Protein AF-A0A2R5GKW2-F1 (afdb_monomer_lite)

Organism: NCBI:txid2315210

Secondary structure (DSSP, 8-state):
----------------------------S--SS-SSHHHHHHHHHHHHHHHHHHHHHHHHHHHHHHHTTSS---------------------------------------------------------------------S-TTHHHHHHHHHHHHTPPPTTPEEEEE----TTSSHHHHHHHHS-HHHHHH-TT-SS---S-SBSS-EEEEE-TT--HHHHHHHTT----TTS--GGG-EE-SSEEEEE--EE--HHHHHHHHHHHHHH--S-----B-TTSSB-GGG-SS---TTSHHHHHTTSTT--HHHHHTS-HHHHHTTGGGSSHHHHHH-GGG-S-HHHHHHHHHHHHHHSS--EEGGGHHHHHHHHHHHS---B-EE-----S----TT--HHHHHHHHHHTHHHHHHHHHHHHHHHHHHHHHHH-TT-TT-----EEE-TT--PPPPPTT--S-SSHHHHHHHHHHHS-TTT-HHHHHHHHH--SGGGS--S---SS-EEEHHHHHHHH---S-PPP--TTSS-HHHHHHT-SS-S--EEEEE-TTTTHHHHHHHHTTSTTEEEB--SSSTTTT----GGG--GGGGG-HHHHHHHHHHHHHHHB-TTTTT-SSS-PPPHHHHHHHHHHTSSEEEE--TTTTT-SSHHHHHHHHH---TT-EEEEEE--HHHHHHHHHHHHHHH-TTT--S-HHHHHHHHHHHHHTTS-SSTTTTTSSS---S-SSTTS-HHHHT-HHHHHHHHHTTS-GGGEEEEEHHHHHH-HHHHHHHHHHHTT--GGGS-HHHHHTS--SPPP-----TTSPPSS-HHHHHHHHHHHHHHHHHHHHHH----TTT-

Structure (mmCIF, N/CA/C/O backbone):
data_AF-A0A2R5GKW2-F1
#
_entry.id   AF-A0A2R5GKW2-F1
#
loop_
_atom_site.group_PDB
_atom_site.id
_atom_site.type_symbol
_atom_site.label_atom_id
_atom_site.label_alt_id
_atom_site.label_comp_id
_atom_site.label_asym_id
_atom_site.label_entity_id
_atom_site.label_seq_id
_atom_site.pdbx_PDB_ins_code
_atom_site.Cartn_x
_atom_site.Cartn_y
_atom_site.Cartn_z
_atom_site.occupancy
_atom_site.B_iso_or_equiv
_atom_site.auth_seq_id
_atom_site.auth_comp_id
_atom_site.auth_asym_id
_atom_site.auth_atom_id
_atom_site.pdbx_PDB_model_num
ATOM 1 N N . MET A 1 1 ? -4.929 51.082 -14.943 1.00 28.62 1 MET A N 1
ATOM 2 C CA . MET A 1 1 ? -5.823 51.371 -16.087 1.00 28.62 1 MET A CA 1
ATOM 3 C C . MET A 1 1 ? -5.919 50.079 -16.891 1.00 28.62 1 MET A C 1
ATOM 5 O O . MET A 1 1 ? -4.912 49.681 -17.442 1.00 28.62 1 MET A O 1
ATOM 9 N N . ALA A 1 2 ? -6.891 49.186 -16.714 1.00 26.09 2 ALA A N 1
ATOM 10 C CA . ALA A 1 2 ? -8.353 49.253 -16.815 1.00 26.09 2 ALA A CA 1
ATOM 11 C C . ALA A 1 2 ? -8.825 48.514 -18.087 1.00 26.09 2 ALA A C 1
ATOM 13 O O . ALA A 1 2 ? -8.855 49.126 -19.141 1.00 26.09 2 ALA A O 1
ATOM 14 N N . ARG A 1 3 ? -9.289 47.259 -17.885 1.00 28.86 3 ARG A N 1
ATOM 15 C CA . ARG A 1 3 ? -10.358 46.532 -18.631 1.00 28.86 3 ARG A CA 1
ATOM 16 C C . ARG A 1 3 ? -10.037 46.176 -20.109 1.00 28.86 3 ARG A C 1
ATOM 18 O O . ARG A 1 3 ? -9.267 46.870 -20.736 1.00 28.86 3 ARG A O 1
ATOM 25 N N . ARG A 1 4 ? -10.563 45.130 -20.765 1.00 27.73 4 ARG A N 1
ATOM 26 C CA . ARG A 1 4 ? -11.635 44.132 -20.541 1.00 27.73 4 ARG A CA 1
ATOM 27 C C . ARG A 1 4 ? -11.498 43.021 -21.626 1.00 27.73 4 ARG A C 1
ATOM 29 O O . ARG A 1 4 ? -10.931 43.308 -22.666 1.00 27.73 4 ARG A O 1
ATOM 36 N N . ARG A 1 5 ? -12.035 41.823 -21.312 1.00 30.66 5 ARG A N 1
ATOM 37 C CA . ARG A 1 5 ? -12.726 40.746 -22.107 1.00 30.66 5 ARG A CA 1
ATOM 38 C C . ARG A 1 5 ? -12.634 40.765 -23.653 1.00 30.66 5 ARG A C 1
ATOM 40 O O . ARG A 1 5 ? -12.714 41.833 -24.223 1.00 30.66 5 ARG A O 1
ATOM 47 N N . GLU A 1 6 ? -12.505 39.622 -24.344 1.00 26.42 6 GLU A N 1
ATOM 48 C CA . GLU A 1 6 ? -13.589 38.702 -24.815 1.00 26.42 6 GLU A CA 1
ATOM 49 C C . GLU A 1 6 ? -12.938 37.407 -25.388 1.00 26.42 6 GLU A C 1
ATOM 51 O O . GLU A 1 6 ? -11.883 37.498 -26.003 1.00 26.42 6 GLU A O 1
ATOM 56 N N . ARG A 1 7 ? -13.217 36.178 -24.916 1.00 26.55 7 ARG A N 1
ATOM 57 C CA . ARG A 1 7 ? -14.167 35.118 -25.372 1.00 26.55 7 ARG A CA 1
ATOM 58 C C . ARG A 1 7 ? -14.910 35.226 -26.719 1.00 26.55 7 ARG A C 1
ATOM 60 O O . ARG A 1 7 ? -15.428 36.289 -27.019 1.00 26.55 7 ARG A O 1
ATOM 67 N N . ALA A 1 8 ? -15.123 34.019 -27.280 1.00 25.70 8 ALA A N 1
ATOM 68 C CA . ALA A 1 8 ? -16.004 33.568 -28.379 1.00 25.70 8 ALA A CA 1
ATOM 69 C C . ALA A 1 8 ? -15.366 33.620 -29.780 1.00 25.70 8 ALA A C 1
ATOM 71 O O . ALA A 1 8 ? -14.584 34.524 -30.044 1.00 25.70 8 ALA A O 1
ATOM 72 N N . ASP A 1 9 ? -15.619 32.720 -30.729 1.00 24.97 9 ASP A N 1
ATOM 73 C CA . ASP A 1 9 ? -16.271 31.398 -30.804 1.00 24.97 9 ASP A CA 1
ATOM 74 C C . ASP A 1 9 ? -15.910 30.821 -32.198 1.00 24.97 9 ASP A C 1
ATOM 76 O O . ASP A 1 9 ? -15.361 31.535 -33.043 1.00 24.97 9 ASP A O 1
ATOM 80 N N . ASP A 1 10 ? -16.185 29.533 -32.402 1.00 30.12 10 ASP A N 1
ATOM 81 C CA . ASP A 1 10 ? -16.245 28.860 -33.707 1.00 30.12 10 ASP A CA 1
ATOM 82 C C . ASP A 1 10 ? -17.231 29.555 -34.675 1.00 30.12 10 ASP A C 1
ATOM 84 O O . ASP A 1 10 ? -18.279 30.015 -34.233 1.00 30.12 10 ASP A O 1
ATOM 88 N N . ASP A 1 11 ? -16.921 29.602 -35.979 1.00 25.56 11 ASP A N 1
ATOM 89 C CA . ASP A 1 11 ? -17.813 29.118 -37.053 1.00 25.56 11 ASP A CA 1
ATOM 90 C C . ASP A 1 11 ? -17.237 29.337 -38.472 1.00 25.56 11 ASP A C 1
ATOM 92 O O . ASP A 1 11 ? -16.707 30.394 -38.809 1.00 25.56 11 ASP A O 1
ATOM 96 N N . VAL A 1 12 ? -17.339 28.257 -39.259 1.00 28.45 12 VAL A N 1
ATOM 97 C CA . VAL A 1 12 ? -17.732 28.127 -40.679 1.00 28.45 12 VAL A CA 1
ATOM 98 C C . VAL A 1 12 ? -17.548 29.341 -41.605 1.00 28.45 12 VAL A C 1
ATOM 100 O O . VAL A 1 12 ? -18.144 30.380 -41.368 1.00 28.45 12 VAL A O 1
ATOM 103 N N . LEU A 1 13 ? -16.872 29.144 -42.749 1.00 24.84 13 LEU A N 1
ATOM 104 C CA . LEU A 1 13 ? -17.404 29.482 -44.082 1.00 24.84 13 LEU A CA 1
ATOM 105 C C . LEU A 1 13 ? -16.600 28.808 -45.210 1.00 24.84 13 LEU A C 1
ATOM 107 O O . LEU A 1 13 ? -15.377 28.682 -45.152 1.00 24.84 13 LEU A O 1
ATOM 111 N N . ASP A 1 14 ? -17.379 28.357 -46.184 1.00 25.42 14 ASP A N 1
ATOM 112 C CA . ASP A 1 14 ? -17.070 27.632 -47.411 1.00 25.42 14 ASP A CA 1
ATOM 113 C C . ASP A 1 14 ? -16.694 28.589 -48.567 1.00 25.42 14 ASP A C 1
ATOM 115 O O . ASP A 1 14 ? -16.963 29.788 -48.498 1.00 25.42 14 ASP A O 1
ATOM 119 N N . GLU A 1 15 ? -16.187 27.981 -49.645 1.00 26.77 15 GLU A N 1
ATOM 120 C CA . GLU A 1 15 ? -16.209 28.406 -51.062 1.00 26.77 15 GLU A CA 1
ATOM 121 C C . GLU A 1 15 ? -15.161 29.357 -51.704 1.00 26.77 15 GLU A C 1
ATOM 123 O O . GLU A 1 15 ? -14.864 30.460 -51.249 1.00 26.77 15 GLU A O 1
ATOM 128 N N . HIS A 1 16 ? -14.759 28.874 -52.898 1.00 24.86 16 HIS A N 1
ATOM 129 C CA . HIS A 1 16 ? -14.156 29.492 -54.094 1.00 24.86 16 HIS A CA 1
ATOM 130 C C . HIS A 1 16 ? -12.662 29.842 -54.122 1.00 24.86 16 HIS A C 1
ATOM 132 O O . HIS A 1 16 ? -12.100 30.335 -53.153 1.00 24.86 16 HIS A O 1
ATOM 138 N N . ASP A 1 17 ? -11.966 29.784 -55.259 1.00 26.78 17 ASP A N 1
ATOM 139 C CA . ASP A 1 17 ? -11.921 28.949 -56.479 1.00 26.78 17 ASP A CA 1
ATOM 140 C C . ASP A 1 17 ? -10.672 29.459 -57.244 1.00 26.78 17 ASP A C 1
ATOM 142 O O . ASP A 1 17 ? -10.257 30.601 -57.038 1.00 26.78 17 ASP A O 1
ATOM 146 N N . ASP A 1 18 ? -10.132 28.627 -58.132 1.00 25.89 18 ASP A N 1
ATOM 147 C CA . ASP A 1 18 ? -9.291 28.951 -59.299 1.00 25.89 18 ASP A CA 1
ATOM 148 C C . ASP A 1 18 ? -7.825 29.453 -59.205 1.00 25.89 18 ASP A C 1
ATOM 150 O O . ASP A 1 18 ? -7.500 30.506 -58.660 1.00 25.89 18 ASP A O 1
ATOM 154 N N . GLY A 1 19 ? -6.979 28.722 -59.959 1.00 24.47 19 GLY A N 1
ATOM 155 C CA . GLY A 1 19 ? -5.822 29.209 -60.740 1.00 24.47 19 GLY A CA 1
ATOM 156 C C . GLY A 1 19 ? -4.494 29.373 -59.984 1.00 24.47 19 GLY A C 1
ATOM 157 O O . GLY A 1 19 ? -4.455 29.922 -58.897 1.00 24.47 19 GLY A O 1
ATOM 158 N N . GLU A 1 20 ? -3.314 28.970 -60.452 1.00 25.77 20 GLU A N 1
ATOM 159 C CA . GLU A 1 20 ? -2.824 28.533 -61.760 1.00 25.77 20 GLU A CA 1
ATOM 160 C C . GLU A 1 20 ? -1.505 27.750 -61.573 1.00 25.77 20 GLU A C 1
ATOM 162 O O . GLU A 1 20 ? -0.828 27.821 -60.543 1.00 25.77 20 GLU A O 1
ATOM 167 N N . GLU A 1 21 ? -1.183 26.984 -62.611 1.00 27.86 21 GLU A N 1
ATOM 168 C CA . GLU A 1 21 ? 0.015 26.184 -62.863 1.00 27.86 21 GLU A CA 1
ATOM 169 C C . GLU A 1 21 ? 1.301 27.011 -63.120 1.00 27.86 21 GLU A C 1
ATOM 171 O O . GLU A 1 21 ? 1.264 28.218 -63.312 1.00 27.86 21 GLU A O 1
ATOM 176 N N . GLU A 1 22 ? 2.432 26.290 -63.209 1.00 27.23 22 GLU A N 1
ATOM 177 C CA . GLU A 1 22 ? 3.782 26.706 -63.653 1.00 27.23 22 GLU A CA 1
ATOM 178 C C . GLU A 1 22 ? 4.644 27.484 -62.632 1.00 27.23 22 GLU A C 1
ATOM 180 O O . GLU A 1 22 ? 4.500 28.667 -62.364 1.00 27.23 22 GLU A O 1
ATOM 185 N N . THR A 1 23 ? 5.685 26.890 -62.046 1.00 26.36 23 THR A N 1
ATOM 186 C CA . THR A 1 23 ? 6.935 26.627 -62.773 1.00 26.36 23 THR A CA 1
ATOM 187 C C . THR A 1 23 ? 7.838 25.682 -61.968 1.00 26.36 23 THR A C 1
ATOM 189 O O . THR A 1 23 ? 8.255 25.958 -60.843 1.00 26.36 23 THR A O 1
ATOM 192 N N . ARG A 1 24 ? 8.183 24.543 -62.576 1.00 27.05 24 ARG A N 1
ATOM 193 C CA . ARG A 1 24 ? 9.321 23.701 -62.189 1.00 27.05 24 ARG A CA 1
ATOM 194 C C . ARG A 1 24 ? 10.552 24.183 -62.951 1.00 27.05 24 ARG A C 1
ATOM 196 O O . ARG A 1 24 ? 10.542 24.175 -64.175 1.00 27.05 24 ARG A O 1
ATOM 203 N N . GLY A 1 25 ? 11.639 24.458 -62.237 1.00 25.80 25 GLY A N 1
ATOM 204 C CA . GLY A 1 25 ? 12.983 24.441 -62.813 1.00 25.80 25 GLY A CA 1
ATOM 205 C C . GLY A 1 25 ? 13.938 25.431 -62.162 1.00 25.80 25 GLY A C 1
ATOM 206 O O . GLY A 1 25 ? 13.640 26.614 -62.120 1.00 25.80 25 GLY A O 1
ATOM 207 N N . LEU A 1 26 ? 15.106 24.913 -61.755 1.00 25.20 26 LEU A N 1
ATOM 208 C CA . LEU A 1 26 ? 16.318 25.594 -61.263 1.00 25.20 26 LEU A CA 1
ATOM 209 C C . LEU A 1 26 ? 16.464 25.674 -59.738 1.00 25.20 26 LEU A C 1
ATOM 211 O O . LEU A 1 26 ? 16.219 26.722 -59.172 1.00 25.20 26 LEU A O 1
ATOM 215 N N . VAL A 1 27 ? 16.973 24.604 -59.107 1.00 26.23 27 VAL A N 1
ATOM 216 C CA . VAL A 1 27 ? 18.177 24.662 -58.241 1.00 26.23 27 VAL A CA 1
ATOM 217 C C . VAL A 1 27 ? 18.779 23.247 -58.149 1.00 26.23 27 VAL A C 1
ATOM 219 O O . VAL A 1 27 ? 18.395 22.440 -57.308 1.00 26.23 27 VAL A O 1
ATOM 222 N N . SER A 1 28 ? 19.767 22.943 -58.992 1.00 30.92 28 SER A N 1
ATOM 223 C CA . SER A 1 28 ? 20.783 21.925 -58.690 1.00 30.92 28 SER A CA 1
ATOM 224 C C . SER A 1 28 ? 22.155 22.462 -59.092 1.00 30.92 28 SER A C 1
ATOM 226 O O . SER A 1 28 ? 22.642 22.163 -60.175 1.00 30.92 28 SER A O 1
ATOM 228 N N . ALA A 1 29 ? 22.742 23.315 -58.252 1.00 32.34 29 ALA A N 1
ATOM 229 C CA . ALA A 1 29 ? 24.183 23.594 -58.217 1.00 32.34 29 ALA A CA 1
ATOM 230 C C . ALA A 1 29 ? 24.481 24.671 -57.162 1.00 32.34 29 ALA A C 1
ATOM 232 O O . ALA A 1 29 ? 24.643 25.827 -57.519 1.00 32.34 29 ALA A O 1
ATOM 233 N N . GLN A 1 30 ? 24.535 24.307 -55.874 1.00 30.23 30 GLN A N 1
ATOM 234 C CA . GLN A 1 30 ? 25.329 25.017 -54.848 1.00 30.23 30 GLN A CA 1
ATOM 235 C C . GLN A 1 30 ? 25.209 24.317 -53.487 1.00 30.23 30 GLN A C 1
ATOM 237 O O . GLN A 1 30 ? 24.621 24.819 -52.537 1.00 30.23 30 GLN A O 1
ATOM 242 N N . LEU A 1 31 ? 25.791 23.124 -53.384 1.00 30.88 31 LEU A N 1
ATOM 243 C CA . LEU A 1 31 ? 26.136 22.515 -52.098 1.00 30.88 31 LEU A CA 1
ATOM 244 C C . LEU A 1 31 ? 27.565 21.990 -52.209 1.00 30.88 31 LEU A C 1
ATOM 246 O O . LEU A 1 31 ? 27.811 20.848 -52.575 1.00 30.88 31 LEU A O 1
ATOM 250 N N . GLY A 1 32 ? 28.511 22.890 -51.959 1.00 34.16 32 GLY A N 1
ATOM 251 C CA . GLY A 1 32 ? 29.943 22.627 -52.037 1.00 34.16 32 GLY A CA 1
ATOM 252 C C . GLY A 1 32 ? 30.729 23.829 -51.532 1.00 34.16 32 GLY A C 1
ATOM 253 O O . GLY A 1 32 ? 31.502 24.411 -52.278 1.00 34.16 32 GLY A O 1
ATOM 254 N N . GLY A 1 33 ? 30.462 24.263 -50.296 1.00 33.91 33 GLY A N 1
ATOM 255 C CA . GLY A 1 33 ? 31.188 25.380 -49.687 1.00 33.91 33 GLY A CA 1
ATOM 256 C C . GLY A 1 33 ? 30.451 26.058 -48.536 1.00 33.91 33 GLY A C 1
ATOM 257 O O . GLY A 1 33 ? 30.061 27.208 -48.669 1.00 33.91 33 GLY A O 1
ATOM 258 N N . SER A 1 34 ? 30.231 25.375 -47.407 1.00 37.38 34 SER A N 1
ATOM 259 C CA . SER A 1 34 ? 29.791 26.058 -46.168 1.00 37.38 34 SER A CA 1
ATOM 260 C C . SER A 1 34 ? 30.116 25.323 -44.857 1.00 37.38 34 SER A C 1
ATOM 262 O O . SER A 1 34 ? 29.591 25.673 -43.802 1.00 37.38 34 SER A O 1
ATOM 264 N N . VAL A 1 35 ? 31.018 24.333 -44.873 1.00 35.94 35 VAL A N 1
ATOM 265 C CA . VAL A 1 35 ? 31.361 23.563 -43.658 1.00 35.94 35 VAL A CA 1
ATOM 266 C C . VAL A 1 35 ? 32.551 24.157 -42.884 1.00 35.94 35 VAL A C 1
ATOM 268 O O . VAL A 1 35 ? 32.627 23.975 -41.676 1.00 35.94 35 VAL A O 1
ATOM 271 N N . GLN A 1 36 ? 33.428 24.956 -43.506 1.00 37.69 36 GLN A N 1
ATOM 272 C CA . GLN A 1 36 ? 34.596 25.538 -42.813 1.00 37.69 36 GLN A CA 1
ATOM 273 C C . GLN A 1 36 ? 34.375 26.941 -42.220 1.00 37.69 36 GLN A C 1
ATOM 275 O O . GLN A 1 36 ? 35.135 27.353 -41.349 1.00 37.69 36 GLN A O 1
ATOM 280 N N . GLN A 1 37 ? 33.323 27.663 -42.616 1.00 37.78 37 GLN A N 1
ATOM 281 C CA . GLN A 1 37 ? 33.073 29.029 -42.126 1.00 37.78 37 GLN A CA 1
ATOM 282 C C . GLN A 1 37 ? 32.332 29.068 -40.770 1.00 37.78 37 GLN A C 1
ATOM 284 O O . GLN A 1 37 ? 32.435 30.045 -40.041 1.00 37.78 37 GLN A O 1
ATOM 289 N N . ASN A 1 38 ? 31.673 27.970 -40.375 1.00 44.88 38 ASN A N 1
ATOM 290 C CA . ASN A 1 38 ? 30.877 27.870 -39.139 1.00 44.88 38 ASN A CA 1
ATOM 291 C C . ASN A 1 38 ? 31.668 27.452 -37.880 1.00 44.88 38 ASN A C 1
ATOM 293 O O . ASN A 1 38 ? 31.099 27.392 -36.787 1.00 44.88 38 ASN A O 1
ATOM 297 N N . GLN A 1 39 ? 32.960 27.127 -38.004 1.00 41.34 39 GLN A N 1
ATOM 298 C CA . GLN A 1 39 ? 33.777 26.671 -36.872 1.00 41.34 39 GLN A CA 1
ATOM 299 C C . GLN A 1 39 ? 34.497 27.836 -36.170 1.00 41.34 39 GLN A C 1
ATOM 301 O O . GLN A 1 39 ? 34.545 27.867 -34.943 1.00 41.34 39 GLN A O 1
ATOM 306 N N . ALA A 1 40 ? 34.934 28.852 -36.923 1.00 42.38 40 ALA A N 1
ATOM 307 C CA . ALA A 1 40 ? 35.571 30.050 -36.370 1.00 42.38 40 ALA A CA 1
ATOM 308 C C . ALA A 1 40 ? 34.593 30.933 -35.564 1.00 42.38 40 ALA A C 1
ATOM 310 O O . ALA A 1 40 ? 34.941 31.410 -34.486 1.00 42.38 40 ALA A O 1
ATOM 311 N N . GLU A 1 41 ? 33.340 31.078 -36.016 1.00 46.97 41 GLU A N 1
ATOM 312 C CA . GLU A 1 41 ? 32.308 31.832 -35.279 1.00 46.97 41 GLU A CA 1
ATOM 313 C C . GLU A 1 41 ? 31.900 31.157 -33.956 1.00 46.97 41 GLU A C 1
ATOM 315 O O . GLU A 1 41 ? 31.557 31.836 -32.984 1.00 46.97 41 GLU A O 1
ATOM 320 N N . ARG A 1 42 ? 31.975 29.820 -33.870 1.00 42.72 42 ARG A N 1
ATOM 321 C CA . ARG A 1 42 ? 31.670 29.081 -32.631 1.00 42.72 42 ARG A CA 1
ATOM 322 C C . ARG A 1 42 ? 32.744 29.247 -31.559 1.00 42.72 42 ARG A C 1
ATOM 324 O O . ARG A 1 42 ? 32.401 29.334 -30.381 1.00 42.72 42 ARG A O 1
ATOM 331 N N . GLU A 1 43 ? 34.015 29.322 -31.944 1.00 51.03 43 GLU A N 1
ATOM 332 C CA . GLU A 1 43 ? 35.118 29.502 -30.993 1.00 51.03 43 GLU A CA 1
ATOM 333 C C . GLU A 1 43 ? 35.166 30.922 -30.411 1.00 51.03 43 GLU A C 1
ATOM 335 O O . GLU A 1 43 ? 35.463 31.097 -29.225 1.00 51.03 43 GLU A O 1
ATOM 340 N N . ASP A 1 44 ? 34.801 31.939 -31.194 1.00 56.28 44 ASP A N 1
ATOM 341 C CA . ASP A 1 44 ? 34.730 33.319 -30.702 1.00 56.28 44 ASP A CA 1
ATOM 342 C C . ASP A 1 44 ? 33.546 33.550 -29.757 1.00 56.28 44 ASP A C 1
ATOM 344 O O . ASP A 1 44 ? 33.710 34.189 -28.713 1.00 56.28 44 ASP A O 1
ATOM 348 N N . LEU A 1 45 ? 32.391 32.930 -30.022 1.00 48.31 45 LEU A N 1
ATOM 349 C CA . LEU A 1 45 ? 31.255 32.947 -29.095 1.00 48.31 45 LEU A CA 1
ATOM 350 C C . LEU A 1 45 ? 31.566 32.231 -27.770 1.00 48.31 45 LEU A C 1
ATOM 352 O O . LEU A 1 45 ? 31.129 32.687 -26.712 1.00 48.31 45 LEU A O 1
ATOM 356 N N . GLN A 1 46 ? 32.359 31.153 -27.791 1.00 48.91 46 GLN A N 1
ATOM 357 C CA . GLN A 1 46 ? 32.804 30.475 -26.567 1.00 48.91 46 GLN A CA 1
ATOM 358 C C . GLN A 1 46 ? 33.811 31.311 -25.760 1.00 48.91 46 GLN A C 1
ATOM 360 O O . GLN A 1 46 ? 33.706 31.372 -24.531 1.00 48.91 46 GLN A O 1
ATOM 365 N N . ARG A 1 47 ? 34.742 32.015 -26.421 1.00 53.25 47 ARG A N 1
ATOM 366 C CA . ARG A 1 47 ? 35.697 32.924 -25.756 1.00 53.25 47 ARG A CA 1
ATOM 367 C C . ARG A 1 47 ? 35.011 34.140 -25.123 1.00 53.25 47 ARG A C 1
ATOM 369 O O . ARG A 1 47 ? 35.370 34.538 -24.011 1.00 53.25 47 ARG A O 1
ATOM 376 N N . GLU A 1 48 ? 34.004 34.701 -25.788 1.00 51.69 48 GLU A N 1
ATOM 377 C CA . GLU A 1 48 ? 33.160 35.793 -25.279 1.00 51.69 48 GLU A CA 1
ATOM 378 C C . GLU A 1 48 ? 32.391 35.362 -24.013 1.00 51.69 48 GLU A C 1
ATOM 380 O O . GLU A 1 48 ? 32.346 36.095 -23.018 1.00 51.69 48 GLU A O 1
ATOM 385 N N . TRP A 1 49 ? 31.844 34.139 -24.009 1.00 50.19 49 TRP A N 1
ATOM 386 C CA . TRP A 1 49 ? 31.111 33.578 -22.870 1.00 50.19 49 TRP A CA 1
ATOM 387 C C . TRP A 1 49 ? 32.018 33.345 -21.652 1.00 50.19 49 TRP A C 1
ATOM 389 O O . TRP A 1 49 ? 31.662 33.710 -20.529 1.00 50.19 49 TRP A O 1
ATOM 399 N N . PHE A 1 50 ? 33.237 32.841 -21.873 1.00 47.47 50 PHE A N 1
ATOM 400 C CA . PHE A 1 50 ? 34.219 32.610 -20.808 1.00 47.47 50 PHE A CA 1
ATOM 401 C C . PHE A 1 50 ? 34.678 33.911 -20.126 1.00 47.47 50 PHE A C 1
ATOM 403 O O . PHE A 1 50 ? 34.797 33.967 -18.900 1.00 47.47 50 PHE A O 1
ATOM 410 N N . ARG A 1 51 ? 34.862 35.004 -20.886 1.00 54.03 51 ARG A N 1
ATOM 411 C CA . ARG A 1 51 ? 35.196 36.325 -20.312 1.00 54.03 51 ARG A CA 1
ATOM 412 C C . ARG A 1 51 ? 34.060 36.913 -19.474 1.00 54.03 51 ARG A C 1
ATOM 414 O O . ARG A 1 51 ? 34.328 37.621 -18.503 1.00 54.03 51 ARG A O 1
ATOM 421 N N . ARG A 1 52 ? 32.800 36.644 -19.833 1.00 49.75 52 ARG A N 1
ATOM 422 C CA . ARG A 1 52 ? 31.630 37.091 -19.055 1.00 49.75 52 ARG A CA 1
ATOM 423 C C . ARG A 1 52 ? 31.477 36.293 -17.763 1.00 49.75 52 ARG A C 1
ATOM 425 O O . ARG A 1 52 ? 31.211 36.898 -16.730 1.00 49.75 52 ARG A O 1
ATOM 432 N N . ALA A 1 53 ? 31.740 34.986 -17.796 1.00 47.50 53 ALA A N 1
ATOM 433 C CA . ALA A 1 53 ? 31.740 34.142 -16.603 1.00 47.50 53 ALA A CA 1
ATOM 434 C C . ALA A 1 53 ? 32.800 34.584 -15.573 1.00 47.50 53 ALA A C 1
ATOM 436 O O . ALA A 1 53 ? 32.471 34.722 -14.397 1.00 47.50 53 ALA A O 1
ATOM 437 N N . LEU A 1 54 ? 34.024 34.921 -16.012 1.00 48.22 54 LEU A N 1
ATOM 438 C CA . LEU A 1 54 ? 35.092 35.405 -15.119 1.00 48.22 54 LEU A CA 1
ATOM 439 C C . LEU A 1 54 ? 34.777 36.749 -14.435 1.00 48.22 54 LEU A C 1
ATOM 441 O O . LEU A 1 54 ? 35.213 36.994 -13.311 1.00 48.22 54 LEU A O 1
ATOM 445 N N . LYS A 1 55 ? 34.014 37.634 -15.092 1.00 46.97 55 LYS A N 1
ATOM 446 C CA . LYS A 1 55 ? 33.599 38.918 -14.499 1.00 46.97 55 LYS A CA 1
ATOM 447 C C . LYS A 1 55 ? 32.556 38.741 -13.393 1.00 46.97 55 LYS A C 1
ATOM 449 O O . LYS A 1 55 ? 32.542 39.530 -12.455 1.00 46.97 55 LYS A O 1
ATOM 454 N N . VAL A 1 56 ? 31.711 37.712 -13.471 1.00 50.25 56 VAL A N 1
ATOM 455 C CA . VAL A 1 56 ? 30.671 37.434 -12.465 1.00 50.25 56 VAL A CA 1
ATOM 456 C C . VAL A 1 56 ? 31.271 36.820 -11.196 1.00 50.25 56 VAL A C 1
ATOM 458 O O . VAL A 1 56 ? 30.887 37.200 -10.090 1.00 50.25 56 VAL A O 1
ATOM 461 N N . THR A 1 57 ? 32.271 35.943 -11.323 1.00 49.16 57 THR A N 1
ATOM 462 C CA . THR A 1 57 ? 32.981 35.359 -10.170 1.00 49.16 57 THR A CA 1
ATOM 463 C C . THR A 1 57 ? 33.815 36.384 -9.398 1.00 49.16 57 THR A C 1
ATOM 465 O O . THR A 1 57 ? 33.863 36.318 -8.171 1.00 49.16 57 THR A O 1
ATOM 468 N N . ALA A 1 58 ? 34.395 37.384 -10.071 1.00 47.47 58 ALA A N 1
ATOM 469 C CA . ALA A 1 58 ? 35.124 38.468 -9.403 1.00 47.47 58 ALA A CA 1
ATOM 470 C C . ALA A 1 58 ? 34.213 39.374 -8.545 1.00 47.47 58 ALA A C 1
ATOM 472 O O . ALA A 1 58 ? 34.621 39.833 -7.480 1.00 47.47 58 ALA A O 1
ATOM 473 N N . VAL A 1 59 ? 32.961 39.590 -8.967 1.00 51.16 59 VAL A N 1
ATOM 474 C CA . VAL A 1 59 ? 31.974 40.385 -8.211 1.00 51.16 59 VAL A CA 1
ATOM 475 C C . VAL A 1 59 ? 31.484 39.632 -6.969 1.00 51.16 59 VAL A C 1
ATOM 477 O O . VAL A 1 59 ? 31.348 40.230 -5.905 1.00 51.16 59 VAL A O 1
ATOM 480 N N . LEU A 1 60 ? 31.288 38.313 -7.063 1.00 41.59 60 LEU A N 1
ATOM 481 C CA . LEU A 1 60 ? 30.865 37.482 -5.928 1.00 41.59 60 LEU A CA 1
ATOM 482 C C . LEU A 1 60 ? 31.954 37.344 -4.849 1.00 41.59 60 LEU A C 1
ATOM 484 O O . LEU A 1 60 ? 31.637 37.346 -3.660 1.00 41.59 60 LEU A O 1
ATOM 488 N N . ALA A 1 61 ? 33.232 37.307 -5.241 1.00 42.03 61 ALA A N 1
ATOM 489 C CA . ALA A 1 61 ? 34.351 37.292 -4.296 1.00 42.03 61 ALA A CA 1
ATOM 490 C C . ALA A 1 61 ? 34.485 38.614 -3.510 1.00 42.03 61 ALA A C 1
ATOM 492 O O . ALA A 1 61 ? 34.811 38.595 -2.324 1.00 42.03 61 ALA A O 1
ATOM 493 N N . GLY A 1 62 ? 34.169 39.758 -4.131 1.00 42.25 62 GLY A N 1
ATOM 494 C CA . GLY A 1 62 ? 34.180 41.067 -3.463 1.00 42.25 62 GLY A CA 1
ATOM 495 C C . GLY A 1 62 ? 33.064 41.247 -2.425 1.00 42.25 62 GLY A C 1
ATOM 496 O O . GLY A 1 62 ? 33.274 41.889 -1.399 1.00 42.25 62 GLY A O 1
ATOM 497 N N . VAL A 1 63 ? 31.895 40.636 -2.648 1.00 45.97 63 VAL A N 1
ATOM 498 C CA . VAL A 1 63 ? 30.757 40.697 -1.710 1.00 45.97 63 VAL A CA 1
ATOM 499 C C . VAL A 1 63 ? 31.015 39.854 -0.456 1.00 45.97 63 VAL A C 1
ATOM 501 O O . VAL A 1 63 ? 30.658 40.270 0.644 1.00 45.97 63 VAL A O 1
ATOM 504 N N . LEU A 1 64 ? 31.706 38.718 -0.586 1.00 39.19 64 LEU A N 1
ATOM 505 C CA . LEU A 1 64 ? 32.057 37.861 0.554 1.00 39.19 64 LEU A CA 1
ATOM 506 C C . LEU A 1 64 ? 33.131 38.477 1.467 1.00 39.19 64 LEU A C 1
ATOM 508 O O . LEU A 1 64 ? 33.108 38.247 2.674 1.00 39.19 64 LEU A O 1
ATOM 512 N N . PHE A 1 65 ? 34.020 39.318 0.931 1.00 37.56 65 PHE A N 1
ATOM 513 C CA . PHE A 1 65 ? 35.052 39.997 1.724 1.00 37.56 65 PHE A CA 1
ATOM 514 C C . PHE A 1 65 ? 34.493 41.152 2.579 1.00 37.56 65 PHE A C 1
ATOM 516 O O . PHE A 1 65 ? 35.021 41.445 3.649 1.00 37.56 65 PHE A O 1
ATOM 523 N N . LEU A 1 66 ? 33.388 41.776 2.153 1.00 36.94 66 LEU A N 1
ATOM 524 C CA . LEU A 1 66 ? 32.743 42.878 2.881 1.00 36.94 66 LEU A CA 1
ATOM 525 C C . LEU A 1 66 ? 31.835 42.409 4.030 1.00 36.94 66 LEU A C 1
ATOM 527 O O . LEU A 1 66 ? 31.630 43.157 4.981 1.00 36.94 66 LEU A O 1
ATOM 531 N N . VAL A 1 67 ? 31.335 41.170 3.988 1.00 43.81 67 VAL A N 1
ATOM 532 C CA . VAL A 1 67 ? 30.504 40.598 5.067 1.00 43.81 67 VAL A CA 1
ATOM 533 C C . VAL A 1 67 ? 31.362 40.062 6.226 1.00 43.81 67 VAL A C 1
ATOM 535 O O . VAL A 1 67 ? 30.924 40.074 7.373 1.00 43.81 67 VAL A O 1
ATOM 538 N N . GLY A 1 68 ? 32.617 39.678 5.965 1.00 34.25 68 GLY A N 1
ATOM 539 C CA . GLY A 1 68 ? 33.540 39.153 6.982 1.00 34.25 68 GLY A CA 1
ATOM 540 C C . GLY A 1 68 ? 34.106 40.184 7.970 1.00 34.25 68 GLY A C 1
ATOM 541 O O . GLY A 1 68 ? 34.633 39.799 9.008 1.00 34.25 68 GLY A O 1
ATOM 542 N N . LEU A 1 69 ? 33.985 41.486 7.692 1.00 33.25 69 LEU A N 1
ATOM 543 C CA . LEU A 1 69 ? 34.559 42.555 8.527 1.00 33.25 69 LEU A CA 1
ATOM 544 C C . LEU A 1 69 ? 33.598 43.115 9.595 1.00 33.25 69 LEU A C 1
ATOM 546 O O . LEU A 1 69 ? 33.989 43.994 10.356 1.00 33.25 69 LEU A O 1
ATOM 550 N N . ALA A 1 70 ? 32.360 42.615 9.687 1.00 33.38 70 ALA A N 1
ATOM 551 C CA . ALA A 1 70 ? 31.320 43.214 10.530 1.00 33.38 70 ALA A CA 1
ATOM 552 C C . ALA A 1 70 ? 31.087 42.540 11.902 1.00 33.38 70 ALA A C 1
ATOM 554 O O . ALA A 1 70 ? 30.198 42.983 12.625 1.00 33.38 70 ALA A O 1
ATOM 555 N N . HIS A 1 71 ? 31.827 41.492 12.291 1.00 35.16 71 HIS A N 1
ATOM 556 C CA . HIS A 1 71 ? 31.580 40.742 13.543 1.00 35.16 71 HIS A CA 1
ATOM 557 C C . HIS A 1 71 ? 32.844 40.507 14.393 1.00 35.16 71 HIS A C 1
ATOM 559 O O . HIS A 1 71 ? 33.148 39.380 14.770 1.00 35.16 71 HIS A O 1
ATOM 565 N N . LEU A 1 72 ? 33.575 41.574 14.737 1.00 31.11 72 LEU A N 1
ATOM 566 C CA . LEU A 1 72 ? 34.581 41.554 15.811 1.00 31.11 72 LEU A CA 1
ATOM 567 C C . LEU A 1 72 ? 34.568 42.883 16.595 1.00 31.11 72 LEU A C 1
ATOM 569 O O . LEU A 1 72 ? 34.762 43.948 16.016 1.00 31.11 72 LEU A O 1
ATOM 573 N N . GLY A 1 73 ? 34.376 42.786 17.916 1.00 26.66 73 GLY A N 1
ATOM 574 C CA . GLY A 1 73 ? 34.296 43.885 18.898 1.00 26.66 73 GLY A CA 1
ATOM 575 C C . GLY A 1 73 ? 32.865 43.999 19.429 1.00 26.66 73 GLY A C 1
ATOM 576 O O . GLY A 1 73 ? 31.949 44.210 18.649 1.00 26.66 73 GLY A O 1
ATOM 577 N N . SER A 1 74 ? 32.527 43.789 20.701 1.00 29.69 74 SER A N 1
ATOM 578 C CA . SER A 1 74 ? 33.148 44.074 22.013 1.00 29.69 74 SER A CA 1
ATOM 579 C C . SER A 1 74 ? 32.235 43.351 23.040 1.00 29.69 74 SER A C 1
ATOM 581 O O . SER A 1 74 ? 31.052 43.209 22.754 1.00 29.69 74 SER A O 1
ATOM 583 N N . GLY A 1 75 ? 32.614 42.797 24.194 1.00 25.94 75 GLY A N 1
ATOM 584 C CA . GLY A 1 75 ? 33.631 43.153 25.183 1.00 25.94 75 GLY A CA 1
ATOM 585 C C . GLY A 1 75 ? 32.934 43.501 26.518 1.00 25.94 75 GLY A C 1
ATOM 586 O O . GLY A 1 75 ? 32.141 44.432 26.525 1.00 25.94 75 GLY A O 1
ATOM 587 N N . GLU A 1 76 ? 33.287 42.779 27.600 1.00 26.41 76 GLU A N 1
ATOM 588 C CA . GLU A 1 76 ? 33.047 43.047 29.051 1.00 26.41 76 GLU A CA 1
ATOM 589 C C . GLU A 1 76 ? 31.671 42.698 29.684 1.00 26.41 76 GLU A C 1
ATOM 591 O O . GLU A 1 76 ? 30.643 42.817 29.039 1.00 26.41 76 GLU A O 1
ATOM 596 N N . SER A 1 77 ? 31.508 42.371 30.981 1.00 24.98 77 SER A N 1
ATOM 597 C CA . SER A 1 77 ? 32.268 41.624 32.013 1.00 24.98 77 SER A CA 1
ATOM 598 C C . SER A 1 77 ? 31.396 41.503 33.299 1.00 24.98 77 SER A C 1
ATOM 600 O O . SER A 1 77 ? 30.733 42.468 33.660 1.00 24.98 77 SER A O 1
ATOM 602 N N . ALA A 1 78 ? 31.482 40.360 34.012 1.00 25.80 78 ALA A N 1
ATOM 603 C CA . ALA A 1 78 ? 31.331 40.178 35.483 1.00 25.80 78 ALA A CA 1
ATOM 604 C C . ALA A 1 78 ? 29.928 40.342 36.179 1.00 25.80 78 ALA A C 1
ATOM 606 O O . ALA A 1 78 ? 28.998 40.868 35.584 1.00 25.80 78 ALA A O 1
ATOM 607 N N . PRO A 1 79 ? 29.752 39.971 37.478 1.00 31.91 79 PRO A N 1
ATOM 608 C CA . PRO A 1 79 ? 29.899 38.618 38.051 1.00 31.91 79 PRO A CA 1
ATOM 609 C C . PRO A 1 79 ? 28.829 38.215 39.126 1.00 31.91 79 PRO A C 1
ATOM 611 O O . PRO A 1 79 ? 28.155 39.052 39.715 1.00 31.91 79 PRO A O 1
ATOM 614 N N . THR A 1 80 ? 28.772 36.902 39.407 1.00 27.64 80 THR A N 1
ATOM 615 C CA . THR A 1 80 ? 28.573 36.190 40.706 1.00 27.64 80 THR A CA 1
ATOM 616 C C . THR A 1 80 ? 27.413 36.478 41.685 1.00 27.64 80 THR A C 1
ATOM 618 O O . THR A 1 80 ? 27.175 37.601 42.116 1.00 27.64 80 THR A O 1
ATOM 621 N N . LYS A 1 81 ? 26.825 35.368 42.184 1.00 25.03 81 LYS A N 1
ATOM 622 C CA . LYS A 1 81 ? 26.407 35.004 43.575 1.00 25.03 81 LYS A CA 1
ATOM 623 C C . LYS A 1 81 ? 25.362 33.878 43.449 1.00 25.03 81 LYS A C 1
ATOM 625 O O . LYS A 1 81 ? 24.498 33.983 42.598 1.00 25.03 81 LYS A O 1
ATOM 630 N N . GLY A 1 82 ? 25.319 32.775 44.187 1.00 23.28 82 GLY A N 1
ATOM 631 C CA . GLY A 1 82 ? 25.941 32.312 45.423 1.00 23.28 82 GLY A CA 1
ATOM 632 C C . GLY A 1 82 ? 24.959 31.287 46.030 1.00 23.28 82 GLY A C 1
ATOM 633 O O . GLY A 1 82 ? 23.770 31.572 46.037 1.00 23.28 82 GLY A O 1
ATOM 634 N N . LEU A 1 83 ? 25.478 30.111 46.420 1.00 23.22 83 LEU A N 1
ATOM 635 C CA . LEU A 1 83 ? 25.067 29.122 47.455 1.00 23.22 83 LEU A CA 1
ATOM 636 C C . LEU A 1 83 ? 23.729 29.294 48.240 1.00 23.22 83 LEU A C 1
ATOM 638 O O . LEU A 1 83 ? 23.299 30.428 48.415 1.00 23.22 83 LEU A O 1
ATOM 642 N N . PRO A 1 84 ? 23.168 28.248 48.916 1.00 29.91 84 PRO A N 1
ATOM 643 C CA . PRO A 1 84 ? 23.806 26.979 49.309 1.00 29.91 84 PRO A CA 1
ATOM 644 C C . PRO A 1 84 ? 22.955 25.692 49.195 1.00 29.91 84 PRO A C 1
ATOM 646 O O . PRO A 1 84 ? 21.744 25.685 48.997 1.00 29.91 84 PRO A O 1
ATOM 649 N N . ALA A 1 85 ? 23.673 24.591 49.415 1.00 22.94 85 ALA A N 1
ATOM 650 C CA . ALA A 1 85 ? 23.204 23.243 49.678 1.00 22.94 85 ALA A CA 1
ATOM 651 C C . ALA A 1 85 ? 22.492 23.082 51.035 1.00 22.94 85 ALA A C 1
ATOM 653 O O . ALA A 1 85 ? 22.828 23.751 52.012 1.00 22.94 85 ALA A O 1
ATOM 654 N N . ALA A 1 86 ? 21.619 22.077 51.108 1.00 23.19 86 ALA A N 1
ATOM 655 C CA . ALA A 1 86 ? 21.283 21.373 52.339 1.00 23.19 86 ALA A CA 1
ATOM 656 C C . ALA A 1 86 ? 21.336 19.863 52.061 1.00 23.19 86 ALA A C 1
ATOM 658 O O . ALA A 1 86 ? 20.529 19.324 51.307 1.00 23.19 86 ALA A O 1
ATOM 659 N N . GLN A 1 87 ? 22.333 19.199 52.646 1.00 22.52 87 GLN A N 1
ATOM 660 C CA . GLN A 1 87 ? 22.371 17.750 52.808 1.00 22.52 87 GLN A CA 1
ATOM 661 C C . GLN A 1 87 ? 21.531 17.372 54.030 1.00 22.52 87 GLN A C 1
ATOM 663 O O . GLN A 1 87 ? 21.699 17.959 55.098 1.00 22.52 87 GLN A O 1
ATOM 668 N N . ALA A 1 88 ? 20.706 16.339 53.892 1.00 23.38 88 ALA A N 1
ATOM 669 C CA . ALA A 1 88 ? 20.255 15.525 55.010 1.00 23.38 88 ALA A CA 1
ATOM 670 C C . ALA A 1 88 ? 20.294 14.058 54.576 1.00 23.38 88 ALA A C 1
ATOM 672 O O . ALA A 1 88 ? 19.596 13.631 53.659 1.00 23.38 88 ALA A O 1
ATOM 673 N N . SER A 1 89 ? 21.189 13.322 55.219 1.00 23.38 89 SER A N 1
ATOM 674 C CA . SER A 1 89 ? 21.322 11.876 55.197 1.00 23.38 89 SER A CA 1
ATOM 675 C C . SER A 1 89 ? 20.190 11.219 55.990 1.00 23.38 89 SER A C 1
ATOM 677 O O . SER A 1 89 ? 19.782 11.711 57.040 1.00 23.38 89 SER A O 1
ATOM 679 N N . GLY A 1 90 ? 19.724 10.066 55.514 1.00 22.80 90 GLY A N 1
ATOM 680 C CA . GLY A 1 90 ? 18.784 9.211 56.232 1.00 22.80 90 GLY A CA 1
ATOM 681 C C . GLY A 1 90 ? 18.745 7.821 55.612 1.00 22.80 90 GLY A C 1
ATOM 682 O O . GLY A 1 90 ? 18.077 7.601 54.610 1.00 22.80 90 GLY A O 1
ATOM 683 N N . SER A 1 91 ? 19.499 6.893 56.195 1.00 23.03 91 SER A N 1
ATOM 684 C CA . SER A 1 91 ? 19.429 5.456 55.927 1.00 23.03 91 SER A CA 1
ATOM 685 C C . SER A 1 91 ? 18.216 4.836 56.623 1.00 23.03 91 SER A C 1
ATOM 687 O O . SER A 1 91 ? 18.021 5.115 57.805 1.00 23.03 91 SER A O 1
ATOM 689 N N . LEU A 1 92 ? 17.494 3.923 55.966 1.00 22.06 92 LEU A N 1
ATOM 690 C CA . LEU A 1 92 ? 16.697 2.889 56.640 1.00 22.06 92 LEU A CA 1
ATOM 691 C C . LEU A 1 92 ? 16.434 1.686 55.719 1.00 22.06 92 LEU A C 1
ATOM 693 O O . LEU A 1 92 ? 16.223 1.828 54.518 1.00 22.06 92 LEU A O 1
ATOM 697 N N . GLN A 1 93 ? 16.525 0.501 56.323 1.00 21.22 93 GLN A N 1
ATOM 698 C CA . GLN A 1 93 ? 16.458 -0.835 55.733 1.00 21.22 93 GLN A CA 1
ATOM 699 C C . GLN A 1 93 ? 15.020 -1.367 55.561 1.00 21.22 93 GLN A C 1
ATOM 701 O O . GLN A 1 93 ? 14.151 -1.107 56.384 1.00 21.22 93 GLN A O 1
ATOM 706 N N . SER A 1 94 ? 14.895 -2.253 54.563 1.00 23.11 94 SER A N 1
ATOM 707 C CA . SER A 1 94 ? 14.073 -3.478 54.454 1.00 23.11 94 SER A CA 1
ATOM 708 C C . SER A 1 94 ? 12.534 -3.448 54.414 1.00 23.11 94 SER A C 1
ATOM 710 O O . SER A 1 94 ? 11.880 -2.995 55.349 1.00 23.11 94 SER A O 1
ATOM 712 N N . SER A 1 95 ? 12.023 -4.193 53.415 1.00 22.59 95 SER A N 1
ATOM 713 C CA . SER A 1 95 ? 11.019 -5.287 53.465 1.00 22.59 95 SER A CA 1
ATOM 714 C C . SER A 1 95 ? 9.771 -5.079 52.586 1.00 22.59 95 SER A C 1
ATOM 716 O O . SER A 1 95 ? 9.073 -4.090 52.768 1.00 22.59 95 SER A O 1
ATOM 718 N N . HIS A 1 96 ? 9.464 -6.036 51.693 1.00 25.64 96 HIS A N 1
ATOM 719 C CA . HIS A 1 96 ? 8.263 -6.901 51.740 1.00 25.64 96 HIS A CA 1
ATOM 720 C C . HIS A 1 96 ? 8.156 -7.829 50.506 1.00 25.64 96 HIS A C 1
ATOM 722 O O . HIS A 1 96 ? 8.214 -7.377 49.366 1.00 25.64 96 HIS A O 1
ATOM 728 N N . ASP A 1 97 ? 7.986 -9.125 50.796 1.00 23.48 97 ASP A N 1
ATOM 729 C CA . ASP A 1 97 ? 7.543 -10.218 49.918 1.00 23.48 97 ASP A CA 1
ATOM 730 C C . ASP A 1 97 ? 6.055 -10.085 49.545 1.00 23.48 97 ASP A C 1
ATOM 732 O O . ASP A 1 97 ? 5.255 -9.580 50.337 1.00 23.48 97 ASP A O 1
ATOM 736 N N . LEU A 1 98 ? 5.654 -10.655 48.403 1.00 23.95 98 LEU A N 1
ATOM 737 C CA . LEU A 1 98 ? 4.250 -10.921 48.068 1.00 23.95 98 LEU A CA 1
ATOM 738 C C . LEU A 1 98 ? 4.089 -12.349 47.522 1.00 23.95 98 LEU A C 1
ATOM 740 O O . LEU A 1 98 ? 4.458 -12.668 46.397 1.00 23.95 98 LEU A O 1
ATOM 744 N N . THR A 1 99 ? 3.531 -13.214 48.369 1.00 23.23 99 THR A N 1
ATOM 745 C CA . THR A 1 99 ? 3.100 -14.589 48.078 1.00 23.23 99 THR A CA 1
ATOM 746 C C . THR A 1 99 ? 1.656 -14.577 47.570 1.00 23.23 99 THR A C 1
ATOM 748 O O . THR A 1 99 ? 0.796 -13.958 48.197 1.00 23.23 99 THR A O 1
ATOM 751 N N . LEU A 1 100 ? 1.360 -15.292 46.479 1.00 25.47 100 LEU A N 1
ATOM 752 C CA . LEU A 1 100 ? 0.004 -15.438 45.935 1.00 25.47 100 LEU A CA 1
ATOM 753 C C . LEU A 1 100 ? -0.562 -16.828 46.270 1.00 25.47 100 LEU A C 1
ATOM 755 O O . LEU A 1 100 ? 0.048 -17.856 45.990 1.00 25.47 100 LEU A O 1
ATOM 759 N N . ILE A 1 101 ? -1.729 -16.834 46.919 1.00 23.94 101 ILE A N 1
ATOM 760 C CA . ILE A 1 101 ? -2.459 -18.008 47.413 1.00 23.94 101 ILE A CA 1
ATOM 761 C C . ILE A 1 101 ? -3.504 -18.422 46.372 1.00 23.94 101 ILE A C 1
ATOM 763 O O . ILE A 1 101 ? -4.414 -17.644 46.094 1.00 23.94 101 ILE A O 1
ATOM 767 N N . ILE A 1 102 ? -3.469 -19.674 45.903 1.00 26.05 102 ILE A N 1
ATOM 768 C CA . ILE A 1 102 ? -4.666 -20.381 45.421 1.00 26.05 102 ILE A CA 1
ATOM 769 C C . ILE A 1 102 ? -4.689 -21.763 46.081 1.00 26.05 102 ILE A C 1
ATOM 771 O O . ILE A 1 102 ? -3.854 -22.622 45.809 1.00 26.05 102 ILE A O 1
ATOM 775 N N . ARG A 1 103 ? -5.643 -21.950 47.000 1.00 24.77 103 ARG A N 1
ATOM 776 C CA . ARG A 1 103 ? -5.977 -23.244 47.603 1.00 24.77 103 ARG A CA 1
ATOM 777 C C . ARG A 1 103 ? -6.759 -24.077 46.591 1.00 24.77 103 ARG A C 1
ATOM 779 O O . ARG A 1 103 ? -7.786 -23.622 46.093 1.00 24.77 103 ARG A O 1
ATOM 786 N N . GLY A 1 104 ? -6.275 -25.286 46.331 1.00 23.45 104 GLY A N 1
ATOM 787 C CA . GLY A 1 104 ? -7.052 -26.349 45.709 1.00 23.45 104 GLY A CA 1
ATOM 788 C C . GLY A 1 104 ? -7.880 -27.083 46.758 1.00 23.45 104 GLY A C 1
ATOM 789 O O . GLY A 1 104 ? -7.381 -27.361 47.845 1.00 23.45 104 GLY A O 1
ATOM 790 N N . ASP A 1 105 ? -9.114 -27.422 46.401 1.00 23.56 105 ASP A N 1
ATOM 791 C CA . ASP A 1 105 ? -9.860 -28.498 47.042 1.00 23.56 105 ASP A CA 1
ATOM 792 C C . ASP A 1 105 ? -10.075 -29.594 46.001 1.00 23.56 105 ASP A C 1
ATOM 794 O O . ASP A 1 105 ? -10.697 -29.394 44.957 1.00 23.56 105 ASP A O 1
ATOM 798 N N . THR A 1 106 ? -9.505 -30.757 46.297 1.00 25.50 106 THR A N 1
ATOM 799 C CA . THR A 1 106 ? -9.766 -32.022 45.619 1.00 25.50 106 THR A CA 1
ATOM 800 C C . THR A 1 106 ? -10.662 -32.845 46.533 1.00 25.50 106 THR A C 1
ATOM 802 O O . THR A 1 106 ? -10.383 -33.006 47.717 1.00 25.50 106 THR A O 1
ATOM 805 N N . SER A 1 107 ? -11.740 -33.400 45.989 1.00 26.25 107 SER A N 1
ATOM 806 C CA . SER A 1 107 ? -12.383 -34.571 46.579 1.00 26.25 107 SER A CA 1
ATOM 807 C C . SER A 1 107 ? -12.790 -35.506 45.450 1.00 26.25 107 SER A C 1
ATOM 809 O O . SER A 1 107 ? -13.454 -35.109 44.495 1.00 26.25 107 SER A O 1
ATOM 811 N N . GLY A 1 108 ? -12.262 -36.726 45.521 1.00 23.77 108 GLY A N 1
ATOM 812 C CA . GLY A 1 108 ? -12.532 -37.799 44.580 1.00 23.77 108 GLY A CA 1
ATOM 813 C C . GLY A 1 108 ? -13.823 -38.543 44.906 1.00 23.77 108 GLY A C 1
ATOM 814 O O . GLY A 1 108 ? -14.302 -38.545 46.038 1.00 23.77 108 GLY A O 1
ATOM 815 N N . GLY A 1 109 ? -14.335 -39.229 43.891 1.00 23.27 109 GLY A N 1
ATOM 816 C CA . GLY A 1 109 ? -15.409 -40.205 43.995 1.00 23.27 109 GLY A CA 1
ATOM 817 C C . GLY A 1 109 ? -15.369 -41.110 42.771 1.00 23.27 109 GLY A C 1
ATOM 818 O O . GLY A 1 109 ? -15.627 -40.665 41.660 1.00 23.27 109 GLY A O 1
ATOM 819 N N . SER A 1 110 ? -14.969 -42.357 42.992 1.00 23.92 110 SER A N 1
ATOM 820 C CA . SER A 1 110 ? -14.919 -43.470 42.040 1.00 23.92 110 SER A CA 1
ATOM 821 C C . SER A 1 110 ? -16.298 -44.056 41.712 1.00 23.92 110 SER A C 1
ATOM 823 O O . SER A 1 110 ? -17.210 -43.901 42.523 1.00 23.92 110 SER A O 1
ATOM 825 N N . SER A 1 111 ? -16.345 -44.869 40.642 1.00 25.25 111 SER A N 1
ATOM 826 C CA . SER A 1 111 ? -17.348 -45.881 40.201 1.00 25.25 111 SER A CA 1
ATOM 827 C C . SER A 1 111 ? -17.983 -45.518 38.849 1.00 25.25 111 SER A C 1
ATOM 829 O O . SER A 1 111 ? -18.226 -44.345 38.606 1.00 25.25 111 SER A O 1
ATOM 831 N N . ASP A 1 112 ? -18.312 -46.405 37.911 1.00 23.39 112 ASP A N 1
ATOM 832 C CA . ASP A 1 112 ? -18.006 -47.809 37.597 1.00 23.39 112 ASP A CA 1
ATOM 833 C C . ASP A 1 112 ? -18.696 -48.094 36.233 1.00 23.39 112 ASP A C 1
ATOM 835 O O . ASP A 1 112 ? -19.723 -47.486 35.936 1.00 23.39 112 ASP A O 1
ATOM 839 N N . SER A 1 113 ? -18.182 -49.063 35.469 1.00 25.55 113 SER A N 1
ATOM 840 C CA . SER A 1 113 ? -18.880 -49.917 34.475 1.00 25.55 113 SER A CA 1
ATOM 841 C C . SER A 1 113 ? -19.523 -49.394 33.158 1.00 25.55 113 SER A C 1
ATOM 843 O O . SER A 1 113 ? -20.315 -48.459 33.142 1.00 25.55 113 SER A O 1
ATOM 845 N N . GLY A 1 114 ? -19.289 -50.179 32.083 1.00 24.55 114 GLY A N 1
ATOM 846 C CA . GLY A 1 114 ? -20.181 -50.409 30.919 1.00 24.55 114 GLY A CA 1
ATOM 847 C C . GLY A 1 114 ? -19.710 -49.758 29.607 1.00 24.55 114 GLY A C 1
ATOM 848 O O . GLY A 1 114 ? -19.838 -48.550 29.477 1.00 24.55 114 GLY A O 1
ATOM 849 N N . ALA A 1 115 ? -18.988 -50.414 28.687 1.00 25.28 115 ALA A N 1
ATOM 850 C CA . ALA A 1 115 ? -19.313 -51.565 27.816 1.00 25.28 115 ALA A CA 1
ATOM 851 C C . ALA A 1 115 ? -20.260 -51.244 26.633 1.00 25.28 115 ALA A C 1
ATOM 853 O O . ALA A 1 115 ? -21.183 -50.451 26.781 1.00 25.28 115 ALA A O 1
ATOM 854 N N . ASP A 1 116 ? -19.987 -51.935 25.515 1.00 26.12 116 ASP A N 1
ATOM 855 C CA . ASP A 1 116 ? -20.672 -52.021 24.204 1.00 26.12 116 ASP A CA 1
ATOM 856 C C . ASP A 1 116 ? -20.079 -51.086 23.119 1.00 26.12 116 ASP A C 1
ATOM 858 O O . ASP A 1 116 ? -20.268 -49.875 23.148 1.00 26.12 116 ASP A O 1
ATOM 862 N N . ASP A 1 117 ? -19.150 -51.518 22.253 1.00 24.45 117 ASP A N 1
ATOM 863 C CA . ASP A 1 117 ? -19.155 -52.592 21.228 1.00 24.45 117 ASP A CA 1
ATOM 864 C C . ASP A 1 117 ? -19.963 -52.223 19.965 1.00 24.45 117 ASP A C 1
ATOM 866 O O . ASP A 1 117 ? -21.154 -51.948 20.056 1.00 24.45 117 ASP A O 1
ATOM 870 N N . TYR A 1 118 ? -19.282 -52.157 18.808 1.00 25.95 118 TYR A N 1
ATOM 871 C CA . TYR A 1 118 ? -19.638 -52.827 17.542 1.00 25.95 118 TYR A CA 1
ATOM 872 C C . TYR A 1 118 ? -18.606 -52.510 16.427 1.00 25.95 118 TYR A C 1
ATOM 874 O O . TYR A 1 118 ? -18.504 -51.389 15.930 1.00 25.95 118 TYR A O 1
ATOM 882 N N . SER A 1 119 ? -17.844 -53.559 16.079 1.00 26.14 119 SER A N 1
ATOM 883 C CA . SER A 1 119 ? -17.198 -53.962 14.801 1.00 26.14 119 SER A CA 1
ATOM 884 C C . SER A 1 119 ? -17.441 -53.107 13.535 1.00 26.14 119 SER A C 1
ATOM 886 O O . SER A 1 119 ? -18.579 -52.743 13.258 1.00 26.14 119 SER A O 1
ATOM 888 N N . ALA A 1 120 ? -16.448 -52.745 12.707 1.00 27.39 120 ALA A N 1
ATOM 889 C CA . ALA A 1 120 ? -15.467 -53.531 11.918 1.00 27.39 120 ALA A CA 1
ATOM 890 C C . ALA A 1 120 ? -16.017 -54.207 10.635 1.00 27.39 120 ALA A C 1
ATOM 892 O O . ALA A 1 120 ? -16.937 -55.009 10.717 1.00 27.39 120 ALA A O 1
ATOM 893 N N . HIS A 1 121 ? -15.389 -53.895 9.486 1.00 27.84 121 HIS A N 1
ATOM 894 C CA . HIS A 1 121 ? -15.098 -54.730 8.292 1.00 27.84 121 HIS A CA 1
ATOM 895 C C . HIS A 1 121 ? -14.345 -53.825 7.289 1.00 27.84 121 HIS A C 1
ATOM 897 O O . HIS A 1 121 ? -14.879 -52.791 6.906 1.00 27.84 121 HIS A O 1
ATOM 903 N N . ASP A 1 122 ? -13.041 -53.955 7.030 1.00 27.59 122 ASP A N 1
ATOM 904 C CA . ASP A 1 122 ? -12.205 -55.047 6.482 1.00 27.59 122 ASP A CA 1
ATOM 905 C C . ASP A 1 122 ? -12.359 -55.273 4.964 1.00 27.59 122 ASP A C 1
ATOM 907 O O . ASP A 1 122 ? -13.473 -55.374 4.449 1.00 27.59 122 ASP A O 1
ATOM 911 N N . GLY A 1 123 ? -11.215 -55.343 4.270 1.00 25.09 123 GLY A N 1
ATOM 912 C CA . GLY A 1 123 ? -11.100 -55.606 2.832 1.00 25.09 123 GLY A CA 1
ATOM 913 C C . GLY A 1 123 ? -9.876 -54.977 2.141 1.00 25.09 123 GLY A C 1
ATOM 914 O O . GLY A 1 123 ? -10.021 -54.011 1.401 1.00 25.09 123 GLY A O 1
ATOM 915 N N . SER A 1 124 ? -8.682 -55.543 2.346 1.00 26.86 124 SER A N 1
ATOM 916 C CA . SER A 1 124 ? -7.567 -55.577 1.356 1.00 26.86 124 SER A CA 1
ATOM 917 C C . SER A 1 124 ? -7.580 -56.969 0.653 1.00 26.86 124 SER A C 1
ATOM 919 O O . SER A 1 124 ? -8.459 -57.751 1.032 1.00 26.86 124 SER A O 1
ATOM 921 N N . PRO A 1 125 ? -6.669 -57.390 -0.270 1.00 46.69 125 PRO A N 1
ATOM 922 C CA . PRO A 1 125 ? -5.417 -56.768 -0.748 1.00 46.69 125 PRO A CA 1
ATOM 923 C C . PRO A 1 125 ? -5.040 -57.021 -2.252 1.00 46.69 125 PRO A C 1
ATOM 925 O O . PRO A 1 125 ? -5.810 -57.594 -3.020 1.00 46.69 125 PRO A O 1
ATOM 928 N N . ASP A 1 126 ? -3.804 -56.618 -2.593 1.00 27.17 126 ASP A N 1
ATOM 929 C CA . ASP A 1 126 ? -2.849 -57.179 -3.581 1.00 27.17 126 ASP A CA 1
ATOM 930 C C . ASP A 1 126 ? -2.771 -56.661 -5.035 1.00 27.17 126 ASP A C 1
ATOM 932 O O . ASP A 1 126 ? -3.736 -56.682 -5.800 1.00 27.17 126 ASP A O 1
ATOM 936 N N . GLY A 1 127 ? -1.532 -56.321 -5.436 1.00 26.03 127 GLY A N 1
ATOM 937 C CA . GLY A 1 127 ? -1.072 -56.243 -6.828 1.00 26.03 127 GLY A CA 1
ATOM 938 C C . GLY A 1 127 ? 0.170 -55.366 -7.053 1.00 26.03 127 GLY A C 1
ATOM 939 O O . GLY A 1 127 ? 0.022 -54.191 -7.377 1.00 26.03 127 GLY A O 1
ATOM 940 N N . ASP A 1 128 ? 1.359 -55.956 -6.897 1.00 25.88 128 ASP A N 1
ATOM 941 C CA . ASP A 1 128 ? 2.701 -55.386 -7.112 1.00 25.88 128 ASP A CA 1
ATOM 942 C C . ASP A 1 128 ? 3.050 -55.007 -8.576 1.00 25.88 128 ASP A C 1
ATOM 944 O O . ASP A 1 128 ? 2.485 -55.554 -9.525 1.00 25.88 128 ASP A O 1
ATOM 948 N N . ASP A 1 129 ? 4.039 -54.103 -8.706 1.00 28.00 129 ASP A N 1
ATOM 949 C CA . ASP A 1 129 ? 5.271 -54.186 -9.535 1.00 28.00 129 ASP A CA 1
ATOM 950 C C . ASP A 1 129 ? 5.647 -52.943 -10.387 1.00 28.00 129 ASP A C 1
ATOM 952 O O . ASP A 1 129 ? 5.017 -52.602 -11.387 1.00 28.00 129 ASP A O 1
ATOM 956 N N . ASP A 1 130 ? 6.750 -52.318 -9.944 1.00 25.78 130 ASP A N 1
ATOM 957 C CA . ASP A 1 130 ? 7.922 -51.767 -10.656 1.00 25.78 130 ASP A CA 1
ATOM 958 C C . ASP A 1 130 ? 7.794 -50.987 -11.988 1.00 25.78 130 ASP A C 1
ATOM 960 O O . ASP A 1 130 ? 7.475 -51.536 -13.040 1.00 25.78 130 ASP A O 1
ATOM 964 N N . ALA A 1 131 ? 8.272 -49.728 -11.989 1.00 26.34 131 ALA A N 1
ATOM 965 C CA . ALA A 1 131 ? 9.598 -49.356 -12.534 1.00 26.34 131 ALA A CA 1
ATOM 966 C C . ALA A 1 131 ? 9.744 -47.840 -12.836 1.00 26.34 131 ALA A C 1
ATOM 968 O O . ALA A 1 131 ? 9.139 -47.296 -13.754 1.00 26.34 131 ALA A O 1
ATOM 969 N N . SER A 1 132 ? 10.632 -47.203 -12.065 1.00 26.16 132 SER A N 1
ATOM 970 C CA . SER A 1 132 ? 11.622 -46.164 -12.417 1.00 26.16 132 SER A CA 1
ATOM 971 C C . SER A 1 132 ? 11.316 -44.991 -13.382 1.00 26.16 132 SER A C 1
ATOM 973 O O . SER A 1 132 ? 11.186 -45.170 -14.589 1.00 26.16 132 SER A O 1
ATOM 975 N N . GLN A 1 133 ? 11.562 -43.800 -12.812 1.00 24.81 133 GLN A N 1
ATOM 976 C CA . GLN A 1 133 ? 12.340 -42.653 -13.324 1.00 24.81 133 GLN A CA 1
ATOM 977 C C . GLN A 1 133 ? 11.631 -41.398 -13.883 1.00 24.81 133 GLN A C 1
ATOM 979 O O . GLN A 1 133 ? 10.997 -41.398 -14.931 1.00 24.81 133 GLN A O 1
ATOM 984 N N . ASP A 1 134 ? 11.941 -40.315 -13.155 1.00 24.64 134 ASP A N 1
ATOM 985 C CA . ASP A 1 134 ? 12.180 -38.927 -13.565 1.00 24.64 134 ASP A CA 1
ATOM 986 C C . ASP A 1 134 ? 11.057 -37.873 -13.455 1.00 24.64 134 ASP A C 1
ATOM 988 O O . ASP A 1 134 ? 10.257 -37.643 -14.352 1.00 24.64 134 ASP A O 1
ATOM 992 N N . ALA A 1 135 ? 11.182 -37.133 -12.342 1.00 25.66 135 ALA A N 1
ATOM 993 C CA . ALA A 1 135 ? 11.358 -35.677 -12.276 1.00 25.66 135 ALA A CA 1
ATOM 994 C C . ALA A 1 135 ? 10.128 -34.745 -12.334 1.00 25.66 135 ALA A C 1
ATOM 996 O O . ALA A 1 135 ? 9.508 -34.536 -13.367 1.00 25.66 135 ALA A O 1
ATOM 997 N N . TYR A 1 136 ? 9.944 -34.054 -11.197 1.00 29.45 136 TYR A N 1
ATOM 998 C CA . TYR A 1 136 ? 9.402 -32.698 -11.034 1.00 29.45 136 TYR A CA 1
ATOM 999 C C . TYR A 1 136 ? 8.038 -32.390 -11.678 1.00 29.45 136 TYR A C 1
ATOM 1001 O O . TYR A 1 136 ? 7.975 -31.805 -12.756 1.00 29.45 136 TYR A O 1
ATOM 1009 N N . ALA A 1 137 ? 6.952 -32.638 -10.935 1.00 25.03 137 ALA A N 1
ATOM 1010 C CA . ALA A 1 137 ? 5.695 -31.897 -11.068 1.00 25.03 137 ALA A CA 1
ATOM 1011 C C . ALA A 1 137 ? 4.821 -32.007 -9.799 1.00 25.03 137 ALA A C 1
ATOM 1013 O O . ALA A 1 137 ? 4.773 -33.055 -9.161 1.00 25.03 137 ALA A O 1
ATOM 1014 N N . ASP A 1 138 ? 4.125 -30.905 -9.512 1.00 25.03 138 ASP A N 1
ATOM 1015 C CA . ASP A 1 138 ? 2.934 -30.733 -8.668 1.00 25.03 138 ASP A CA 1
ATOM 1016 C C . ASP A 1 138 ? 3.050 -30.790 -7.136 1.00 25.03 138 ASP A C 1
ATOM 1018 O O . ASP A 1 138 ? 2.676 -31.750 -6.467 1.00 25.03 138 ASP A O 1
ATOM 1022 N N . ALA A 1 139 ? 3.406 -29.631 -6.573 1.00 28.97 139 ALA A N 1
ATOM 1023 C CA . ALA A 1 139 ? 2.971 -29.196 -5.248 1.00 28.97 139 ALA A CA 1
ATOM 1024 C C . ALA A 1 139 ? 2.062 -27.958 -5.386 1.00 28.97 139 ALA A C 1
ATOM 1026 O O . ALA A 1 139 ? 2.444 -26.867 -4.982 1.00 28.97 139 ALA A O 1
ATOM 1027 N N . ASP A 1 140 ? 0.878 -28.111 -5.993 1.00 31.22 140 ASP A N 1
ATOM 1028 C CA . ASP A 1 140 ? -0.130 -27.029 -6.058 1.00 31.22 140 ASP A CA 1
ATOM 1029 C C . ASP A 1 140 ? -1.561 -27.500 -5.718 1.00 31.22 140 ASP A C 1
ATOM 1031 O O . ASP A 1 140 ? -2.554 -26.840 -5.999 1.00 31.22 140 ASP A O 1
ATOM 1035 N N . ALA A 1 141 ? -1.690 -28.652 -5.050 1.00 26.03 141 ALA A N 1
ATOM 1036 C CA . ALA A 1 141 ? -2.986 -29.216 -4.649 1.00 26.03 141 ALA A CA 1
ATOM 1037 C C . ALA A 1 141 ? -3.383 -28.918 -3.182 1.00 26.03 141 ALA A C 1
ATOM 1039 O O . ALA A 1 141 ? -4.271 -29.573 -2.641 1.00 26.03 141 ALA A O 1
ATOM 1040 N N . GLY A 1 142 ? -2.731 -27.953 -2.517 1.00 28.08 142 GLY A N 1
ATOM 1041 C CA . GLY A 1 142 ? -2.958 -27.630 -1.095 1.00 28.08 142 GLY A CA 1
ATOM 1042 C C . GLY A 1 142 ? -3.660 -26.295 -0.799 1.00 28.08 142 GLY A C 1
ATOM 1043 O O . GLY A 1 142 ? -4.011 -26.042 0.350 1.00 28.08 142 GLY A O 1
ATOM 1044 N N . ALA A 1 143 ? -3.871 -25.429 -1.795 1.00 34.09 143 ALA A N 1
ATOM 1045 C CA . ALA A 1 143 ? -4.220 -24.024 -1.552 1.00 34.09 143 ALA A CA 1
ATOM 1046 C C . ALA A 1 143 ? -5.668 -23.771 -1.070 1.00 34.09 143 ALA A C 1
ATOM 1048 O O . ALA A 1 143 ? -5.914 -22.763 -0.405 1.00 34.09 143 ALA A O 1
ATOM 1049 N N . ASP A 1 144 ? -6.615 -24.675 -1.344 1.00 31.03 144 ASP A N 1
ATOM 1050 C CA . ASP A 1 144 ? -8.036 -24.447 -1.022 1.00 31.03 144 ASP A CA 1
ATOM 1051 C C . ASP A 1 144 ? -8.437 -24.871 0.404 1.00 31.03 144 ASP A C 1
ATOM 1053 O O . ASP A 1 144 ? -9.368 -24.301 0.971 1.00 31.03 144 ASP A O 1
ATOM 1057 N N . ALA A 1 145 ? -7.718 -25.804 1.041 1.00 35.88 145 ALA A N 1
ATOM 1058 C CA . ALA A 1 145 ? -8.024 -26.232 2.413 1.00 35.88 145 ALA A CA 1
ATOM 1059 C C . ALA A 1 145 ? -7.568 -25.208 3.476 1.00 35.88 145 ALA A C 1
ATOM 1061 O O . ALA A 1 145 ? -8.231 -25.034 4.498 1.00 35.88 145 ALA A O 1
ATOM 1062 N N . ASP A 1 146 ? -6.482 -24.472 3.215 1.00 45.59 146 ASP A N 1
ATOM 1063 C CA . ASP A 1 146 ? -5.959 -23.420 4.105 1.00 45.59 146 ASP A CA 1
ATOM 1064 C C . ASP A 1 146 ? -6.778 -22.112 4.042 1.00 45.59 146 ASP A C 1
ATOM 1066 O O . ASP A 1 146 ? -6.658 -21.230 4.904 1.00 45.59 146 ASP A O 1
ATOM 1070 N N . ALA A 1 147 ? -7.630 -21.950 3.024 1.00 47.62 147 ALA A N 1
ATOM 1071 C CA . ALA A 1 147 ? -8.431 -20.745 2.848 1.00 47.62 147 ALA A CA 1
ATOM 1072 C C . ALA A 1 147 ? -9.474 -20.569 3.970 1.00 47.62 147 ALA A C 1
ATOM 1074 O O . ALA A 1 147 ? -9.595 -19.464 4.514 1.00 47.62 147 ALA A O 1
ATOM 1075 N N . ASP A 1 148 ? -10.156 -21.648 4.356 1.00 55.50 148 ASP A N 1
ATOM 1076 C CA . ASP A 1 148 ? -11.218 -21.627 5.372 1.00 55.50 148 ASP A CA 1
ATOM 1077 C C . ASP A 1 148 ? -10.656 -21.569 6.804 1.00 55.50 148 ASP A C 1
ATOM 1079 O O . ASP A 1 148 ? -11.164 -20.840 7.659 1.00 55.50 148 ASP A O 1
ATOM 1083 N N . VAL A 1 149 ? -9.515 -22.227 7.044 1.00 62.81 149 VAL A N 1
ATOM 1084 C CA . VAL A 1 149 ? -8.889 -22.326 8.375 1.00 62.81 149 VAL A CA 1
ATOM 1085 C C . VAL A 1 149 ? -8.531 -20.955 8.960 1.00 62.81 149 VAL A C 1
ATOM 1087 O O . VAL A 1 149 ? -8.761 -20.718 10.146 1.00 62.81 149 VAL A O 1
ATOM 1090 N N . ASP A 1 150 ? -8.013 -20.010 8.166 1.00 71.50 150 ASP A N 1
ATOM 1091 C CA . ASP A 1 150 ? -7.732 -18.666 8.700 1.00 71.50 150 ASP A CA 1
ATOM 1092 C C . ASP A 1 150 ? -9.005 -17.895 9.061 1.00 71.50 150 ASP A C 1
ATOM 1094 O O . ASP A 1 150 ? -8.982 -17.102 9.999 1.00 71.50 150 ASP A O 1
ATOM 1098 N N . VAL A 1 151 ? -10.100 -18.072 8.311 1.00 66.56 151 VAL A N 1
ATOM 1099 C CA . VAL A 1 151 ? -11.366 -17.377 8.594 1.00 66.56 151 VAL A CA 1
ATOM 1100 C C . VAL A 1 151 ? -11.927 -17.868 9.923 1.00 66.56 151 VAL A C 1
ATOM 1102 O O . VAL A 1 151 ? -12.352 -17.052 10.745 1.00 66.56 151 VAL A O 1
ATOM 1105 N N . ASP A 1 152 ? -11.850 -19.174 10.162 1.00 74.62 152 ASP A N 1
ATOM 1106 C CA . ASP A 1 152 ? -12.238 -19.791 11.424 1.00 74.62 152 ASP A CA 1
ATOM 1107 C C . ASP A 1 152 ? -11.341 -19.344 12.577 1.00 74.62 152 ASP A C 1
ATOM 1109 O O . ASP A 1 152 ? -11.850 -18.931 13.619 1.00 74.62 152 ASP A O 1
ATOM 1113 N N . ILE A 1 153 ? -10.017 -19.329 12.397 1.00 76.12 153 ILE A N 1
ATOM 1114 C CA . ILE A 1 153 ? -9.086 -18.810 13.412 1.00 76.12 153 ILE A CA 1
ATOM 1115 C C . ILE A 1 153 ? -9.404 -17.344 13.741 1.00 76.12 153 ILE A C 1
ATOM 1117 O O . ILE A 1 153 ? -9.391 -16.955 14.907 1.00 76.12 153 ILE A O 1
ATOM 1121 N N . ILE A 1 154 ? -9.735 -16.523 12.748 1.00 73.12 154 ILE A N 1
ATOM 1122 C CA . ILE A 1 154 ? -10.067 -15.110 12.949 1.00 73.12 154 ILE A CA 1
ATOM 1123 C C . ILE A 1 154 ? -11.409 -14.935 13.674 1.00 73.12 154 ILE A C 1
ATOM 1125 O O . ILE A 1 154 ? -11.541 -14.065 14.535 1.00 73.12 154 ILE A O 1
ATOM 1129 N N . LYS A 1 155 ? -12.439 -15.706 13.313 1.00 74.44 155 LYS A N 1
ATOM 1130 C CA . LYS A 1 155 ? -13.795 -15.508 13.849 1.00 74.44 155 LYS A CA 1
ATOM 1131 C C . LYS A 1 155 ? -14.003 -16.190 15.198 1.00 74.44 155 LYS A C 1
ATOM 1133 O O . LYS A 1 155 ? -14.658 -15.612 16.065 1.00 74.44 155 LYS A O 1
ATOM 1138 N N . ASN A 1 156 ? -13.415 -17.366 15.403 1.00 84.19 156 ASN A N 1
ATOM 1139 C CA . ASN A 1 156 ? -13.637 -18.181 16.600 1.00 84.19 156 ASN A CA 1
ATOM 1140 C C . ASN A 1 156 ? -12.831 -17.701 17.815 1.00 84.19 156 ASN A C 1
ATOM 1142 O O . ASN A 1 156 ? -13.152 -18.060 18.946 1.00 84.19 156 ASN A O 1
ATOM 1146 N N . ASN A 1 157 ? -11.828 -16.842 17.608 1.00 86.75 157 ASN A N 1
ATOM 1147 C CA . ASN A 1 157 ? -10.940 -16.369 18.670 1.00 86.75 157 ASN A CA 1
ATOM 1148 C C . ASN A 1 157 ? -11.253 -14.960 19.192 1.00 86.75 157 ASN A C 1
ATOM 1150 O O . ASN A 1 157 ? -10.453 -14.404 19.951 1.00 86.75 157 ASN A O 1
ATOM 1154 N N . ARG A 1 158 ? -12.424 -14.398 18.872 1.00 92.25 158 ARG A N 1
ATOM 1155 C CA . ARG A 1 158 ? -12.839 -13.076 19.367 1.00 92.25 158 ARG A CA 1
ATOM 1156 C C . ARG A 1 158 ? -12.939 -13.022 20.883 1.00 92.25 158 ARG A C 1
ATOM 1158 O O . ARG A 1 158 ? -13.391 -13.965 21.533 1.00 92.25 158 ARG A O 1
ATOM 1165 N N . CYS A 1 159 ? -12.569 -11.875 21.437 1.00 95.25 159 CYS A N 1
ATOM 1166 C CA . CYS A 1 159 ? -12.682 -11.616 22.860 1.00 95.25 159 CYS A CA 1
ATOM 1167 C C . CYS A 1 159 ? -14.010 -10.902 23.183 1.00 95.25 159 CYS A C 1
ATOM 1169 O O . CYS A 1 159 ? -14.439 -10.026 22.425 1.00 95.25 159 CYS A O 1
ATOM 1171 N N . PRO A 1 160 ? -14.689 -11.241 24.298 1.00 95.31 160 PRO A N 1
ATOM 1172 C CA . PRO A 1 160 ? -15.901 -10.544 24.724 1.00 95.31 160 PRO A CA 1
ATOM 1173 C C . PRO A 1 160 ? -15.618 -9.073 25.040 1.00 95.31 160 PRO A C 1
ATOM 1175 O O . PRO A 1 160 ? -14.685 -8.767 25.779 1.00 95.31 160 PRO A O 1
ATOM 1178 N N . ALA A 1 161 ? -16.429 -8.150 24.520 1.00 93.56 161 ALA A N 1
ATOM 1179 C CA . ALA A 1 161 ? -16.274 -6.727 24.827 1.00 93.56 161 ALA A CA 1
ATOM 1180 C C . ALA A 1 161 ? -16.300 -6.485 26.350 1.00 93.56 161 ALA A C 1
ATOM 1182 O O . ALA A 1 161 ? -17.128 -7.048 27.067 1.00 93.56 161 ALA A O 1
ATOM 1183 N N . GLY A 1 162 ? -15.381 -5.657 26.841 1.00 91.62 162 GLY A N 1
ATOM 1184 C CA . GLY A 1 162 ? -15.150 -5.402 28.262 1.00 91.62 162 GLY A CA 1
ATOM 1185 C C . GLY A 1 162 ? -14.172 -6.372 28.935 1.00 91.62 162 GLY A C 1
ATOM 1186 O O . GLY A 1 162 ? -13.812 -6.147 30.090 1.00 91.62 162 GLY A O 1
ATOM 1187 N N . SER A 1 163 ? -13.716 -7.433 28.257 1.00 96.69 163 SER A N 1
ATOM 1188 C CA . SER A 1 163 ? -12.715 -8.350 28.815 1.00 96.69 163 SER A CA 1
ATOM 1189 C C . SER A 1 163 ? -11.305 -7.755 28.783 1.00 96.69 163 SER A C 1
ATOM 1191 O O . SER A 1 163 ? -10.938 -7.096 27.809 1.00 96.69 163 SER A O 1
ATOM 1193 N N . LYS A 1 164 ? -10.467 -8.102 29.765 1.00 97.31 164 LYS A N 1
ATOM 1194 C CA . LYS A 1 164 ? -9.010 -7.917 29.681 1.00 97.31 164 LYS A CA 1
ATOM 1195 C C . LYS A 1 164 ? -8.418 -8.966 28.733 1.00 97.31 164 LYS A C 1
ATOM 1197 O O . LYS A 1 164 ? -8.573 -10.165 28.981 1.00 97.31 164 LYS A O 1
ATOM 1202 N N . ILE A 1 165 ? -7.783 -8.528 27.649 1.00 97.62 165 ILE A N 1
ATOM 1203 C CA . ILE A 1 165 ? -7.030 -9.398 26.740 1.00 97.62 165 ILE A CA 1
ATOM 1204 C C . ILE A 1 165 ? -5.641 -9.608 27.339 1.00 97.62 165 ILE A C 1
ATOM 1206 O O . ILE A 1 165 ? -4.934 -8.647 27.621 1.00 97.62 165 ILE A O 1
ATOM 1210 N N . ILE A 1 166 ? -5.269 -10.862 27.559 1.00 96.81 166 ILE A N 1
ATOM 1211 C CA . ILE A 1 166 ? -3.995 -11.248 28.150 1.00 96.81 166 ILE A CA 1
ATOM 1212 C C . ILE A 1 166 ? -3.187 -11.981 27.085 1.00 96.81 166 ILE A C 1
ATOM 1214 O O . ILE A 1 166 ? -3.574 -13.066 26.644 1.00 96.81 166 ILE A O 1
ATOM 1218 N N . PHE A 1 167 ? -2.078 -11.381 26.674 1.00 96.56 167 PHE A N 1
ATOM 1219 C CA . PHE A 1 167 ? -1.178 -11.956 25.688 1.00 96.56 167 PHE A CA 1
ATOM 1220 C C . PHE A 1 167 ? -0.160 -12.871 26.352 1.00 96.56 167 PHE A C 1
ATOM 1222 O O . PHE A 1 167 ? 0.616 -12.424 27.190 1.00 96.56 167 PHE A O 1
ATOM 1229 N N . ILE A 1 168 ? -0.129 -14.136 25.950 1.00 94.81 168 ILE A N 1
ATOM 1230 C CA . ILE A 1 168 ? 1.003 -15.020 26.213 1.00 94.81 168 ILE A CA 1
ATOM 1231 C C . ILE A 1 168 ? 2.057 -14.687 25.158 1.00 94.81 168 ILE A C 1
ATOM 1233 O O . ILE A 1 168 ? 1.824 -14.916 23.967 1.00 94.81 168 ILE A O 1
ATOM 1237 N N . TYR A 1 169 ? 3.164 -14.075 25.573 1.00 92.19 169 TYR A N 1
ATOM 1238 C CA . TYR A 1 169 ? 4.102 -13.423 24.658 1.00 92.19 169 TYR A CA 1
ATOM 1239 C C . TYR A 1 169 ? 5.536 -13.920 24.884 1.00 92.19 169 TYR A C 1
ATOM 1241 O O . TYR A 1 169 ? 6.250 -13.362 25.716 1.00 92.19 169 TYR A O 1
ATOM 1249 N N . PRO A 1 170 ? 5.982 -14.949 24.134 1.00 90.06 170 PRO A N 1
ATOM 1250 C CA . PRO A 1 170 ? 7.389 -15.330 24.084 1.00 90.06 170 PRO A CA 1
ATOM 1251 C C . PRO A 1 170 ? 8.216 -14.186 23.476 1.00 90.06 170 PRO A C 1
ATOM 1253 O O . PRO A 1 170 ? 8.351 -14.062 22.261 1.00 90.06 170 PRO A O 1
ATOM 1256 N N . GLU A 1 171 ? 8.719 -13.300 24.327 1.00 85.00 171 GLU A N 1
ATOM 1257 C CA . GLU A 1 171 ? 9.408 -12.081 23.904 1.00 85.00 171 GLU A CA 1
ATOM 1258 C C . GLU A 1 171 ? 10.788 -12.374 23.309 1.00 85.00 171 GLU A C 1
ATOM 1260 O O . GLU A 1 171 ? 11.615 -13.038 23.935 1.00 85.00 171 GLU A O 1
ATOM 1265 N N . VAL A 1 172 ? 11.058 -11.802 22.133 1.00 85.44 172 VAL A N 1
ATOM 1266 C CA . VAL A 1 172 ? 12.389 -11.789 21.516 1.00 85.44 172 VAL A CA 1
ATOM 1267 C C . VAL A 1 172 ? 12.989 -10.396 21.640 1.00 85.44 172 VAL A C 1
ATOM 1269 O O . VAL A 1 172 ? 12.399 -9.420 21.180 1.00 85.44 172 VAL A O 1
ATOM 1272 N N . VAL A 1 173 ? 14.185 -10.294 22.210 1.00 77.38 173 VAL A N 1
ATOM 1273 C CA . VAL A 1 173 ? 14.862 -9.002 22.367 1.00 77.38 173 VAL A CA 1
ATOM 1274 C C . VAL A 1 173 ? 15.258 -8.417 21.003 1.00 77.38 173 VAL A C 1
ATOM 1276 O O . VAL A 1 173 ? 15.636 -9.142 20.076 1.00 77.38 173 VAL A O 1
ATOM 1279 N N . ASN A 1 174 ? 15.201 -7.092 20.880 1.00 77.00 174 ASN A N 1
ATOM 1280 C CA . ASN A 1 174 ? 15.377 -6.310 19.658 1.00 77.00 174 ASN A CA 1
ATOM 1281 C C . ASN A 1 174 ? 14.370 -6.623 18.537 1.00 77.00 174 ASN A C 1
ATOM 1283 O O . ASN A 1 174 ? 14.655 -6.346 17.372 1.00 77.00 174 ASN A O 1
ATOM 1287 N N . SER A 1 175 ? 13.192 -7.162 18.846 1.00 80.38 175 SER A N 1
ATOM 1288 C CA . SER A 1 175 ? 12.103 -7.384 17.878 1.00 80.38 175 SER A CA 1
ATOM 1289 C C . SER A 1 175 ? 11.070 -6.247 17.840 1.00 80.38 175 SER A C 1
ATOM 1291 O O . SER A 1 175 ? 10.171 -6.266 17.004 1.00 80.38 175 SER A O 1
ATOM 1293 N N . GLY A 1 176 ? 11.211 -5.239 18.707 1.00 79.75 176 GLY A N 1
ATOM 1294 C CA . GLY A 1 176 ? 10.185 -4.213 18.941 1.00 79.75 176 GLY A CA 1
ATOM 1295 C C . GLY A 1 176 ? 9.389 -4.462 20.227 1.00 79.75 176 GLY A C 1
ATOM 1296 O O . GLY A 1 176 ? 8.320 -3.888 20.430 1.00 79.75 176 GLY A O 1
ATOM 1297 N N . GLU A 1 177 ? 9.922 -5.302 21.110 1.00 78.44 177 GLU A N 1
ATOM 1298 C CA . GLU A 1 177 ? 9.372 -5.726 22.390 1.00 78.44 177 GLU A CA 1
ATOM 1299 C C . GLU A 1 177 ? 8.942 -4.562 23.283 1.00 78.44 177 GLU A C 1
ATOM 1301 O O . GLU A 1 177 ? 7.851 -4.601 23.836 1.00 78.44 177 GLU A O 1
ATOM 1306 N N . ASN A 1 178 ? 9.712 -3.474 23.331 1.00 76.50 178 ASN A N 1
ATOM 1307 C CA . ASN A 1 178 ? 9.362 -2.303 24.137 1.00 76.50 178 ASN A CA 1
ATOM 1308 C C . ASN A 1 178 ? 8.131 -1.573 23.582 1.00 76.50 178 ASN A C 1
ATOM 1310 O O . ASN A 1 178 ? 7.323 -1.044 24.341 1.00 76.50 178 ASN A O 1
ATOM 1314 N N . THR A 1 179 ? 7.958 -1.554 22.253 1.00 79.56 179 THR A N 1
ATOM 1315 C CA . THR A 1 179 ? 6.737 -1.018 21.628 1.00 79.56 179 THR A CA 1
ATOM 1316 C C . THR A 1 179 ? 5.550 -1.911 21.970 1.00 79.56 179 THR A C 1
ATOM 1318 O O . THR A 1 179 ? 4.472 -1.408 22.287 1.00 79.56 179 THR A O 1
ATOM 1321 N N . PHE A 1 180 ? 5.737 -3.232 21.932 1.00 87.50 180 PHE A N 1
ATOM 1322 C CA . PHE A 1 180 ? 4.699 -4.193 22.293 1.00 87.50 180 PHE A CA 1
ATOM 1323 C C . PHE A 1 180 ? 4.280 -4.042 23.758 1.00 87.50 180 PHE A C 1
ATOM 1325 O O . PHE A 1 180 ? 3.095 -3.882 24.050 1.00 87.50 180 PHE A O 1
ATOM 1332 N N . GLU A 1 181 ? 5.251 -4.021 24.668 1.00 84.38 181 GLU A N 1
ATOM 1333 C CA . GLU A 1 181 ? 5.040 -3.901 26.104 1.00 84.38 181 GLU A CA 1
ATOM 1334 C C . GLU A 1 181 ? 4.392 -2.561 26.468 1.00 84.38 181 GLU A C 1
ATOM 1336 O O . GLU A 1 181 ? 3.349 -2.551 27.114 1.00 84.38 181 GLU A O 1
ATOM 1341 N N . ALA A 1 182 ? 4.893 -1.432 25.963 1.00 79.88 182 ALA A N 1
ATOM 1342 C CA . ALA A 1 182 ? 4.284 -0.125 26.226 1.00 79.88 182 ALA A CA 1
ATOM 1343 C C . ALA A 1 182 ? 2.855 0.017 25.650 1.00 79.88 182 ALA A C 1
ATOM 1345 O O . ALA A 1 182 ? 2.058 0.857 26.099 1.00 79.88 182 ALA A O 1
ATOM 1346 N N . SER A 1 183 ? 2.519 -0.788 24.637 1.00 85.50 183 SER A N 1
ATOM 1347 C CA . SER A 1 183 ? 1.207 -0.782 23.986 1.00 85.50 183 SER A CA 1
ATOM 1348 C C . SER A 1 183 ? 0.196 -1.709 24.657 1.00 85.50 183 SER A C 1
ATOM 1350 O O . SER A 1 183 ? -0.974 -1.336 24.750 1.00 85.50 183 SER A O 1
ATOM 1352 N N . PHE A 1 184 ? 0.628 -2.884 25.120 1.00 91.56 184 PHE A N 1
ATOM 1353 C CA . PHE A 1 184 ? -0.257 -3.963 25.573 1.00 91.56 184 PHE A CA 1
ATOM 1354 C C . PHE A 1 184 ? 0.013 -4.459 26.998 1.00 91.56 184 PHE A C 1
ATOM 1356 O O . PHE A 1 184 ? -0.695 -5.345 27.477 1.00 91.56 184 PHE A O 1
ATOM 1363 N N . GLY A 1 185 ? 1.010 -3.908 27.684 1.00 88.44 185 GLY A N 1
ATOM 1364 C CA . GLY A 1 185 ? 1.227 -4.139 29.106 1.00 88.44 185 GLY A CA 1
ATOM 1365 C C . GLY A 1 185 ? 0.071 -3.607 29.950 1.00 88.44 185 GLY A C 1
ATOM 1366 O O . GLY A 1 185 ? -0.722 -2.768 29.505 1.00 88.44 185 GLY A O 1
ATOM 1367 N N . ASP A 1 186 ? -0.026 -4.112 31.179 1.00 89.00 186 ASP A N 1
ATOM 1368 C CA . ASP A 1 186 ? -0.967 -3.562 32.145 1.00 89.00 186 ASP A CA 1
ATOM 1369 C C . ASP A 1 186 ? -0.565 -2.119 32.467 1.00 89.00 186 ASP A C 1
ATOM 1371 O O . ASP A 1 186 ? 0.597 -1.834 32.754 1.00 89.00 186 ASP A O 1
ATOM 1375 N N . LEU A 1 187 ? -1.513 -1.189 32.364 1.00 82.88 187 LEU A N 1
ATOM 1376 C CA . LEU A 1 187 ? -1.205 0.228 32.497 1.00 82.88 187 LEU A CA 1
ATOM 1377 C C . LEU A 1 187 ? -0.737 0.589 33.913 1.00 82.88 187 LEU A C 1
ATOM 1379 O O . LEU A 1 187 ? 0.120 1.462 34.045 1.00 82.88 187 LEU A O 1
ATOM 1383 N N . ASP A 1 188 ? -1.265 -0.075 34.944 1.00 82.88 188 ASP A N 1
ATOM 1384 C CA . ASP A 1 188 ? -0.855 0.173 36.327 1.00 82.88 188 ASP A CA 1
ATOM 1385 C C . ASP A 1 188 ? 0.580 -0.321 36.552 1.00 82.88 188 ASP A C 1
ATOM 1387 O O . ASP A 1 188 ? 1.376 0.368 37.193 1.00 82.88 188 ASP A O 1
ATOM 1391 N N . ASP A 1 189 ? 0.944 -1.461 35.962 1.00 82.88 189 ASP A N 1
ATOM 1392 C CA . ASP A 1 189 ? 2.312 -1.983 36.020 1.00 82.88 189 ASP A CA 1
ATOM 1393 C C . ASP A 1 189 ? 3.278 -1.065 35.252 1.00 82.88 189 ASP A C 1
ATOM 1395 O O . ASP A 1 189 ? 4.305 -0.654 35.788 1.00 82.88 189 ASP A O 1
ATOM 1399 N N . LEU A 1 190 ? 2.913 -0.659 34.030 1.00 76.25 190 LEU A N 1
ATOM 1400 C CA . LEU A 1 190 ? 3.733 0.203 33.171 1.00 76.25 190 LEU A CA 1
ATOM 1401 C C . LEU A 1 190 ? 4.021 1.575 33.793 1.00 76.25 190 LEU A C 1
ATOM 1403 O O . LEU A 1 190 ? 5.132 2.080 33.669 1.00 76.25 190 LEU A O 1
ATOM 1407 N N . VAL A 1 191 ? 3.031 2.198 34.442 1.00 72.50 191 VAL A N 1
ATOM 1408 C CA . VAL A 1 191 ? 3.190 3.521 35.078 1.00 72.50 191 VAL A CA 1
ATOM 1409 C C . VAL A 1 191 ? 4.158 3.472 36.264 1.00 72.50 191 VAL A C 1
ATOM 1411 O O . VAL A 1 191 ? 4.798 4.478 36.571 1.00 72.50 191 VAL A O 1
ATOM 1414 N N . ASN A 1 192 ? 4.269 2.319 36.925 1.00 74.38 192 ASN A N 1
ATOM 1415 C CA . ASN A 1 192 ? 5.151 2.123 38.073 1.00 74.38 192 ASN A CA 1
ATOM 1416 C C . ASN A 1 192 ? 6.503 1.497 37.697 1.00 74.38 192 ASN A C 1
ATOM 1418 O O . ASN A 1 192 ? 7.396 1.426 38.546 1.00 74.38 192 ASN A O 1
ATOM 1422 N N . ASP A 1 193 ? 6.672 1.047 36.454 1.00 66.94 193 ASP A N 1
ATOM 1423 C CA . ASP A 1 193 ? 7.909 0.434 35.994 1.00 66.94 193 ASP A CA 1
ATOM 1424 C C . ASP A 1 193 ? 8.974 1.510 35.706 1.00 66.94 193 ASP A C 1
ATOM 1426 O O . ASP A 1 193 ? 8.793 2.358 34.827 1.00 66.94 193 ASP A O 1
ATOM 1430 N N . PRO A 1 194 ? 10.129 1.477 36.400 1.00 62.50 194 PRO A N 1
ATOM 1431 C CA . PRO A 1 194 ? 11.179 2.479 36.240 1.00 62.50 194 PRO A CA 1
ATOM 1432 C C . PRO A 1 194 ? 11.822 2.494 34.844 1.00 62.50 194 PRO A C 1
ATOM 1434 O O . PRO A 1 194 ? 12.550 3.437 34.531 1.00 62.50 194 PRO A O 1
ATOM 1437 N N . ARG A 1 195 ? 11.593 1.474 34.001 1.00 61.84 195 ARG A N 1
ATOM 1438 C CA . ARG A 1 195 ? 12.034 1.453 32.596 1.00 61.84 195 ARG A CA 1
ATOM 1439 C C . ARG A 1 195 ? 11.297 2.479 31.741 1.00 61.84 195 ARG A C 1
ATOM 1441 O O . ARG A 1 195 ? 11.847 2.898 30.723 1.00 61.84 195 ARG A O 1
ATOM 1448 N N . TYR A 1 196 ? 10.094 2.889 32.142 1.00 60.47 196 TYR A N 1
ATOM 1449 C CA . TYR A 1 196 ? 9.251 3.789 31.372 1.00 60.47 196 TYR A CA 1
ATOM 1450 C C . TYR A 1 196 ? 9.066 5.139 32.080 1.00 60.47 196 TYR A C 1
ATOM 1452 O O . TYR A 1 196 ? 8.503 5.234 33.165 1.00 60.47 196 TYR A O 1
ATOM 1460 N N . VAL A 1 197 ? 9.510 6.221 31.437 1.00 50.31 197 VAL A N 1
ATOM 1461 C CA . VAL A 1 197 ? 9.316 7.593 31.933 1.00 50.31 197 VAL A CA 1
ATOM 1462 C C . VAL A 1 197 ? 8.090 8.200 31.243 1.00 50.31 197 VAL A C 1
ATOM 1464 O O . VAL A 1 197 ? 8.071 8.312 30.020 1.00 50.31 197 VAL A O 1
ATOM 1467 N N . GLU A 1 198 ? 7.075 8.588 32.026 1.00 54.25 198 GLU A N 1
ATOM 1468 C CA . GLU A 1 198 ? 5.827 9.221 31.553 1.00 54.25 198 GLU A CA 1
ATOM 1469 C C . GLU A 1 198 ? 5.022 8.391 30.522 1.00 54.25 198 GLU A C 1
ATOM 1471 O O . GLU A 1 198 ? 4.685 8.876 29.442 1.00 54.25 198 GLU A O 1
ATOM 1476 N N . VAL A 1 199 ? 4.670 7.137 30.846 1.00 60.59 199 VAL A N 1
ATOM 1477 C CA . VAL A 1 199 ? 3.813 6.292 29.983 1.00 60.59 199 VAL A CA 1
ATOM 1478 C C . VAL A 1 199 ? 2.475 6.973 29.690 1.00 60.59 199 VAL A C 1
ATOM 1480 O O . VAL A 1 199 ? 1.762 7.396 30.602 1.00 60.59 199 VAL A O 1
ATOM 1483 N N . SER A 1 200 ? 2.078 7.016 28.413 1.00 68.56 200 SER A N 1
ATOM 1484 C CA . SER A 1 200 ? 0.749 7.502 28.042 1.00 68.56 200 SER A CA 1
ATOM 1485 C C . SER A 1 200 ? -0.342 6.660 28.704 1.00 68.56 200 SER A C 1
ATOM 1487 O O . SER A 1 200 ? -0.454 5.460 28.446 1.00 68.56 200 SER A O 1
ATOM 1489 N N . THR A 1 201 ? -1.210 7.301 29.483 1.00 73.88 201 THR A N 1
ATOM 1490 C CA . THR A 1 201 ? -2.407 6.685 30.080 1.00 73.88 201 THR A CA 1
ATOM 1491 C C . THR A 1 201 ? -3.615 6.685 29.141 1.00 73.88 201 THR A C 1
ATOM 1493 O O . THR A 1 201 ? -4.731 6.368 29.548 1.00 73.88 201 THR A O 1
ATOM 1496 N N . ALA A 1 202 ? -3.416 7.039 27.864 1.00 76.38 202 ALA A N 1
ATOM 1497 C CA . ALA A 1 202 ? -4.479 7.026 26.871 1.00 76.38 202 ALA A CA 1
ATOM 1498 C C . ALA A 1 202 ? -5.061 5.617 26.688 1.00 76.38 202 ALA A C 1
ATOM 1500 O O . ALA A 1 202 ? -4.346 4.613 26.665 1.00 76.38 202 ALA A O 1
ATOM 1501 N N . GLN A 1 203 ? -6.375 5.543 26.503 1.00 82.56 203 GLN A N 1
ATOM 1502 C CA . GLN A 1 203 ? -7.063 4.280 26.276 1.00 82.56 203 GLN A CA 1
ATOM 1503 C C . GLN A 1 203 ? -6.519 3.577 25.019 1.00 82.56 203 GLN A C 1
ATOM 1505 O O . GLN A 1 203 ? -6.545 4.135 23.924 1.00 82.56 203 GLN A O 1
ATOM 1510 N N . ARG A 1 204 ? -6.017 2.345 25.187 1.00 87.69 204 ARG A N 1
ATOM 1511 C CA . ARG A 1 204 ? -5.418 1.541 24.105 1.00 87.69 204 ARG A CA 1
ATOM 1512 C C . ARG A 1 204 ? -6.456 0.963 23.152 1.00 87.69 204 ARG A C 1
ATOM 1514 O O . ARG A 1 204 ? -6.196 0.854 21.960 1.00 87.69 204 ARG A O 1
ATOM 1521 N N . SER A 1 205 ? -7.629 0.606 23.666 1.00 92.25 205 SER A N 1
ATOM 1522 C CA . SER A 1 205 ? -8.727 -0.016 22.924 1.00 92.25 205 SER A CA 1
ATOM 1523 C C . SER A 1 205 ? -10.073 0.481 23.445 1.00 92.25 205 SER A C 1
ATOM 1525 O O . SER A 1 205 ? -10.243 0.656 24.651 1.00 92.25 205 SER A O 1
ATOM 1527 N N . ALA A 1 206 ? -11.053 0.647 22.552 1.00 88.06 206 ALA A N 1
ATOM 1528 C CA . ALA A 1 206 ? -12.414 1.039 22.932 1.00 88.06 206 ALA A CA 1
ATOM 1529 C C . ALA A 1 206 ? -13.151 -0.047 23.734 1.00 88.06 206 ALA A C 1
ATOM 1531 O O . ALA A 1 206 ? -14.097 0.246 24.464 1.00 88.06 206 ALA A O 1
ATOM 1532 N N . LYS A 1 207 ? -12.750 -1.310 23.549 1.00 90.75 207 LYS A N 1
ATOM 1533 C CA . LYS A 1 207 ? -13.487 -2.496 23.997 1.00 90.75 207 LYS A CA 1
ATOM 1534 C C . LYS A 1 207 ? -12.764 -3.280 25.085 1.00 90.75 207 LYS A C 1
ATOM 1536 O O . LYS A 1 207 ? -13.423 -4.031 25.795 1.00 90.75 207 LYS A O 1
ATOM 1541 N N . HIS A 1 208 ? -11.450 -3.132 25.223 1.00 95.50 208 HIS A N 1
ATOM 1542 C CA . HIS A 1 208 ? -10.636 -3.993 26.074 1.00 95.50 208 HIS A CA 1
ATOM 1543 C C . HIS A 1 208 ? -9.522 -3.228 26.783 1.00 95.50 208 HIS A C 1
ATOM 1545 O O . HIS A 1 208 ? -9.053 -2.182 26.335 1.00 95.50 208 HIS A O 1
ATOM 1551 N N . THR A 1 209 ? -9.068 -3.812 27.885 1.00 95.12 209 THR A N 1
ATOM 1552 C CA . THR A 1 209 ? -7.755 -3.539 28.472 1.00 95.12 209 THR A CA 1
ATOM 1553 C C . THR A 1 209 ? -6.803 -4.675 28.120 1.00 95.12 209 THR A C 1
ATOM 1555 O O . THR A 1 209 ? -7.248 -5.753 27.716 1.00 95.12 209 THR A O 1
ATOM 1558 N N . PHE A 1 210 ? -5.503 -4.440 28.262 1.00 95.69 210 PHE A N 1
ATOM 1559 C CA . PHE A 1 210 ? -4.475 -5.412 27.908 1.00 95.69 210 PHE A CA 1
ATOM 1560 C C . PHE A 1 210 ? -3.606 -5.763 29.115 1.00 95.69 210 PHE A C 1
ATOM 1562 O O . PHE A 1 210 ? -3.537 -5.004 30.081 1.00 95.69 210 PHE A O 1
ATOM 1569 N N . ALA A 1 211 ? -3.005 -6.945 29.066 1.00 94.38 211 ALA A N 1
ATOM 1570 C CA . ALA A 1 211 ? -1.912 -7.366 29.927 1.00 94.38 211 ALA A CA 1
ATOM 1571 C C . ALA A 1 211 ? -1.039 -8.376 29.170 1.00 94.38 211 ALA A C 1
ATOM 1573 O O . ALA A 1 211 ? -1.486 -8.995 28.199 1.00 94.38 211 ALA A O 1
ATOM 1574 N N . ILE A 1 212 ? 0.187 -8.579 29.643 1.00 91.56 212 ILE A N 1
ATOM 1575 C CA . ILE A 1 212 ? 1.144 -9.522 29.060 1.00 91.56 212 ILE A CA 1
ATOM 1576 C C . ILE A 1 212 ? 1.520 -10.564 30.114 1.00 91.56 212 ILE A C 1
ATOM 1578 O O . ILE A 1 212 ? 1.715 -10.236 31.282 1.00 91.56 212 ILE A O 1
ATOM 1582 N N . LEU A 1 213 ? 1.621 -11.822 29.694 1.00 86.38 213 LEU A N 1
ATOM 1583 C CA . LEU A 1 213 ? 2.146 -12.933 30.475 1.00 86.38 213 LEU A CA 1
ATOM 1584 C C . LEU A 1 213 ? 3.469 -13.421 29.884 1.00 86.38 213 LEU A C 1
ATOM 1586 O O . LEU A 1 213 ? 3.567 -13.671 28.682 1.00 86.38 213 LEU A O 1
ATOM 1590 N N . ALA A 1 214 ? 4.419 -13.639 30.797 1.00 63.06 214 ALA A N 1
ATOM 1591 C CA . ALA A 1 214 ? 5.681 -14.348 30.611 1.00 63.06 214 ALA A CA 1
ATOM 1592 C C . ALA A 1 214 ? 6.646 -13.750 29.569 1.00 63.06 214 ALA A C 1
ATOM 1594 O O . ALA A 1 214 ? 6.809 -14.262 28.467 1.00 63.06 214 ALA A O 1
ATOM 1595 N N . GLN A 1 215 ? 7.361 -12.703 29.981 1.00 63.41 215 GLN A N 1
ATOM 1596 C CA . GLN A 1 215 ? 8.427 -12.078 29.196 1.00 63.41 215 GLN A CA 1
ATOM 1597 C C . GLN A 1 215 ? 9.702 -12.939 29.172 1.00 63.41 215 GLN A C 1
ATOM 1599 O O . GLN A 1 215 ? 10.059 -13.575 30.167 1.00 63.41 215 GLN A O 1
ATOM 1604 N N . GLN A 1 216 ? 10.385 -12.929 28.025 1.00 69.19 216 GLN A N 1
ATOM 1605 C CA . GLN A 1 216 ? 11.711 -13.518 27.772 1.00 69.19 216 GLN A CA 1
ATOM 1606 C C . GLN A 1 216 ? 11.833 -15.025 28.051 1.00 69.19 216 GLN A C 1
ATOM 1608 O O . GLN A 1 216 ? 12.889 -15.535 28.434 1.00 69.19 216 GLN A O 1
ATOM 1613 N N . ARG A 1 217 ? 10.746 -15.768 27.831 1.00 80.25 217 ARG A N 1
ATOM 1614 C CA . ARG A 1 217 ? 10.701 -17.232 27.944 1.00 80.25 217 ARG A CA 1
ATOM 1615 C C . ARG A 1 217 ? 10.279 -17.849 26.619 1.00 80.25 217 ARG A C 1
ATOM 1617 O O . ARG A 1 217 ? 9.549 -17.239 25.845 1.00 80.25 217 ARG A O 1
ATOM 1624 N N . THR A 1 218 ? 10.740 -19.067 26.356 1.00 86.94 218 THR A N 1
ATOM 1625 C CA . THR A 1 218 ? 10.360 -19.806 25.146 1.00 86.94 218 THR A CA 1
ATOM 1626 C C . THR A 1 218 ? 8.910 -20.283 25.231 1.00 86.94 218 THR A C 1
ATOM 1628 O O . THR A 1 218 ? 8.377 -20.461 26.327 1.00 86.94 218 THR A O 1
ATOM 1631 N N . TYR A 1 219 ? 8.285 -20.563 24.086 1.00 90.81 219 TYR A N 1
ATOM 1632 C CA . TYR A 1 219 ? 6.916 -21.084 24.001 1.00 90.81 219 TYR A CA 1
ATOM 1633 C C . TYR A 1 219 ? 6.675 -22.252 24.972 1.00 90.81 219 TYR A C 1
ATOM 1635 O O . TYR A 1 219 ? 5.765 -22.219 25.798 1.00 90.81 219 TYR A O 1
ATOM 1643 N N . THR A 1 220 ? 7.551 -23.256 24.925 1.00 89.06 220 THR A N 1
ATOM 1644 C CA . THR A 1 220 ? 7.439 -24.484 25.722 1.00 89.06 220 THR A CA 1
ATOM 1645 C C . THR A 1 220 ? 7.665 -24.237 27.214 1.00 89.06 220 THR A C 1
ATOM 1647 O O . THR A 1 220 ? 6.991 -24.845 28.044 1.00 89.06 220 THR A O 1
ATOM 1650 N N . SER A 1 221 ? 8.555 -23.304 27.576 1.00 87.25 221 SER A N 1
ATOM 1651 C CA . SER A 1 221 ? 8.761 -22.904 28.974 1.00 87.25 221 SER A CA 1
ATOM 1652 C C . SER A 1 221 ? 7.508 -22.246 29.555 1.00 87.25 221 SER A C 1
ATOM 1654 O O . SER A 1 221 ? 7.068 -22.625 30.640 1.00 87.25 221 SER A O 1
ATOM 1656 N N . ILE A 1 222 ? 6.889 -21.330 28.804 1.00 89.00 222 ILE A N 1
ATOM 1657 C CA . ILE A 1 222 ? 5.660 -20.649 29.228 1.00 89.00 222 ILE A CA 1
ATOM 1658 C C . ILE A 1 222 ? 4.502 -21.644 29.342 1.00 89.00 222 ILE A C 1
ATOM 1660 O O . ILE A 1 222 ? 3.781 -21.647 30.338 1.00 89.00 222 ILE A O 1
ATOM 1664 N N . ALA A 1 223 ? 4.347 -22.527 28.352 1.00 90.69 223 ALA A N 1
ATOM 1665 C CA . ALA A 1 223 ? 3.312 -23.556 28.363 1.00 90.69 223 ALA A CA 1
ATOM 1666 C C . ALA A 1 223 ? 3.438 -24.483 29.589 1.00 90.69 223 ALA A C 1
ATOM 1668 O O . ALA A 1 223 ? 2.453 -24.758 30.276 1.00 90.69 223 ALA A O 1
ATOM 1669 N N . SER A 1 224 ? 4.666 -24.903 29.916 1.00 88.44 224 SER A N 1
ATOM 1670 C CA . SER A 1 224 ? 4.944 -25.725 31.097 1.00 88.44 224 SER A CA 1
ATOM 1671 C C . SER A 1 224 ? 4.617 -25.004 32.406 1.00 88.44 224 SER A C 1
ATOM 1673 O O . SER A 1 224 ? 4.054 -25.618 33.308 1.00 88.44 224 SER A O 1
ATOM 1675 N N . GLU A 1 225 ? 4.966 -23.724 32.533 1.00 87.06 225 GLU A N 1
ATOM 1676 C CA . GLU A 1 225 ? 4.694 -22.925 33.734 1.00 87.06 225 GLU A CA 1
ATOM 1677 C C . GLU A 1 225 ? 3.195 -22.705 33.957 1.00 87.06 225 GLU A C 1
ATOM 1679 O O . GLU A 1 225 ? 2.709 -22.785 35.084 1.00 87.06 225 GLU A O 1
ATOM 1684 N N . LEU A 1 226 ? 2.452 -22.474 32.875 1.00 88.31 226 LEU A N 1
ATOM 1685 C CA . LEU A 1 226 ? 0.999 -22.330 32.910 1.00 88.31 226 LEU A CA 1
ATOM 1686 C C . LEU A 1 226 ? 0.267 -23.675 33.074 1.00 88.31 226 LEU A C 1
ATOM 1688 O O . LEU A 1 226 ? -0.954 -23.688 33.229 1.00 88.31 226 LEU A O 1
ATOM 1692 N N . GLY A 1 227 ? 0.988 -24.802 33.051 1.00 89.12 227 GLY A N 1
ATOM 1693 C CA . GLY A 1 227 ? 0.414 -26.141 33.179 1.00 89.12 227 GLY A CA 1
ATOM 1694 C C . GLY A 1 227 ? -0.430 -26.571 31.975 1.00 89.12 227 GLY A C 1
ATOM 1695 O O . GLY A 1 227 ? -1.293 -27.437 32.113 1.00 89.12 227 GLY A O 1
ATOM 1696 N N . CYS A 1 228 ? -0.207 -25.976 30.802 1.00 87.88 228 CYS A N 1
ATOM 1697 C CA . CYS A 1 228 ? -0.914 -26.297 29.566 1.00 87.88 228 CYS A CA 1
ATOM 1698 C C . CYS A 1 228 ? -0.007 -27.114 28.635 1.00 87.88 228 CYS A C 1
ATOM 1700 O O . CYS A 1 228 ? 0.855 -26.582 27.940 1.00 87.88 228 CYS A O 1
ATOM 1702 N N . ALA A 1 229 ? -0.194 -28.437 28.630 1.00 80.56 229 ALA A N 1
ATOM 1703 C CA . ALA A 1 229 ? 0.571 -29.333 27.767 1.00 80.56 229 ALA A CA 1
ATOM 1704 C C . ALA A 1 229 ? 0.221 -29.113 26.277 1.00 80.56 229 ALA A C 1
ATOM 1706 O O . ALA A 1 229 ? -0.967 -28.967 25.959 1.00 80.56 229 ALA A O 1
ATOM 1707 N N . PRO A 1 230 ? 1.216 -29.120 25.365 1.00 84.62 230 PRO A N 1
ATOM 1708 C CA . PRO A 1 230 ? 0.965 -29.163 23.928 1.00 84.62 230 PRO A CA 1
ATOM 1709 C C . PRO A 1 230 ? 0.123 -30.384 23.537 1.00 84.62 230 PRO A C 1
ATOM 1711 O O . PRO A 1 230 ? 0.312 -31.473 24.083 1.00 84.62 230 PRO A O 1
ATOM 1714 N N . GLY A 1 231 ? -0.803 -30.201 22.595 1.00 83.00 231 GLY A N 1
ATOM 1715 C CA . GLY A 1 231 ? -1.558 -31.294 21.986 1.00 83.00 231 GLY A CA 1
ATOM 1716 C C . GLY A 1 231 ? -0.694 -32.178 21.080 1.00 83.00 231 GLY A C 1
ATOM 1717 O O . GLY A 1 231 ? 0.510 -31.969 20.932 1.00 83.00 231 GLY A O 1
ATOM 1718 N N . ALA A 1 232 ? -1.323 -33.159 20.426 1.00 80.88 232 ALA A N 1
ATOM 1719 C CA . ALA A 1 232 ? -0.652 -34.031 19.451 1.00 80.88 232 ALA A CA 1
ATOM 1720 C C . ALA A 1 232 ? -0.097 -33.264 18.232 1.00 80.88 232 ALA A C 1
ATOM 1722 O O . ALA A 1 232 ? 0.817 -33.735 17.566 1.00 80.88 232 ALA A O 1
ATOM 1723 N N . ASP A 1 233 ? -0.636 -32.075 17.967 1.00 79.75 233 ASP A N 1
ATOM 1724 C CA . ASP A 1 233 ? -0.196 -31.122 16.947 1.00 79.75 233 ASP A CA 1
ATOM 1725 C C . ASP A 1 233 ? 0.940 -30.196 17.425 1.00 79.75 233 ASP A C 1
ATOM 1727 O O . ASP A 1 233 ? 1.345 -29.284 16.707 1.00 79.75 233 ASP A O 1
ATOM 1731 N N . GLY A 1 234 ? 1.450 -30.396 18.645 1.00 83.75 234 GLY A N 1
ATOM 1732 C CA . GLY A 1 234 ? 2.521 -29.589 19.222 1.00 83.75 234 GLY A CA 1
ATOM 1733 C C . GLY A 1 234 ? 2.083 -28.187 19.655 1.00 83.75 234 GLY A C 1
ATOM 1734 O O . GLY A 1 234 ? 2.940 -27.362 19.988 1.00 83.75 234 GLY A O 1
ATOM 1735 N N . ILE A 1 235 ? 0.779 -27.896 19.688 1.00 89.44 235 ILE A N 1
ATOM 1736 C CA . ILE A 1 235 ? 0.242 -26.575 20.031 1.00 89.44 235 ILE A CA 1
ATOM 1737 C C . ILE A 1 235 ? -0.379 -26.624 21.425 1.00 89.44 235 ILE A C 1
ATOM 1739 O O . ILE A 1 235 ? -1.220 -27.463 21.740 1.00 89.44 235 ILE A O 1
ATOM 1743 N N . ALA A 1 236 ? 0.012 -25.693 22.289 1.00 91.88 236 ALA A N 1
ATOM 1744 C CA . ALA A 1 236 ? -0.533 -25.550 23.633 1.00 91.88 236 ALA A CA 1
ATOM 1745 C C . ALA A 1 236 ? -1.814 -24.692 23.621 1.00 91.88 236 ALA A C 1
ATOM 1747 O O . ALA A 1 236 ? -1.896 -23.638 24.256 1.00 91.88 236 ALA A O 1
ATOM 1748 N N . SER A 1 237 ? -2.834 -25.128 22.870 1.00 88.94 237 SER A N 1
ATOM 1749 C CA . SER A 1 237 ? -4.124 -24.422 22.762 1.00 88.94 237 SER A CA 1
ATOM 1750 C C . SER A 1 237 ? -4.866 -24.332 24.098 1.00 88.94 237 SER A C 1
ATOM 1752 O O . SER A 1 237 ? -5.651 -23.414 24.306 1.00 88.94 237 SER A O 1
ATOM 1754 N N . SER A 1 238 ? -4.588 -25.246 25.032 1.00 91.62 238 SER A N 1
ATOM 1755 C CA . SER A 1 238 ? -5.149 -25.237 26.389 1.00 91.62 238 SER A CA 1
ATOM 1756 C C . SER A 1 238 ? -4.683 -24.048 27.242 1.00 91.62 238 SER A C 1
ATOM 1758 O O . SER A 1 238 ? -5.304 -23.770 28.266 1.00 91.62 238 SER A O 1
ATOM 1760 N N . CYS A 1 239 ? -3.637 -23.317 26.826 1.00 92.38 239 CYS A N 1
ATOM 1761 C CA . CYS A 1 239 ? -3.247 -22.062 27.474 1.00 92.38 239 CYS A CA 1
ATOM 1762 C C . CYS A 1 239 ? -4.202 -20.904 27.135 1.00 92.38 239 CYS A C 1
ATOM 1764 O O . CYS A 1 239 ? -4.262 -19.909 27.859 1.00 92.38 239 CYS A O 1
ATOM 1766 N N . GLU A 1 240 ? -4.938 -20.999 26.026 1.00 93.56 240 GLU A N 1
ATOM 1767 C CA . GLU A 1 240 ? -5.881 -19.967 25.613 1.00 93.56 240 GLU A CA 1
ATOM 1768 C C . GLU A 1 240 ? -7.235 -20.148 26.300 1.00 93.56 240 GLU A C 1
ATOM 1770 O O . GLU A 1 240 ? -7.681 -21.253 26.605 1.00 93.56 240 GLU A O 1
ATOM 1775 N N . SER A 1 241 ? -7.928 -19.040 26.561 1.00 94.31 241 SER A N 1
ATOM 1776 C CA . SER A 1 241 ? -9.277 -19.105 27.126 1.00 94.31 241 SER A CA 1
ATOM 1777 C C . SER A 1 241 ? -10.117 -17.892 26.757 1.00 94.31 241 SER A C 1
ATOM 1779 O O . SER A 1 241 ? -9.601 -16.794 26.554 1.00 94.31 241 SER A O 1
ATOM 1781 N N . THR A 1 242 ? -11.432 -18.080 26.687 1.00 95.19 242 THR A N 1
ATOM 1782 C CA . THR A 1 242 ? -12.400 -17.012 26.413 1.00 95.19 242 THR A CA 1
ATOM 1783 C C . THR A 1 242 ? -13.419 -16.986 27.541 1.00 95.19 242 THR A C 1
ATOM 1785 O O . THR A 1 242 ? -14.324 -17.815 27.593 1.00 95.19 242 THR A O 1
ATOM 1788 N N . LYS A 1 243 ? -13.259 -16.056 28.481 1.00 94.88 243 LYS A N 1
ATOM 1789 C CA . LYS A 1 243 ? -14.161 -15.860 29.623 1.00 94.88 243 LYS A CA 1
ATOM 1790 C C . LYS A 1 243 ? -14.785 -14.460 29.548 1.00 94.88 243 LYS A C 1
ATOM 1792 O O . LYS A 1 243 ? -14.199 -13.564 28.945 1.00 94.88 243 LYS A O 1
ATOM 1797 N N . PRO A 1 244 ? -15.931 -14.205 30.208 1.00 94.38 244 PRO A N 1
ATOM 1798 C CA . PRO A 1 244 ? -16.597 -12.900 30.133 1.00 94.38 244 PRO A CA 1
ATOM 1799 C C . PRO A 1 244 ? -15.726 -11.701 30.546 1.00 94.38 244 PRO A C 1
ATOM 1801 O O . PRO A 1 244 ? -15.910 -10.608 30.026 1.00 94.38 244 PRO A O 1
ATOM 1804 N N . LYS A 1 245 ? -14.784 -11.894 31.482 1.00 95.31 245 LYS A N 1
ATOM 1805 C CA . LYS A 1 245 ? -13.901 -10.829 31.997 1.00 95.31 245 LYS A CA 1
ATOM 1806 C C . LYS A 1 245 ? -12.458 -10.917 31.504 1.00 95.31 245 LYS A C 1
ATOM 1808 O O . LYS A 1 245 ? -11.733 -9.933 31.610 1.00 95.31 245 LYS A O 1
ATOM 1813 N N . THR A 1 246 ? -12.029 -12.066 30.991 1.00 96.75 246 THR A N 1
ATOM 1814 C CA . THR A 1 246 ? -10.642 -12.301 30.577 1.00 96.75 246 THR A CA 1
ATOM 1815 C C . THR A 1 246 ? -10.591 -13.123 29.299 1.00 96.75 246 THR A C 1
ATOM 1817 O O . THR A 1 246 ? -11.346 -14.078 29.130 1.00 96.75 246 THR A O 1
ATOM 1820 N N . CYS A 1 247 ? -9.682 -12.765 28.404 1.00 96.88 247 CYS A N 1
ATOM 1821 C CA . CYS A 1 247 ? -9.463 -13.450 27.140 1.00 96.88 247 CYS A CA 1
ATOM 1822 C C . CYS A 1 247 ? -7.961 -13.688 26.981 1.00 96.88 247 CYS A C 1
ATOM 1824 O O . CYS A 1 247 ? -7.214 -12.726 26.860 1.00 96.88 247 CYS A O 1
ATOM 1826 N N . VAL A 1 248 ? -7.508 -14.938 27.045 1.00 96.06 248 VAL A N 1
ATOM 1827 C CA . VAL A 1 248 ? -6.079 -15.287 26.992 1.00 96.06 248 VAL A CA 1
ATOM 1828 C C . VAL A 1 248 ? -5.742 -15.800 25.598 1.00 96.06 248 VAL A C 1
ATOM 1830 O O . VAL A 1 248 ? -6.430 -16.702 25.113 1.00 96.06 248 VAL A O 1
ATOM 1833 N N . ARG A 1 249 ? -4.721 -15.229 24.953 1.00 95.06 249 ARG A N 1
ATOM 1834 C CA . ARG A 1 249 ? -4.293 -15.584 23.590 1.00 95.06 249 ARG A CA 1
ATOM 1835 C C . ARG A 1 249 ? -2.781 -15.662 23.493 1.00 95.06 249 ARG A C 1
ATOM 1837 O O . ARG A 1 249 ? -2.091 -14.809 24.047 1.00 95.06 249 ARG A O 1
ATOM 1844 N N . TRP A 1 250 ? -2.277 -16.630 22.739 1.00 94.94 250 TRP A N 1
ATOM 1845 C CA . TRP A 1 250 ? -0.904 -16.591 22.262 1.00 94.94 250 TRP A CA 1
ATOM 1846 C C . TRP A 1 250 ? -0.704 -15.401 21.324 1.00 94.94 250 TRP A C 1
ATOM 1848 O O . TRP A 1 250 ? -1.586 -15.037 20.544 1.00 94.94 250 TRP A O 1
ATOM 1858 N N . SER A 1 251 ? 0.473 -14.795 21.414 1.00 95.00 251 SER A N 1
ATOM 1859 C CA . SER A 1 251 ? 0.915 -13.735 20.517 1.00 95.00 251 SER A CA 1
ATOM 1860 C C . SER A 1 251 ? 2.416 -13.821 20.310 1.00 95.00 251 SER A C 1
ATOM 1862 O O . SER A 1 251 ? 3.143 -14.345 21.153 1.00 95.00 251 SER A O 1
ATOM 1864 N N . PHE A 1 252 ? 2.882 -13.277 19.196 1.00 95.19 252 PHE A N 1
ATOM 1865 C CA . PHE A 1 252 ? 4.300 -13.216 18.884 1.00 95.19 252 PHE A CA 1
ATOM 1866 C C . PHE A 1 252 ? 4.580 -11.979 18.035 1.00 95.19 252 PHE A C 1
ATOM 1868 O O . PHE A 1 252 ? 3.729 -11.571 17.241 1.00 95.19 252 PHE A O 1
ATOM 1875 N N . LEU A 1 253 ? 5.751 -11.373 18.210 1.00 92.81 253 LEU A N 1
ATOM 1876 C CA . LEU A 1 253 ? 6.190 -10.219 17.434 1.00 92.81 253 LEU A CA 1
ATOM 1877 C C . LEU A 1 253 ? 7.425 -10.612 16.633 1.00 92.81 253 LEU A C 1
ATOM 1879 O O . LEU A 1 253 ? 8.430 -11.033 17.201 1.00 92.81 253 LEU A O 1
ATOM 1883 N N . LEU A 1 254 ? 7.337 -10.465 15.315 1.00 93.44 254 LEU A N 1
ATOM 1884 C CA . LEU A 1 254 ? 8.461 -10.651 14.414 1.00 93.44 254 LEU A CA 1
ATOM 1885 C C . LEU A 1 254 ? 8.985 -9.310 13.916 1.00 93.44 254 LEU A C 1
ATOM 1887 O O . LEU A 1 254 ? 8.254 -8.325 13.779 1.00 93.44 254 LEU A O 1
ATOM 1891 N N . ARG A 1 255 ? 10.264 -9.336 13.572 1.00 88.38 255 ARG A N 1
ATOM 1892 C CA . ARG A 1 255 ? 11.010 -8.260 12.937 1.00 88.38 255 ARG A CA 1
ATOM 1893 C C . ARG A 1 255 ? 11.945 -8.875 11.908 1.00 88.38 255 ARG A C 1
ATOM 1895 O O . ARG A 1 255 ? 12.314 -10.040 12.064 1.00 88.38 255 ARG A O 1
ATOM 1902 N N . ASP A 1 256 ? 12.317 -8.116 10.885 1.00 87.31 256 ASP A N 1
ATOM 1903 C CA . ASP A 1 256 ? 13.287 -8.551 9.886 1.00 87.31 256 ASP A CA 1
ATOM 1904 C C . ASP A 1 256 ? 14.543 -9.120 10.586 1.00 87.31 256 ASP A C 1
ATOM 1906 O O . ASP A 1 256 ? 15.157 -8.413 11.398 1.00 87.31 256 ASP A O 1
ATOM 1910 N N . PRO A 1 257 ? 14.921 -10.390 10.334 1.00 90.44 257 PRO A N 1
ATOM 1911 C CA . PRO A 1 257 ? 15.979 -11.061 11.092 1.00 90.44 257 PRO A CA 1
ATOM 1912 C C . PRO A 1 257 ? 17.337 -10.361 11.005 1.00 90.44 257 PRO A C 1
ATOM 1914 O O . PRO A 1 257 ? 18.059 -10.295 12.001 1.00 90.44 257 PRO A O 1
ATOM 1917 N N . VAL A 1 258 ? 17.667 -9.786 9.844 1.00 88.19 258 VAL A N 1
ATOM 1918 C CA . VAL A 1 258 ? 18.913 -9.033 9.636 1.00 88.19 258 VAL A CA 1
ATOM 1919 C C . VAL A 1 258 ? 18.894 -7.760 10.474 1.00 88.19 258 VAL A C 1
ATOM 1921 O O . VAL A 1 258 ? 19.823 -7.499 11.237 1.00 88.19 258 VAL A O 1
ATOM 1924 N N . THR A 1 259 ? 17.809 -6.992 10.394 1.00 83.12 259 THR A N 1
ATOM 1925 C CA . THR A 1 259 ? 17.629 -5.753 11.155 1.00 83.12 259 THR A CA 1
ATOM 1926 C C . THR A 1 259 ? 17.656 -6.020 12.662 1.00 83.12 259 THR A C 1
ATOM 1928 O O . THR A 1 259 ? 18.325 -5.296 13.404 1.00 83.12 259 THR A O 1
ATOM 1931 N N . ARG A 1 260 ? 16.996 -7.094 13.126 1.00 86.19 260 ARG A N 1
ATOM 1932 C CA . ARG A 1 260 ? 17.055 -7.537 14.528 1.00 86.19 260 ARG A CA 1
ATOM 1933 C C . ARG A 1 260 ? 18.493 -7.809 14.945 1.00 86.19 260 ARG A C 1
ATOM 1935 O O . ARG A 1 260 ? 18.914 -7.308 15.984 1.00 86.19 260 ARG A O 1
ATOM 1942 N N . LEU A 1 261 ? 19.240 -8.578 14.149 1.00 83.81 261 LEU A N 1
ATOM 1943 C CA . LEU A 1 261 ? 20.598 -8.987 14.491 1.00 83.81 261 LEU A CA 1
ATOM 1944 C C . LEU A 1 261 ? 21.576 -7.806 14.507 1.00 83.81 261 LEU A C 1
ATOM 1946 O O . LEU A 1 261 ? 22.385 -7.707 15.423 1.00 83.81 261 LEU A O 1
ATOM 1950 N N . VAL A 1 262 ? 21.451 -6.868 13.565 1.00 81.25 262 VAL A N 1
ATOM 1951 C CA . VAL A 1 262 ? 22.222 -5.613 13.563 1.00 81.25 262 VAL A CA 1
ATOM 1952 C C . VAL A 1 262 ? 21.903 -4.771 14.803 1.00 81.25 262 VAL A C 1
ATOM 1954 O O . VAL A 1 262 ? 22.815 -4.283 15.467 1.00 81.25 262 VAL A O 1
ATOM 1957 N N . SER A 1 263 ? 20.623 -4.640 15.170 1.00 76.00 263 SER A N 1
ATOM 1958 C CA . SER A 1 263 ? 20.209 -3.937 16.397 1.00 76.00 263 SER A CA 1
ATOM 1959 C C . SER A 1 263 ? 20.815 -4.581 17.649 1.00 76.00 263 SER A C 1
ATOM 1961 O O . SER A 1 263 ? 21.295 -3.888 18.546 1.00 76.00 263 SER A O 1
ATOM 1963 N N . ALA A 1 264 ? 20.814 -5.910 17.686 1.00 77.25 264 ALA A N 1
ATOM 1964 C CA . ALA A 1 264 ? 21.403 -6.730 18.732 1.00 77.25 264 ALA A CA 1
ATOM 1965 C C . ALA A 1 264 ? 22.922 -6.538 18.853 1.00 77.25 264 ALA A C 1
ATOM 1967 O O . ALA A 1 264 ? 23.429 -6.278 19.944 1.00 77.25 264 ALA A O 1
ATOM 1968 N N . PHE A 1 265 ? 23.624 -6.596 17.722 1.00 78.06 265 PHE A N 1
ATOM 1969 C CA . PHE A 1 265 ? 25.060 -6.363 17.623 1.00 78.06 265 PHE A CA 1
ATOM 1970 C C . PHE A 1 265 ? 25.438 -4.974 18.149 1.00 78.06 265 PHE A C 1
ATOM 1972 O O . PHE A 1 265 ? 26.304 -4.848 19.014 1.00 78.06 265 PHE A O 1
ATOM 1979 N N . ASN A 1 266 ? 24.739 -3.939 17.674 1.00 73.19 266 ASN A N 1
ATOM 1980 C CA . ASN A 1 266 ? 24.998 -2.545 18.037 1.00 73.19 266 ASN A CA 1
ATOM 1981 C C . ASN A 1 266 ? 24.791 -2.282 19.532 1.00 73.19 266 ASN A C 1
ATOM 1983 O O . ASN A 1 266 ? 25.508 -1.478 20.124 1.00 73.19 266 ASN A O 1
ATOM 1987 N N . LEU A 1 267 ? 23.835 -2.968 20.164 1.00 68.44 267 LEU A N 1
ATOM 1988 C CA . LEU A 1 267 ? 23.623 -2.835 21.603 1.00 68.44 267 LEU A CA 1
ATOM 1989 C C . LEU A 1 267 ? 24.812 -3.382 22.409 1.00 68.44 267 LEU A C 1
ATOM 1991 O O . LEU A 1 267 ? 25.183 -2.808 23.433 1.00 68.44 267 LEU A O 1
ATOM 1995 N N . VAL A 1 268 ? 25.412 -4.482 21.949 1.00 66.69 268 VAL A N 1
ATOM 1996 C CA . VAL A 1 268 ? 26.550 -5.118 22.623 1.00 66.69 268 VAL A CA 1
ATOM 1997 C C . VAL A 1 268 ? 27.843 -4.340 22.377 1.00 66.69 268 VAL A C 1
ATOM 1999 O O . VAL A 1 268 ? 28.573 -4.078 23.331 1.00 66.69 268 VAL A O 1
ATOM 2002 N N . SER A 1 269 ? 28.106 -3.903 21.141 1.00 61.84 269 SER A N 1
ATOM 2003 C CA . SER A 1 269 ? 29.325 -3.150 20.807 1.00 61.84 269 SER A CA 1
ATOM 2004 C C . SER A 1 269 ? 29.366 -1.750 21.437 1.00 61.84 269 SER A C 1
ATOM 2006 O O . SER A 1 269 ? 30.443 -1.256 21.773 1.00 61.84 269 SER A O 1
ATOM 2008 N N . ALA A 1 270 ? 28.211 -1.116 21.665 1.00 54.22 270 ALA A N 1
ATOM 2009 C CA . ALA A 1 270 ? 28.134 0.219 22.261 1.00 54.22 270 ALA A CA 1
ATOM 2010 C C . ALA A 1 270 ? 28.330 0.250 23.788 1.00 54.22 270 ALA A C 1
ATOM 2012 O O . ALA A 1 270 ? 28.607 1.315 24.342 1.00 54.22 270 ALA A O 1
ATOM 2013 N N . SER A 1 271 ? 28.166 -0.872 24.499 1.00 50.78 271 SER A N 1
ATOM 2014 C CA . SER A 1 271 ? 28.069 -0.838 25.964 1.00 50.78 271 SER A CA 1
ATOM 2015 C C . SER A 1 271 ? 29.416 -0.810 26.702 1.00 50.78 271 SER A C 1
ATOM 2017 O O . SER A 1 271 ? 29.394 -0.506 27.896 1.00 50.78 271 SER A O 1
ATOM 2019 N N . GLN A 1 272 ? 30.553 -1.120 26.041 1.00 49.03 272 GLN A N 1
ATOM 2020 C CA . GLN A 1 272 ? 31.944 -1.226 26.568 1.00 49.03 272 GLN A CA 1
ATOM 2021 C C . GLN A 1 272 ? 32.101 -1.855 27.976 1.00 49.03 272 GLN A C 1
ATOM 2023 O O . GLN A 1 272 ? 33.155 -1.784 28.609 1.00 49.03 272 GLN A O 1
ATOM 2028 N N . THR A 1 273 ? 31.063 -2.502 28.493 1.00 37.72 273 THR A N 1
ATOM 2029 C CA . THR A 1 273 ? 31.019 -3.107 29.817 1.00 37.72 273 THR A CA 1
ATOM 2030 C C . THR A 1 273 ? 30.942 -4.603 29.601 1.00 37.72 273 THR A C 1
ATOM 2032 O O . THR A 1 273 ? 30.165 -5.071 28.774 1.00 37.72 273 THR A O 1
ATOM 2035 N N . SER A 1 274 ? 31.820 -5.328 30.305 1.00 37.06 274 SER A N 1
ATOM 2036 C CA . SER A 1 274 ? 31.973 -6.788 30.249 1.00 37.06 274 SER A CA 1
ATOM 2037 C C . SER A 1 274 ? 30.634 -7.487 29.991 1.00 37.06 274 SER A C 1
ATOM 2039 O O . SER A 1 274 ? 29.670 -7.123 30.676 1.00 37.06 274 SER A O 1
ATOM 2041 N N . PRO A 1 275 ? 30.551 -8.449 29.046 1.00 36.44 275 PRO A N 1
ATOM 2042 C CA . PRO A 1 275 ? 29.298 -9.085 28.661 1.00 36.44 275 PRO A CA 1
ATOM 2043 C C . PRO A 1 275 ? 28.604 -9.586 29.923 1.00 36.44 275 PRO A C 1
ATOM 2045 O O . PRO A 1 275 ? 29.033 -10.556 30.553 1.00 36.44 275 PRO A O 1
ATOM 2048 N N . LYS A 1 276 ? 27.553 -8.881 30.355 1.00 37.25 276 LYS A N 1
ATOM 2049 C CA . LYS A 1 276 ? 26.695 -9.387 31.416 1.00 37.25 276 LYS A CA 1
ATOM 2050 C C . LYS A 1 276 ? 26.001 -10.579 30.789 1.00 37.25 276 LYS A C 1
ATOM 2052 O O . LYS A 1 276 ? 25.075 -10.402 30.008 1.00 37.25 276 LYS A O 1
ATOM 2057 N N . SER A 1 277 ? 26.497 -11.776 31.092 1.00 38.00 277 SER A N 1
ATOM 2058 C CA . SER A 1 277 ? 25.841 -13.030 30.747 1.00 38.00 277 SER A CA 1
ATOM 2059 C C . SER A 1 277 ? 24.366 -12.895 31.121 1.00 38.00 277 SER A C 1
ATOM 2061 O O . SER A 1 277 ? 24.047 -12.802 32.312 1.00 38.00 277 SER A O 1
ATOM 2063 N N . GLY A 1 278 ? 23.488 -12.816 30.124 1.00 35.53 278 GLY A N 1
ATOM 2064 C CA . GLY A 1 278 ? 22.047 -12.777 30.321 1.00 35.53 278 GLY A CA 1
ATOM 2065 C C . GLY A 1 278 ? 21.585 -14.138 30.822 1.00 35.53 278 GLY A C 1
ATOM 2066 O O . GLY A 1 278 ? 21.122 -14.964 30.044 1.00 35.53 278 GLY A O 1
ATOM 2067 N N . ARG A 1 279 ? 21.770 -14.418 32.113 1.00 31.38 279 ARG A N 1
ATOM 2068 C CA . ARG A 1 279 ? 21.157 -15.585 32.752 1.00 31.38 279 ARG A CA 1
ATOM 2069 C C . ARG A 1 279 ? 19.673 -15.299 32.955 1.00 31.38 279 ARG A C 1
ATOM 2071 O O . ARG A 1 279 ? 19.305 -14.181 33.313 1.00 31.38 279 ARG A O 1
ATOM 2078 N N . LEU A 1 280 ? 18.840 -16.310 32.729 1.00 34.66 280 LEU A N 1
ATOM 2079 C CA . LEU A 1 280 ? 17.440 -16.312 33.146 1.00 34.66 280 LEU A CA 1
ATOM 2080 C C . LEU A 1 280 ? 17.338 -16.090 34.665 1.00 34.66 280 LEU A C 1
ATOM 2082 O O . LEU A 1 280 ? 18.299 -16.325 35.403 1.00 34.66 280 LEU A O 1
ATOM 2086 N N . LEU A 1 281 ? 16.154 -15.697 35.146 1.00 30.95 281 LEU A N 1
ATOM 2087 C CA . LEU A 1 281 ? 15.845 -15.574 36.581 1.00 30.95 281 LEU A CA 1
ATOM 2088 C C . LEU A 1 281 ? 16.007 -16.899 37.365 1.00 30.95 281 LEU A C 1
ATOM 2090 O O . LEU A 1 281 ? 15.965 -16.882 38.592 1.00 30.95 281 LEU A O 1
ATOM 2094 N N . ASP A 1 282 ? 16.246 -18.025 36.683 1.00 32.09 282 ASP A N 1
ATOM 2095 C CA . ASP A 1 282 ? 16.565 -19.336 37.266 1.00 32.09 282 ASP A CA 1
ATOM 2096 C C . ASP A 1 282 ? 18.043 -19.766 37.109 1.00 32.09 282 ASP A C 1
ATOM 2098 O O . ASP A 1 282 ? 18.434 -20.845 37.553 1.00 32.09 282 ASP A O 1
ATOM 2102 N N . GLY A 1 283 ? 18.893 -18.929 36.502 1.00 29.61 283 GLY A N 1
ATOM 2103 C CA . GLY A 1 283 ? 20.317 -19.205 36.309 1.00 29.61 283 GLY A CA 1
ATOM 2104 C C . GLY A 1 283 ? 20.682 -20.024 35.065 1.00 29.61 283 GLY A C 1
ATOM 2105 O O . GLY A 1 283 ? 21.877 -20.245 34.849 1.00 29.61 283 GLY A O 1
ATOM 2106 N N . SER A 1 284 ? 19.722 -20.430 34.230 1.00 37.81 284 SER A N 1
ATOM 2107 C CA . SER A 1 284 ? 19.990 -21.100 32.951 1.00 37.81 284 SER A CA 1
ATOM 2108 C C . SER A 1 284 ? 20.218 -20.101 31.797 1.00 37.81 284 SER A C 1
ATOM 2110 O O . SER A 1 284 ? 19.790 -18.944 31.846 1.00 37.81 284 SER A O 1
ATOM 2112 N N . ALA A 1 285 ? 20.973 -20.507 30.770 1.00 41.81 285 ALA A N 1
ATOM 2113 C CA . ALA A 1 285 ? 21.187 -19.709 29.561 1.00 41.81 285 ALA A CA 1
ATOM 2114 C C . ALA A 1 285 ? 19.918 -19.775 28.694 1.00 41.81 285 ALA A C 1
ATOM 2116 O O . ALA A 1 285 ? 19.698 -20.744 27.971 1.00 41.81 285 ALA A O 1
ATOM 2117 N N . GLY A 1 286 ? 19.042 -18.782 28.824 1.00 46.84 286 GLY A N 1
ATOM 2118 C CA . GLY A 1 286 ? 17.776 -18.738 28.100 1.00 46.84 286 GLY A CA 1
ATOM 2119 C C . GLY A 1 286 ? 17.942 -18.211 26.688 1.00 46.84 286 GLY A C 1
ATOM 2120 O O . GLY A 1 286 ? 18.467 -17.118 26.493 1.00 46.84 286 GLY A O 1
ATOM 2121 N N . VAL A 1 287 ? 17.411 -18.951 25.716 1.00 53.53 287 VAL A N 1
ATOM 2122 C CA . VAL A 1 287 ? 17.337 -18.575 24.292 1.00 53.53 287 VAL A CA 1
ATOM 2123 C C . VAL A 1 287 ? 16.741 -17.166 24.083 1.00 53.53 287 VAL A C 1
ATOM 2125 O O . VAL A 1 287 ? 17.128 -16.476 23.146 1.00 53.53 287 VAL A O 1
ATOM 2128 N N . GLY A 1 288 ? 15.861 -16.704 24.983 1.00 43.25 288 GLY A N 1
ATOM 2129 C CA . GLY A 1 288 ? 15.191 -15.398 24.905 1.00 43.25 288 GLY A CA 1
ATOM 2130 C C . GLY A 1 288 ? 16.047 -14.174 25.248 1.00 43.25 288 GLY A C 1
ATOM 2131 O O . GLY A 1 288 ? 15.677 -13.075 24.857 1.00 43.25 288 GLY A O 1
ATOM 2132 N N . ASN A 1 289 ? 17.204 -14.343 25.902 1.00 51.84 289 ASN A N 1
ATOM 2133 C CA . ASN A 1 289 ? 18.055 -13.231 26.368 1.00 51.84 289 ASN A CA 1
ATOM 2134 C C . ASN A 1 289 ? 19.305 -12.991 25.507 1.00 51.84 289 ASN A C 1
ATOM 2136 O O . ASN A 1 289 ? 20.173 -12.197 25.881 1.00 51.84 289 ASN A O 1
ATOM 2140 N N . ALA A 1 290 ? 19.427 -13.667 24.361 1.00 56.09 290 ALA A N 1
ATOM 2141 C CA . ALA A 1 290 ? 20.566 -13.511 23.464 1.00 56.09 290 ALA A CA 1
ATOM 2142 C C . ALA A 1 290 ? 20.486 -12.168 22.713 1.00 56.09 290 ALA A C 1
ATOM 2144 O O . ALA A 1 290 ? 19.896 -12.058 21.633 1.00 56.09 290 ALA A O 1
ATOM 2145 N N . LEU A 1 291 ? 21.080 -11.132 23.316 1.00 63.25 291 LEU A N 1
ATOM 2146 C CA . LEU A 1 291 ? 21.344 -9.850 22.667 1.00 63.25 291 LEU A CA 1
ATOM 2147 C C . LEU A 1 291 ? 22.229 -10.093 21.445 1.00 63.25 291 LEU A C 1
ATOM 2149 O O . LEU A 1 291 ? 21.719 -10.109 20.338 1.00 63.25 291 LEU A O 1
ATOM 2153 N N . PHE A 1 292 ? 23.503 -10.404 21.640 1.00 74.94 292 PHE A N 1
ATOM 2154 C CA . PHE A 1 292 ? 24.396 -10.979 20.637 1.00 74.94 292 PHE A CA 1
ATOM 2155 C C . PHE A 1 292 ? 25.588 -11.542 21.415 1.00 74.94 292 PHE A C 1
ATOM 2157 O O . PHE A 1 292 ? 26.349 -10.781 22.008 1.00 74.94 292 PHE A O 1
ATOM 2164 N N . ASP A 1 293 ? 25.696 -12.860 21.506 1.00 77.00 293 ASP A N 1
ATOM 2165 C CA . ASP A 1 293 ? 26.686 -13.565 22.316 1.00 77.00 293 ASP A CA 1
ATOM 2166 C C . ASP A 1 293 ? 27.465 -14.585 21.480 1.00 77.00 293 ASP A C 1
ATOM 2168 O O . ASP A 1 293 ? 26.918 -15.217 20.573 1.00 77.00 293 ASP A O 1
ATOM 2172 N N . CYS A 1 294 ? 28.747 -14.731 21.810 1.00 82.75 294 CYS A N 1
ATOM 2173 C CA . CYS A 1 294 ? 29.702 -15.597 21.131 1.00 82.75 294 CYS A CA 1
ATOM 2174 C C . CYS A 1 294 ? 30.502 -16.393 22.162 1.00 82.75 294 CYS A C 1
ATOM 2176 O O . CYS A 1 294 ? 30.843 -15.880 23.228 1.00 82.75 294 CYS A O 1
ATOM 2178 N N . ALA A 1 295 ? 30.849 -17.640 21.835 1.00 83.00 295 ALA A N 1
ATOM 2179 C CA . ALA A 1 295 ? 31.561 -18.534 22.740 1.00 83.00 295 ALA A CA 1
ATOM 2180 C C . ALA A 1 295 ? 32.844 -17.872 23.294 1.00 83.00 295 ALA A C 1
ATOM 2182 O O . ALA A 1 295 ? 33.649 -17.352 22.506 1.00 83.00 295 ALA A O 1
ATOM 2183 N N . PRO A 1 296 ? 33.069 -17.888 24.625 1.00 80.69 296 PRO A N 1
ATOM 2184 C CA . PRO A 1 296 ? 34.227 -17.242 25.234 1.00 80.69 296 PRO A CA 1
ATOM 2185 C C . PRO A 1 296 ? 35.550 -17.723 24.631 1.00 80.69 296 PRO A C 1
ATOM 2187 O O . PRO A 1 296 ? 35.785 -18.922 24.508 1.00 80.69 296 PRO A O 1
ATOM 2190 N N . GLY A 1 297 ? 36.431 -16.781 24.289 1.00 79.56 297 GLY A N 1
ATOM 2191 C CA . GLY A 1 297 ? 37.749 -17.073 23.715 1.00 79.56 297 GLY A CA 1
ATOM 2192 C C . GLY A 1 297 ? 37.776 -17.282 22.196 1.00 79.56 297 GLY A C 1
ATOM 2193 O O . GLY A 1 297 ? 38.869 -17.403 21.651 1.00 79.56 297 GLY A O 1
ATOM 2194 N N . SER A 1 298 ? 36.623 -17.279 21.513 1.00 86.25 298 SER A N 1
ATOM 2195 C CA . SER A 1 298 ? 36.565 -17.229 20.041 1.00 86.25 298 SER A CA 1
ATOM 2196 C C . SER A 1 298 ? 37.083 -15.894 19.495 1.00 86.25 298 SER A C 1
ATOM 2198 O O . SER A 1 298 ? 37.036 -14.866 20.182 1.00 86.25 298 SER A O 1
ATOM 2200 N N . ALA A 1 299 ? 37.531 -15.881 18.238 1.00 87.56 299 ALA A N 1
ATOM 2201 C CA . ALA A 1 299 ? 37.915 -14.651 17.554 1.00 87.56 299 ALA A CA 1
ATOM 2202 C C . ALA A 1 299 ? 36.729 -13.682 17.463 1.00 87.56 299 ALA A C 1
ATOM 2204 O O . ALA A 1 299 ? 36.911 -12.483 17.660 1.00 87.56 299 ALA A O 1
ATOM 2205 N N . ALA A 1 300 ? 35.510 -14.197 17.268 1.00 85.81 300 ALA A N 1
ATOM 2206 C CA . ALA A 1 300 ? 34.295 -13.389 17.295 1.00 85.81 300 ALA A CA 1
ATOM 2207 C C . ALA A 1 300 ? 34.058 -12.729 18.663 1.00 85.81 300 ALA A C 1
ATOM 2209 O O . ALA A 1 300 ? 33.814 -11.526 18.728 1.00 85.81 300 ALA A O 1
ATOM 2210 N N . ALA A 1 301 ? 34.201 -13.470 19.769 1.00 83.31 301 ALA A N 1
ATOM 2211 C CA . ALA A 1 301 ? 34.064 -12.903 21.112 1.00 83.31 301 ALA A CA 1
ATOM 2212 C C . ALA A 1 301 ? 35.139 -11.845 21.420 1.00 83.31 301 ALA A C 1
ATOM 2214 O O . ALA A 1 301 ? 34.851 -10.853 22.087 1.00 83.31 301 ALA A O 1
ATOM 2215 N N . LEU A 1 302 ? 36.370 -12.035 20.933 1.00 83.19 302 LEU A N 1
ATOM 2216 C CA . LEU A 1 302 ? 37.450 -11.053 21.068 1.00 83.19 302 LEU A CA 1
ATOM 2217 C C . LEU A 1 302 ? 37.202 -9.807 20.212 1.00 83.19 302 LEU A C 1
ATOM 2219 O O . LEU A 1 302 ? 37.456 -8.695 20.667 1.00 83.19 302 LEU A O 1
ATOM 2223 N N . LEU A 1 303 ? 36.685 -9.982 18.996 1.00 82.75 303 LEU A N 1
ATOM 2224 C CA . LEU A 1 303 ? 36.333 -8.890 18.093 1.00 82.75 303 LEU A CA 1
ATOM 2225 C C . LEU A 1 303 ? 35.248 -7.993 18.707 1.00 82.75 303 LEU A C 1
ATOM 2227 O O . LEU A 1 303 ? 35.358 -6.769 18.661 1.00 82.75 303 LEU A O 1
ATOM 2231 N N . MET A 1 304 ? 34.251 -8.590 19.366 1.00 74.50 304 MET A N 1
ATOM 2232 C CA . MET A 1 304 ? 33.191 -7.855 20.069 1.00 74.50 304 MET A CA 1
ATOM 2233 C C . MET A 1 304 ? 33.688 -6.995 21.240 1.00 74.50 304 MET A C 1
ATOM 2235 O O . MET A 1 304 ? 32.975 -6.094 21.672 1.00 74.50 304 MET A O 1
ATOM 2239 N N . GLN A 1 305 ? 34.891 -7.252 21.763 1.00 72.81 305 GLN A N 1
ATOM 2240 C CA . GLN A 1 305 ? 35.494 -6.457 22.841 1.00 72.81 305 GLN A CA 1
ATOM 2241 C C . GLN A 1 305 ? 36.277 -5.243 22.326 1.00 72.81 305 GLN A C 1
ATOM 2243 O O . GLN A 1 305 ? 36.706 -4.412 23.127 1.00 72.81 305 GLN A O 1
ATOM 2248 N N . GLN A 1 306 ? 36.506 -5.144 21.014 1.00 73.44 306 GLN A N 1
ATOM 2249 C CA . GLN A 1 306 ? 37.276 -4.054 20.425 1.00 73.44 306 GLN A CA 1
ATOM 2250 C C . GLN A 1 306 ? 36.395 -2.815 20.222 1.00 73.44 306 GLN A C 1
ATOM 2252 O O . GLN A 1 306 ? 35.237 -2.891 19.813 1.00 73.44 306 GLN A O 1
ATOM 2257 N N . GLU A 1 307 ? 36.950 -1.645 20.534 1.00 68.50 307 GLU A N 1
ATOM 2258 C CA . GLU A 1 307 ? 36.251 -0.378 20.350 1.00 68.50 307 GLU A CA 1
ATOM 2259 C C . GLU A 1 307 ? 36.090 -0.060 18.857 1.00 68.50 307 GLU A C 1
ATOM 2261 O O . GLU A 1 307 ? 37.052 -0.107 18.093 1.00 68.50 307 GLU A O 1
ATOM 2266 N N . GLY A 1 308 ? 34.871 0.301 18.451 1.00 67.75 308 GLY A N 1
ATOM 2267 C CA . GLY A 1 308 ? 34.568 0.672 17.067 1.00 67.75 308 GLY A CA 1
ATOM 2268 C C . GLY A 1 308 ? 34.293 -0.505 16.128 1.00 67.75 308 GLY A C 1
ATOM 2269 O O . GLY A 1 308 ? 34.089 -0.261 14.941 1.00 67.75 308 GLY A O 1
ATOM 2270 N N . THR A 1 309 ? 34.245 -1.740 16.638 1.00 75.56 309 THR A N 1
ATOM 2271 C CA . THR A 1 309 ? 33.857 -2.922 15.860 1.00 75.56 309 THR A CA 1
ATOM 2272 C C . THR A 1 309 ? 32.469 -2.758 15.249 1.00 75.56 309 THR A C 1
ATOM 2274 O O . THR A 1 309 ? 31.503 -2.380 15.919 1.00 75.56 309 THR A O 1
ATOM 2277 N N . THR A 1 310 ? 32.366 -3.116 13.974 1.00 81.69 310 THR A N 1
ATOM 2278 C CA . THR A 1 310 ? 31.128 -3.108 13.200 1.00 81.69 310 THR A CA 1
ATOM 2279 C C . THR A 1 310 ? 30.654 -4.525 12.874 1.00 81.69 310 THR A C 1
ATOM 2281 O O . THR A 1 310 ? 31.416 -5.491 12.911 1.00 81.69 310 THR A O 1
ATOM 2284 N N . VAL A 1 311 ? 29.377 -4.655 12.504 1.00 84.38 311 VAL A N 1
ATOM 2285 C CA . VAL A 1 311 ? 28.822 -5.934 12.032 1.00 84.38 311 VAL A CA 1
ATOM 2286 C C . VAL A 1 311 ? 29.501 -6.417 10.739 1.00 84.38 311 VAL A C 1
ATOM 2288 O O . VAL A 1 311 ? 29.552 -7.616 10.484 1.00 84.38 311 VAL A O 1
ATOM 2291 N N . GLU A 1 312 ? 30.076 -5.500 9.952 1.00 88.94 312 GLU A N 1
ATOM 2292 C CA . GLU A 1 312 ? 30.892 -5.819 8.773 1.00 88.94 312 GLU A CA 1
ATOM 2293 C C . GLU A 1 312 ? 32.173 -6.556 9.173 1.00 88.94 312 GLU A C 1
ATOM 2295 O O . GLU A 1 312 ? 32.534 -7.557 8.557 1.00 88.94 312 GLU A O 1
ATOM 2300 N N . ASP A 1 313 ? 32.843 -6.099 10.234 1.00 89.94 313 ASP A N 1
ATOM 2301 C CA . ASP A 1 313 ? 34.057 -6.744 10.742 1.00 89.94 313 ASP A CA 1
ATOM 2302 C C . ASP A 1 313 ? 33.756 -8.172 11.204 1.00 89.94 313 ASP A C 1
ATOM 2304 O O . ASP A 1 313 ? 34.519 -9.095 10.925 1.00 89.94 313 ASP A O 1
ATOM 2308 N N . TRP A 1 314 ? 32.606 -8.366 11.856 1.00 91.81 314 TRP A N 1
ATOM 2309 C CA . TRP A 1 314 ? 32.137 -9.690 12.251 1.00 91.81 314 TRP A CA 1
ATOM 2310 C C . TRP A 1 314 ? 31.796 -10.572 11.045 1.00 91.81 314 TRP A C 1
ATOM 2312 O O . TRP A 1 314 ? 32.163 -11.747 11.020 1.00 91.81 314 TRP A O 1
ATOM 2322 N N . ALA A 1 315 ? 31.140 -10.019 10.022 1.00 93.56 315 ALA A N 1
ATOM 2323 C CA . ALA A 1 315 ? 30.794 -10.765 8.817 1.00 93.56 315 ALA A CA 1
ATOM 2324 C C . ALA A 1 315 ? 32.035 -11.269 8.059 1.00 93.56 315 ALA A C 1
ATOM 2326 O O . ALA A 1 315 ? 31.996 -12.363 7.498 1.00 93.56 315 ALA A O 1
ATOM 2327 N N . ASN A 1 316 ? 33.144 -10.524 8.112 1.00 95.50 316 ASN A N 1
ATOM 2328 C CA . ASN A 1 316 ? 34.416 -10.884 7.479 1.00 95.50 316 ASN A CA 1
ATOM 2329 C C . ASN A 1 316 ? 35.211 -11.984 8.214 1.00 95.50 316 ASN A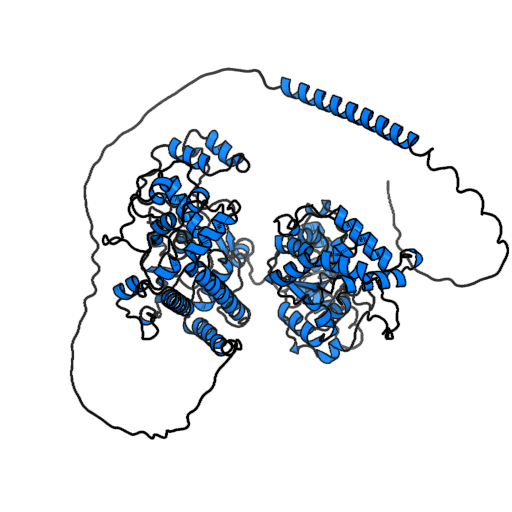 C 1
ATOM 2331 O O . ASN A 1 316 ? 36.243 -12.419 7.702 1.00 95.50 316 ASN A O 1
ATOM 2335 N N . LEU A 1 317 ? 34.778 -12.434 9.398 1.00 94.38 317 LEU A N 1
ATOM 2336 C CA . LEU A 1 317 ? 35.393 -13.578 10.080 1.00 94.38 317 LEU A CA 1
ATOM 2337 C C . LEU A 1 317 ? 35.162 -14.878 9.303 1.00 94.38 317 LEU A C 1
ATOM 2339 O O . LEU A 1 317 ? 34.167 -15.013 8.599 1.00 94.38 317 LEU A O 1
ATOM 2343 N N . ASP A 1 318 ? 36.028 -15.873 9.485 1.00 94.38 318 ASP A N 1
ATOM 2344 C CA . ASP A 1 318 ? 35.791 -17.210 8.939 1.00 94.38 318 ASP A CA 1
ATOM 2345 C C . ASP A 1 318 ? 34.508 -17.829 9.520 1.00 94.38 318 ASP A C 1
ATOM 2347 O O . ASP A 1 318 ? 34.127 -17.577 10.665 1.00 94.38 318 ASP A O 1
ATOM 2351 N N . GLU A 1 319 ? 33.844 -18.690 8.747 1.00 93.25 319 GLU A N 1
ATOM 2352 C CA . GLU A 1 319 ? 32.552 -19.276 9.128 1.00 93.25 319 GLU A CA 1
ATOM 2353 C C . GLU A 1 319 ? 32.589 -19.997 10.482 1.00 93.25 319 GLU A C 1
ATOM 2355 O O . GLU A 1 319 ? 31.682 -19.828 11.294 1.00 93.25 319 GLU A O 1
ATOM 2360 N N . GLY A 1 320 ? 33.665 -20.736 10.770 1.00 89.56 320 GLY A N 1
ATOM 2361 C CA . GLY A 1 320 ? 33.847 -21.405 12.060 1.00 89.56 320 GLY A CA 1
ATOM 2362 C C . GLY A 1 320 ? 33.864 -20.437 13.248 1.00 89.56 320 GLY A C 1
ATOM 2363 O O . GLY A 1 320 ? 33.285 -20.737 14.290 1.00 89.56 320 GLY A O 1
ATOM 2364 N N . GLU A 1 321 ? 34.458 -19.253 13.078 1.00 92.81 321 GLU A N 1
ATOM 2365 C CA . GLU A 1 321 ? 34.497 -18.212 14.111 1.00 92.81 321 GLU A CA 1
ATOM 2366 C C . GLU A 1 321 ? 33.151 -17.496 14.244 1.00 92.81 321 GLU A C 1
ATOM 2368 O O . GLU A 1 321 ? 32.720 -17.197 15.356 1.00 92.81 321 GLU A O 1
ATOM 2373 N N . ARG A 1 322 ? 32.424 -17.284 13.140 1.00 93.88 322 ARG A N 1
ATOM 2374 C CA . ARG A 1 322 ? 31.047 -16.760 13.194 1.00 93.88 322 ARG A CA 1
ATOM 2375 C C . ARG A 1 322 ? 30.095 -17.732 13.889 1.00 93.88 322 ARG A C 1
ATOM 2377 O O . ARG A 1 322 ? 29.269 -17.308 14.698 1.00 93.88 322 ARG A O 1
ATOM 2384 N N . ASN A 1 323 ? 30.254 -19.034 13.653 1.00 92.12 323 ASN A N 1
ATOM 2385 C CA . ASN A 1 323 ? 29.458 -20.092 14.281 1.00 92.12 323 ASN A CA 1
ATOM 2386 C C . ASN A 1 323 ? 29.665 -20.195 15.800 1.00 92.12 323 ASN A C 1
ATOM 2388 O O . ASN A 1 323 ? 28.800 -20.729 16.504 1.00 92.12 323 ASN A O 1
ATOM 2392 N N . ALA A 1 324 ? 30.736 -19.601 16.340 1.00 88.25 324 ALA A N 1
ATOM 2393 C CA . ALA A 1 324 ? 30.884 -19.411 17.780 1.00 88.25 324 ALA A CA 1
ATOM 2394 C C . ALA A 1 324 ? 29.749 -18.559 18.384 1.00 88.25 324 ALA A C 1
ATOM 2396 O O . ALA A 1 324 ? 29.498 -18.654 19.582 1.00 88.25 324 ALA A O 1
ATOM 2397 N N . CYS A 1 325 ? 29.037 -17.767 17.574 1.00 87.12 325 CYS A N 1
ATOM 2398 C CA . CYS A 1 325 ? 27.896 -16.942 17.980 1.00 87.12 325 CYS A CA 1
ATOM 2399 C C . CYS A 1 325 ? 26.528 -17.595 17.717 1.00 87.12 325 CYS A C 1
ATOM 2401 O O . CYS A 1 325 ? 25.502 -16.915 17.722 1.00 87.12 325 CYS A O 1
ATOM 2403 N N . SER A 1 326 ? 26.484 -18.915 17.502 1.00 87.00 326 SER A N 1
ATOM 2404 C CA . SER A 1 326 ? 25.264 -19.666 17.149 1.00 87.00 326 SER A CA 1
ATOM 2405 C C . SER A 1 326 ? 24.103 -19.549 18.145 1.00 87.00 326 SER A C 1
ATOM 2407 O O . SER A 1 326 ? 22.944 -19.739 17.773 1.00 87.00 326 SER A O 1
ATOM 2409 N N . SER A 1 327 ? 24.363 -19.177 19.401 1.00 80.12 327 SER A N 1
ATOM 2410 C CA . SER A 1 327 ? 23.320 -18.840 20.383 1.00 80.12 327 SER A CA 1
ATOM 2411 C C . SER A 1 327 ? 22.471 -17.626 19.979 1.00 80.12 327 SER A C 1
ATOM 2413 O O . SER A 1 327 ? 21.330 -17.520 20.421 1.00 80.12 327 SER A O 1
ATOM 2415 N N . SER A 1 328 ? 23.000 -16.750 19.123 1.00 83.62 328 SER A N 1
ATOM 2416 C CA . SER A 1 328 ? 22.373 -15.495 18.686 1.00 83.62 328 SER A CA 1
ATOM 2417 C C . SER A 1 328 ? 21.575 -15.616 17.390 1.00 83.62 328 SER A C 1
ATOM 2419 O O . SER A 1 328 ? 20.948 -14.640 16.966 1.00 83.62 328 SER A O 1
ATOM 2421 N N . PHE A 1 329 ? 21.622 -16.784 16.746 1.00 88.94 329 PHE A N 1
ATOM 2422 C CA . PHE A 1 329 ? 20.988 -17.024 15.457 1.00 88.94 329 PHE A CA 1
ATOM 2423 C C . PHE A 1 329 ? 19.669 -17.770 15.592 1.00 88.94 329 PHE A C 1
ATOM 2425 O O . PHE A 1 329 ? 19.479 -18.579 16.506 1.00 88.94 329 PHE A O 1
ATOM 2432 N N . ASN A 1 330 ? 18.791 -17.536 14.617 1.00 91.19 330 ASN A N 1
ATOM 2433 C CA . ASN A 1 330 ? 17.497 -18.201 14.488 1.00 91.19 330 ASN A CA 1
ATOM 2434 C C . ASN A 1 330 ? 16.640 -18.112 15.768 1.00 91.19 330 ASN A C 1
ATOM 2436 O O . ASN A 1 330 ? 15.963 -19.065 16.165 1.00 91.19 330 ASN A O 1
ATOM 2440 N N . VAL A 1 331 ? 16.739 -16.983 16.476 1.00 89.19 331 VAL A N 1
ATOM 2441 C CA . VAL A 1 331 ? 16.139 -16.793 17.799 1.00 89.19 331 VAL A CA 1
ATOM 2442 C C . VAL A 1 331 ? 14.616 -16.835 17.751 1.00 89.19 331 VAL A C 1
ATOM 2444 O O . VAL A 1 331 ? 14.020 -17.353 18.689 1.00 89.19 331 VAL A O 1
ATOM 2447 N N . PHE A 1 332 ? 13.968 -16.367 16.678 1.00 93.06 332 PHE A N 1
ATOM 2448 C CA . PHE A 1 332 ? 12.507 -16.442 16.573 1.00 93.06 332 PHE A CA 1
ATOM 2449 C C . PHE A 1 332 ? 12.051 -17.902 16.495 1.00 93.06 332 PHE A C 1
ATOM 2451 O O . PHE A 1 332 ? 11.185 -18.332 17.260 1.00 93.06 332 PHE A O 1
ATOM 2458 N N . THR A 1 333 ? 12.692 -18.680 15.625 1.00 94.06 333 THR A N 1
ATOM 2459 C CA . THR A 1 333 ? 12.422 -20.108 15.432 1.00 94.06 333 THR A CA 1
ATOM 2460 C C . THR A 1 333 ? 12.678 -20.894 16.719 1.00 94.06 333 THR A C 1
ATOM 2462 O O . THR A 1 333 ? 11.817 -21.653 17.168 1.00 94.06 333 THR A O 1
ATOM 2465 N N . ARG A 1 334 ? 13.809 -20.646 17.390 1.00 90.44 334 ARG A N 1
ATOM 2466 C CA . ARG A 1 334 ? 14.164 -21.311 18.654 1.00 90.44 334 ARG A CA 1
ATOM 2467 C C . ARG A 1 334 ? 13.293 -20.883 19.835 1.00 90.44 334 ARG A C 1
ATOM 2469 O O . ARG A 1 334 ? 13.140 -21.649 20.779 1.00 90.44 334 ARG A O 1
ATOM 2476 N N . MET A 1 335 ? 12.715 -19.685 19.806 1.00 89.38 335 MET A N 1
ATOM 2477 C CA . MET A 1 335 ? 11.762 -19.233 20.824 1.00 89.38 335 MET A CA 1
ATOM 2478 C C . MET A 1 335 ? 10.393 -19.884 20.653 1.00 89.38 335 MET A C 1
ATOM 2480 O O . MET A 1 335 ? 9.738 -20.193 21.651 1.00 89.38 335 MET A O 1
ATOM 2484 N N . LEU A 1 336 ? 9.982 -20.135 19.409 1.00 93.00 336 LEU A N 1
ATOM 2485 C CA . LEU A 1 336 ? 8.724 -20.805 19.102 1.00 93.00 336 LEU A CA 1
ATOM 2486 C C . LEU A 1 336 ? 8.800 -22.324 19.225 1.00 93.00 336 LEU A C 1
ATOM 2488 O O . LEU A 1 336 ? 7.793 -22.904 19.603 1.00 93.00 336 LEU A O 1
ATOM 2492 N N . ALA A 1 337 ? 9.932 -22.966 18.928 1.00 93.19 337 ALA A N 1
ATOM 2493 C CA . ALA A 1 337 ? 10.084 -24.427 18.926 1.00 93.19 337 ALA A CA 1
ATOM 2494 C C . ALA A 1 337 ? 11.407 -24.900 19.575 1.00 93.19 337 ALA A C 1
ATOM 2496 O O . ALA A 1 337 ? 12.183 -25.629 18.954 1.00 93.19 337 ALA A O 1
ATOM 2497 N N . PRO A 1 338 ? 11.715 -24.497 20.822 1.00 88.56 338 PRO A N 1
ATOM 2498 C CA . PRO A 1 338 ? 13.000 -24.809 21.462 1.00 88.56 338 PRO A CA 1
ATOM 2499 C C . PRO A 1 338 ? 13.280 -26.313 21.614 1.00 88.56 338 PRO A C 1
ATOM 2501 O O . PRO A 1 338 ? 14.437 -26.714 21.671 1.00 88.56 338 PRO A O 1
ATOM 2504 N N . GLU A 1 339 ? 12.241 -27.140 21.712 1.00 87.19 339 GLU A N 1
ATOM 2505 C CA . GLU A 1 339 ? 12.330 -28.555 22.080 1.00 87.19 339 GLU A CA 1
ATOM 2506 C C . GLU A 1 339 ? 12.757 -29.488 20.946 1.00 87.19 339 GLU A C 1
ATOM 2508 O O . GLU A 1 339 ? 13.151 -30.617 21.222 1.00 87.19 339 GLU A O 1
ATOM 2513 N N . VAL A 1 340 ? 12.678 -29.041 19.690 1.00 86.31 340 VAL A N 1
ATOM 2514 C CA . VAL A 1 340 ? 13.006 -29.890 18.533 1.00 86.31 340 VAL A CA 1
ATOM 2515 C C . VAL A 1 340 ? 14.522 -30.110 18.404 1.00 86.31 340 VAL A C 1
ATOM 2517 O O . VAL A 1 340 ? 14.953 -31.133 17.881 1.00 86.31 340 VAL A O 1
ATOM 2520 N N . GLY A 1 341 ? 15.341 -29.214 18.966 1.00 76.12 341 GLY A N 1
ATOM 2521 C CA . GLY A 1 341 ? 16.790 -29.405 19.062 1.00 76.12 341 GLY A CA 1
ATOM 2522 C C . GLY A 1 341 ? 17.503 -29.384 17.705 1.00 76.12 341 GLY A C 1
ATOM 2523 O O . GLY A 1 341 ? 17.452 -28.374 17.009 1.00 76.12 341 GLY A O 1
ATOM 2524 N N . ASP A 1 342 ? 18.186 -30.486 17.373 1.00 78.56 342 ASP A N 1
ATOM 2525 C CA . ASP A 1 342 ? 19.174 -30.608 16.283 1.00 78.56 342 ASP A CA 1
ATOM 2526 C C . ASP A 1 342 ? 18.575 -30.890 14.886 1.00 78.56 342 ASP A C 1
ATOM 2528 O O . ASP A 1 342 ? 19.311 -31.237 13.962 1.00 78.56 342 ASP A O 1
ATOM 2532 N N . ASP A 1 343 ? 17.257 -30.751 14.713 1.00 92.12 343 ASP A N 1
ATOM 2533 C CA . ASP A 1 343 ? 16.570 -30.867 13.417 1.00 92.12 343 ASP A CA 1
ATOM 2534 C C . ASP A 1 343 ? 16.006 -29.496 12.984 1.00 92.12 343 ASP A C 1
ATOM 2536 O O . ASP A 1 343 ? 14.905 -29.116 13.406 1.00 92.12 343 ASP A O 1
ATOM 2540 N N . PRO A 1 344 ? 16.750 -28.723 12.164 1.00 90.94 344 PRO A N 1
ATOM 2541 C CA . PRO A 1 344 ? 16.343 -27.387 11.726 1.00 90.94 344 PRO A CA 1
ATOM 2542 C C . PRO A 1 344 ? 15.022 -27.366 10.947 1.00 90.94 344 PRO A C 1
ATOM 2544 O O . PRO A 1 344 ? 14.218 -26.447 11.120 1.00 90.94 344 PRO A O 1
ATOM 2547 N N . ASP A 1 345 ? 14.770 -28.376 10.112 1.00 93.56 345 ASP A N 1
ATOM 2548 C CA . ASP A 1 345 ? 13.582 -28.424 9.257 1.00 93.56 345 ASP A CA 1
ATOM 2549 C C . ASP A 1 345 ? 12.334 -28.736 10.083 1.00 93.56 345 ASP A C 1
ATOM 2551 O O . ASP A 1 345 ? 11.302 -28.066 9.940 1.00 93.56 345 ASP A O 1
ATOM 2555 N N . ALA A 1 346 ? 12.428 -29.695 11.009 1.00 94.44 346 ALA A N 1
ATOM 2556 C CA . ALA A 1 346 ? 11.353 -29.972 11.953 1.00 94.44 346 ALA A CA 1
ATOM 2557 C C . ALA A 1 346 ? 11.115 -28.782 12.899 1.00 94.44 346 ALA A C 1
ATOM 2559 O O . ALA A 1 346 ? 9.962 -28.445 13.190 1.00 94.44 346 ALA A O 1
ATOM 2560 N N . GLN A 1 347 ? 12.178 -28.095 13.335 1.00 94.31 347 GLN A N 1
ATOM 2561 C CA . GLN A 1 347 ? 12.073 -26.936 14.220 1.00 94.31 347 GLN A CA 1
ATOM 2562 C C . GLN A 1 347 ? 11.366 -25.764 13.531 1.00 94.31 347 GLN A C 1
ATOM 2564 O O . GLN A 1 347 ? 10.416 -25.196 14.081 1.00 94.31 347 GLN A O 1
ATOM 2569 N N . LEU A 1 348 ? 11.778 -25.433 12.305 1.00 96.00 348 LEU A N 1
ATOM 2570 C CA . LEU A 1 348 ? 11.137 -24.410 11.484 1.00 96.00 348 LEU A CA 1
ATOM 2571 C C . LEU A 1 348 ? 9.678 -24.770 11.181 1.00 96.00 348 LEU A C 1
ATOM 2573 O O . LEU A 1 348 ? 8.802 -23.904 11.240 1.00 96.00 348 LEU A O 1
ATOM 2577 N N . THR A 1 349 ? 9.400 -26.040 10.883 1.00 95.88 349 THR A N 1
ATOM 2578 C CA . THR A 1 349 ? 8.041 -26.527 10.614 1.00 95.88 349 THR A CA 1
ATOM 2579 C C . THR A 1 349 ? 7.131 -26.323 11.821 1.00 95.88 349 THR A C 1
ATOM 2581 O O . THR A 1 349 ? 6.063 -25.720 11.685 1.00 95.88 349 THR A O 1
ATOM 2584 N N . LEU A 1 350 ? 7.564 -26.734 13.016 1.00 95.25 350 LEU A N 1
ATOM 2585 C CA . LEU A 1 350 ? 6.782 -26.549 14.238 1.00 95.25 350 LEU A CA 1
ATOM 2586 C C . LEU A 1 350 ? 6.607 -25.063 14.591 1.00 95.25 350 LEU A C 1
ATOM 2588 O O . LEU A 1 350 ? 5.517 -24.646 14.989 1.00 95.25 350 LEU A O 1
ATOM 2592 N N . ALA A 1 351 ? 7.640 -24.237 14.395 1.00 96.38 351 ALA A N 1
ATOM 2593 C CA . ALA A 1 351 ? 7.546 -22.792 14.601 1.00 96.38 351 ALA A CA 1
ATOM 2594 C C . ALA A 1 351 ? 6.494 -22.147 13.678 1.00 96.38 351 ALA A C 1
ATOM 2596 O O . ALA A 1 351 ? 5.652 -21.376 14.149 1.00 96.38 351 ALA A O 1
ATOM 2597 N N . LYS A 1 352 ? 6.481 -22.510 12.386 1.00 96.81 352 LYS A N 1
ATOM 2598 C CA . LYS A 1 352 ? 5.460 -22.063 11.421 1.00 96.81 352 LYS A CA 1
ATOM 2599 C C . LYS A 1 352 ? 4.058 -22.516 11.831 1.00 96.81 352 LYS A C 1
ATOM 2601 O O . LYS A 1 352 ? 3.136 -21.704 11.808 1.00 96.81 352 LYS A O 1
ATOM 2606 N N . GLN A 1 353 ? 3.896 -23.773 12.252 1.00 94.81 353 GLN A N 1
ATOM 2607 C CA . GLN A 1 353 ? 2.609 -24.314 12.710 1.00 94.81 353 GLN A CA 1
ATOM 2608 C C . GLN A 1 353 ? 2.072 -23.564 13.935 1.00 94.81 353 GLN A C 1
ATOM 2610 O O . GLN A 1 353 ? 0.913 -23.145 13.944 1.00 94.81 353 GLN A O 1
ATOM 2615 N N . ARG A 1 354 ? 2.919 -23.331 14.946 1.00 94.62 354 ARG A N 1
ATOM 2616 C CA . ARG A 1 354 ? 2.552 -22.562 16.144 1.00 94.62 354 ARG A CA 1
ATOM 2617 C C . ARG A 1 354 ? 2.147 -21.140 15.793 1.00 94.62 354 ARG A C 1
ATOM 2619 O O . ARG A 1 354 ? 1.086 -20.698 16.227 1.00 94.62 354 ARG A O 1
ATOM 2626 N N . LEU A 1 355 ? 2.937 -20.450 14.968 1.00 94.94 355 LEU A N 1
ATOM 2627 C CA . LEU A 1 355 ? 2.630 -19.089 14.528 1.00 94.94 355 LEU A CA 1
ATOM 2628 C C . LEU A 1 355 ? 1.309 -19.028 13.747 1.00 94.94 355 LEU A C 1
ATOM 2630 O O . LEU A 1 355 ? 0.479 -18.154 13.997 1.00 94.94 355 LEU A O 1
ATOM 2634 N N . ALA A 1 356 ? 1.078 -19.988 12.847 1.00 93.12 356 ALA A N 1
ATOM 2635 C CA . ALA A 1 356 ? -0.147 -20.076 12.061 1.00 93.12 356 ALA A CA 1
ATOM 2636 C C . ALA A 1 356 ? -1.396 -20.279 12.922 1.00 93.12 356 ALA A C 1
ATOM 2638 O O . ALA A 1 356 ? -2.485 -19.860 12.542 1.00 93.12 356 ALA A O 1
ATOM 2639 N N . LYS A 1 357 ? -1.268 -20.894 14.095 1.00 91.38 357 LYS A N 1
ATOM 2640 C CA . LYS A 1 357 ? -2.409 -21.195 14.966 1.00 91.38 357 LYS A CA 1
ATOM 2641 C C . LYS A 1 357 ? -2.726 -20.083 15.953 1.00 91.38 357 LYS A C 1
ATOM 2643 O O . LYS A 1 357 ? -3.825 -20.066 16.499 1.00 91.38 357 LYS A O 1
ATOM 2648 N N . MET A 1 358 ? -1.823 -19.119 16.123 1.00 92.62 358 MET A N 1
ATOM 2649 C CA . MET A 1 358 ? -2.121 -17.908 16.878 1.00 92.62 358 MET A CA 1
ATOM 2650 C C . MET A 1 358 ? -3.232 -17.124 16.179 1.00 92.62 358 MET A C 1
ATOM 2652 O O . MET A 1 358 ? -3.167 -16.858 14.973 1.00 92.62 358 MET A O 1
ATOM 2656 N N . ALA A 1 359 ? -4.230 -16.699 16.955 1.00 90.25 359 ALA A N 1
ATOM 2657 C CA . ALA A 1 359 ? -5.276 -15.797 16.475 1.00 90.25 359 ALA A CA 1
ATOM 2658 C C . ALA A 1 359 ? -4.684 -14.490 15.926 1.00 90.25 359 ALA A C 1
ATOM 2660 O O . ALA A 1 359 ? -5.219 -13.896 14.989 1.00 90.25 359 ALA A O 1
ATOM 2661 N N . TRP A 1 360 ? -3.557 -14.060 16.497 1.00 94.19 360 TRP A N 1
ATOM 2662 C CA . TRP A 1 360 ? -2.825 -12.895 16.046 1.00 94.19 360 TRP A CA 1
ATOM 2663 C C . TRP A 1 360 ? -1.324 -12.989 16.353 1.00 94.19 360 TRP A C 1
ATOM 2665 O O . TRP A 1 360 ? -0.919 -13.447 17.417 1.00 94.19 360 TRP A O 1
ATOM 2675 N N . PHE A 1 361 ? -0.516 -12.480 15.426 1.00 95.69 361 PHE A N 1
ATOM 2676 C CA . PHE A 1 361 ? 0.895 -12.148 15.606 1.00 95.69 361 PHE A CA 1
ATOM 2677 C C . PHE A 1 361 ? 1.174 -10.814 14.899 1.00 95.69 361 PHE A C 1
ATOM 2679 O O . PHE A 1 361 ? 0.427 -10.406 14.003 1.00 95.69 361 PHE A O 1
ATOM 2686 N N . GLY A 1 362 ? 2.240 -10.126 15.299 1.00 93.69 362 GLY A N 1
ATOM 2687 C CA . GLY A 1 362 ? 2.654 -8.856 14.713 1.00 93.69 362 GLY A CA 1
ATOM 2688 C C . GLY A 1 362 ? 3.914 -8.982 13.866 1.00 93.69 362 GLY A C 1
ATOM 2689 O O . GLY A 1 362 ? 4.802 -9.771 14.178 1.00 93.69 362 GLY A O 1
ATOM 2690 N N . ILE A 1 363 ? 4.015 -8.150 12.829 1.00 88.31 363 ILE A N 1
ATOM 2691 C CA . ILE A 1 363 ? 5.278 -7.839 12.151 1.00 88.31 363 ILE A CA 1
ATOM 2692 C C . ILE A 1 363 ? 5.553 -6.354 12.343 1.00 88.31 363 ILE A C 1
ATOM 2694 O O . ILE A 1 363 ? 4.738 -5.513 11.943 1.00 88.31 363 ILE A O 1
ATOM 2698 N N . TYR A 1 364 ? 6.698 -6.035 12.941 1.00 84.12 364 TYR A N 1
ATOM 2699 C CA . TYR A 1 364 ? 7.065 -4.675 13.320 1.00 84.12 364 TYR A CA 1
ATOM 2700 C C . TYR A 1 364 ? 7.105 -3.727 12.108 1.00 84.12 364 TYR A C 1
ATOM 2702 O O . TYR A 1 364 ? 6.496 -2.660 12.126 1.00 84.12 364 TYR A O 1
ATOM 2710 N N . GLU A 1 365 ? 7.673 -4.155 10.977 1.00 78.56 365 GLU A N 1
ATOM 2711 C CA . GLU A 1 365 ? 7.724 -3.368 9.731 1.00 78.56 365 GLU A CA 1
ATOM 2712 C C . GLU A 1 365 ? 6.350 -3.210 9.051 1.00 78.56 365 GLU A C 1
ATOM 2714 O O . GLU A 1 365 ? 6.179 -2.397 8.138 1.00 78.56 365 GLU A O 1
ATOM 2719 N N . LYS A 1 366 ? 5.348 -3.990 9.476 1.00 78.12 366 LYS A N 1
ATOM 2720 C CA . LYS A 1 366 ? 3.957 -3.957 8.990 1.00 78.12 366 LYS A CA 1
ATOM 2721 C C . LYS A 1 366 ? 2.987 -3.636 10.124 1.00 78.12 366 LYS A C 1
ATOM 2723 O O . LYS A 1 366 ? 1.864 -4.147 10.156 1.00 78.12 366 LYS A O 1
ATOM 2728 N N . TRP A 1 367 ? 3.398 -2.771 11.049 1.00 83.75 367 TRP A N 1
ATOM 2729 C CA . TRP A 1 367 ? 2.674 -2.522 12.295 1.00 83.75 367 TRP A CA 1
ATOM 2730 C C . TRP A 1 367 ? 1.212 -2.102 12.110 1.00 83.75 367 TRP A C 1
ATOM 2732 O O . TRP A 1 367 ? 0.329 -2.639 12.769 1.00 83.75 367 TRP A O 1
ATOM 2742 N N . THR A 1 368 ? 0.915 -1.209 11.158 1.00 79.38 368 THR A N 1
ATOM 2743 C CA . THR A 1 368 ? -0.475 -0.771 10.908 1.00 79.38 368 THR A CA 1
ATOM 2744 C C . THR A 1 368 ? -1.381 -1.943 10.523 1.00 79.38 368 THR A C 1
ATOM 2746 O O . THR A 1 368 ? -2.450 -2.109 11.103 1.00 79.38 368 THR A O 1
ATOM 2749 N N . VAL A 1 369 ? -0.948 -2.787 9.580 1.00 80.38 369 VAL A N 1
ATOM 2750 C CA . VAL A 1 369 ? -1.719 -3.972 9.165 1.00 80.38 369 VAL A CA 1
ATOM 2751 C C . VAL A 1 369 ? -1.789 -4.992 10.301 1.00 80.38 369 VAL A C 1
ATOM 2753 O O . VAL A 1 369 ? -2.845 -5.581 10.517 1.00 80.38 369 VAL A O 1
ATOM 2756 N N . SER A 1 370 ? -0.709 -5.144 11.072 1.00 91.19 370 SER A N 1
ATOM 2757 C CA . SER A 1 370 ? -0.685 -5.994 12.266 1.00 91.19 370 SER A CA 1
ATOM 2758 C C . SER A 1 370 ? -1.761 -5.568 13.272 1.00 91.19 370 SER A C 1
ATOM 2760 O O . SER A 1 370 ? -2.555 -6.397 13.700 1.00 91.19 370 SER A O 1
ATOM 2762 N N . LEU A 1 371 ? -1.873 -4.277 13.596 1.00 92.31 371 LEU A N 1
ATOM 2763 C CA . LEU A 1 371 ? -2.866 -3.765 14.549 1.00 92.31 371 LEU A CA 1
ATOM 2764 C C . LEU A 1 371 ? -4.307 -3.784 14.017 1.00 92.31 371 LEU A C 1
ATOM 2766 O O . LEU A 1 371 ? -5.246 -4.003 14.790 1.00 92.31 371 LEU A O 1
ATOM 2770 N N . GLN A 1 372 ? -4.504 -3.584 12.711 1.00 88.69 372 GLN A N 1
ATOM 2771 C CA . GLN A 1 372 ? -5.809 -3.801 12.079 1.00 88.69 372 GLN A CA 1
ATOM 2772 C C . GLN A 1 372 ? -6.238 -5.263 12.221 1.00 88.69 372 GLN A C 1
ATOM 2774 O O . GLN A 1 372 ? -7.358 -5.531 12.658 1.00 88.69 372 GLN A O 1
ATOM 2779 N N . LEU A 1 373 ? -5.334 -6.206 11.931 1.00 91.56 373 LEU A N 1
ATOM 2780 C CA . LEU A 1 373 ? -5.619 -7.629 12.071 1.00 91.56 373 LEU A CA 1
ATOM 2781 C C . LEU A 1 373 ? -5.881 -8.012 13.531 1.00 91.56 373 LEU A C 1
ATOM 2783 O O . LEU A 1 373 ? -6.792 -8.791 13.781 1.00 91.56 373 LEU A O 1
ATOM 2787 N N . LEU A 1 374 ? -5.163 -7.423 14.493 1.00 94.38 374 LEU A N 1
ATOM 2788 C CA . LEU A 1 374 ? -5.442 -7.598 15.923 1.00 94.38 374 LEU A CA 1
ATOM 2789 C C . LEU A 1 374 ? -6.874 -7.170 16.265 1.00 94.38 374 LEU A C 1
ATOM 2791 O O . LEU A 1 374 ? -7.621 -7.901 16.917 1.00 94.38 374 LEU A O 1
ATOM 2795 N N . SER A 1 375 ? -7.258 -5.978 15.800 1.00 92.62 375 SER A N 1
ATOM 2796 C CA . SER A 1 375 ? -8.596 -5.421 16.021 1.00 92.62 375 SER A CA 1
ATOM 2797 C C . SER A 1 375 ? -9.681 -6.288 15.398 1.00 92.62 375 SER A C 1
ATOM 2799 O O . SER A 1 37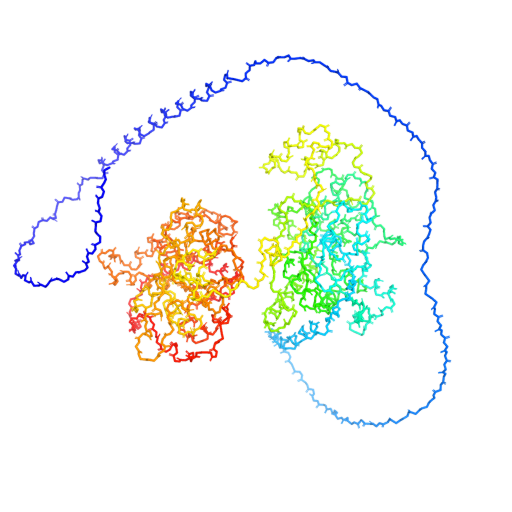5 ? -10.736 -6.454 16.004 1.00 92.62 375 SER A O 1
ATOM 2801 N N . PHE A 1 376 ? -9.407 -6.877 14.238 1.00 91.88 376 PHE A N 1
ATOM 2802 C CA . PHE A 1 376 ? -10.334 -7.752 13.538 1.00 91.88 376 PHE A CA 1
ATOM 2803 C C . PHE A 1 376 ? -10.450 -9.143 14.178 1.00 91.88 376 PHE A C 1
ATOM 2805 O O . PHE A 1 376 ? -11.555 -9.582 14.497 1.00 91.88 376 PHE A O 1
ATOM 2812 N N . ALA A 1 377 ? -9.322 -9.820 14.411 1.00 93.12 377 ALA A N 1
ATOM 2813 C CA . ALA A 1 377 ? -9.277 -11.189 14.925 1.00 93.12 377 ALA A CA 1
ATOM 2814 C C . ALA A 1 377 ? -9.756 -11.281 16.379 1.00 93.12 377 ALA A C 1
ATOM 2816 O O . ALA A 1 377 ? -10.516 -12.178 16.736 1.00 93.12 377 ALA A O 1
ATOM 2817 N N . LEU A 1 378 ? -9.364 -10.327 17.228 1.00 94.69 378 LEU A N 1
ATOM 2818 C CA . LEU A 1 378 ? -9.745 -10.341 18.643 1.00 94.69 378 LEU A CA 1
ATOM 2819 C C . LEU A 1 378 ? -10.951 -9.456 18.958 1.00 94.69 378 LEU A C 1
ATOM 2821 O O . LEU A 1 378 ? -11.390 -9.421 20.104 1.00 94.69 378 LEU A O 1
ATOM 2825 N N . HIS A 1 379 ? -11.504 -8.765 17.956 1.00 93.50 379 HIS A N 1
ATOM 2826 C CA . HIS A 1 379 ? -12.519 -7.723 18.124 1.00 93.50 379 HIS A CA 1
ATOM 2827 C C . HIS A 1 379 ? -12.042 -6.553 19.006 1.00 93.50 379 HIS A C 1
ATOM 2829 O O . HIS A 1 379 ? -12.845 -5.876 19.649 1.00 93.50 379 HIS A O 1
ATOM 2835 N N . ALA A 1 380 ? -10.726 -6.306 19.018 1.00 91.94 380 ALA A N 1
ATOM 2836 C CA . ALA A 1 380 ? -10.096 -5.453 20.008 1.00 91.94 380 ALA A CA 1
ATOM 2837 C C . ALA A 1 380 ? -10.387 -3.954 19.830 1.00 91.94 380 ALA A C 1
ATOM 2839 O O . ALA A 1 380 ? -10.351 -3.240 20.817 1.00 91.94 380 ALA A O 1
ATOM 2840 N N . ASP A 1 381 ? -10.674 -3.454 18.623 1.00 90.50 381 ASP A N 1
ATOM 2841 C CA . ASP A 1 381 ? -10.827 -2.008 18.344 1.00 90.50 381 ASP A CA 1
ATOM 2842 C C . ASP A 1 381 ? -9.696 -1.162 18.970 1.00 90.50 381 ASP A C 1
ATOM 2844 O O . ASP A 1 381 ? -9.912 -0.347 19.872 1.00 90.50 381 ASP A O 1
ATOM 2848 N N . VAL A 1 382 ? -8.457 -1.433 18.545 1.00 92.00 382 VAL A N 1
ATOM 2849 C CA . VAL A 1 382 ? -7.260 -0.716 19.011 1.00 92.00 382 VAL A CA 1
ATOM 2850 C C . VAL A 1 382 ? -7.364 0.742 18.578 1.00 92.00 382 VAL A C 1
ATOM 2852 O O . VAL A 1 382 ? -7.719 1.009 17.438 1.00 92.00 382 VAL A O 1
ATOM 2855 N N . GLN A 1 383 ? -7.059 1.674 19.477 1.00 87.50 383 GLN A N 1
ATOM 2856 C CA . GLN A 1 383 ? -7.213 3.127 19.334 1.00 87.50 383 GLN A CA 1
ATOM 2857 C C . GLN A 1 383 ? -5.895 3.890 19.449 1.00 87.50 383 GLN A C 1
ATOM 2859 O O . GLN A 1 383 ? -5.693 4.916 18.792 1.00 87.50 383 GLN A O 1
ATOM 2864 N N . HIS A 1 384 ? -5.003 3.379 20.291 1.00 83.25 384 HIS A N 1
ATOM 2865 C CA . HIS A 1 384 ? -3.743 4.005 20.641 1.00 83.25 384 HIS A CA 1
ATOM 2866 C C . HIS A 1 384 ? -2.692 2.930 20.892 1.00 83.25 384 HIS A C 1
ATOM 2868 O O . HIS A 1 384 ? -2.992 1.910 21.512 1.00 83.25 384 HIS A O 1
ATOM 2874 N N . TYR A 1 385 ? -1.465 3.181 20.455 1.00 84.31 385 TYR A N 1
ATOM 2875 C CA . TYR A 1 385 ? -0.303 2.373 20.813 1.00 84.31 385 TYR A CA 1
ATOM 2876 C C . TYR A 1 385 ? 0.873 3.294 21.140 1.00 84.31 385 TYR A C 1
ATOM 2878 O O . TYR A 1 385 ? 0.882 4.461 20.748 1.00 84.31 385 TYR A O 1
ATOM 2886 N N . VAL A 1 386 ? 1.869 2.790 21.860 1.00 75.25 386 VAL A N 1
ATOM 2887 C CA . VAL A 1 386 ? 3.047 3.574 22.247 1.00 75.25 386 VAL A CA 1
ATOM 2888 C C . VAL A 1 386 ? 4.245 3.065 21.465 1.00 75.25 386 VAL A C 1
ATOM 2890 O O . VAL A 1 386 ? 4.678 1.934 21.660 1.00 75.25 386 VAL A O 1
ATOM 2893 N N . ALA A 1 387 ? 4.768 3.896 20.562 1.00 68.06 387 ALA A N 1
ATOM 2894 C CA . ALA A 1 387 ? 5.998 3.592 19.846 1.00 68.06 387 ALA A CA 1
ATOM 2895 C C . ALA A 1 387 ? 7.204 3.795 20.776 1.00 68.06 387 ALA A C 1
ATOM 2897 O O . ALA A 1 387 ? 7.476 4.907 21.231 1.00 68.06 387 ALA A O 1
ATOM 2898 N N . ALA A 1 388 ? 7.945 2.722 21.024 1.00 59.03 388 ALA A N 1
ATOM 2899 C CA . ALA A 1 388 ? 9.264 2.745 21.637 1.00 59.03 388 ALA A CA 1
ATOM 2900 C C . ALA A 1 388 ? 10.263 2.261 20.580 1.00 59.03 388 ALA A C 1
ATOM 2902 O O . ALA A 1 388 ? 10.320 1.076 20.250 1.00 59.03 388 ALA A O 1
ATOM 2903 N N . SER A 1 389 ? 10.995 3.201 19.988 1.00 51.22 389 SER A N 1
ATOM 2904 C CA . SER A 1 389 ? 11.978 2.926 18.940 1.00 51.22 389 SER A CA 1
ATOM 2905 C C . SER A 1 389 ? 13.370 2.802 19.546 1.00 51.22 389 SER A C 1
ATOM 2907 O O . SER A 1 389 ? 13.746 3.566 20.432 1.00 51.22 389 SER A O 1
ATOM 2909 N N . ASN A 1 390 ? 14.152 1.874 19.000 1.00 46.38 390 ASN A N 1
ATOM 2910 C CA . ASN A 1 390 ? 15.578 1.768 19.250 1.00 46.38 390 ASN A CA 1
ATOM 2911 C C . ASN A 1 390 ? 16.311 2.393 18.043 1.00 46.38 390 ASN A C 1
ATOM 2913 O O . ASN A 1 390 ? 16.241 1.832 16.952 1.00 46.38 390 ASN A O 1
ATOM 2917 N N . PRO A 1 391 ? 16.983 3.552 18.171 1.00 43.00 391 PRO A N 1
ATOM 2918 C CA . PRO A 1 391 ? 17.563 4.284 17.035 1.00 43.00 391 PRO A CA 1
ATOM 2919 C C . PRO A 1 391 ? 18.791 3.616 16.374 1.00 43.00 391 PRO A C 1
ATOM 2921 O O . PRO A 1 391 ? 19.475 4.244 15.569 1.00 43.00 391 PRO A O 1
ATOM 2924 N N . ASN A 1 392 ? 19.065 2.341 16.656 1.00 48.44 392 ASN A N 1
ATOM 2925 C CA . ASN A 1 392 ? 20.258 1.616 16.205 1.00 48.44 392 ASN A CA 1
ATOM 2926 C C . ASN A 1 392 ? 20.148 1.012 14.785 1.00 48.44 392 ASN A C 1
ATOM 2928 O O . ASN A 1 392 ? 20.960 0.169 14.404 1.00 48.44 392 ASN A O 1
ATOM 2932 N N . GLU A 1 393 ? 19.158 1.422 13.991 1.00 51.44 393 GLU A N 1
ATOM 2933 C CA . GLU A 1 393 ? 18.782 0.780 12.723 1.00 51.44 393 GLU A CA 1
ATOM 2934 C C . GLU A 1 393 ? 19.376 1.451 11.488 1.00 51.44 393 GLU A C 1
ATOM 2936 O O . GLU A 1 393 ? 18.685 2.082 10.689 1.00 51.44 393 GLU A O 1
ATOM 2941 N N . ARG A 1 394 ? 20.678 1.287 11.293 1.00 50.66 394 ARG A N 1
ATOM 2942 C CA . ARG A 1 394 ? 21.320 1.643 10.023 1.00 50.66 394 ARG A CA 1
ATOM 2943 C C . ARG A 1 394 ? 21.631 0.385 9.229 1.00 50.66 394 ARG A C 1
ATOM 2945 O O . ARG A 1 394 ? 22.768 -0.070 9.194 1.00 50.66 394 ARG A O 1
ATOM 2952 N N . ILE A 1 395 ? 20.596 -0.192 8.619 1.00 61.44 395 ILE A N 1
ATOM 2953 C CA . ILE A 1 395 ? 20.746 -1.282 7.637 1.00 61.44 395 ILE A CA 1
ATOM 2954 C C . ILE A 1 395 ? 21.028 -0.757 6.223 1.00 61.44 395 ILE A C 1
ATOM 2956 O O . ILE A 1 395 ? 21.496 -1.501 5.368 1.00 61.44 395 ILE A O 1
ATOM 2960 N N . ASP A 1 396 ? 20.754 0.524 5.971 1.00 56.62 396 ASP A N 1
ATOM 2961 C CA . ASP A 1 396 ? 20.929 1.197 4.679 1.00 56.62 396 ASP A CA 1
ATOM 2962 C C . ASP A 1 396 ? 22.402 1.318 4.259 1.00 56.62 396 ASP A C 1
ATOM 2964 O O . ASP A 1 396 ? 22.697 1.563 3.090 1.00 56.62 396 ASP A O 1
ATOM 2968 N N . THR A 1 397 ? 23.325 1.123 5.203 1.00 68.31 397 THR A N 1
ATOM 2969 C CA . THR A 1 397 ? 24.774 1.144 4.975 1.00 68.31 397 THR A CA 1
ATOM 2970 C C . THR A 1 397 ? 25.425 -0.241 4.946 1.00 68.31 397 THR A C 1
ATOM 2972 O O . THR A 1 397 ? 26.644 -0.305 4.819 1.00 68.31 397 THR A O 1
ATOM 2975 N N . LEU A 1 398 ? 24.653 -1.325 5.082 1.00 80.75 398 LEU A N 1
ATOM 2976 C CA . LEU A 1 398 ? 25.175 -2.694 5.133 1.00 80.75 398 LEU A CA 1
ATOM 2977 C C . LEU A 1 398 ? 25.654 -3.158 3.746 1.00 80.75 398 LEU A C 1
ATOM 2979 O O . LEU A 1 398 ? 24.951 -2.993 2.745 1.00 80.75 398 LEU A O 1
ATOM 2983 N N . SER A 1 399 ? 26.841 -3.756 3.678 1.00 87.62 399 SER A N 1
ATOM 2984 C CA . SER A 1 399 ? 27.391 -4.324 2.451 1.00 87.62 399 SER A CA 1
ATOM 2985 C C . SER A 1 399 ? 26.597 -5.553 2.001 1.00 87.62 399 SER A C 1
ATOM 2987 O O . SER A 1 399 ? 25.991 -6.266 2.804 1.00 87.62 399 SER A O 1
ATOM 2989 N N . ALA A 1 400 ? 26.621 -5.836 0.694 1.00 87.12 400 ALA A N 1
ATOM 2990 C CA . ALA A 1 400 ? 25.979 -7.032 0.147 1.00 87.12 400 ALA A CA 1
ATOM 2991 C C . ALA A 1 400 ? 26.541 -8.320 0.774 1.00 87.12 400 ALA A C 1
ATOM 2993 O O . ALA A 1 400 ? 25.778 -9.234 1.068 1.00 87.12 400 ALA A O 1
ATOM 2994 N N . HIS A 1 401 ? 27.853 -8.355 1.039 1.00 92.69 401 HIS A N 1
ATOM 2995 C CA . HIS A 1 401 ? 28.506 -9.493 1.680 1.00 92.69 401 HIS A CA 1
ATOM 2996 C C . HIS A 1 401 ? 28.020 -9.696 3.119 1.00 92.69 401 HIS A C 1
ATOM 2998 O O . HIS A 1 401 ? 27.580 -10.788 3.468 1.00 92.69 401 HIS A O 1
ATOM 3004 N N . ALA A 1 402 ? 28.042 -8.647 3.948 1.00 90.69 402 ALA A N 1
ATOM 3005 C CA . ALA A 1 402 ? 27.582 -8.761 5.328 1.00 90.69 402 ALA A CA 1
ATOM 3006 C C . ALA A 1 402 ? 26.100 -9.134 5.403 1.00 90.69 402 ALA A C 1
ATOM 3008 O O . ALA A 1 402 ? 25.712 -9.943 6.243 1.00 90.69 402 ALA A O 1
ATOM 3009 N N . ARG A 1 403 ? 25.279 -8.608 4.487 1.00 90.94 403 ARG A N 1
ATOM 3010 C CA . ARG A 1 403 ? 23.875 -8.999 4.369 1.00 90.94 403 ARG A CA 1
ATOM 3011 C C . ARG A 1 403 ? 23.712 -10.491 4.083 1.00 90.94 403 ARG A C 1
ATOM 3013 O O . ARG A 1 403 ? 22.992 -11.154 4.821 1.00 90.94 403 ARG A O 1
ATOM 3020 N N . GLU A 1 404 ? 24.403 -11.011 3.071 1.00 93.25 404 GLU A N 1
ATOM 3021 C CA . GLU A 1 404 ? 24.368 -12.434 2.709 1.00 93.25 404 GLU A CA 1
ATOM 3022 C C . GLU A 1 404 ? 24.805 -13.323 3.883 1.00 93.25 404 GLU A C 1
ATOM 3024 O O . GLU A 1 404 ? 24.138 -14.305 4.206 1.00 93.25 404 GLU A O 1
ATOM 3029 N N . VAL A 1 405 ? 25.876 -12.943 4.588 1.00 95.88 405 VAL A N 1
ATOM 3030 C CA . VAL A 1 405 ? 26.361 -13.670 5.771 1.00 95.88 405 VAL A CA 1
ATOM 3031 C C . VAL A 1 405 ? 25.314 -13.684 6.890 1.00 95.88 405 VAL A C 1
ATOM 3033 O O . VAL A 1 405 ? 25.057 -14.742 7.470 1.00 95.88 405 VAL A O 1
ATOM 3036 N N . LEU A 1 406 ? 24.698 -12.542 7.203 1.00 92.94 406 LEU A N 1
ATOM 3037 C CA . LEU A 1 406 ? 23.681 -12.442 8.257 1.00 92.94 406 LEU A CA 1
ATOM 3038 C C . LEU A 1 406 ? 22.420 -13.246 7.910 1.00 92.94 406 LEU A C 1
ATOM 3040 O O . LEU A 1 406 ? 21.878 -13.924 8.786 1.00 92.94 406 LEU A O 1
ATOM 3044 N N . GLU A 1 407 ? 21.976 -13.201 6.650 1.00 93.94 407 GLU A N 1
ATOM 3045 C CA . GLU A 1 407 ? 20.847 -13.994 6.149 1.00 93.94 407 GLU A CA 1
ATOM 3046 C C . GLU A 1 407 ? 21.154 -15.497 6.227 1.00 93.94 407 GLU A C 1
ATOM 3048 O O . GLU A 1 407 ? 20.332 -16.254 6.739 1.00 93.94 407 GLU A O 1
ATOM 3053 N N . ALA A 1 408 ? 22.357 -15.925 5.828 1.00 95.31 408 ALA A N 1
ATOM 3054 C CA . ALA A 1 408 ? 22.768 -17.328 5.873 1.00 95.31 408 ALA A CA 1
ATOM 3055 C C . ALA A 1 408 ? 22.784 -17.900 7.301 1.00 95.31 408 ALA A C 1
ATOM 3057 O O . ALA A 1 408 ? 22.238 -18.976 7.544 1.00 95.31 408 ALA A O 1
ATOM 3058 N N . HIS A 1 409 ? 23.336 -17.168 8.276 1.00 94.44 409 HIS A N 1
ATOM 3059 C CA . HIS A 1 409 ? 23.356 -17.636 9.670 1.00 94.44 409 HIS A CA 1
ATOM 3060 C C . HIS A 1 409 ? 21.953 -17.624 10.304 1.00 94.44 409 HIS A C 1
ATOM 3062 O O . HIS A 1 409 ? 21.718 -18.347 11.269 1.00 94.44 409 HIS A O 1
ATOM 3068 N N . ASN A 1 410 ? 20.999 -16.869 9.743 1.00 93.38 410 ASN A N 1
ATOM 3069 C CA . ASN A 1 410 ? 19.609 -16.785 10.209 1.00 93.38 410 ASN A CA 1
ATOM 3070 C C . ASN A 1 410 ? 18.609 -17.391 9.217 1.00 93.38 410 ASN A C 1
ATOM 3072 O O . ASN A 1 410 ? 17.459 -16.954 9.156 1.00 93.38 410 ASN A O 1
ATOM 3076 N N . ALA A 1 411 ? 19.025 -18.392 8.439 1.00 95.38 411 ALA A N 1
ATOM 3077 C CA . ALA A 1 411 ? 18.205 -18.944 7.368 1.00 95.38 411 ALA A CA 1
ATOM 3078 C C . ALA A 1 411 ? 16.819 -19.420 7.846 1.00 95.38 411 ALA A C 1
ATOM 3080 O O . ALA A 1 411 ? 15.830 -19.205 7.143 1.00 95.38 411 ALA A O 1
ATOM 3081 N N . MET A 1 412 ? 16.701 -20.014 9.042 1.00 95.44 412 MET A N 1
ATOM 3082 C CA . MET A 1 412 ? 15.392 -20.421 9.572 1.00 95.44 412 MET A CA 1
ATOM 3083 C C . MET A 1 412 ? 14.514 -19.210 9.883 1.00 95.44 412 MET A C 1
ATOM 3085 O O . MET A 1 412 ? 13.355 -19.187 9.478 1.00 95.44 412 MET A O 1
ATOM 3089 N N . ASP A 1 413 ? 15.061 -18.177 10.526 1.00 95.81 413 ASP A N 1
ATOM 3090 C CA . ASP A 1 413 ? 14.304 -16.961 10.840 1.00 95.81 413 ASP A CA 1
ATOM 3091 C C . ASP A 1 413 ? 13.934 -16.162 9.587 1.00 95.81 413 ASP A C 1
ATOM 3093 O O . ASP A 1 413 ? 12.840 -15.606 9.533 1.00 95.81 413 ASP A O 1
ATOM 3097 N N . VAL A 1 414 ? 14.784 -16.141 8.554 1.00 94.94 414 VAL A N 1
ATOM 3098 C CA . VAL A 1 414 ? 14.456 -15.553 7.242 1.00 94.94 414 VAL A CA 1
ATOM 3099 C C . VAL A 1 414 ? 13.262 -16.282 6.624 1.00 94.94 414 VAL A C 1
ATOM 3101 O O . VAL A 1 414 ? 12.300 -15.647 6.189 1.00 94.94 414 VAL A O 1
ATOM 3104 N N . ASN A 1 415 ? 13.270 -17.617 6.653 1.00 96.25 415 ASN A N 1
ATOM 3105 C CA . ASN A 1 415 ? 12.160 -18.429 6.156 1.00 96.25 415 ASN A CA 1
ATOM 3106 C C . ASN A 1 415 ? 10.885 -18.288 7.004 1.00 96.25 415 ASN A C 1
ATOM 3108 O O . ASN A 1 415 ? 9.778 -18.256 6.460 1.00 96.25 415 ASN A O 1
ATOM 3112 N N . LEU A 1 416 ? 11.015 -18.207 8.330 1.00 97.50 416 LEU A N 1
ATOM 3113 C CA . LEU A 1 416 ? 9.899 -17.982 9.245 1.00 97.50 416 LEU A CA 1
ATOM 3114 C C . LEU A 1 416 ? 9.296 -16.587 9.042 1.00 97.50 416 LEU A C 1
ATOM 3116 O O . LEU A 1 416 ? 8.076 -16.465 8.988 1.00 97.50 416 LEU A O 1
ATOM 3120 N N . TYR A 1 417 ? 10.124 -15.552 8.879 1.00 94.94 417 TYR A N 1
ATOM 3121 C CA . TYR A 1 417 ? 9.682 -14.183 8.614 1.00 94.94 417 TYR A CA 1
ATOM 3122 C C . TYR A 1 417 ? 8.969 -14.075 7.264 1.00 94.94 417 TYR A C 1
ATOM 3124 O O . TYR A 1 417 ? 7.896 -13.481 7.190 1.00 94.94 417 TYR A O 1
ATOM 3132 N N . ALA A 1 418 ? 9.509 -14.693 6.207 1.00 83.12 418 ALA A N 1
ATOM 3133 C CA . ALA A 1 418 ? 8.856 -14.738 4.898 1.00 83.12 418 ALA A CA 1
ATOM 3134 C C . ALA A 1 418 ? 7.478 -15.419 4.974 1.00 83.12 418 ALA A C 1
ATOM 3136 O O . ALA A 1 418 ? 6.491 -14.875 4.476 1.00 83.12 418 ALA A O 1
ATOM 3137 N N . PHE A 1 419 ? 7.392 -16.559 5.669 1.00 92.50 419 PHE A N 1
ATOM 3138 C CA . PHE A 1 419 ? 6.124 -17.240 5.944 1.00 92.50 419 PHE A CA 1
ATOM 3139 C C . PHE A 1 419 ? 5.153 -16.360 6.745 1.00 92.50 419 PHE A C 1
ATOM 3141 O O . PHE A 1 419 ? 3.982 -16.244 6.390 1.00 92.50 419 PHE A O 1
ATOM 3148 N N . ALA A 1 420 ? 5.633 -15.713 7.808 1.00 92.56 420 ALA A N 1
ATOM 3149 C CA . ALA A 1 420 ? 4.832 -14.826 8.642 1.00 92.56 420 ALA A CA 1
ATOM 3150 C C . ALA A 1 420 ? 4.296 -13.632 7.842 1.00 92.56 420 ALA A C 1
ATOM 3152 O O . ALA A 1 420 ? 3.140 -13.246 8.005 1.00 92.56 420 ALA A O 1
ATOM 3153 N N . LEU A 1 421 ? 5.116 -13.047 6.965 1.00 83.12 421 LEU A N 1
ATOM 3154 C CA . LEU A 1 421 ? 4.727 -11.922 6.123 1.00 83.12 421 LEU A CA 1
ATOM 3155 C C . LEU A 1 421 ? 3.649 -12.328 5.121 1.00 83.12 421 LEU A C 1
ATOM 3157 O O . LEU A 1 421 ? 2.637 -11.633 5.015 1.00 83.12 421 LEU A O 1
ATOM 3161 N N . ASP A 1 422 ? 3.830 -13.454 4.433 1.00 81.56 422 ASP A N 1
ATOM 3162 C CA . ASP A 1 422 ? 2.809 -14.016 3.548 1.00 81.56 422 ASP A CA 1
ATOM 3163 C C . ASP A 1 422 ? 1.495 -14.272 4.306 1.00 81.56 422 ASP A C 1
ATOM 3165 O O . ASP A 1 422 ? 0.435 -13.778 3.911 1.00 81.56 422 ASP A O 1
ATOM 3169 N N . LEU A 1 423 ? 1.564 -14.953 5.453 1.00 88.94 423 LEU A N 1
ATOM 3170 C CA . LEU A 1 423 ? 0.396 -15.256 6.275 1.00 88.94 423 LEU A CA 1
ATOM 3171 C C . LEU A 1 423 ? -0.312 -13.981 6.767 1.00 88.94 423 LEU A C 1
ATOM 3173 O O . LEU A 1 423 ? -1.541 -13.889 6.698 1.00 88.94 423 LEU A O 1
ATOM 3177 N N . LEU A 1 424 ? 0.439 -12.969 7.217 1.00 86.62 424 LEU A N 1
ATOM 3178 C CA . LEU A 1 424 ? -0.103 -11.672 7.634 1.00 86.62 424 LEU A CA 1
ATOM 3179 C C . LEU A 1 424 ? -0.837 -10.988 6.476 1.00 86.62 424 LEU A C 1
ATOM 3181 O O . LEU A 1 424 ? -1.933 -10.455 6.663 1.00 86.62 424 LEU A O 1
ATOM 3185 N N . LEU A 1 425 ? -0.254 -10.997 5.275 1.00 81.56 425 LEU A N 1
ATOM 3186 C CA . LEU A 1 425 ? -0.844 -10.375 4.092 1.00 81.56 425 LEU A CA 1
ATOM 3187 C C . LEU A 1 425 ? -2.089 -11.129 3.611 1.00 81.56 425 LEU A C 1
ATOM 3189 O O . LEU A 1 425 ? -3.087 -10.474 3.289 1.00 81.56 425 LEU A O 1
ATOM 3193 N N . ARG A 1 426 ? -2.079 -12.470 3.629 1.00 82.94 426 ARG A N 1
ATOM 3194 C CA . ARG A 1 426 ? -3.250 -13.312 3.330 1.00 82.94 426 ARG A CA 1
ATOM 3195 C C . ARG A 1 426 ? -4.389 -13.056 4.312 1.00 82.94 426 ARG A C 1
ATOM 3197 O O . ARG A 1 426 ? -5.500 -12.734 3.883 1.00 82.94 426 ARG A O 1
ATOM 3204 N N . ARG A 1 427 ? -4.118 -13.086 5.621 1.00 86.94 427 ARG A N 1
ATOM 3205 C CA . ARG A 1 427 ? -5.104 -12.753 6.668 1.00 86.94 427 ARG A CA 1
ATOM 3206 C C . ARG A 1 427 ? -5.599 -11.317 6.559 1.00 86.94 427 ARG A C 1
ATOM 3208 O O . ARG A 1 427 ? -6.796 -11.069 6.668 1.00 86.94 427 ARG A O 1
ATOM 3215 N N . GLY A 1 428 ? -4.704 -10.377 6.266 1.00 80.94 428 GLY A N 1
ATOM 3216 C CA . GLY A 1 428 ? -5.052 -8.985 6.004 1.00 80.94 428 GLY A CA 1
ATOM 3217 C C . GLY A 1 428 ? -5.951 -8.822 4.775 1.00 80.94 428 GLY A C 1
ATOM 3218 O O . GLY A 1 428 ? -6.844 -7.980 4.781 1.00 80.94 428 GLY A O 1
ATOM 3219 N N . SER A 1 429 ? -5.757 -9.632 3.731 1.00 77.44 429 SER A N 1
ATOM 3220 C CA . SER A 1 429 ? -6.631 -9.657 2.552 1.00 77.44 429 SER A CA 1
ATOM 3221 C C . SER A 1 429 ? -8.029 -10.166 2.905 1.00 77.44 429 SER A C 1
ATOM 3223 O O . SER A 1 429 ? -9.014 -9.493 2.607 1.00 77.44 429 SER A O 1
ATOM 3225 N N . LYS A 1 430 ? -8.115 -11.285 3.638 1.00 76.75 430 LYS A N 1
ATOM 3226 C CA . LYS A 1 430 ? -9.384 -11.843 4.142 1.00 76.75 430 LYS A CA 1
ATOM 3227 C C . LYS A 1 430 ? -10.128 -10.840 5.031 1.00 76.75 430 LYS A C 1
ATOM 3229 O O . LYS A 1 430 ? -11.315 -10.607 4.834 1.00 76.75 430 LYS A O 1
ATOM 3234 N N . MET A 1 431 ? -9.413 -10.181 5.945 1.00 84.56 431 MET A N 1
ATOM 3235 C CA . MET A 1 431 ? -9.932 -9.082 6.762 1.00 84.56 431 MET A CA 1
ATOM 3236 C C . MET A 1 431 ? -10.520 -7.954 5.906 1.00 84.56 431 MET A C 1
ATOM 3238 O O . MET A 1 431 ? -11.640 -7.528 6.157 1.00 84.56 431 MET A O 1
ATOM 3242 N N . ARG A 1 432 ? -9.794 -7.483 4.883 1.00 77.25 432 ARG A N 1
ATOM 3243 C CA . ARG A 1 432 ? -10.274 -6.411 3.990 1.00 77.25 432 ARG A CA 1
ATOM 3244 C C . ARG A 1 432 ? -11.482 -6.823 3.145 1.00 77.25 432 ARG A C 1
ATOM 3246 O O . ARG A 1 432 ? -12.264 -5.956 2.780 1.00 77.25 432 ARG A O 1
ATOM 3253 N N . GLY A 1 433 ? -11.642 -8.113 2.847 1.00 64.50 433 GLY A N 1
ATOM 3254 C CA . GLY A 1 433 ? -12.833 -8.650 2.183 1.00 64.50 433 GLY A CA 1
ATOM 3255 C C . GLY A 1 433 ? -14.054 -8.781 3.104 1.00 64.50 433 GLY A C 1
ATOM 3256 O O . GLY A 1 433 ? -15.182 -8.838 2.624 1.00 64.50 433 GLY A O 1
ATOM 3257 N N . ALA A 1 434 ? -13.864 -8.786 4.427 1.00 69.00 434 ALA A N 1
ATOM 3258 C CA . ALA A 1 434 ? -14.928 -8.936 5.419 1.00 69.00 434 ALA A CA 1
ATOM 3259 C C . ALA A 1 434 ? -15.582 -7.591 5.797 1.00 69.00 434 ALA A C 1
ATOM 3261 O O . ALA A 1 434 ? -15.774 -7.291 6.973 1.00 69.00 434 ALA A O 1
ATOM 3262 N N . ILE A 1 435 ? -15.948 -6.780 4.800 1.00 62.03 435 ILE A N 1
ATOM 3263 C CA . ILE A 1 435 ? -16.414 -5.391 4.984 1.00 62.03 435 ILE A CA 1
ATOM 3264 C C . ILE A 1 435 ? -17.666 -5.243 5.864 1.00 62.03 435 ILE A C 1
ATOM 3266 O O . ILE A 1 435 ? -17.874 -4.197 6.473 1.00 62.03 435 ILE A O 1
ATOM 3270 N N . HIS A 1 436 ? -18.506 -6.278 5.934 1.00 69.31 436 HIS A N 1
ATOM 3271 C CA . HIS A 1 436 ? -19.733 -6.286 6.739 1.00 69.31 436 HIS A CA 1
ATOM 3272 C C . HIS A 1 436 ? -19.513 -6.768 8.172 1.00 69.31 436 HIS A C 1
ATOM 3274 O O . HIS A 1 436 ? -20.441 -6.757 8.981 1.00 69.31 436 HIS A O 1
ATOM 3280 N N . ASP A 1 437 ? -18.310 -7.234 8.490 1.00 76.81 437 ASP A N 1
ATOM 3281 C CA . ASP A 1 437 ? -18.004 -7.712 9.819 1.00 76.81 437 ASP A CA 1
ATOM 3282 C C . ASP A 1 437 ? -17.794 -6.522 10.770 1.00 76.81 437 ASP A C 1
ATOM 3284 O O . ASP A 1 437 ? -16.930 -5.683 10.512 1.00 76.81 437 ASP A O 1
ATOM 3288 N N . PRO A 1 438 ? -18.521 -6.435 11.898 1.00 78.19 438 PRO A N 1
ATOM 3289 C CA . PRO A 1 438 ? -18.405 -5.307 12.825 1.00 78.19 438 PRO A CA 1
ATOM 3290 C C . PRO A 1 438 ? -17.030 -5.191 13.501 1.00 78.19 438 PRO A C 1
ATOM 3292 O O . PRO A 1 438 ? -16.741 -4.170 14.127 1.00 78.19 438 PRO A O 1
ATOM 3295 N N . ALA A 1 439 ? -16.188 -6.226 13.417 1.00 81.38 439 ALA A N 1
ATOM 3296 C CA . ALA A 1 439 ? -14.812 -6.168 13.890 1.00 81.38 439 ALA A CA 1
ATOM 3297 C C . ALA A 1 439 ? -13.848 -5.547 12.867 1.00 81.38 439 ALA A C 1
ATOM 3299 O O . ALA A 1 439 ? -12.727 -5.193 13.235 1.00 81.38 439 ALA A O 1
ATOM 3300 N N . TYR A 1 440 ? -14.245 -5.428 11.595 1.00 81.06 440 TYR A N 1
ATOM 3301 C CA . TYR A 1 440 ? -13.396 -4.841 10.568 1.00 81.06 440 TYR A CA 1
ATOM 3302 C C . TYR A 1 440 ? -13.421 -3.319 10.667 1.00 81.06 440 TYR A C 1
ATOM 3304 O O . TYR A 1 440 ? -14.442 -2.674 10.437 1.00 81.06 440 TYR A O 1
ATOM 3312 N N . ILE A 1 441 ? -12.270 -2.738 11.006 1.00 73.50 441 ILE A N 1
ATOM 3313 C CA . ILE A 1 441 ? -12.110 -1.291 11.084 1.00 73.50 441 ILE A CA 1
ATOM 3314 C C . ILE A 1 441 ? -10.825 -0.911 10.344 1.00 73.50 441 ILE A C 1
ATOM 3316 O O . ILE A 1 441 ? -9.730 -1.164 10.852 1.00 73.50 441 ILE A O 1
ATOM 3320 N N . PRO A 1 442 ? -10.912 -0.336 9.133 1.00 72.50 442 PRO A N 1
ATOM 3321 C CA . PRO A 1 442 ? -9.735 0.164 8.445 1.00 72.50 442 PRO A CA 1
ATOM 3322 C C . PRO A 1 442 ? -9.280 1.464 9.107 1.00 72.50 442 PRO A C 1
ATOM 3324 O O . PRO A 1 442 ? -10.002 2.457 9.111 1.00 72.50 442 PRO A O 1
ATOM 3327 N N . PHE A 1 443 ? -8.065 1.470 9.646 1.00 72.81 443 PHE A N 1
ATOM 3328 C CA . PHE A 1 443 ? -7.496 2.657 10.281 1.00 72.81 443 PHE A CA 1
ATOM 3329 C C . PHE A 1 443 ? -5.994 2.775 10.054 1.00 72.81 443 PHE A C 1
ATOM 3331 O O . PHE A 1 443 ? -5.294 1.791 9.829 1.00 72.81 443 PHE A O 1
ATOM 3338 N N . LYS A 1 444 ? -5.477 3.991 10.159 1.00 71.00 444 LYS A N 1
ATOM 3339 C CA . LYS A 1 444 ? -4.043 4.269 10.236 1.00 71.00 444 LYS A CA 1
ATOM 3340 C C . LYS A 1 444 ? -3.744 4.962 11.546 1.00 71.00 444 LYS A C 1
ATOM 3342 O O . LYS A 1 444 ? -4.659 5.487 12.176 1.00 71.00 444 LYS A O 1
ATOM 3347 N N . PHE A 1 445 ? -2.477 4.973 11.928 1.00 70.00 445 PHE A N 1
ATOM 3348 C CA . PHE A 1 445 ? -2.022 5.745 13.068 1.00 70.00 445 PHE A CA 1
ATOM 3349 C C . PHE A 1 445 ? -1.220 6.955 12.616 1.00 70.00 445 PHE A C 1
ATOM 3351 O O . PHE A 1 445 ? -0.349 6.844 11.758 1.00 70.00 445 PHE A O 1
ATOM 3358 N N . SER A 1 446 ? -1.487 8.071 13.275 1.00 62.44 446 SER A N 1
ATOM 3359 C CA . SER A 1 446 ? -0.647 9.253 13.287 1.00 62.44 446 SER A CA 1
ATOM 3360 C C . SER A 1 446 ? 0.101 9.275 14.617 1.00 62.44 446 SER A C 1
ATOM 3362 O O . SER A 1 446 ? -0.490 9.109 15.691 1.00 62.44 446 SER A O 1
ATOM 3364 N N . CYS A 1 447 ? 1.416 9.424 14.535 1.00 61.75 447 CYS A N 1
ATOM 3365 C CA . CYS A 1 447 ? 2.308 9.490 15.684 1.00 61.75 447 CYS A CA 1
ATOM 3366 C C . CYS A 1 447 ? 2.761 10.933 15.886 1.00 61.75 447 CYS A C 1
ATOM 3368 O O . CYS A 1 447 ? 2.937 11.667 14.911 1.00 61.75 447 CYS A O 1
ATOM 3370 N N . ASP A 1 448 ? 2.973 11.334 17.138 1.00 54.78 448 ASP A N 1
ATOM 3371 C CA . ASP A 1 448 ? 3.634 12.605 17.419 1.00 54.78 448 ASP A CA 1
ATOM 3372 C C . ASP A 1 448 ? 5.056 12.575 16.830 1.00 54.78 448 ASP A C 1
ATOM 3374 O O . ASP A 1 448 ? 5.855 11.683 17.122 1.00 54.78 448 ASP A O 1
ATOM 3378 N N . ALA A 1 449 ? 5.347 13.526 15.941 1.00 41.41 449 ALA A N 1
ATOM 3379 C CA . ALA A 1 449 ? 6.581 13.560 15.164 1.00 41.41 449 ALA A CA 1
ATOM 3380 C C . ALA A 1 449 ? 7.818 13.902 16.009 1.00 41.41 449 ALA A C 1
ATOM 3382 O O . ALA A 1 449 ? 8.937 13.765 15.514 1.00 41.41 449 ALA A O 1
ATOM 3383 N N . GLU A 1 450 ? 7.644 14.359 17.254 1.00 42.56 450 GLU A N 1
ATOM 3384 C CA . GLU A 1 450 ? 8.763 14.845 18.059 1.00 42.56 450 GLU A CA 1
ATOM 3385 C C . GLU A 1 450 ? 9.384 13.821 19.017 1.00 42.56 450 GLU A C 1
ATOM 3387 O O . GLU A 1 450 ? 10.429 14.145 19.579 1.00 42.56 450 GLU A O 1
ATOM 3392 N N . LYS A 1 451 ? 8.813 12.629 19.279 1.00 44.31 451 LYS A N 1
ATOM 3393 C CA . LYS A 1 451 ? 9.207 11.884 20.500 1.00 44.31 451 LYS A CA 1
ATOM 3394 C C . LYS A 1 451 ? 9.188 10.357 20.379 1.00 44.31 451 LYS A C 1
ATOM 3396 O O . LYS A 1 451 ? 8.152 9.740 20.167 1.00 44.31 451 LYS A O 1
ATOM 3401 N N . VAL A 1 452 ? 10.354 9.755 20.614 1.00 39.72 452 VAL A N 1
ATOM 3402 C CA . VAL A 1 452 ? 10.578 8.316 20.806 1.00 39.72 452 VAL A CA 1
ATOM 3403 C C . VAL A 1 452 ? 11.168 8.122 22.204 1.00 39.72 452 VAL A C 1
ATOM 3405 O O . VAL A 1 452 ? 12.157 8.771 22.533 1.00 39.72 452 VAL A O 1
ATOM 3408 N N . CYS A 1 453 ? 10.575 7.247 23.023 1.00 39.12 453 CYS A N 1
ATOM 3409 C CA . CYS A 1 453 ? 11.125 6.907 24.339 1.00 39.12 453 CYS A CA 1
ATOM 3410 C C . CYS A 1 453 ? 12.306 5.937 24.243 1.00 39.12 453 CYS A C 1
ATOM 3412 O O . CYS A 1 453 ? 12.256 4.954 23.504 1.00 39.12 453 CYS A O 1
ATOM 3414 N N . TRP A 1 454 ? 13.326 6.205 25.058 1.00 39.09 454 TRP A N 1
ATOM 3415 C CA . TRP A 1 454 ? 14.498 5.365 25.280 1.00 39.09 454 TRP A CA 1
ATOM 3416 C C . TRP A 1 454 ? 14.225 4.376 26.409 1.00 39.09 454 TRP A C 1
ATOM 3418 O O . TRP A 1 454 ? 13.688 4.756 27.450 1.00 39.09 454 TRP A O 1
ATOM 3428 N N . THR A 1 455 ? 14.656 3.129 26.247 1.00 35.81 455 THR A N 1
ATOM 3429 C CA . THR A 1 455 ? 14.682 2.155 27.341 1.00 35.81 455 THR A CA 1
ATOM 3430 C C . THR A 1 455 ? 16.026 2.167 28.052 1.00 35.81 455 THR A C 1
ATOM 3432 O O . THR A 1 455 ? 17.077 2.072 27.418 1.00 35.81 455 THR A O 1
ATOM 3435 N N . HIS A 1 456 ? 15.991 2.243 29.383 1.00 35.62 456 HIS A N 1
ATOM 3436 C CA . HIS A 1 456 ? 17.140 1.962 30.240 1.00 35.62 456 HIS A CA 1
ATOM 3437 C C . HIS A 1 456 ? 17.648 0.530 30.007 1.00 35.62 456 HIS A C 1
ATOM 3439 O O . HIS A 1 456 ? 16.875 -0.423 30.087 1.00 35.62 456 HIS A O 1
ATOM 3445 N N . THR A 1 457 ? 18.956 0.353 29.809 1.00 35.75 457 THR A N 1
ATOM 3446 C CA . THR A 1 457 ? 19.588 -0.970 29.916 1.00 35.75 457 THR A CA 1
ATOM 3447 C C . THR A 1 457 ? 19.505 -1.445 31.375 1.00 35.75 457 THR A C 1
ATOM 3449 O O . THR A 1 457 ? 19.935 -0.703 32.270 1.00 35.75 457 THR A O 1
ATOM 3452 N N . PRO A 1 458 ? 19.018 -2.664 31.671 1.00 30.78 458 PRO A N 1
ATOM 3453 C CA . PRO A 1 458 ? 18.993 -3.185 33.035 1.00 30.78 458 PRO A CA 1
ATOM 3454 C C . PRO A 1 458 ? 20.391 -3.181 33.679 1.00 30.78 458 PRO A C 1
ATOM 3456 O O . PRO A 1 458 ? 21.339 -3.827 33.223 1.00 30.78 458 PRO A O 1
ATOM 3459 N N . GLY A 1 459 ? 20.540 -2.423 34.768 1.00 37.19 459 GLY A N 1
ATOM 3460 C CA . GLY A 1 459 ? 21.782 -2.338 35.538 1.00 37.19 459 GLY A CA 1
ATOM 3461 C C . GLY A 1 459 ? 22.818 -1.327 35.032 1.00 37.19 459 GLY A C 1
ATOM 3462 O O . GLY A 1 459 ? 23.969 -1.409 35.467 1.00 37.19 459 GLY A O 1
ATOM 3463 N N . GLN A 1 460 ? 22.440 -0.392 34.156 1.00 36.34 460 GLN A N 1
ATOM 3464 C CA . GLN A 1 460 ? 23.045 0.940 34.148 1.00 36.34 460 GLN A CA 1
ATOM 3465 C C . GLN A 1 460 ? 22.238 1.802 35.121 1.00 36.34 460 GLN A C 1
ATOM 3467 O O . GLN A 1 460 ? 21.105 2.191 34.838 1.00 36.34 460 GLN A O 1
ATOM 3472 N N . THR A 1 461 ? 22.816 2.092 36.290 1.00 32.41 461 THR A N 1
ATOM 3473 C CA . THR A 1 461 ? 22.405 3.281 37.043 1.00 32.41 461 THR A CA 1
ATOM 3474 C C . THR A 1 461 ? 22.460 4.455 36.072 1.00 32.41 461 THR A C 1
ATOM 3476 O O . THR A 1 461 ? 23.399 4.509 35.276 1.00 32.41 461 THR A O 1
ATOM 3479 N N . THR A 1 462 ? 21.438 5.313 36.100 1.00 38.97 462 THR A N 1
ATOM 3480 C CA . THR A 1 462 ? 21.382 6.647 35.473 1.00 38.97 462 THR A CA 1
ATOM 3481 C C . THR A 1 462 ? 22.747 7.171 35.022 1.00 38.97 462 THR A C 1
ATOM 3483 O O . THR A 1 462 ? 23.681 7.071 35.822 1.00 38.97 462 THR A O 1
ATOM 3486 N N . PRO A 1 463 ? 22.896 7.760 33.811 1.00 37.25 463 PRO A N 1
ATOM 3487 C CA . PRO A 1 463 ? 24.154 8.393 33.423 1.00 37.25 463 PRO A CA 1
ATOM 3488 C C . PRO A 1 463 ? 24.614 9.266 34.587 1.00 37.25 463 PRO A C 1
ATOM 3490 O O . PRO A 1 463 ? 23.937 10.212 34.989 1.00 37.25 463 PRO A O 1
ATOM 3493 N N . THR A 1 464 ? 25.713 8.845 35.213 1.00 34.81 464 THR A N 1
ATOM 3494 C CA . THR A 1 464 ? 26.137 9.370 36.519 1.00 34.81 464 THR A CA 1
ATOM 3495 C C . THR A 1 464 ? 26.593 10.820 36.406 1.00 34.81 464 THR A C 1
ATOM 3497 O O . THR A 1 464 ? 26.771 11.508 37.410 1.00 34.81 464 THR A O 1
ATOM 3500 N N . SER A 1 465 ? 26.744 11.302 35.171 1.00 44.97 465 SER A N 1
ATOM 3501 C CA . SER A 1 465 ? 26.998 12.686 34.843 1.00 44.97 465 SER A CA 1
ATOM 3502 C C . SER A 1 465 ? 26.381 13.069 33.497 1.00 44.97 465 SER A C 1
ATOM 3504 O O . SER A 1 465 ? 26.216 12.258 32.584 1.00 44.97 465 SER A O 1
ATOM 3506 N N . PHE A 1 466 ? 26.105 14.364 33.371 1.00 43.06 466 PHE A N 1
ATOM 3507 C CA . PHE A 1 466 ? 25.737 15.036 32.129 1.00 43.06 466 PHE A CA 1
ATOM 3508 C C . PHE A 1 466 ? 26.691 14.715 30.960 1.00 43.06 466 PHE A C 1
ATOM 3510 O O . PHE A 1 466 ? 26.267 14.603 29.811 1.00 43.06 466 PHE A O 1
ATOM 3517 N N . GLU A 1 467 ? 27.968 14.475 31.262 1.00 45.44 467 GLU A N 1
ATOM 3518 C CA . GLU A 1 467 ? 28.997 14.251 30.250 1.00 45.44 467 GLU A CA 1
ATOM 3519 C C . GLU A 1 467 ? 28.936 12.857 29.614 1.00 45.44 467 GLU A C 1
ATOM 3521 O O . GLU A 1 467 ? 29.237 12.707 28.431 1.00 45.44 467 GLU A O 1
ATOM 3526 N N . GLN A 1 468 ? 28.442 11.853 30.346 1.00 44.97 468 GLN A N 1
ATOM 3527 C CA . GLN A 1 468 ? 28.168 10.523 29.789 1.00 44.97 468 GLN A CA 1
ATOM 3528 C C . GLN A 1 468 ? 26.964 10.543 28.835 1.00 44.97 468 GLN A C 1
ATOM 3530 O O . GLN A 1 468 ? 27.002 9.909 27.781 1.00 44.97 468 GLN A O 1
ATOM 3535 N N . LEU A 1 469 ? 25.923 11.320 29.161 1.00 45.47 469 LEU A N 1
ATOM 3536 C CA . LEU A 1 469 ? 24.759 11.526 28.291 1.00 45.47 469 LEU A CA 1
ATOM 3537 C C . LEU A 1 469 ? 25.169 12.218 26.977 1.00 45.47 469 LEU A C 1
ATOM 3539 O O . LEU A 1 469 ? 24.781 11.797 25.888 1.00 45.47 469 LEU A O 1
ATOM 3543 N N . LYS A 1 470 ? 26.007 13.257 27.083 1.00 44.22 470 LYS A N 1
ATOM 3544 C CA . LYS A 1 470 ? 26.541 14.025 25.952 1.00 44.22 470 LYS A CA 1
ATOM 3545 C C . LYS A 1 470 ? 27.432 13.184 25.033 1.00 44.22 470 LYS A C 1
ATOM 3547 O O . LYS A 1 470 ? 27.293 13.277 23.816 1.00 44.22 470 LYS A O 1
ATOM 3552 N N . GLN A 1 471 ? 28.314 12.349 25.589 1.00 46.81 471 GLN A N 1
ATOM 3553 C CA . GLN A 1 471 ? 29.164 11.454 24.794 1.00 46.81 471 GLN A CA 1
ATOM 3554 C C . GLN A 1 471 ? 28.359 10.389 24.042 1.00 46.81 471 GLN A C 1
ATOM 3556 O O . GLN A 1 471 ? 28.638 10.163 22.867 1.00 46.81 471 GLN A O 1
ATOM 3561 N N . GLY A 1 472 ? 27.333 9.805 24.673 1.00 43.72 472 GLY A N 1
ATOM 3562 C CA . GLY A 1 472 ? 26.409 8.894 23.996 1.00 43.72 472 GLY A CA 1
ATOM 3563 C C . GLY A 1 472 ? 25.687 9.581 22.835 1.00 43.72 472 GLY A C 1
ATOM 3564 O O . GLY A 1 472 ? 25.714 9.099 21.712 1.00 43.72 472 GLY A O 1
ATOM 3565 N N . LEU A 1 473 ? 25.121 10.771 23.049 1.00 43.69 473 LEU A N 1
ATOM 3566 C CA . LEU A 1 473 ? 24.447 11.522 21.980 1.00 43.69 473 LEU A CA 1
ATOM 3567 C C . LEU A 1 473 ? 25.365 11.820 20.783 1.00 43.69 473 LEU A C 1
ATOM 3569 O O . LEU A 1 473 ? 24.932 11.742 19.636 1.00 43.69 473 LEU A O 1
ATOM 3573 N N . LEU A 1 474 ? 26.634 12.149 21.030 1.00 43.62 474 LEU A N 1
ATOM 3574 C CA . LEU A 1 474 ? 27.597 12.474 19.976 1.00 43.62 474 LEU A CA 1
ATOM 3575 C C . LEU A 1 474 ? 28.089 11.250 19.185 1.00 43.62 474 LEU A C 1
ATOM 3577 O O . LEU A 1 474 ? 28.535 11.431 18.051 1.00 43.62 474 LEU A O 1
ATOM 3581 N N . SER A 1 475 ? 28.011 10.035 19.737 1.00 42.00 475 SER A N 1
ATOM 3582 C CA . SER A 1 475 ? 28.415 8.807 19.037 1.00 42.00 475 SER A CA 1
ATOM 3583 C C . SER A 1 475 ? 27.325 8.238 18.119 1.00 42.00 475 SER A C 1
ATOM 3585 O O . SER A 1 475 ? 27.658 7.586 17.131 1.00 42.00 475 SER A O 1
ATOM 3587 N N . TYR A 1 476 ? 26.043 8.527 18.382 1.00 39.03 476 TYR A N 1
ATOM 3588 C CA . TYR A 1 476 ? 24.913 7.988 17.607 1.00 39.03 476 TYR A CA 1
ATOM 3589 C C . TYR A 1 476 ? 24.549 8.788 16.343 1.00 39.03 476 TYR A C 1
ATOM 3591 O O . TYR A 1 476 ? 23.977 8.227 15.407 1.00 39.03 476 TYR A O 1
ATOM 3599 N N . PHE A 1 477 ? 24.873 10.085 16.260 1.00 39.97 477 PHE A N 1
ATOM 3600 C CA . PHE A 1 477 ? 24.522 10.897 15.090 1.00 39.97 477 PHE A CA 1
ATOM 3601 C C . PHE A 1 477 ? 25.673 11.022 14.071 1.00 39.97 477 PHE A C 1
ATOM 3603 O O . PHE A 1 477 ? 26.775 11.449 14.421 1.00 39.97 477 PHE A O 1
ATOM 3610 N N . PRO A 1 478 ? 25.438 10.769 12.768 1.00 37.34 478 PRO A N 1
ATOM 3611 C CA . PRO A 1 478 ? 26.431 11.028 11.731 1.00 37.34 478 PRO A CA 1
ATOM 3612 C C . PRO A 1 478 ? 26.725 12.522 11.633 1.00 37.34 478 PRO A C 1
ATOM 3614 O O . PRO A 1 478 ? 25.803 13.345 11.607 1.00 37.34 478 PRO A O 1
ATOM 3617 N N . LYS A 1 479 ? 28.004 12.870 11.438 1.00 41.16 479 LYS A N 1
ATOM 3618 C CA . LYS A 1 479 ? 28.473 14.257 11.254 1.00 41.16 479 LYS A CA 1
ATOM 3619 C C . LYS A 1 479 ? 27.730 15.038 10.155 1.00 41.16 479 LYS A C 1
ATOM 3621 O O . LYS A 1 479 ? 27.799 16.262 10.146 1.00 41.16 479 LYS A O 1
ATOM 3626 N N . SER A 1 480 ? 27.033 14.366 9.235 1.00 38.34 480 SER A N 1
ATOM 3627 C CA . SER A 1 480 ? 26.386 14.988 8.076 1.00 38.34 480 SER A CA 1
ATOM 3628 C C . SER A 1 480 ? 24.866 15.179 8.167 1.00 38.34 480 SER A C 1
ATOM 3630 O O . SER A 1 480 ? 24.330 15.854 7.291 1.00 38.34 480 SER A O 1
ATOM 3632 N N . THR A 1 481 ? 24.148 14.646 9.169 1.00 38.09 481 THR A N 1
ATOM 3633 C CA . THR A 1 481 ? 22.665 14.759 9.210 1.00 38.09 481 THR A CA 1
ATOM 3634 C C . THR A 1 481 ? 22.042 15.167 10.545 1.00 38.09 481 THR A C 1
ATOM 3636 O O . THR A 1 481 ? 20.824 15.282 10.619 1.00 38.09 481 THR A O 1
ATOM 3639 N N . ALA A 1 482 ? 22.828 15.522 11.563 1.00 40.28 482 ALA A N 1
ATOM 3640 C CA . ALA A 1 482 ? 22.283 16.022 12.830 1.00 40.28 482 ALA A CA 1
ATOM 3641 C C . ALA A 1 482 ? 22.922 17.337 13.288 1.00 40.28 482 ALA A C 1
ATOM 3643 O O . ALA A 1 482 ? 23.254 17.493 14.458 1.00 40.28 482 ALA A O 1
ATOM 3644 N N . ALA A 1 483 ? 23.095 18.311 12.391 1.00 40.44 483 ALA A N 1
ATOM 3645 C CA . ALA A 1 483 ? 23.692 19.594 12.771 1.00 40.44 483 ALA A CA 1
ATOM 3646 C C . ALA A 1 483 ? 22.922 20.288 13.915 1.00 40.44 483 ALA A C 1
ATOM 3648 O O . ALA A 1 483 ? 23.544 20.908 14.766 1.00 40.44 483 ALA A O 1
ATOM 3649 N N . ALA A 1 484 ? 21.594 20.131 13.991 1.00 43.81 484 ALA A N 1
ATOM 3650 C CA . ALA A 1 484 ? 20.780 20.733 15.049 1.00 43.81 484 ALA A CA 1
ATOM 3651 C C . ALA A 1 484 ? 20.883 19.987 16.395 1.00 43.81 484 ALA A C 1
ATOM 3653 O O . ALA A 1 484 ? 21.152 20.619 17.412 1.00 43.81 484 ALA A O 1
ATOM 3654 N N . ALA A 1 485 ? 20.738 18.656 16.409 1.00 41.16 485 ALA A N 1
ATOM 3655 C CA . ALA A 1 485 ? 20.802 17.859 17.641 1.00 41.16 485 ALA A CA 1
ATOM 3656 C C . ALA A 1 485 ? 22.234 17.742 18.190 1.00 41.16 485 ALA A C 1
ATOM 3658 O O . ALA A 1 485 ? 22.444 17.875 19.393 1.00 41.16 485 ALA A O 1
ATOM 3659 N N . ALA A 1 486 ? 23.236 17.595 17.315 1.00 45.75 486 ALA A N 1
ATOM 3660 C CA . ALA A 1 486 ? 24.642 17.603 17.712 1.00 45.75 486 ALA A CA 1
ATOM 3661 C C . ALA A 1 486 ? 25.102 18.999 18.161 1.00 45.75 486 ALA A C 1
ATOM 3663 O O . ALA A 1 486 ? 25.878 19.095 19.105 1.00 45.75 486 ALA A O 1
ATOM 3664 N N . SER A 1 487 ? 24.603 20.087 17.553 1.00 46.19 487 SER A N 1
ATOM 3665 C CA . SER A 1 487 ? 24.879 21.449 18.041 1.00 46.19 487 SER A CA 1
ATOM 3666 C C . SER A 1 487 ? 24.177 21.743 19.368 1.00 46.19 487 SER A C 1
ATOM 3668 O O . SER A 1 487 ? 24.755 22.447 20.192 1.00 46.19 487 SER A O 1
ATOM 3670 N N . ALA A 1 488 ? 22.969 21.218 19.594 1.00 45.47 488 ALA A N 1
ATOM 3671 C CA . ALA A 1 488 ? 22.273 21.334 20.874 1.00 45.47 488 ALA A CA 1
ATOM 3672 C C . ALA A 1 488 ? 23.009 20.553 21.975 1.00 45.47 488 ALA A C 1
ATOM 3674 O O . ALA A 1 488 ? 23.298 21.113 23.027 1.00 45.47 488 ALA A O 1
ATOM 3675 N N . ALA A 1 489 ? 23.427 19.312 21.702 1.00 45.97 489 ALA A N 1
ATOM 3676 C CA . ALA A 1 489 ? 24.231 18.510 22.625 1.00 45.97 489 ALA A CA 1
ATOM 3677 C C . ALA A 1 489 ? 25.628 19.112 22.878 1.00 45.97 489 ALA A C 1
ATOM 3679 O O . ALA A 1 489 ? 26.114 19.097 24.008 1.00 45.97 489 ALA A O 1
ATOM 3680 N N . ALA A 1 490 ? 26.278 19.685 21.857 1.00 51.25 490 ALA A N 1
ATOM 3681 C CA . ALA A 1 490 ? 27.585 20.331 21.993 1.00 51.25 490 ALA A CA 1
ATOM 3682 C C . ALA A 1 490 ? 27.536 21.595 22.872 1.00 51.25 490 ALA A C 1
ATOM 3684 O O . ALA A 1 490 ? 28.459 21.806 23.664 1.00 51.25 490 ALA A O 1
ATOM 3685 N N . ASN A 1 491 ? 26.457 22.381 22.770 1.00 49.53 491 ASN A N 1
ATOM 3686 C CA . ASN A 1 491 ? 26.272 23.649 23.486 1.00 49.53 491 ASN A CA 1
ATOM 3687 C C . ASN A 1 491 ? 25.547 23.515 24.837 1.00 49.53 491 ASN A C 1
ATOM 3689 O O . ASN A 1 491 ? 25.514 24.480 25.597 1.00 49.53 491 ASN A O 1
ATOM 3693 N N . ALA A 1 492 ? 24.976 22.350 25.148 1.00 51.94 492 ALA A N 1
ATOM 3694 C CA . ALA A 1 492 ? 24.343 22.087 26.433 1.00 51.94 492 ALA A CA 1
ATOM 3695 C C . ALA A 1 492 ? 25.398 22.016 27.554 1.00 51.94 492 ALA A C 1
ATOM 3697 O O . ALA A 1 492 ? 26.463 21.405 27.389 1.00 51.94 492 ALA A O 1
ATOM 3698 N N . SER A 1 493 ? 25.090 22.647 28.690 1.00 48.06 493 SER A N 1
ATOM 3699 C CA . SER A 1 493 ? 25.974 22.746 29.861 1.00 48.06 493 SER A CA 1
ATOM 3700 C C . SER A 1 493 ? 25.427 22.020 31.094 1.00 48.06 493 SER A C 1
ATOM 3702 O O . SER A 1 493 ? 26.179 21.707 32.016 1.00 48.06 493 SER A O 1
ATOM 3704 N N . THR A 1 494 ? 24.125 21.722 31.093 1.00 47.09 494 THR A N 1
ATOM 3705 C CA . THR A 1 494 ? 23.404 20.992 32.138 1.00 47.09 494 THR A CA 1
ATOM 3706 C C . THR A 1 494 ? 22.361 20.048 31.525 1.00 47.09 494 THR A C 1
ATOM 3708 O O . THR A 1 494 ? 21.945 20.233 30.382 1.00 47.09 494 THR A O 1
ATOM 3711 N N . ALA A 1 495 ? 21.891 19.047 32.283 1.00 40.50 495 ALA A N 1
ATOM 3712 C CA . ALA A 1 495 ? 20.882 18.087 31.806 1.00 40.50 495 ALA A CA 1
ATOM 3713 C C . ALA A 1 495 ? 19.546 18.742 31.399 1.00 40.50 495 ALA A C 1
ATOM 3715 O O . ALA A 1 495 ? 18.818 18.169 30.599 1.00 40.50 495 ALA A O 1
ATOM 3716 N N . ALA A 1 496 ? 19.253 19.943 31.910 1.00 43.91 496 ALA A N 1
ATOM 3717 C CA . ALA A 1 496 ? 18.074 20.727 31.544 1.00 43.91 496 ALA A CA 1
ATOM 3718 C C . ALA A 1 496 ? 18.205 21.440 30.180 1.00 43.91 496 ALA A C 1
ATOM 3720 O O . ALA A 1 496 ? 17.198 21.862 29.621 1.00 43.91 496 ALA A O 1
ATOM 3721 N N . ASP A 1 497 ? 19.426 21.573 29.645 1.00 42.78 497 ASP A N 1
ATOM 3722 C CA . ASP A 1 497 ? 19.700 22.228 28.355 1.00 42.78 497 ASP A CA 1
ATOM 3723 C C . ASP A 1 497 ? 19.603 21.255 27.165 1.00 42.78 497 ASP A C 1
ATOM 3725 O O . ASP A 1 497 ? 19.653 21.666 26.004 1.00 42.78 497 ASP A O 1
ATOM 3729 N N . VAL A 1 498 ? 19.502 19.952 27.442 1.00 44.34 498 VAL A N 1
ATOM 3730 C CA . VAL A 1 498 ? 19.268 18.919 26.433 1.00 44.34 498 VAL A CA 1
ATOM 3731 C C . VAL A 1 498 ? 17.755 18.823 26.248 1.00 44.34 498 VAL A C 1
ATOM 3733 O O . VAL A 1 498 ? 17.070 18.562 27.235 1.00 44.34 498 VAL A O 1
ATOM 3736 N N . PRO A 1 499 ? 17.205 19.035 25.034 1.00 38.81 499 PRO A N 1
ATOM 3737 C CA . PRO A 1 499 ? 15.772 18.910 24.822 1.00 38.81 499 PRO A CA 1
ATOM 3738 C C . PRO A 1 499 ? 15.351 17.494 25.207 1.00 38.81 499 PRO A C 1
ATOM 3740 O O . PRO A 1 499 ? 15.767 16.550 24.543 1.00 38.81 499 PRO A O 1
ATOM 3743 N N . ASP A 1 500 ? 14.610 17.375 26.308 1.00 42.00 500 ASP A N 1
ATOM 3744 C CA . ASP A 1 500 ? 13.606 16.360 26.626 1.00 42.00 500 ASP A CA 1
ATOM 3745 C C . ASP A 1 500 ? 13.619 15.113 25.718 1.00 42.00 500 ASP A C 1
ATOM 3747 O O . ASP A 1 500 ? 12.681 14.838 24.967 1.00 42.00 500 ASP A O 1
ATOM 3751 N N . LEU A 1 501 ? 14.706 14.341 25.781 1.00 38.22 501 LEU A N 1
ATOM 3752 C CA . LEU A 1 501 ? 14.923 13.191 24.897 1.00 38.22 501 LEU A CA 1
ATOM 3753 C C . LEU A 1 501 ? 14.049 11.988 25.274 1.00 38.22 501 LEU A C 1
ATOM 3755 O O . LEU A 1 501 ? 13.939 11.058 24.489 1.00 38.22 501 LEU A O 1
ATOM 3759 N N . CYS A 1 502 ? 13.370 12.044 26.421 1.00 39.75 502 CYS A N 1
ATOM 3760 C CA . CYS A 1 502 ? 12.301 11.135 26.821 1.00 39.75 502 CYS A CA 1
ATOM 3761 C C . CYS A 1 502 ? 11.108 11.959 27.303 1.00 39.75 502 CYS A C 1
ATOM 3763 O O . CYS A 1 502 ? 10.974 12.248 28.486 1.00 39.75 502 CYS A O 1
ATOM 3765 N N . LEU A 1 503 ? 10.225 12.328 26.386 1.00 38.66 503 LEU A N 1
ATOM 3766 C CA . LEU A 1 503 ? 8.881 12.751 26.750 1.00 38.66 503 LEU A CA 1
ATOM 3767 C C . LEU A 1 503 ? 7.898 11.984 25.862 1.00 38.66 503 LEU A C 1
ATOM 3769 O O . LEU A 1 503 ? 7.306 12.578 24.973 1.00 38.66 503 LEU A O 1
ATOM 3773 N N . ALA A 1 504 ? 7.652 10.685 26.060 1.00 40.12 504 ALA A N 1
ATOM 3774 C CA . ALA A 1 504 ? 6.479 10.048 25.434 1.00 40.12 504 ALA A CA 1
ATOM 3775 C C . ALA A 1 504 ? 5.172 10.555 26.065 1.00 40.12 504 ALA A C 1
ATOM 3777 O O . ALA A 1 504 ? 4.305 9.791 26.471 1.00 40.12 504 ALA A O 1
ATOM 3778 N N . LYS A 1 505 ? 4.972 11.874 26.093 1.00 42.22 505 LYS A N 1
ATOM 3779 C CA . LYS A 1 505 ? 3.701 12.474 26.470 1.00 42.22 505 LYS A CA 1
ATOM 3780 C C . LYS A 1 505 ? 2.592 12.043 25.509 1.00 42.22 505 LYS A C 1
ATOM 3782 O O . LYS A 1 505 ? 1.424 12.123 25.881 1.00 42.22 505 LYS A O 1
ATOM 3787 N N . GLN A 1 506 ? 2.936 11.592 24.295 1.00 53.66 506 GLN A N 1
ATOM 3788 C CA . GLN A 1 506 ? 2.016 11.405 23.181 1.00 53.66 506 GLN A CA 1
ATOM 3789 C C . GLN A 1 506 ? 2.452 10.221 22.288 1.00 53.66 506 GLN A C 1
ATOM 3791 O O . GLN A 1 506 ? 3.438 10.314 21.571 1.00 53.66 506 GLN A O 1
ATOM 3796 N N . GLY A 1 507 ? 1.762 9.074 22.392 1.00 66.50 507 GLY A N 1
ATOM 3797 C CA . GLY A 1 507 ? 1.999 7.888 21.548 1.00 66.50 507 GLY A CA 1
ATOM 3798 C C . GLY A 1 507 ? 1.444 8.037 20.122 1.00 66.50 507 GLY A C 1
ATOM 3799 O O . GLY A 1 507 ? 1.339 9.133 19.586 1.00 66.50 507 GLY A O 1
ATOM 3800 N N . CYS A 1 508 ? 1.060 6.933 19.491 1.00 72.56 508 CYS A N 1
ATOM 3801 C CA . CYS A 1 508 ? 0.443 6.924 18.169 1.00 72.56 508 CYS A CA 1
ATOM 3802 C C . CYS A 1 508 ? -1.063 6.702 18.303 1.00 72.56 508 CYS A C 1
ATOM 3804 O O . CYS A 1 508 ? -1.505 5.752 18.949 1.00 72.56 508 CYS A O 1
ATOM 3806 N N . TRP A 1 509 ? -1.874 7.558 17.686 1.00 77.12 509 TRP A N 1
ATOM 3807 C CA . TRP A 1 509 ? -3.332 7.435 17.714 1.00 77.12 509 TRP A CA 1
ATOM 3808 C C . TRP A 1 509 ? -3.884 7.168 16.346 1.00 77.12 509 TRP A C 1
ATOM 3810 O O . TRP A 1 509 ? -3.359 7.634 15.338 1.00 77.12 509 TRP A O 1
ATOM 3820 N N . ARG A 1 510 ? -5.002 6.460 16.332 1.00 79.06 510 ARG A N 1
ATOM 3821 C CA . ARG A 1 510 ? -5.758 6.294 15.112 1.00 79.06 510 ARG A CA 1
ATOM 3822 C C . ARG A 1 510 ? -6.182 7.633 14.529 1.00 79.06 510 ARG A C 1
ATOM 3824 O O . ARG A 1 510 ? -6.769 8.462 15.222 1.00 79.06 510 ARG A O 1
ATOM 3831 N N . GLU A 1 511 ? -5.893 7.824 13.249 1.00 68.19 511 GLU A N 1
ATOM 3832 C CA . GLU A 1 511 ? -6.191 9.054 12.510 1.00 68.19 511 GLU A CA 1
ATOM 3833 C C . GLU A 1 511 ? -7.694 9.361 12.542 1.00 68.19 511 GLU A C 1
ATOM 3835 O O . GLU A 1 511 ? -8.091 10.485 12.846 1.00 68.19 511 GLU A O 1
ATOM 3840 N N . ASP A 1 512 ? -8.536 8.332 12.391 1.00 64.00 512 ASP A N 1
ATOM 3841 C CA . ASP A 1 512 ? -9.998 8.447 12.467 1.00 64.00 512 ASP A CA 1
ATOM 3842 C C . ASP A 1 512 ? -10.520 8.790 13.879 1.00 64.00 512 ASP A C 1
ATOM 3844 O O . ASP A 1 512 ? -11.704 9.077 14.062 1.00 64.00 512 ASP A O 1
ATOM 3848 N N . LEU A 1 513 ? -9.658 8.753 14.902 1.00 65.56 513 LEU A N 1
ATOM 3849 C CA . LEU A 1 513 ? -9.945 9.218 16.265 1.00 65.56 513 LEU A CA 1
ATOM 3850 C C . LEU A 1 513 ? -9.360 10.602 16.547 1.00 65.56 513 LEU A C 1
ATOM 3852 O O . LEU A 1 513 ? -9.930 11.343 17.345 1.00 65.56 513 LEU A O 1
ATOM 3856 N N . GLN A 1 514 ? -8.242 10.971 15.916 1.00 52.16 514 GLN A N 1
ATOM 3857 C CA . GLN A 1 514 ? -7.641 12.298 16.082 1.00 52.16 514 GLN A CA 1
ATOM 3858 C C . GLN A 1 514 ? -8.503 13.393 15.447 1.00 52.16 514 GLN A C 1
ATOM 3860 O O . GLN A 1 514 ? -8.674 14.455 16.048 1.00 52.16 514 GLN A O 1
ATOM 3865 N N . GLU A 1 515 ? -9.141 13.107 14.310 1.00 39.94 515 GLU A N 1
ATOM 3866 C CA . GLU A 1 515 ? -10.131 14.007 13.704 1.00 39.94 515 GLU A CA 1
ATOM 3867 C C . GLU A 1 515 ? -11.359 14.234 14.613 1.00 39.94 515 GLU A C 1
ATOM 3869 O O . GLU A 1 515 ? -11.987 15.288 14.535 1.00 39.94 515 GLU A O 1
ATOM 3874 N N . ARG A 1 516 ? -11.633 13.343 15.586 1.00 35.75 516 ARG A N 1
ATOM 3875 C CA . ARG A 1 516 ? -12.733 13.504 16.564 1.00 35.75 516 ARG A CA 1
ATOM 3876 C C . ARG A 1 516 ? -12.448 14.488 17.702 1.00 35.75 516 ARG A C 1
ATOM 3878 O O . ARG A 1 516 ? -13.363 14.805 18.458 1.00 35.75 516 ARG A O 1
ATOM 3885 N N . LYS A 1 517 ? -11.209 14.979 17.864 1.00 33.88 517 LYS A N 1
ATOM 3886 C CA . LYS A 1 517 ? -10.898 16.053 18.835 1.00 33.88 517 LYS A CA 1
ATOM 3887 C C . LYS A 1 517 ? -10.867 17.450 18.214 1.00 33.88 517 LYS A C 1
ATOM 3889 O O . LYS A 1 517 ? -10.999 18.419 18.957 1.00 33.88 517 LYS A O 1
ATOM 3894 N N . SER A 1 518 ? -10.730 17.572 16.892 1.00 32.00 518 SER A N 1
ATOM 3895 C CA . SER A 1 518 ? -10.817 18.860 16.182 1.00 32.00 518 SER A CA 1
ATOM 3896 C C . SER A 1 518 ? -12.148 19.073 15.462 1.00 32.00 518 SER A C 1
ATOM 3898 O O . SER A 1 518 ? -12.510 20.220 15.209 1.00 32.00 518 SER A O 1
ATOM 3900 N N . HIS A 1 519 ? -12.918 18.014 15.213 1.00 27.97 519 HIS A N 1
ATOM 3901 C CA . HIS A 1 519 ? -14.279 18.115 14.719 1.00 27.97 519 HIS A CA 1
ATOM 3902 C C . HIS A 1 519 ? -15.190 17.181 15.511 1.00 27.97 519 HIS A C 1
ATOM 3904 O O . HIS A 1 519 ? -15.073 15.959 15.480 1.00 27.97 519 HIS A O 1
ATOM 3910 N N . ILE A 1 520 ? -16.114 17.798 16.242 1.00 32.31 520 ILE A N 1
ATOM 3911 C CA . ILE A 1 520 ? -17.407 17.193 16.532 1.00 32.31 520 ILE A CA 1
ATOM 3912 C C . ILE A 1 520 ? -17.959 16.751 15.173 1.00 32.31 520 ILE A C 1
ATOM 3914 O O . ILE A 1 520 ? -18.358 17.607 14.389 1.00 32.31 520 ILE A O 1
ATOM 3918 N N . ASP A 1 521 ? -17.929 15.451 14.894 1.00 33.41 521 ASP A N 1
ATOM 3919 C CA . ASP A 1 521 ? -18.998 14.843 14.121 1.00 33.41 521 ASP A CA 1
ATOM 3920 C C . ASP A 1 521 ? -19.929 14.163 15.154 1.00 33.41 521 ASP A C 1
ATOM 3922 O O . ASP A 1 521 ? -19.756 13.007 15.532 1.00 33.41 521 ASP A O 1
ATOM 3926 N N . GLU A 1 522 ? -20.862 14.892 15.772 1.00 28.75 522 GLU A N 1
ATOM 3927 C CA . GLU A 1 522 ? -22.245 14.841 15.274 1.00 28.75 522 GLU A CA 1
ATOM 3928 C C . GLU A 1 522 ? -22.269 14.523 13.781 1.00 28.75 522 GLU A C 1
ATOM 3930 O O . GLU A 1 522 ? -21.605 15.248 13.054 1.00 28.75 522 GLU A O 1
ATOM 3935 N N . PRO A 1 523 ? -22.979 13.484 13.298 1.00 32.66 523 PRO A N 1
ATOM 3936 C CA . PRO A 1 523 ? -23.054 13.211 11.863 1.00 32.66 523 PRO A CA 1
ATOM 3937 C C . PRO A 1 523 ? -23.232 14.539 11.138 1.00 32.66 523 PRO A C 1
ATOM 3939 O O . PRO A 1 523 ? -24.257 15.191 11.360 1.00 32.66 523 PRO A O 1
ATOM 3942 N N . LYS A 1 524 ? -22.194 14.983 10.401 1.00 38.19 524 LYS A N 1
ATOM 3943 C CA . LYS A 1 524 ? -22.210 16.283 9.729 1.00 38.19 524 LYS A CA 1
ATOM 3944 C C . LYS A 1 524 ? -23.537 16.281 8.991 1.00 38.19 524 LYS A C 1
ATOM 3946 O O . LYS A 1 524 ? -23.748 15.339 8.216 1.00 38.19 524 LYS A O 1
ATOM 3951 N N . PRO A 1 525 ? -24.477 17.187 9.328 1.00 41.94 525 PRO A N 1
ATOM 3952 C CA . PRO A 1 525 ? -25.834 17.053 8.843 1.00 41.94 525 PRO A CA 1
ATOM 3953 C C . PRO A 1 525 ? -25.736 16.888 7.329 1.00 41.94 525 PRO A C 1
ATOM 3955 O O . PRO A 1 525 ? -24.960 17.636 6.713 1.00 41.94 525 PRO A O 1
ATOM 3958 N N . PRO A 1 526 ? -26.396 15.861 6.755 1.00 52.44 526 PRO A N 1
ATOM 3959 C CA . PRO A 1 526 ? -26.303 15.591 5.328 1.00 52.44 526 PRO A CA 1
ATOM 3960 C C . PRO A 1 526 ? -26.492 16.913 4.607 1.00 52.44 526 PRO A C 1
ATOM 3962 O O . PRO A 1 526 ? -27.349 17.697 5.020 1.00 52.44 526 PRO A O 1
ATOM 3965 N N . VAL A 1 527 ? -25.649 17.202 3.609 1.00 58.91 527 VAL A N 1
ATOM 3966 C CA . VAL A 1 527 ? -25.684 18.508 2.944 1.00 58.91 527 VAL A CA 1
ATOM 3967 C C . VAL A 1 527 ? -27.098 18.720 2.400 1.00 58.91 527 VAL A C 1
ATOM 3969 O O . VAL A 1 527 ? -27.460 18.138 1.381 1.00 58.91 527 VAL A O 1
ATOM 3972 N N . ASP A 1 528 ? -27.918 19.506 3.106 1.00 57.22 528 ASP A N 1
ATOM 3973 C CA . ASP A 1 528 ? -29.314 19.704 2.727 1.00 57.22 528 ASP A CA 1
ATOM 3974 C C . ASP A 1 528 ? -29.341 20.602 1.489 1.00 57.22 528 ASP A C 1
ATOM 3976 O O . ASP A 1 528 ? -28.716 21.670 1.451 1.00 57.22 528 ASP A O 1
ATOM 3980 N N . VAL A 1 529 ? -30.088 20.159 0.477 1.00 57.06 529 VAL A N 1
ATOM 3981 C CA . VAL A 1 529 ? -30.378 20.911 -0.749 1.00 57.06 529 VAL A CA 1
ATOM 3982 C C . VAL A 1 529 ? -31.116 22.219 -0.415 1.00 57.06 529 VAL A C 1
ATOM 3984 O O . VAL A 1 529 ? -31.078 23.169 -1.190 1.00 57.06 529 VAL A O 1
ATOM 3987 N N . LYS A 1 530 ? -31.762 22.312 0.758 1.00 54.88 530 LYS A N 1
ATOM 3988 C CA . LYS A 1 530 ? -32.481 23.514 1.211 1.00 54.88 530 LYS A CA 1
ATOM 3989 C C . LYS A 1 530 ? -31.572 24.644 1.707 1.00 54.88 530 LYS A C 1
ATOM 3991 O O . LYS A 1 530 ? -31.979 25.804 1.646 1.00 54.88 530 LYS A O 1
ATOM 3996 N N . ASP A 1 531 ? -30.351 24.340 2.148 1.00 50.28 531 ASP A N 1
ATOM 3997 C CA . ASP A 1 531 ? -29.417 25.326 2.703 1.00 50.28 531 ASP A CA 1
ATOM 3998 C C . ASP A 1 531 ? -28.499 25.914 1.613 1.00 50.28 531 ASP A C 1
ATOM 4000 O O . ASP A 1 531 ? -27.313 25.596 1.522 1.00 50.28 531 ASP A O 1
ATOM 4004 N N . GLY A 1 532 ? -29.022 26.813 0.780 1.00 58.56 532 GLY A N 1
ATOM 4005 C CA . GLY A 1 532 ? -28.215 27.631 -0.138 1.00 58.56 532 GLY A CA 1
ATOM 4006 C C . GLY A 1 532 ? -27.571 26.896 -1.330 1.00 58.56 532 GLY A C 1
ATOM 4007 O O . GLY A 1 532 ? -27.854 25.744 -1.629 1.00 58.56 532 GLY A O 1
ATOM 4008 N N . ASN A 1 533 ? -26.709 27.614 -2.060 1.00 79.06 533 ASN A N 1
ATOM 4009 C CA . ASN A 1 533 ? -26.175 27.224 -3.372 1.00 79.06 533 ASN A CA 1
ATOM 4010 C C . ASN A 1 533 ? -25.241 25.991 -3.301 1.00 79.06 533 ASN A C 1
ATOM 4012 O O . ASN A 1 533 ? -24.041 26.127 -3.040 1.00 79.06 533 ASN A O 1
ATOM 4016 N N . VAL A 1 534 ? -25.766 24.788 -3.573 1.00 83.12 534 VAL A N 1
ATOM 4017 C CA . VAL A 1 534 ? -25.029 23.502 -3.556 1.00 83.12 534 VAL A CA 1
ATOM 4018 C C . VAL A 1 534 ? -23.766 23.539 -4.424 1.00 83.12 534 VAL A C 1
ATOM 4020 O O . VAL A 1 534 ? -22.725 23.003 -4.043 1.00 83.12 534 VAL A O 1
ATOM 4023 N N . LEU A 1 535 ? -23.807 24.234 -5.564 1.00 84.75 535 LEU A N 1
ATOM 4024 C CA . LEU A 1 535 ? -22.647 24.390 -6.447 1.00 84.75 535 LEU A CA 1
ATOM 4025 C C . LEU A 1 535 ? -21.511 25.171 -5.778 1.00 84.75 535 LEU A C 1
ATOM 4027 O O . LEU A 1 535 ? -20.337 24.908 -6.039 1.00 84.75 535 LEU A O 1
ATOM 4031 N N . GLU A 1 536 ? -21.840 26.158 -4.946 1.00 85.62 536 GLU A N 1
ATOM 4032 C CA . GLU A 1 536 ? -20.857 26.929 -4.187 1.00 85.62 536 GLU A CA 1
ATOM 4033 C C . GLU A 1 536 ? -20.259 26.100 -3.049 1.00 85.62 536 GLU A C 1
ATOM 4035 O O . GLU A 1 536 ? -19.036 26.092 -2.890 1.00 85.62 536 GLU A O 1
ATOM 4040 N N . LYS A 1 537 ? -21.088 25.322 -2.343 1.00 87.31 537 LYS A N 1
ATOM 4041 C CA . LYS A 1 537 ? -20.623 24.353 -1.338 1.00 87.31 537 LYS A CA 1
ATOM 4042 C C . LYS A 1 537 ? -19.661 23.330 -1.943 1.00 87.31 537 LYS A C 1
ATOM 4044 O O . LYS A 1 537 ? -18.558 23.168 -1.437 1.00 87.31 537 LYS A O 1
ATOM 4049 N N . ALA A 1 538 ? -20.011 22.729 -3.080 1.00 88.81 538 ALA A N 1
ATOM 4050 C CA . ALA A 1 538 ? -19.162 21.752 -3.762 1.00 88.81 538 ALA A CA 1
ATOM 4051 C C . ALA A 1 538 ? -17.813 22.346 -4.215 1.00 88.81 538 ALA A C 1
ATOM 4053 O O . ALA A 1 538 ? -16.769 21.704 -4.111 1.00 88.81 538 ALA A O 1
ATOM 4054 N N . ARG A 1 539 ? -17.798 23.604 -4.680 1.00 88.88 539 ARG A N 1
ATOM 4055 C CA . ARG A 1 539 ? -16.553 24.314 -5.040 1.00 88.88 539 ARG A CA 1
ATOM 4056 C C . ARG A 1 539 ? -15.649 24.550 -3.837 1.00 88.88 539 ARG A C 1
ATOM 4058 O O . ARG A 1 539 ? -14.432 24.447 -3.968 1.00 88.88 539 ARG A O 1
ATOM 4065 N N . ASN A 1 540 ? -16.249 24.880 -2.700 1.00 86.06 540 ASN A N 1
ATOM 4066 C CA . ASN A 1 540 ? -15.546 25.224 -1.471 1.00 86.06 540 ASN A CA 1
ATOM 4067 C C . ASN A 1 540 ? -15.386 24.038 -0.516 1.00 86.06 540 ASN A C 1
ATOM 4069 O O . ASN A 1 540 ? -14.928 24.244 0.602 1.00 86.06 540 ASN A O 1
ATOM 4073 N N . PHE A 1 541 ? -15.736 22.827 -0.957 1.00 85.81 541 PHE A N 1
ATOM 4074 C CA . PHE A 1 541 ? -15.703 21.635 -0.125 1.00 85.81 541 PHE A CA 1
ATOM 4075 C C . PHE A 1 541 ? -14.309 21.406 0.474 1.00 85.81 541 PHE A C 1
ATOM 4077 O O . PHE A 1 541 ? -13.278 21.673 -0.161 1.00 85.81 541 PHE A O 1
ATOM 4084 N N . ASP A 1 542 ? -14.290 20.922 1.716 1.00 77.88 542 ASP A N 1
ATOM 4085 C CA . ASP A 1 542 ? -13.073 20.819 2.526 1.00 77.88 542 ASP A CA 1
ATOM 4086 C C . ASP A 1 542 ? -12.065 19.814 1.941 1.00 77.88 542 ASP A C 1
ATOM 4088 O O . ASP A 1 542 ? -10.863 19.927 2.183 1.00 77.88 542 ASP A O 1
ATOM 4092 N N . THR A 1 543 ? -12.530 18.892 1.094 1.00 80.19 543 THR A N 1
ATOM 4093 C CA . THR A 1 543 ? -11.722 17.905 0.366 1.00 80.19 543 THR A CA 1
ATOM 4094 C C . THR A 1 543 ? -11.954 17.988 -1.147 1.00 80.19 543 THR A C 1
ATOM 4096 O O . THR A 1 543 ? -12.847 18.688 -1.636 1.00 80.19 543 THR A O 1
ATOM 4099 N N . CYS A 1 544 ? -11.097 17.329 -1.932 1.00 87.88 544 CYS A N 1
ATOM 4100 C CA . CYS A 1 544 ? -11.327 17.227 -3.371 1.00 87.88 544 CYS A CA 1
ATOM 4101 C C . CYS A 1 544 ? -12.550 16.351 -3.660 1.00 87.88 544 CYS A C 1
ATOM 4103 O O . CYS A 1 544 ? -12.692 15.283 -3.074 1.00 87.88 544 CYS A O 1
ATOM 4105 N N . LEU A 1 545 ? -13.390 16.771 -4.609 1.00 91.62 545 LEU A N 1
ATOM 4106 C CA . LEU A 1 545 ? -14.566 15.996 -5.021 1.00 91.62 545 LEU A CA 1
ATOM 4107 C C . LEU A 1 545 ? -14.171 14.698 -5.733 1.00 91.62 545 LEU A C 1
ATOM 4109 O O . LEU A 1 545 ? -14.816 13.673 -5.547 1.00 91.62 545 LEU A O 1
ATOM 4113 N N . ALA A 1 546 ? -13.120 14.741 -6.560 1.00 93.31 546 ALA A N 1
ATOM 4114 C CA . ALA A 1 546 ? -12.618 13.561 -7.254 1.00 93.31 546 ALA A CA 1
ATOM 4115 C C . ALA A 1 546 ? -12.032 12.561 -6.250 1.00 93.31 546 ALA A C 1
ATOM 4117 O O . ALA A 1 546 ? -11.005 12.843 -5.635 1.00 93.31 546 ALA A O 1
ATOM 4118 N N . SER A 1 547 ? -12.666 11.398 -6.132 1.00 91.81 547 SER A N 1
ATOM 4119 C CA . SER A 1 547 ? -12.204 10.260 -5.334 1.00 91.81 547 SER A CA 1
ATOM 4120 C C . SER A 1 547 ? -11.603 9.148 -6.193 1.00 91.81 547 SER A C 1
ATOM 4122 O O . SER A 1 547 ? -10.895 8.295 -5.669 1.00 91.81 547 SER A O 1
ATOM 4124 N N . VAL A 1 548 ? -11.833 9.162 -7.510 1.00 96.25 548 VAL A N 1
ATOM 4125 C CA . VAL A 1 548 ? -11.263 8.187 -8.450 1.00 96.25 548 VAL A CA 1
ATOM 4126 C C . VAL A 1 548 ? -10.477 8.902 -9.547 1.00 96.25 548 VAL A C 1
ATOM 4128 O O . VAL A 1 548 ? -11.000 9.757 -10.257 1.00 96.25 548 VAL A O 1
ATOM 4131 N N . LEU A 1 549 ? -9.209 8.541 -9.709 1.00 96.94 549 LEU A N 1
ATOM 4132 C CA . LEU A 1 549 ? -8.319 9.089 -10.729 1.00 96.94 549 LEU A CA 1
ATOM 4133 C C . LEU A 1 549 ? -7.850 7.962 -11.652 1.00 96.94 549 LEU A C 1
ATOM 4135 O O . LEU A 1 549 ? -7.047 7.117 -11.255 1.00 96.94 549 LEU A O 1
ATOM 4139 N N . VAL A 1 550 ? -8.327 7.959 -12.899 1.00 96.94 550 VAL A N 1
ATOM 4140 C CA . VAL A 1 550 ? -7.795 7.077 -13.945 1.00 96.94 550 VAL A CA 1
ATOM 4141 C C . VAL A 1 550 ? -6.565 7.759 -14.541 1.00 96.94 550 VAL A C 1
ATOM 4143 O O . VAL A 1 550 ? -6.652 8.673 -15.358 1.00 96.94 550 VAL A O 1
ATOM 4146 N N . LEU A 1 551 ? -5.390 7.347 -14.074 1.00 95.12 551 LEU A N 1
ATOM 4147 C CA . LEU A 1 551 ? -4.127 8.059 -14.271 1.00 95.12 551 LEU A CA 1
ATOM 4148 C C . LEU A 1 551 ? -3.600 8.017 -15.708 1.00 95.12 551 LEU A C 1
ATOM 4150 O O . LEU A 1 551 ? -2.752 8.826 -16.087 1.00 95.12 551 LEU A O 1
ATOM 4154 N N . GLY A 1 552 ? -4.072 7.068 -16.506 1.00 88.69 552 GLY A N 1
ATOM 4155 C CA . GLY A 1 552 ? -3.501 6.769 -17.804 1.00 88.69 552 GLY A CA 1
ATOM 4156 C C . GLY A 1 552 ? -3.528 5.270 -18.077 1.00 88.69 552 GLY A C 1
ATOM 4157 O O . GLY A 1 552 ? -4.237 4.530 -17.404 1.00 88.69 552 GLY A O 1
ATOM 4158 N N . THR A 1 553 ? -2.759 4.787 -19.045 1.00 91.19 553 THR A N 1
ATOM 4159 C CA . THR A 1 553 ? -1.875 5.548 -19.940 1.00 91.19 553 THR A CA 1
ATOM 4160 C C . THR A 1 553 ? -2.595 6.004 -21.207 1.00 91.19 553 THR A C 1
ATOM 4162 O O . THR A 1 553 ? -3.596 5.422 -21.639 1.00 91.19 553 THR A O 1
ATOM 4165 N N . ARG A 1 554 ? -2.069 7.041 -21.870 1.00 90.19 554 ARG A N 1
ATOM 4166 C CA . ARG A 1 554 ? -2.552 7.419 -23.202 1.00 90.19 554 ARG A CA 1
ATOM 4167 C C . ARG A 1 554 ? -2.389 6.222 -24.135 1.00 90.19 554 ARG A C 1
ATOM 4169 O O . ARG A 1 554 ? -1.284 5.714 -24.288 1.00 90.19 554 ARG A O 1
ATOM 4176 N N . LYS A 1 555 ? -3.477 5.844 -24.813 1.00 89.94 555 LYS A N 1
ATOM 4177 C CA . LYS A 1 555 ? -3.585 4.634 -25.658 1.00 89.94 555 LYS A CA 1
ATOM 4178 C C . LYS A 1 555 ? -3.637 3.298 -24.896 1.00 89.94 555 LYS A C 1
ATOM 4180 O O . LYS A 1 555 ? -3.507 2.258 -25.538 1.00 89.94 555 LYS A O 1
ATOM 4185 N N . GLY A 1 556 ? -3.886 3.330 -23.586 1.00 90.50 556 GLY A N 1
ATOM 4186 C CA . GLY A 1 556 ? -4.159 2.150 -22.753 1.00 90.50 556 GLY A CA 1
ATOM 4187 C C . GLY A 1 556 ? -5.642 1.766 -22.643 1.00 90.50 556 GLY A C 1
ATOM 4188 O O . GLY A 1 556 ? -5.966 0.799 -21.982 1.00 90.50 556 GLY A O 1
ATOM 4189 N N . GLY A 1 557 ? -6.565 2.503 -23.275 1.00 90.44 557 GLY A N 1
ATOM 4190 C CA . GLY A 1 557 ? -8.009 2.205 -23.194 1.00 90.44 557 GLY A CA 1
ATOM 4191 C C . GLY A 1 557 ? -8.769 2.957 -22.097 1.00 90.44 557 GLY A C 1
ATOM 4192 O O . GLY A 1 557 ? -9.906 2.606 -21.789 1.00 90.44 557 GLY A O 1
ATOM 4193 N N . THR A 1 558 ? -8.176 4.018 -21.543 1.00 92.00 558 THR A N 1
ATOM 4194 C CA . THR A 1 558 ? -8.757 4.830 -20.459 1.00 92.00 558 THR A CA 1
ATOM 4195 C C . THR A 1 558 ? -10.134 5.396 -20.789 1.00 92.00 558 THR A C 1
ATOM 4197 O O . THR A 1 558 ? -11.020 5.344 -19.947 1.00 92.00 558 THR A O 1
ATOM 4200 N N . THR A 1 559 ? -10.350 5.862 -22.023 1.00 89.75 559 THR A N 1
ATOM 4201 C CA . THR A 1 559 ? -11.654 6.364 -22.486 1.00 89.75 559 THR A CA 1
ATOM 4202 C C . THR A 1 559 ? -12.760 5.316 -22.346 1.00 89.75 559 THR A C 1
ATOM 4204 O O . THR A 1 559 ? -13.837 5.631 -21.843 1.00 89.75 559 THR A O 1
ATOM 4207 N N . SER A 1 560 ? -12.500 4.072 -22.769 1.00 90.25 560 SER A N 1
ATOM 4208 C CA . SER A 1 560 ? -13.468 2.977 -22.658 1.00 90.25 560 SER A CA 1
ATOM 4209 C C . SER A 1 560 ? -13.739 2.664 -21.191 1.00 90.25 560 SER A C 1
ATOM 4211 O O . SER A 1 560 ? -14.889 2.709 -20.773 1.00 90.25 560 SER A O 1
ATOM 4213 N N . LEU A 1 561 ? -12.685 2.456 -20.390 1.00 93.19 561 LEU A N 1
ATOM 4214 C CA . LEU A 1 561 ? -12.829 2.171 -18.960 1.00 93.19 561 LEU A CA 1
ATOM 4215 C C . LEU A 1 561 ? -13.636 3.259 -18.243 1.00 93.19 561 LEU A C 1
ATOM 4217 O O . LEU A 1 561 ? -14.588 2.957 -17.532 1.00 93.19 561 LEU A O 1
ATOM 4221 N N . PHE A 1 562 ? -13.284 4.528 -18.445 1.00 92.38 562 PHE A N 1
ATOM 4222 C CA . PHE A 1 562 ? -13.953 5.637 -17.776 1.00 92.38 562 PHE A CA 1
ATOM 4223 C C . PHE A 1 562 ? -15.413 5.789 -18.224 1.00 92.38 562 PHE A C 1
ATOM 4225 O O . PHE A 1 562 ? -16.283 6.095 -17.406 1.00 92.38 562 PHE A O 1
ATOM 4232 N N . SER A 1 563 ? -15.705 5.507 -19.497 1.00 89.25 563 SER A N 1
ATOM 4233 C CA . SER A 1 563 ? -17.081 5.445 -20.005 1.00 89.25 563 SER A CA 1
ATOM 4234 C C . SER A 1 563 ? -17.878 4.314 -19.351 1.00 89.25 563 SER A C 1
ATOM 4236 O O . SER A 1 563 ? -19.029 4.530 -18.978 1.00 89.25 563 SER A O 1
ATOM 4238 N N . TYR A 1 564 ? -17.267 3.142 -19.154 1.00 91.81 564 TYR A N 1
ATOM 4239 C CA . TYR A 1 564 ? -17.907 1.997 -18.503 1.00 91.81 564 TYR A CA 1
ATOM 4240 C C . TYR A 1 564 ? -18.176 2.258 -17.020 1.00 91.81 564 TYR A C 1
ATOM 4242 O O . TYR A 1 564 ? -19.290 2.041 -16.553 1.00 91.81 564 TYR A O 1
ATOM 4250 N N . LEU A 1 565 ? -17.201 2.814 -16.292 1.00 92.25 565 LEU A N 1
ATOM 4251 C CA . LEU A 1 565 ? -17.394 3.243 -14.901 1.00 92.25 565 LEU A CA 1
ATOM 4252 C C . LEU A 1 565 ? -18.543 4.241 -14.786 1.00 92.25 565 LEU A C 1
ATOM 4254 O O . LEU A 1 565 ? -19.384 4.140 -13.898 1.00 92.25 565 LEU A O 1
ATOM 4258 N N . SER A 1 566 ? -18.634 5.158 -15.746 1.00 89.38 566 SER A N 1
ATOM 4259 C CA . SER A 1 566 ? -19.701 6.155 -15.818 1.00 89.38 566 SER A CA 1
ATOM 4260 C C . SER A 1 566 ? -21.086 5.586 -16.128 1.00 89.38 566 SER A C 1
ATOM 4262 O O . SER A 1 566 ? -22.061 6.334 -16.054 1.00 89.38 566 SER A O 1
ATOM 4264 N N . ALA A 1 567 ? -21.212 4.294 -16.445 1.00 88.31 567 ALA A N 1
ATOM 4265 C CA . ALA A 1 567 ? -22.503 3.620 -16.512 1.00 88.31 567 ALA A CA 1
ATOM 4266 C C . ALA A 1 567 ? -23.064 3.316 -15.110 1.00 88.31 567 ALA A C 1
ATOM 4268 O O . ALA A 1 567 ? -24.282 3.370 -14.925 1.00 88.31 567 ALA A O 1
ATOM 4269 N N . HIS A 1 568 ? -22.209 3.112 -14.101 1.00 90.62 568 HIS A N 1
ATOM 4270 C CA . HIS A 1 568 ? -22.629 2.763 -12.742 1.00 90.62 568 HIS A CA 1
ATOM 4271 C C . HIS A 1 568 ? -23.459 3.877 -12.088 1.00 90.62 568 HIS A C 1
ATOM 4273 O O . HIS A 1 568 ? -23.013 5.023 -12.080 1.00 90.62 568 HIS A O 1
ATOM 4279 N N . PRO A 1 569 ? -24.656 3.616 -11.526 1.00 86.81 569 PRO A N 1
ATOM 4280 C CA . PRO A 1 569 ? -25.561 4.666 -11.039 1.00 86.81 569 PRO A CA 1
ATOM 4281 C C . PRO A 1 569 ? -24.979 5.532 -9.912 1.00 86.81 569 PRO A C 1
ATOM 4283 O O . PRO A 1 569 ? -25.379 6.685 -9.776 1.00 86.81 569 PRO A O 1
ATOM 4286 N N . ARG A 1 570 ? -24.020 5.000 -9.142 1.00 88.44 570 ARG A N 1
ATOM 4287 C CA . ARG A 1 570 ? -23.298 5.712 -8.068 1.00 88.44 570 ARG A CA 1
ATOM 4288 C C . ARG A 1 570 ? -21.930 6.276 -8.483 1.00 88.44 570 ARG A C 1
ATOM 4290 O O . ARG A 1 570 ? -21.176 6.724 -7.626 1.00 88.44 570 ARG A O 1
ATOM 4297 N N . PHE A 1 571 ? -21.598 6.251 -9.776 1.00 90.31 571 PHE A N 1
ATOM 4298 C CA . PHE A 1 571 ? -20.397 6.893 -10.312 1.00 90.31 571 PHE A CA 1
ATOM 4299 C C . PHE A 1 571 ? -20.770 8.019 -11.281 1.00 90.31 571 PHE A C 1
ATOM 4301 O O . PHE A 1 571 ? -21.474 7.825 -12.281 1.00 90.31 571 PHE A O 1
ATOM 4308 N N . TYR A 1 572 ? -20.269 9.216 -10.998 1.00 88.19 572 TYR A N 1
ATOM 4309 C CA . TYR A 1 572 ? -20.490 10.409 -11.800 1.00 88.19 572 TYR A CA 1
ATOM 4310 C C . TYR A 1 572 ? -19.221 10.748 -12.591 1.00 88.19 572 TYR A C 1
ATOM 4312 O O . TYR A 1 572 ? -18.246 11.271 -12.057 1.00 88.19 572 TYR A O 1
ATOM 4320 N N . GLY A 1 573 ? -19.227 10.436 -13.889 1.00 86.81 573 GLY A N 1
ATOM 4321 C CA . GLY A 1 573 ? -18.120 10.757 -14.789 1.00 86.81 573 GLY A CA 1
ATOM 4322 C C . GLY A 1 573 ? -18.122 12.215 -15.250 1.00 86.81 573 GLY A C 1
ATOM 4323 O O . GLY A 1 573 ? -19.161 12.763 -15.645 1.00 86.81 573 GLY A O 1
ATOM 4324 N N . VAL A 1 574 ? -16.943 12.838 -15.257 1.00 87.44 574 VAL A N 1
ATOM 4325 C CA . VAL A 1 574 ? -16.734 14.150 -15.884 1.00 87.44 574 VAL A CA 1
ATOM 4326 C C . VAL A 1 574 ? -16.579 14.020 -17.400 1.00 87.44 574 VAL A C 1
ATOM 4328 O O . VAL A 1 574 ? -15.966 13.082 -17.888 1.00 87.44 574 VAL A O 1
ATOM 4331 N N . ASN A 1 575 ? -17.128 14.980 -18.144 1.00 75.94 575 ASN A N 1
ATOM 4332 C CA . ASN A 1 575 ? -16.879 15.230 -19.565 1.00 75.94 575 ASN A CA 1
ATOM 4333 C C . ASN A 1 575 ? -16.917 13.981 -20.476 1.00 75.94 575 ASN A C 1
ATOM 4335 O O . ASN A 1 575 ? -15.881 13.499 -20.917 1.00 75.94 575 ASN A O 1
ATOM 4339 N N . LEU A 1 576 ? -18.117 13.471 -20.779 1.00 75.50 576 LEU A N 1
ATOM 4340 C CA . LEU A 1 576 ? -18.331 12.240 -21.569 1.00 75.50 576 LEU A CA 1
ATOM 4341 C C . LEU A 1 576 ? -18.920 12.513 -22.966 1.00 75.50 576 LEU A C 1
ATOM 4343 O O . LEU A 1 576 ? -19.754 11.746 -23.447 1.00 75.50 576 LEU A O 1
ATOM 4347 N N . LYS A 1 577 ? -18.603 13.656 -23.585 1.00 66.50 577 LYS A N 1
ATOM 4348 C CA . LYS A 1 577 ? -19.261 14.110 -24.827 1.00 66.50 577 LYS A CA 1
ATOM 4349 C C . LYS A 1 577 ? -18.800 13.376 -26.107 1.00 66.50 577 LYS A C 1
ATOM 4351 O O . LYS A 1 577 ? -19.013 13.884 -27.203 1.00 66.50 577 LYS A O 1
ATOM 4356 N N . GLY A 1 578 ? -18.266 12.159 -25.992 1.00 57.88 578 GLY A N 1
ATOM 4357 C CA . GLY A 1 578 ? -18.095 11.189 -27.079 1.00 57.88 578 GLY A CA 1
ATOM 4358 C C . GLY A 1 578 ? -16.815 11.354 -27.898 1.00 57.88 578 GLY A C 1
ATOM 4359 O O . GLY A 1 578 ? -16.764 10.907 -29.044 1.00 57.88 578 GLY A O 1
ATOM 4360 N N . GLY A 1 579 ? -15.803 12.022 -27.347 1.00 64.06 579 GLY A N 1
ATOM 4361 C CA . GLY A 1 579 ? -14.554 12.342 -28.029 1.00 64.06 579 GLY A CA 1
ATOM 4362 C C . GLY A 1 579 ? -13.341 11.547 -27.526 1.00 64.06 579 GLY A C 1
ATOM 4363 O O . GLY A 1 579 ? -13.391 10.840 -26.521 1.00 64.06 579 GLY A O 1
ATOM 4364 N N . PRO A 1 580 ? -12.174 11.699 -28.178 1.00 60.31 580 PRO A N 1
ATOM 4365 C CA . PRO A 1 580 ? -10.921 11.083 -27.731 1.00 60.31 580 PRO A CA 1
ATOM 4366 C C . PRO A 1 580 ? -10.431 11.568 -26.353 1.00 60.31 580 PRO A C 1
ATOM 4368 O O . PRO A 1 580 ? -9.487 10.987 -25.822 1.00 60.31 580 PRO A O 1
ATOM 4371 N N . SER A 1 581 ? -11.055 12.608 -25.796 1.00 68.81 581 SER A N 1
ATOM 4372 C CA . SER A 1 581 ? -10.779 13.194 -24.481 1.00 68.81 581 SER A CA 1
ATOM 4373 C C . SER A 1 581 ? -11.889 12.924 -23.456 1.00 68.81 581 SER A C 1
ATOM 4375 O O . SER A 1 581 ? -12.004 13.671 -22.485 1.00 68.81 581 SER A O 1
ATOM 4377 N N . ASP A 1 582 ? -12.747 11.922 -23.675 1.00 76.38 582 ASP A N 1
ATOM 4378 C CA . ASP A 1 582 ? -13.780 11.572 -22.693 1.00 76.38 582 ASP A CA 1
ATOM 4379 C C . ASP A 1 582 ? -13.142 11.247 -21.335 1.00 76.38 582 ASP A C 1
ATOM 4381 O O . ASP A 1 582 ? -12.196 10.459 -21.244 1.00 76.38 582 ASP A O 1
ATOM 4385 N N . GLY A 1 583 ? -13.658 11.881 -20.282 1.00 79.94 583 GLY A N 1
ATOM 4386 C CA . GLY A 1 583 ? -13.125 11.803 -18.926 1.00 79.94 583 GLY A CA 1
ATOM 4387 C C . GLY A 1 583 ? -11.986 12.771 -18.611 1.00 79.94 583 GLY A C 1
ATOM 4388 O O . GLY A 1 583 ? -11.629 12.901 -17.442 1.00 79.94 583 GLY A O 1
ATOM 4389 N N . GLU A 1 584 ? -11.398 13.461 -19.593 1.00 88.12 584 GLU A N 1
ATOM 4390 C CA . GLU A 1 584 ? -10.234 14.322 -19.356 1.00 88.12 584 GLU A CA 1
ATOM 4391 C C . GLU A 1 584 ? -10.639 15.736 -18.903 1.00 88.12 584 GLU A C 1
ATOM 4393 O O . GLU A 1 584 ? -11.348 16.463 -19.607 1.00 88.12 584 GLU A O 1
ATOM 4398 N N . LEU A 1 585 ? -10.130 16.153 -17.739 1.00 89.81 585 LEU A N 1
ATOM 4399 C CA . LEU A 1 585 ? -10.221 17.527 -17.233 1.00 89.81 585 LEU A CA 1
ATOM 4400 C C . LEU A 1 585 ? -9.009 18.376 -17.643 1.00 89.81 585 LEU A C 1
ATOM 4402 O O . LEU A 1 585 ? -9.108 19.595 -17.794 1.00 89.81 585 LEU A O 1
ATOM 4406 N N . LEU A 1 586 ? -7.846 17.732 -17.809 1.00 89.00 586 LEU A N 1
ATOM 4407 C CA . LEU A 1 586 ? -6.562 18.344 -18.158 1.00 89.00 586 LEU A CA 1
ATOM 4408 C C . LEU A 1 586 ? -6.211 19.534 -17.248 1.00 89.00 586 LEU A C 1
ATOM 4410 O O . LEU A 1 586 ? -5.739 20.574 -17.727 1.00 89.00 586 LEU A O 1
ATOM 4414 N N . PHE A 1 587 ? -6.512 19.405 -15.951 1.00 92.19 587 PHE A N 1
ATOM 4415 C CA . PHE A 1 587 ? -6.327 20.460 -14.955 1.00 92.19 587 PHE A CA 1
ATOM 4416 C C . PHE A 1 587 ? -5.001 20.302 -14.209 1.00 92.19 587 PHE A C 1
ATOM 4418 O O . PHE A 1 587 ? -4.132 21.171 -14.307 1.00 92.19 587 PHE A O 1
ATOM 4425 N N . LEU A 1 588 ? -4.829 19.184 -13.495 1.00 91.88 588 LEU A N 1
ATOM 4426 C CA . LEU A 1 588 ? -3.699 18.967 -12.588 1.00 91.88 588 LEU A CA 1
ATOM 4427 C C . LEU A 1 588 ? -2.358 18.979 -13.339 1.00 91.88 588 LEU A C 1
ATOM 4429 O O . LEU A 1 588 ? -1.414 19.643 -12.915 1.00 91.88 588 LEU A O 1
ATOM 4433 N N . GLU A 1 589 ? -2.295 18.338 -14.507 1.00 87.25 589 GLU A N 1
ATOM 4434 C CA . GLU A 1 589 ? -1.103 18.284 -15.370 1.00 87.25 589 GLU A CA 1
ATOM 4435 C C . GLU A 1 589 ? -0.620 19.654 -15.901 1.00 87.25 589 GLU A C 1
ATOM 4437 O O . GLU A 1 589 ? 0.524 19.781 -16.352 1.00 87.25 589 GLU A O 1
ATOM 4442 N N . LYS A 1 590 ? -1.469 20.691 -15.852 1.00 88.31 590 LYS A N 1
ATOM 4443 C CA . LYS A 1 590 ? -1.139 22.056 -16.302 1.00 88.31 590 LYS A CA 1
ATOM 4444 C C . LYS A 1 590 ? -0.692 22.972 -15.163 1.00 88.31 590 LYS A C 1
ATOM 4446 O O . LYS A 1 590 ? -0.256 24.098 -15.425 1.00 88.31 590 LYS A O 1
ATOM 4451 N N . LEU A 1 591 ? -0.796 22.527 -13.910 1.00 88.31 591 LEU A N 1
ATOM 4452 C CA . LEU A 1 591 ? -0.407 23.332 -12.759 1.00 88.31 591 LEU A CA 1
ATOM 4453 C C . LEU A 1 591 ? 1.110 23.557 -12.725 1.00 88.31 591 LEU A C 1
ATOM 4455 O O . LEU A 1 591 ? 1.924 22.680 -13.013 1.00 88.31 591 LEU A O 1
ATOM 4459 N N . LYS A 1 592 ? 1.501 24.781 -12.360 1.00 87.38 592 LYS A N 1
ATOM 4460 C CA . LYS A 1 592 ? 2.906 25.165 -12.185 1.00 87.38 592 LYS A CA 1
ATOM 4461 C C . LYS A 1 592 ? 3.338 24.890 -10.751 1.00 87.38 592 LYS A C 1
ATOM 4463 O O . LYS A 1 592 ? 2.557 25.121 -9.836 1.00 87.38 592 LYS A O 1
ATOM 4468 N N . LEU A 1 593 ? 4.604 24.514 -10.551 1.00 82.44 593 LEU A N 1
ATOM 4469 C CA . LEU A 1 593 ? 5.193 24.227 -9.233 1.00 82.44 593 LEU A CA 1
ATOM 4470 C C . LEU A 1 593 ? 4.892 25.301 -8.170 1.00 82.44 593 LEU A C 1
ATOM 4472 O O . LEU A 1 593 ? 4.631 24.963 -7.022 1.00 82.44 593 LEU A O 1
ATOM 4476 N N . SER A 1 594 ? 4.854 26.578 -8.564 1.00 83.06 594 SER A N 1
ATOM 4477 C CA . SER A 1 594 ? 4.525 27.705 -7.679 1.00 83.06 594 SER A CA 1
ATOM 4478 C C . SER A 1 594 ? 3.146 27.606 -7.020 1.00 83.06 594 SER A C 1
ATOM 4480 O O . SER A 1 594 ? 2.889 28.314 -6.061 1.00 83.06 594 SER A O 1
ATOM 4482 N N . LYS A 1 595 ? 2.242 26.757 -7.520 1.00 84.25 595 LYS A N 1
ATOM 4483 C CA . LYS A 1 595 ? 0.918 26.539 -6.929 1.00 84.25 595 LYS A CA 1
ATOM 4484 C C . LYS A 1 595 ? 0.925 25.581 -5.738 1.00 84.25 595 LYS A C 1
ATOM 4486 O O . LYS A 1 595 ? -0.078 25.507 -5.040 1.00 84.25 595 LYS A O 1
ATOM 4491 N N . LEU A 1 596 ? 2.036 24.891 -5.460 1.00 70.75 596 LEU A N 1
ATOM 4492 C CA . LEU A 1 596 ? 2.140 24.013 -4.287 1.00 70.75 596 LEU A CA 1
ATOM 4493 C C . LEU A 1 596 ? 2.046 24.773 -2.959 1.00 70.75 596 LEU A C 1
ATOM 4495 O O . LEU A 1 596 ? 1.634 24.185 -1.968 1.00 70.75 596 LEU A O 1
ATOM 4499 N N . THR A 1 597 ? 2.395 26.061 -2.933 1.00 73.44 597 THR A N 1
ATOM 4500 C CA . THR A 1 597 ? 2.287 26.913 -1.737 1.00 73.44 597 THR A CA 1
ATOM 4501 C C . THR A 1 597 ? 0.864 27.417 -1.486 1.00 73.44 597 THR A C 1
ATOM 4503 O O . THR A 1 597 ? 0.634 28.126 -0.515 1.00 73.44 597 THR A O 1
ATOM 4506 N N . GLU A 1 598 ? -0.099 27.073 -2.349 1.00 84.00 598 GLU A N 1
ATOM 4507 C CA . GLU A 1 598 ? -1.497 27.511 -2.261 1.00 84.00 598 GLU A CA 1
ATOM 4508 C C . GLU A 1 598 ? -2.477 26.312 -2.325 1.00 84.00 598 GLU A C 1
ATOM 4510 O O . GLU A 1 598 ? -3.386 26.305 -3.164 1.00 84.00 598 GLU A O 1
ATOM 4515 N N . PRO A 1 599 ? -2.329 25.274 -1.475 1.00 80.19 599 PRO A N 1
ATOM 4516 C CA . PRO A 1 599 ? -3.078 24.017 -1.599 1.00 80.19 599 PRO A CA 1
ATOM 4517 C C . PRO A 1 599 ? -4.603 24.201 -1.560 1.00 80.19 599 PRO A C 1
ATOM 4519 O O . PRO A 1 599 ? -5.320 23.583 -2.345 1.00 80.19 599 PRO A O 1
ATOM 4522 N N . GLN A 1 600 ? -5.109 25.118 -0.729 1.00 81.81 600 GLN A N 1
ATOM 4523 C CA . GLN A 1 600 ? -6.540 25.433 -0.658 1.00 81.81 600 GLN A CA 1
ATOM 4524 C C . GLN A 1 600 ? -7.075 26.032 -1.971 1.00 81.81 600 GLN A C 1
ATOM 4526 O O . GLN A 1 600 ? -8.138 25.640 -2.448 1.00 81.81 600 GLN A O 1
ATOM 4531 N N . SER A 1 601 ? -6.322 26.947 -2.591 1.00 87.12 601 SER A N 1
ATOM 4532 C CA . SER A 1 601 ? -6.688 27.572 -3.872 1.00 87.12 601 SER A CA 1
ATOM 4533 C C . SER A 1 601 ? -6.672 26.558 -5.018 1.00 87.12 601 SER A C 1
ATOM 4535 O O . SER A 1 601 ? -7.551 26.568 -5.888 1.00 87.12 601 SER A O 1
ATOM 4537 N N . VAL A 1 602 ? -5.699 25.637 -4.997 1.00 87.81 602 VAL A N 1
ATOM 4538 C CA . VAL A 1 602 ? -5.636 24.507 -5.934 1.00 87.81 602 VAL A CA 1
ATOM 4539 C C . VAL A 1 602 ? -6.858 23.607 -5.767 1.00 87.81 602 VAL A C 1
ATOM 4541 O O . VAL A 1 602 ? -7.522 23.338 -6.768 1.00 87.81 602 VAL A O 1
ATOM 4544 N N . ARG A 1 603 ? -7.205 23.213 -4.532 1.00 92.19 603 ARG A N 1
ATOM 4545 C CA . ARG A 1 603 ? -8.395 22.396 -4.242 1.00 92.19 603 ARG A CA 1
ATOM 4546 C C . ARG A 1 603 ? -9.670 23.056 -4.756 1.00 92.19 603 ARG A C 1
ATOM 4548 O O . ARG A 1 603 ? -10.404 22.440 -5.520 1.00 92.19 603 ARG A O 1
ATOM 4555 N N . GLN A 1 604 ? -9.906 24.320 -4.408 1.00 91.06 604 GLN A N 1
ATOM 4556 C CA . GLN A 1 604 ? -11.101 25.053 -4.841 1.00 91.06 604 GLN A CA 1
ATOM 4557 C C . GLN A 1 604 ? -11.192 25.158 -6.368 1.00 91.06 604 GLN A C 1
ATOM 4559 O O . GLN A 1 604 ? -12.257 24.974 -6.959 1.00 91.06 604 GLN A O 1
ATOM 4564 N N . SER A 1 605 ? -10.066 25.425 -7.032 1.00 93.88 605 SER A N 1
ATOM 4565 C CA . SER A 1 605 ? -10.012 25.510 -8.493 1.00 93.88 605 SER A CA 1
ATOM 4566 C C . SER A 1 605 ? -10.252 24.152 -9.157 1.00 93.88 605 SER A C 1
ATOM 4568 O O . SER A 1 605 ? -10.941 24.089 -10.176 1.00 93.88 605 SER A O 1
ATOM 4570 N N . TYR A 1 606 ? -9.729 23.075 -8.569 1.00 94.56 606 TYR A N 1
ATOM 4571 C CA . TYR A 1 606 ? -9.928 21.711 -9.047 1.00 94.56 606 TYR A CA 1
ATOM 4572 C C . TYR A 1 606 ? -11.379 21.251 -8.854 1.00 94.56 606 TYR A C 1
ATOM 4574 O O . TYR A 1 606 ? -12.011 20.824 -9.818 1.00 94.56 606 TYR A O 1
ATOM 4582 N N . ASN A 1 607 ? -11.963 21.459 -7.671 1.00 94.19 607 ASN A N 1
ATOM 4583 C CA . ASN A 1 607 ? -13.380 21.192 -7.406 1.00 94.19 607 ASN A CA 1
ATOM 4584 C C . ASN A 1 607 ? -14.284 21.991 -8.342 1.00 94.19 607 ASN A C 1
ATOM 4586 O O . ASN A 1 607 ? -15.233 21.455 -8.906 1.00 94.19 607 ASN A O 1
ATOM 4590 N N . LYS A 1 608 ? -13.964 23.265 -8.589 1.00 92.19 608 LYS A N 1
ATOM 4591 C CA . LYS A 1 608 ? -14.687 24.081 -9.567 1.00 92.19 608 LYS A CA 1
ATOM 4592 C C . LYS A 1 608 ? -14.621 23.494 -10.975 1.00 92.19 608 LYS A C 1
ATOM 4594 O O . LYS A 1 608 ? -15.647 23.475 -11.653 1.00 92.19 608 LYS A O 1
ATOM 4599 N N . ALA A 1 609 ? -13.452 23.033 -11.413 1.00 91.69 609 ALA A N 1
ATOM 4600 C CA . ALA A 1 609 ? -13.293 22.395 -12.714 1.00 91.69 609 ALA A CA 1
ATOM 4601 C C . ALA A 1 609 ? -14.101 21.086 -12.801 1.00 91.69 609 ALA A C 1
ATOM 4603 O O . ALA A 1 609 ? -14.803 20.886 -13.792 1.00 91.69 609 ALA A O 1
ATOM 4604 N N . MET A 1 610 ? -14.086 20.262 -11.747 1.00 91.06 610 MET A N 1
ATOM 4605 C CA . MET A 1 610 ? -14.917 19.057 -11.628 1.00 91.06 610 MET A CA 1
ATOM 4606 C C . MET A 1 610 ? -16.408 19.393 -11.737 1.00 91.06 610 MET A C 1
ATOM 4608 O O . MET A 1 610 ? -17.070 18.901 -12.645 1.00 91.06 610 MET A O 1
ATOM 4612 N N . VAL A 1 611 ? -16.922 20.303 -10.898 1.00 89.75 611 VAL A N 1
ATOM 4613 C CA . VAL A 1 611 ? -18.334 20.737 -10.903 1.00 89.75 611 VAL A CA 1
ATOM 4614 C C . VAL A 1 611 ? -18.769 21.226 -12.286 1.00 89.75 611 VAL A C 1
ATOM 4616 O O . VAL A 1 611 ? -19.849 20.877 -12.749 1.00 89.75 611 VAL A O 1
ATOM 4619 N N . MET A 1 612 ? -17.930 22.011 -12.971 1.00 85.31 612 MET A N 1
ATOM 4620 C CA . MET A 1 612 ? -18.226 22.506 -14.324 1.00 85.31 612 MET A CA 1
ATOM 4621 C C . MET A 1 612 ? -18.233 21.409 -15.393 1.00 85.31 612 MET A C 1
ATOM 4623 O O . MET A 1 612 ? -18.842 21.599 -16.443 1.00 85.31 612 MET A O 1
ATOM 4627 N N . SER A 1 613 ? -17.546 20.295 -15.147 1.00 84.75 613 SER A N 1
ATOM 4628 C CA . SER A 1 613 ? -17.323 19.236 -16.134 1.00 84.75 613 SER A CA 1
ATOM 4629 C C . SER A 1 613 ? -18.203 18.009 -15.916 1.00 84.75 613 SER A C 1
ATOM 4631 O O . SER A 1 613 ? -18.207 17.116 -16.759 1.00 84.75 613 SER A O 1
ATOM 4633 N N . LEU A 1 614 ? -18.954 17.929 -14.818 1.00 84.69 614 LEU A N 1
ATOM 4634 C CA . LEU A 1 614 ? -19.857 16.811 -14.552 1.00 84.69 614 LEU A CA 1
ATOM 4635 C C . LEU A 1 614 ? -20.991 16.777 -15.588 1.00 84.69 614 LEU A C 1
ATOM 4637 O O . LEU A 1 614 ? -21.903 17.600 -15.582 1.00 84.69 614 LEU A O 1
ATOM 4641 N N . ASN A 1 615 ? -20.913 15.809 -16.505 1.00 65.06 615 ASN A N 1
ATOM 4642 C CA . ASN A 1 615 ? -21.750 15.761 -17.708 1.00 65.06 615 ASN A CA 1
ATOM 4643 C C . ASN A 1 615 ? -23.056 14.973 -17.493 1.00 65.06 615 ASN A C 1
ATOM 4645 O O . ASN A 1 615 ? -24.071 15.266 -18.121 1.00 65.06 615 ASN A O 1
ATOM 4649 N N . ARG A 1 616 ? -23.059 13.983 -16.585 1.00 61.34 616 ARG A N 1
ATOM 4650 C CA . ARG A 1 616 ? -24.212 13.084 -16.364 1.00 61.34 616 ARG A CA 1
ATOM 4651 C C . ARG A 1 616 ? -25.436 13.784 -15.768 1.00 61.34 616 ARG A C 1
ATOM 4653 O O . ARG A 1 616 ? -26.546 13.277 -15.886 1.00 61.34 616 ARG A O 1
ATOM 4660 N N . PHE A 1 617 ? -25.243 14.966 -15.192 1.00 53.19 617 PHE A N 1
ATOM 4661 C CA . PHE A 1 617 ? -26.339 15.789 -14.696 1.00 53.19 617 PHE A CA 1
ATOM 4662 C C . PHE A 1 617 ? -27.135 16.485 -15.799 1.00 53.19 617 PHE A C 1
ATOM 4664 O O . PHE A 1 617 ? -28.293 16.826 -15.592 1.00 53.19 617 PHE A O 1
ATOM 4671 N N . GLN A 1 618 ? -26.548 16.667 -16.985 1.00 51.16 618 GLN A N 1
ATOM 4672 C CA . GLN A 1 618 ? -27.209 17.357 -18.095 1.00 51.16 618 GLN A CA 1
ATOM 4673 C C . GLN A 1 618 ? -27.952 16.396 -19.040 1.00 51.16 618 GLN A C 1
ATOM 4675 O O . GLN A 1 618 ? -28.902 16.808 -19.698 1.00 51.16 618 GLN A O 1
ATOM 4680 N N . SER A 1 619 ? -27.576 15.110 -19.105 1.00 44.78 619 SER A N 1
ATOM 4681 C CA . SER A 1 619 ? -28.101 14.169 -20.114 1.00 44.78 619 SER A CA 1
ATOM 4682 C C . SER A 1 619 ? -29.393 13.425 -19.739 1.00 44.78 619 SER A C 1
ATOM 4684 O O . SER A 1 619 ? -29.975 12.777 -20.604 1.00 44.78 619 SER A O 1
ATOM 4686 N N . LYS A 1 620 ? -29.890 13.533 -18.497 1.00 42.91 620 LYS A N 1
ATOM 4687 C CA . LYS A 1 620 ? -31.184 12.955 -18.055 1.00 42.91 620 LYS A CA 1
ATOM 4688 C C . LYS A 1 620 ? -32.326 13.978 -17.935 1.00 42.91 620 LYS A C 1
ATOM 4690 O O . LYS A 1 620 ? -33.377 13.668 -17.385 1.00 42.91 620 LYS A O 1
ATOM 4695 N N . ALA A 1 621 ? -32.158 15.183 -18.481 1.00 43.09 621 ALA A N 1
ATOM 4696 C CA . ALA A 1 621 ? -33.178 16.237 -18.468 1.00 43.09 621 ALA A CA 1
ATOM 4697 C C . ALA A 1 621 ? -34.267 16.081 -19.555 1.00 43.09 621 ALA A C 1
ATOM 4699 O O . ALA A 1 621 ? -34.916 17.057 -19.922 1.00 43.09 621 ALA A O 1
ATOM 4700 N N . THR A 1 622 ? -34.499 14.873 -20.083 1.00 39.28 622 THR A N 1
ATOM 4701 C CA . THR A 1 622 ? -35.620 14.616 -20.999 1.00 39.28 622 THR A CA 1
ATOM 4702 C C . THR A 1 622 ? -36.436 13.413 -20.530 1.00 39.28 622 THR A C 1
ATOM 4704 O O . THR A 1 622 ? -35.936 12.299 -20.442 1.00 39.28 622 THR A O 1
ATOM 4707 N N . ALA A 1 623 ? -37.701 13.706 -20.210 1.00 38.44 623 ALA A N 1
ATOM 4708 C CA . ALA A 1 623 ? -38.805 12.806 -19.875 1.00 38.44 623 ALA A CA 1
ATOM 4709 C C . ALA A 1 623 ? -38.607 11.889 -18.644 1.00 38.44 623 ALA A C 1
ATOM 4711 O O . ALA A 1 623 ? -38.019 10.819 -18.725 1.00 38.44 623 ALA A O 1
ATOM 4712 N N . SER A 1 624 ? -39.233 12.282 -17.525 1.00 34.53 624 SER A N 1
ATOM 4713 C CA . SER A 1 624 ? -39.379 11.570 -16.235 1.00 34.53 624 SER A CA 1
ATOM 4714 C C . SER A 1 624 ? -38.196 11.643 -15.244 1.00 34.53 624 SER A C 1
ATOM 4716 O O . SER A 1 624 ? -37.298 10.811 -15.224 1.00 34.53 624 SER A O 1
ATOM 4718 N N . GLY A 1 625 ? -38.234 12.644 -14.350 1.00 42.38 625 GLY A N 1
ATOM 4719 C CA . GLY A 1 625 ? -37.599 12.568 -13.022 1.00 42.38 625 GLY A CA 1
ATOM 4720 C C . GLY A 1 625 ? -36.065 12.508 -12.956 1.00 42.38 625 GLY A C 1
ATOM 4721 O O . GLY A 1 625 ? -35.527 11.833 -12.080 1.00 42.38 625 GLY A O 1
ATOM 4722 N N . GLY A 1 626 ? -35.346 13.184 -13.856 1.00 40.31 626 GLY A N 1
ATOM 4723 C CA . GLY A 1 626 ? -33.881 13.266 -13.809 1.00 40.31 626 GLY A CA 1
ATOM 4724 C C . GLY A 1 626 ? -33.370 13.935 -12.524 1.00 40.31 626 GLY A C 1
ATOM 4725 O O . GLY A 1 626 ? -33.769 15.053 -12.212 1.00 40.31 626 GLY A O 1
ATOM 4726 N N . LYS A 1 627 ? -32.484 13.257 -11.779 1.00 51.28 627 LYS A N 1
ATOM 4727 C CA . LYS A 1 627 ? -31.794 13.819 -10.605 1.00 51.28 627 LYS A CA 1
ATOM 4728 C C . LYS A 1 627 ? -30.957 15.043 -11.022 1.00 51.28 627 LYS A C 1
ATOM 4730 O O . LYS A 1 627 ? -30.081 14.920 -11.876 1.00 51.28 627 LYS A O 1
ATOM 4735 N N . ASP A 1 628 ? -31.252 16.191 -10.419 1.00 69.31 628 ASP A N 1
ATOM 4736 C CA . ASP A 1 628 ? -30.583 17.489 -10.598 1.00 69.31 628 ASP A CA 1
ATOM 4737 C C . ASP A 1 628 ? -29.078 17.417 -10.241 1.00 69.31 628 ASP A C 1
ATOM 4739 O O . ASP A 1 628 ? -28.686 16.613 -9.391 1.00 69.31 628 ASP A O 1
ATOM 4743 N N . ILE A 1 629 ? -28.231 18.254 -10.859 1.00 74.62 629 ILE A N 1
ATOM 4744 C CA . ILE A 1 629 ? -26.784 18.355 -10.565 1.00 74.62 629 ILE A CA 1
ATOM 4745 C C . ILE A 1 629 ? -26.502 18.511 -9.080 1.00 74.62 629 ILE A C 1
ATOM 4747 O O . ILE A 1 629 ? -25.554 17.937 -8.547 1.00 74.62 629 ILE A O 1
ATOM 4751 N N . GLU A 1 630 ? -27.372 19.247 -8.409 1.00 79.75 630 GLU A N 1
ATOM 4752 C CA . GLU A 1 630 ? -27.286 19.497 -6.984 1.00 79.75 630 GLU A CA 1
ATOM 4753 C C . GLU A 1 630 ? -27.441 18.207 -6.172 1.00 79.75 630 GLU A C 1
ATOM 4755 O O . GLU A 1 630 ? -26.673 17.985 -5.241 1.00 79.75 630 GLU A O 1
ATOM 4760 N N . HIS A 1 631 ? -28.330 17.294 -6.575 1.00 78.75 631 HIS A N 1
ATOM 4761 C CA . HIS A 1 631 ? -28.549 16.039 -5.851 1.00 78.75 631 HIS A CA 1
ATOM 4762 C C . HIS A 1 631 ? -27.332 15.118 -5.919 1.00 78.75 631 HIS A C 1
ATOM 4764 O O . HIS A 1 631 ? -26.899 14.610 -4.892 1.00 78.75 631 HIS A O 1
ATOM 4770 N N . GLY A 1 632 ? -26.727 14.919 -7.095 1.00 81.38 632 GLY A N 1
ATOM 4771 C CA . GLY A 1 632 ? -25.536 14.065 -7.142 1.00 81.38 632 GLY A CA 1
ATOM 4772 C C . GLY A 1 632 ? -24.300 14.725 -6.540 1.00 81.38 632 GLY A C 1
ATOM 4773 O O . GLY A 1 632 ? -23.434 14.017 -6.043 1.00 81.38 632 GLY A O 1
ATOM 4774 N N . LEU A 1 633 ? -24.210 16.060 -6.527 1.00 87.50 633 LEU A N 1
ATOM 4775 C CA . LEU A 1 633 ? -23.173 16.746 -5.752 1.00 87.50 633 LEU A CA 1
ATOM 4776 C C . LEU A 1 633 ? -23.356 16.527 -4.249 1.00 87.50 633 LEU A C 1
ATOM 4778 O O . LEU A 1 633 ? -22.362 16.321 -3.558 1.00 87.50 633 LEU A O 1
ATOM 4782 N N . VAL A 1 634 ? -24.597 16.529 -3.758 1.00 85.50 634 VAL A N 1
ATOM 4783 C CA . VAL A 1 634 ? -24.910 16.142 -2.377 1.00 85.50 634 VAL A CA 1
ATOM 4784 C C . VAL A 1 634 ? -24.509 14.689 -2.121 1.00 85.50 634 VAL A C 1
ATOM 4786 O O . VAL A 1 634 ? -23.753 14.456 -1.183 1.00 85.50 634 VAL A O 1
ATOM 4789 N N . ASP A 1 635 ? -24.893 13.743 -2.987 1.00 85.06 635 ASP A N 1
ATOM 4790 C CA . ASP A 1 635 ? -24.493 12.331 -2.862 1.00 85.06 635 ASP A CA 1
ATOM 4791 C C . ASP A 1 635 ? -22.955 12.188 -2.800 1.00 85.06 635 ASP A C 1
ATOM 4793 O O . ASP A 1 635 ? -22.418 11.461 -1.968 1.00 85.06 635 ASP A O 1
ATOM 4797 N N . ILE A 1 636 ? -22.215 12.910 -3.651 1.00 87.62 636 ILE A N 1
ATOM 4798 C CA . ILE A 1 636 ? -20.742 12.897 -3.665 1.00 87.62 636 ILE A CA 1
ATOM 4799 C C . ILE A 1 636 ? -20.165 13.454 -2.356 1.00 87.62 636 ILE A C 1
ATOM 4801 O O . ILE A 1 636 ? -19.261 12.851 -1.772 1.00 87.62 636 ILE A O 1
ATOM 4805 N N . MET A 1 637 ? -20.666 14.605 -1.896 1.00 87.12 637 MET A N 1
ATOM 4806 C CA . MET A 1 637 ? -20.180 15.267 -0.679 1.00 87.12 637 MET A CA 1
ATOM 4807 C C . MET A 1 637 ? -20.493 14.456 0.584 1.00 87.12 637 MET A C 1
ATOM 4809 O O . MET A 1 637 ? -19.652 14.401 1.479 1.00 87.12 637 MET A O 1
ATOM 4813 N N . ASN A 1 638 ? -21.643 13.779 0.630 1.00 82.50 638 ASN A N 1
ATOM 4814 C CA . ASN A 1 638 ? -22.022 12.874 1.719 1.00 82.50 638 ASN A CA 1
ATOM 4815 C C . ASN A 1 638 ? -21.290 11.520 1.647 1.00 82.50 638 ASN A C 1
ATOM 4817 O O . ASN A 1 638 ? -21.234 10.791 2.631 1.00 82.50 638 ASN A O 1
ATOM 4821 N N . GLY A 1 639 ? -20.694 11.187 0.497 1.00 80.94 639 GLY A N 1
ATOM 4822 C CA . GLY A 1 639 ? -20.012 9.913 0.268 1.00 80.94 639 GLY A CA 1
ATOM 4823 C C . GLY A 1 639 ? -20.917 8.775 -0.201 1.00 80.94 639 GLY A C 1
ATOM 4824 O O . GLY A 1 639 ? -20.446 7.651 -0.346 1.00 80.94 639 GLY A O 1
ATOM 4825 N N . ASP A 1 640 ? -22.172 9.076 -0.528 1.00 82.56 640 ASP A 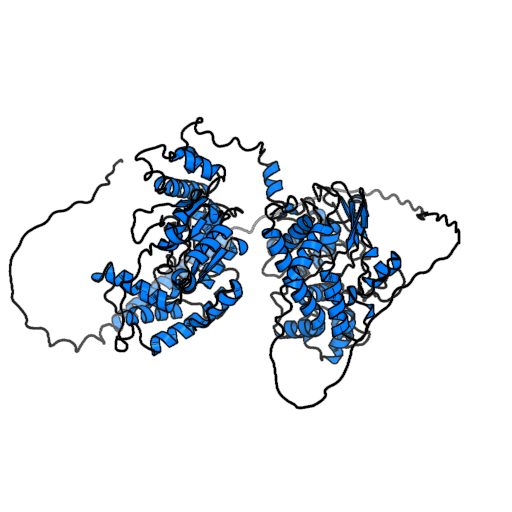N 1
ATOM 4826 C CA . ASP A 1 640 ? -23.131 8.156 -1.136 1.00 82.56 640 ASP A CA 1
ATOM 4827 C C . ASP A 1 640 ? -22.844 7.893 -2.621 1.00 82.56 640 ASP A C 1
ATOM 4829 O O . ASP A 1 640 ? -23.425 6.986 -3.222 1.00 82.56 640 ASP A O 1
ATOM 4833 N N . ALA A 1 641 ? -21.946 8.653 -3.239 1.00 87.62 641 ALA A N 1
ATOM 4834 C CA . ALA A 1 641 ? -21.502 8.416 -4.601 1.00 87.62 641 ALA A CA 1
ATOM 4835 C C . ALA A 1 641 ? -20.054 8.845 -4.825 1.00 87.62 641 ALA A C 1
ATOM 4837 O O . ALA A 1 641 ? -19.461 9.591 -4.046 1.00 87.62 641 ALA A O 1
ATOM 4838 N N . LEU A 1 642 ? -19.494 8.381 -5.939 1.00 91.50 642 LEU A N 1
ATOM 4839 C CA . LEU A 1 642 ? -18.133 8.687 -6.353 1.00 91.50 642 LEU A CA 1
ATOM 4840 C C . LEU A 1 642 ? -18.136 9.553 -7.608 1.00 91.50 642 LEU A C 1
ATOM 4842 O O . LEU A 1 642 ? -19.016 9.459 -8.465 1.00 91.50 642 LEU A O 1
ATOM 4846 N N . THR A 1 643 ? -17.100 10.369 -7.742 1.00 92.69 643 THR A N 1
ATOM 4847 C CA . THR A 1 643 ? -16.782 11.069 -8.984 1.00 92.69 643 THR A CA 1
ATOM 4848 C C . THR A 1 643 ? -15.290 10.978 -9.240 1.00 92.69 643 THR A C 1
ATOM 4850 O O . THR A 1 643 ? -14.481 10.851 -8.319 1.00 92.69 643 THR A O 1
ATOM 4853 N N . GLY A 1 644 ? -14.913 11.079 -10.507 1.00 93.50 644 GLY A N 1
ATOM 4854 C CA . GLY A 1 644 ? -13.519 10.988 -10.903 1.00 93.50 644 GLY A CA 1
ATOM 4855 C C . GLY A 1 644 ? -13.206 11.690 -12.208 1.00 93.50 644 GLY A C 1
ATOM 4856 O O . GLY A 1 644 ? -14.099 12.239 -12.850 1.00 93.50 644 GLY A O 1
ATOM 4857 N N . GLU A 1 645 ? -11.937 11.645 -12.596 1.00 93.50 645 GLU A N 1
ATOM 4858 C CA . GLU A 1 645 ? -11.457 12.069 -13.913 1.00 93.50 645 GLU A CA 1
ATOM 4859 C C . GLU A 1 645 ? -10.467 11.048 -14.495 1.00 93.50 645 GLU A C 1
ATOM 4861 O O . GLU A 1 645 ? -9.934 10.195 -13.781 1.00 93.50 645 GLU A O 1
ATOM 4866 N N . SER A 1 646 ? -10.204 11.155 -15.797 1.00 93.94 646 SER A N 1
ATOM 4867 C CA . SER A 1 646 ? -9.339 10.254 -16.563 1.00 93.94 646 SER A CA 1
ATOM 4868 C C . SER A 1 646 ? -8.305 10.990 -17.431 1.00 93.94 646 SER A C 1
ATOM 4870 O O . SER A 1 646 ? -8.049 10.597 -18.572 1.00 93.94 646 SER A O 1
ATOM 4872 N N . SER A 1 647 ? -7.690 12.059 -16.920 1.00 92.00 647 SER A N 1
ATOM 4873 C CA . SER A 1 647 ? -6.642 12.787 -17.653 1.00 92.00 647 SER A CA 1
ATOM 4874 C C . SER A 1 647 ? -5.345 11.981 -17.756 1.00 92.00 647 SER A C 1
ATOM 4876 O O . SER A 1 647 ? -4.609 11.832 -16.782 1.00 92.00 647 SER A O 1
ATOM 4878 N N . VAL A 1 648 ? -5.009 11.513 -18.961 1.00 90.00 648 VAL A N 1
ATOM 4879 C CA . VAL A 1 648 ? -3.889 10.575 -19.183 1.00 90.00 648 VAL A CA 1
ATOM 4880 C C . VAL A 1 648 ? -2.490 11.149 -18.934 1.00 90.00 648 VAL A C 1
ATOM 4882 O O . VAL A 1 648 ? -1.517 10.394 -18.938 1.00 90.00 648 VAL A O 1
ATOM 4885 N N . GLY A 1 649 ? -2.347 12.468 -18.780 1.00 89.81 649 GLY A N 1
ATOM 4886 C CA . GLY A 1 649 ? -1.083 13.076 -18.367 1.00 89.81 649 GLY A CA 1
ATOM 4887 C C . GLY A 1 649 ? -0.923 13.193 -16.851 1.00 89.81 649 GLY A C 1
ATOM 4888 O O . GLY A 1 649 ? 0.189 13.475 -16.409 1.00 89.81 649 GLY A O 1
ATOM 4889 N N . ASN A 1 650 ? -1.958 12.899 -16.051 1.00 92.88 650 ASN A N 1
ATOM 4890 C CA . ASN A 1 650 ? -1.853 12.876 -14.590 1.00 92.88 650 ASN A CA 1
ATOM 4891 C C . ASN A 1 650 ? -0.872 11.796 -14.116 1.00 92.88 650 ASN A C 1
ATOM 4893 O O . ASN A 1 650 ? 0.013 12.087 -13.317 1.00 92.88 650 ASN A O 1
ATOM 4897 N N . GLY A 1 651 ? -0.994 10.572 -14.636 1.00 92.38 651 GLY A N 1
ATOM 4898 C CA . GLY A 1 651 ? -0.152 9.434 -14.267 1.00 92.38 651 GLY A CA 1
ATOM 4899 C C . GLY A 1 651 ? 1.341 9.682 -14.445 1.00 92.38 651 GLY A C 1
ATOM 4900 O O . GLY A 1 651 ? 2.077 9.579 -13.463 1.00 92.38 651 GLY A O 1
ATOM 4901 N N . PRO A 1 652 ? 1.814 10.033 -15.653 1.00 91.00 652 PRO A N 1
ATOM 4902 C CA . PRO A 1 652 ? 3.235 10.243 -15.878 1.00 91.00 652 PRO A CA 1
ATOM 4903 C C . PRO A 1 652 ? 3.753 11.556 -15.267 1.00 91.00 652 PRO A C 1
ATOM 4905 O O . PRO A 1 652 ? 4.968 11.688 -15.099 1.00 91.00 652 PRO A O 1
ATOM 4908 N N . SER A 1 653 ? 2.862 12.497 -14.907 1.00 88.81 653 SER A N 1
ATOM 4909 C CA . SER A 1 653 ? 3.250 13.804 -14.375 1.00 88.81 653 SER A CA 1
ATOM 4910 C C . SER A 1 653 ? 4.073 13.704 -13.095 1.00 88.81 653 SER A C 1
ATOM 4912 O O . SER A 1 653 ? 3.669 13.096 -12.106 1.00 88.81 653 SER A O 1
ATOM 4914 N N . CYS A 1 654 ? 5.200 14.403 -13.068 1.00 85.12 654 CYS A N 1
ATOM 4915 C CA . CYS A 1 654 ? 6.024 14.502 -11.874 1.00 85.12 654 CYS A CA 1
ATOM 4916 C C . CYS A 1 654 ? 5.430 15.360 -10.739 1.00 85.12 654 CYS A C 1
ATOM 4918 O O . CYS A 1 654 ? 5.796 15.165 -9.581 1.00 85.12 654 CYS A O 1
ATOM 4920 N N . LEU A 1 655 ? 4.542 16.315 -11.041 1.00 86.19 655 LEU A N 1
ATOM 4921 C CA . LEU A 1 655 ? 3.998 17.245 -10.039 1.00 86.19 655 LEU A CA 1
ATOM 4922 C C . LEU A 1 655 ? 2.596 16.874 -9.563 1.00 86.19 655 LEU A C 1
ATOM 4924 O O . LEU A 1 655 ? 2.217 17.254 -8.457 1.00 86.19 655 LEU A O 1
ATOM 4928 N N . VAL A 1 656 ? 1.827 16.142 -10.368 1.00 92.00 656 VAL A N 1
ATOM 4929 C CA . VAL A 1 656 ? 0.446 15.784 -10.024 1.00 92.00 656 VAL A CA 1
ATOM 4930 C C . VAL A 1 656 ? 0.333 15.007 -8.707 1.00 92.00 656 VAL A C 1
ATOM 4932 O O . VAL A 1 656 ? -0.501 15.425 -7.905 1.00 92.00 656 VAL A O 1
ATOM 4935 N N . PRO A 1 657 ? 1.179 14.000 -8.388 1.00 90.25 657 PRO A N 1
ATOM 4936 C CA . PRO A 1 657 ? 1.126 13.336 -7.082 1.00 90.25 657 PRO A CA 1
ATOM 4937 C C . PRO A 1 657 ? 1.209 14.326 -5.916 1.00 90.25 657 PRO A C 1
ATOM 4939 O O . PRO A 1 657 ? 0.435 14.249 -4.967 1.00 90.25 657 PRO A O 1
ATOM 4942 N N . ARG A 1 658 ? 2.098 15.322 -6.034 1.00 86.75 658 ARG A N 1
ATOM 4943 C CA . ARG A 1 658 ? 2.306 16.365 -5.021 1.00 86.75 658 ARG A CA 1
ATOM 4944 C C . ARG A 1 658 ? 1.109 17.292 -4.894 1.00 86.75 658 ARG A C 1
ATOM 4946 O O . ARG A 1 658 ? 0.751 17.641 -3.777 1.00 86.75 658 ARG A O 1
ATOM 4953 N N . PHE A 1 659 ? 0.509 17.696 -6.014 1.00 88.69 659 PHE A N 1
ATOM 4954 C CA . PHE A 1 659 ? -0.688 18.537 -6.000 1.00 88.69 659 PHE A CA 1
ATOM 4955 C C . PHE A 1 659 ? -1.882 17.813 -5.395 1.00 88.69 659 PHE A C 1
ATOM 4957 O O . PHE A 1 659 ? -2.610 18.413 -4.615 1.00 88.69 659 PHE A O 1
ATOM 4964 N N . VAL A 1 660 ? -2.082 16.540 -5.737 1.00 88.44 660 VAL A N 1
ATOM 4965 C CA . VAL A 1 660 ? -3.184 15.750 -5.181 1.00 88.44 660 VAL A CA 1
ATOM 4966 C C . VAL A 1 660 ? -2.953 15.565 -3.683 1.00 88.44 660 VAL A C 1
ATOM 4968 O O . VAL A 1 660 ? -3.845 15.867 -2.900 1.00 88.44 660 VAL A O 1
ATOM 4971 N N . ALA A 1 661 ? -1.745 15.183 -3.261 1.00 83.56 661 ALA A N 1
ATOM 4972 C CA . ALA A 1 661 ? -1.432 15.002 -1.846 1.00 83.56 661 ALA A CA 1
ATOM 4973 C C . ALA A 1 661 ? -1.601 16.299 -1.039 1.00 83.56 661 ALA A C 1
ATOM 4975 O O . ALA A 1 661 ? -2.194 16.276 0.035 1.00 83.56 661 ALA A O 1
ATOM 4976 N N . SER A 1 662 ? -1.137 17.441 -1.561 1.00 77.44 662 SER A N 1
ATOM 4977 C CA . SER A 1 662 ? -1.219 18.716 -0.840 1.00 77.44 662 SER A CA 1
ATOM 4978 C C . SER A 1 662 ? -2.609 19.353 -0.862 1.00 77.44 662 SER A C 1
ATOM 4980 O O . SER A 1 662 ? -3.018 19.946 0.132 1.00 77.44 662 SER A O 1
ATOM 4982 N N . ALA A 1 663 ? -3.339 19.269 -1.978 1.00 79.56 663 ALA A N 1
ATOM 4983 C CA . ALA A 1 663 ? -4.641 19.916 -2.128 1.00 79.56 663 ALA A CA 1
ATOM 4984 C C . ALA A 1 663 ? -5.797 19.030 -1.640 1.00 79.56 663 ALA A C 1
ATOM 4986 O O . ALA A 1 663 ? -6.740 19.538 -1.029 1.00 79.56 663 ALA A O 1
ATOM 4987 N N . CYS A 1 664 ? -5.726 17.725 -1.911 1.00 81.06 664 CYS A N 1
ATOM 4988 C CA . CYS A 1 664 ? -6.786 16.759 -1.625 1.00 81.06 664 CYS A CA 1
ATOM 4989 C C . CYS A 1 664 ? -6.550 15.944 -0.348 1.00 81.06 664 CYS A C 1
ATOM 4991 O O . CYS A 1 664 ? -7.515 15.412 0.196 1.00 81.06 664 CYS A O 1
ATOM 4993 N N . GLY A 1 665 ? -5.301 15.843 0.121 1.00 72.88 665 GLY A N 1
ATOM 4994 C CA . GLY A 1 665 ? -4.920 14.959 1.224 1.00 72.88 665 GLY A CA 1
ATOM 4995 C C . GLY A 1 665 ? -4.823 13.485 0.815 1.00 72.88 665 GLY A C 1
ATOM 4996 O O . GLY A 1 665 ? -5.079 13.110 -0.333 1.00 72.88 665 GLY A O 1
ATOM 4997 N N . VAL A 1 666 ? -4.460 12.631 1.776 1.00 66.00 666 VAL A N 1
ATOM 4998 C CA . VAL A 1 666 ? -4.366 11.168 1.610 1.00 66.00 666 VAL A CA 1
ATOM 4999 C C . VAL A 1 666 ? -5.617 10.519 2.202 1.00 66.00 666 VAL A C 1
ATOM 5001 O O . VAL A 1 666 ? -5.588 9.883 3.249 1.00 66.00 666 VAL A O 1
ATOM 5004 N N . HIS A 1 667 ? -6.755 10.732 1.543 1.00 65.50 667 HIS A N 1
ATOM 5005 C CA . HIS A 1 667 ? -8.050 10.279 2.046 1.00 65.50 667 HIS A CA 1
ATOM 5006 C C . HIS A 1 667 ? -8.282 8.776 1.760 1.00 65.50 667 HIS A C 1
ATOM 5008 O O . HIS A 1 667 ? -8.069 8.359 0.617 1.00 65.50 667 HIS A O 1
ATOM 5014 N N . PRO A 1 668 ? -8.801 7.963 2.707 1.00 64.19 668 PRO A N 1
ATOM 5015 C CA . PRO A 1 668 ? -9.002 6.518 2.524 1.00 64.19 668 PRO A CA 1
ATOM 5016 C C . PRO A 1 668 ? -9.898 6.117 1.349 1.00 64.19 668 PRO A C 1
ATOM 5018 O O . PRO A 1 668 ? -9.700 5.050 0.787 1.00 64.19 668 PRO A O 1
ATOM 5021 N N . ARG A 1 669 ? -10.863 6.958 0.949 1.00 73.06 669 ARG A N 1
ATOM 5022 C CA . ARG A 1 669 ? -11.721 6.758 -0.245 1.00 73.06 669 ARG A CA 1
ATOM 5023 C C . ARG A 1 669 ? -11.052 7.090 -1.589 1.00 73.06 669 ARG A C 1
ATOM 5025 O O . ARG A 1 669 ? -11.644 6.812 -2.624 1.00 73.06 669 ARG A O 1
ATOM 5032 N N . MET A 1 670 ? -9.857 7.693 -1.609 1.00 85.81 670 MET A N 1
ATOM 5033 C CA . MET A 1 670 ? -9.169 8.005 -2.870 1.00 85.81 670 MET A CA 1
ATOM 5034 C C . MET A 1 670 ? -8.677 6.708 -3.536 1.00 85.81 670 MET A C 1
ATOM 5036 O O . MET A 1 670 ? -8.164 5.808 -2.861 1.00 85.81 670 MET A O 1
ATOM 5040 N N . ARG A 1 671 ? -8.849 6.590 -4.851 1.00 94.12 671 ARG A N 1
ATOM 5041 C CA . ARG A 1 671 ? -8.474 5.418 -5.650 1.00 94.12 671 ARG A CA 1
ATOM 5042 C C . ARG A 1 671 ? -7.814 5.857 -6.949 1.00 94.12 671 ARG A C 1
ATOM 5044 O O . ARG A 1 671 ? -8.295 6.757 -7.636 1.00 94.12 671 ARG A O 1
ATOM 5051 N N . PHE A 1 672 ? -6.732 5.182 -7.307 1.00 98.00 672 PHE A N 1
ATOM 5052 C CA . PHE A 1 672 ? -5.964 5.420 -8.519 1.00 98.00 672 PHE A CA 1
ATOM 5053 C C . PHE A 1 672 ? -6.008 4.173 -9.390 1.00 98.00 672 PHE A C 1
ATOM 5055 O O . PHE A 1 672 ? -5.567 3.102 -8.976 1.00 98.00 672 PHE A O 1
ATOM 5062 N N . VAL A 1 673 ? -6.521 4.310 -10.607 1.00 98.25 673 VAL A N 1
ATOM 5063 C CA . VAL A 1 673 ? -6.530 3.223 -11.589 1.00 98.25 673 VAL A CA 1
ATOM 5064 C C . VAL A 1 673 ? -5.540 3.566 -12.690 1.00 98.25 673 VAL A C 1
ATOM 5066 O O . VAL A 1 673 ? -5.613 4.648 -13.274 1.00 98.25 673 VAL A O 1
ATOM 5069 N N . TYR A 1 674 ? -4.603 2.669 -12.980 1.00 97.69 674 TYR A N 1
ATOM 5070 C CA . TYR A 1 674 ? -3.591 2.882 -14.011 1.00 97.69 674 TYR A CA 1
ATOM 5071 C C . TYR A 1 674 ? -3.590 1.713 -15.000 1.00 97.69 674 TYR A C 1
ATOM 5073 O O . TYR A 1 674 ?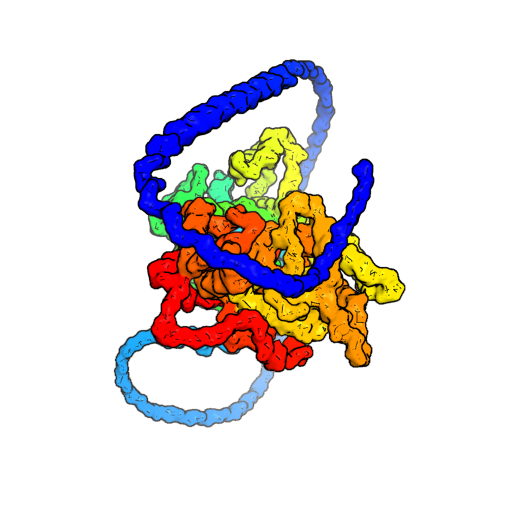 -3.132 0.616 -14.693 1.00 97.69 674 TYR A O 1
ATOM 5081 N N . LEU A 1 675 ? -4.092 1.965 -16.210 1.00 96.69 675 LEU A N 1
ATOM 5082 C CA . LEU A 1 675 ? -3.970 1.051 -17.340 1.00 96.69 675 LEU A CA 1
ATOM 5083 C C . LEU A 1 675 ? -2.549 1.137 -17.914 1.00 96.69 675 LEU A C 1
ATOM 5085 O O . LEU A 1 675 ? -2.122 2.192 -18.390 1.00 96.69 675 LEU A O 1
ATOM 5089 N N . VAL A 1 676 ? -1.818 0.032 -17.899 1.00 96.44 676 VAL A N 1
ATOM 5090 C CA . VAL A 1 676 ? -0.492 -0.115 -18.513 1.00 96.44 676 VAL A CA 1
ATOM 5091 C C . VAL A 1 676 ? -0.614 -1.022 -19.727 1.00 96.44 676 VAL A C 1
ATOM 5093 O O . VAL A 1 676 ? -1.426 -1.932 -19.727 1.00 96.44 676 VAL A O 1
ATOM 5096 N N . ARG A 1 677 ? 0.117 -0.749 -20.799 1.00 95.19 677 ARG A N 1
ATOM 5097 C CA . ARG A 1 677 ? 0.095 -1.515 -22.060 1.00 95.19 677 ARG A CA 1
ATOM 5098 C C . ARG A 1 677 ? 1.533 -1.847 -22.424 1.00 95.19 677 ARG A C 1
ATOM 5100 O O . ARG A 1 677 ? 2.387 -1.061 -22.003 1.00 95.19 677 ARG A O 1
ATOM 5107 N N . ASP A 1 678 ? 1.794 -2.851 -23.264 1.00 96.44 678 ASP A N 1
ATOM 5108 C CA . ASP A 1 678 ? 3.104 -2.991 -23.917 1.00 96.44 678 ASP A CA 1
ATOM 5109 C C . ASP A 1 678 ? 3.595 -1.587 -24.343 1.00 96.44 678 ASP A C 1
ATOM 5111 O O . ASP A 1 678 ? 2.922 -0.888 -25.127 1.00 96.44 678 ASP A O 1
ATOM 5115 N N . PRO A 1 679 ? 4.709 -1.102 -23.758 1.00 96.62 679 PRO A N 1
ATOM 5116 C CA . PRO A 1 679 ? 5.138 0.275 -23.930 1.00 96.62 679 PRO A CA 1
ATOM 5117 C C . PRO A 1 679 ? 5.511 0.598 -25.385 1.00 96.62 679 PRO A C 1
ATOM 5119 O O . PRO A 1 679 ? 5.361 1.760 -25.793 1.00 96.62 679 PRO A O 1
ATOM 5122 N N . ILE A 1 680 ? 5.902 -0.406 -26.177 1.00 96.25 680 ILE A N 1
ATOM 5123 C CA . ILE A 1 680 ? 6.214 -0.307 -27.607 1.00 96.25 680 ILE A CA 1
ATOM 5124 C C . ILE A 1 680 ? 4.920 -0.183 -28.412 1.00 96.25 680 ILE A C 1
ATOM 5126 O O . ILE A 1 680 ? 4.752 0.777 -29.172 1.00 96.25 680 ILE A O 1
ATOM 5130 N N . GLU A 1 681 ? 3.948 -1.070 -28.194 1.00 94.31 681 GLU A N 1
ATOM 5131 C CA . GLU A 1 681 ? 2.650 -0.996 -28.880 1.00 94.31 681 GLU A CA 1
ATOM 5132 C C . GLU A 1 681 ? 1.883 0.283 -28.525 1.00 94.31 681 GLU A C 1
ATOM 5134 O O . GLU A 1 681 ? 1.239 0.919 -29.375 1.00 94.31 681 GLU A O 1
ATOM 5139 N N . ARG A 1 682 ? 2.000 0.740 -27.275 1.00 94.00 682 ARG A N 1
ATOM 5140 C CA . ARG A 1 682 ? 1.476 2.038 -26.845 1.00 94.00 682 ARG A CA 1
ATOM 5141 C C . ARG A 1 682 ? 2.162 3.192 -27.579 1.00 94.00 682 ARG A C 1
ATOM 5143 O O . ARG A 1 682 ? 1.470 4.122 -28.008 1.00 94.00 682 ARG A O 1
ATOM 5150 N N . LEU A 1 683 ? 3.487 3.156 -27.746 1.00 94.88 683 LEU A N 1
ATOM 5151 C CA . LEU A 1 683 ? 4.245 4.172 -28.487 1.00 94.88 683 LEU A CA 1
ATOM 5152 C C . LEU A 1 683 ? 3.795 4.239 -29.948 1.00 94.88 683 LEU A C 1
ATOM 5154 O O . LEU A 1 683 ? 3.465 5.329 -30.430 1.00 94.88 683 LEU A O 1
ATOM 5158 N N . ILE A 1 684 ? 3.713 3.091 -30.626 1.00 93.12 684 ILE A N 1
ATOM 5159 C CA . ILE A 1 684 ? 3.252 2.979 -32.017 1.00 93.12 684 ILE A CA 1
ATOM 5160 C C . ILE A 1 684 ? 1.834 3.552 -32.142 1.00 93.12 684 ILE A C 1
ATOM 5162 O O . ILE A 1 684 ? 1.559 4.397 -33.001 1.00 93.12 684 ILE A O 1
ATOM 5166 N N . SER A 1 685 ? 0.932 3.153 -31.242 1.00 90.31 685 SER A N 1
ATOM 5167 C CA . SER A 1 685 ? -0.451 3.638 -31.199 1.00 90.31 685 SER A CA 1
ATOM 5168 C C . SER A 1 685 ? -0.539 5.152 -30.956 1.00 90.31 685 SER A C 1
ATOM 5170 O O . SER A 1 685 ? -1.337 5.850 -31.594 1.00 90.31 685 SER A O 1
ATOM 5172 N N . ASN A 1 686 ? 0.303 5.697 -30.071 1.00 90.81 686 ASN A N 1
ATOM 5173 C CA . ASN A 1 686 ? 0.355 7.129 -29.772 1.00 90.81 686 ASN A CA 1
ATOM 5174 C C . ASN A 1 686 ? 0.856 7.923 -30.985 1.00 90.81 686 ASN A C 1
ATOM 5176 O O . ASN A 1 686 ? 0.250 8.942 -31.324 1.00 90.81 686 ASN A O 1
ATOM 5180 N N . HIS A 1 687 ? 1.889 7.439 -31.681 1.00 91.75 687 HIS A N 1
ATOM 5181 C CA . HIS A 1 687 ? 2.344 8.045 -32.930 1.00 91.75 687 HIS A CA 1
ATOM 5182 C C . HIS A 1 687 ? 1.227 8.047 -33.973 1.00 91.75 687 HIS A C 1
ATOM 5184 O O . HIS A 1 687 ? 0.880 9.109 -34.492 1.00 91.75 687 HIS A O 1
ATOM 5190 N N . LYS A 1 688 ? 0.651 6.877 -34.284 1.00 90.00 688 LYS A N 1
ATOM 5191 C CA . LYS A 1 688 ? -0.389 6.739 -35.319 1.00 90.00 688 LYS A CA 1
ATOM 5192 C C . LYS A 1 688 ? -1.563 7.676 -35.055 1.00 90.00 688 LYS A C 1
ATOM 5194 O O . LYS A 1 688 ? -2.021 8.365 -35.963 1.00 90.00 688 LYS A O 1
ATOM 5199 N N . MET A 1 689 ? -2.001 7.767 -33.799 1.00 88.38 689 MET A N 1
ATOM 5200 C CA . MET A 1 689 ? -3.041 8.708 -33.393 1.00 88.38 689 MET A CA 1
ATOM 5201 C C . MET A 1 689 ? -2.624 10.166 -33.634 1.00 88.38 689 MET A C 1
ATOM 5203 O O . MET A 1 689 ? -3.390 10.918 -34.230 1.00 88.38 689 MET A O 1
ATOM 5207 N N . ARG A 1 690 ? -1.429 10.580 -33.195 1.00 88.31 690 ARG A N 1
ATOM 5208 C CA . ARG A 1 690 ? -0.937 11.958 -33.367 1.00 88.31 690 ARG A CA 1
ATOM 5209 C C . ARG A 1 690 ? -0.794 12.343 -34.838 1.00 88.31 690 ARG A C 1
ATOM 5211 O O . ARG A 1 690 ? -1.211 13.435 -35.212 1.00 88.31 690 ARG A O 1
ATOM 5218 N N . LYS A 1 691 ? -0.269 11.437 -35.666 1.00 89.50 691 LYS A N 1
ATOM 5219 C CA . LYS A 1 691 ? -0.136 11.622 -37.115 1.00 89.50 691 LYS A CA 1
ATOM 5220 C C . LYS A 1 691 ? -1.491 11.720 -37.808 1.00 89.50 691 LYS A C 1
ATOM 5222 O O . LYS A 1 691 ? -1.668 12.595 -38.642 1.00 89.50 691 LYS A O 1
ATOM 5227 N N . ARG A 1 692 ? -2.466 10.891 -37.417 1.00 87.88 692 ARG A N 1
ATOM 5228 C CA . ARG A 1 692 ? -3.847 10.977 -37.918 1.00 87.88 692 ARG A CA 1
ATOM 5229 C C . ARG A 1 692 ? -4.508 12.310 -37.560 1.00 87.88 692 ARG A C 1
ATOM 5231 O O . ARG A 1 692 ? -5.161 12.901 -38.405 1.00 87.88 692 ARG A O 1
ATOM 5238 N N . LEU A 1 693 ? -4.350 12.768 -36.316 1.00 85.69 693 LEU A N 1
ATOM 5239 C CA . LEU A 1 693 ? -4.976 14.005 -35.834 1.00 85.69 693 LEU A CA 1
ATOM 5240 C C . LEU A 1 693 ? -4.291 15.272 -36.365 1.00 85.69 693 LEU A C 1
ATOM 5242 O O . LEU A 1 693 ? -4.946 16.295 -36.525 1.00 85.69 693 LEU A O 1
ATOM 5246 N N . ASN A 1 694 ? -2.975 15.243 -36.591 1.00 88.62 694 ASN A N 1
ATOM 5247 C CA . ASN A 1 694 ? -2.229 16.404 -37.074 1.00 88.62 694 ASN A CA 1
ATOM 5248 C C . ASN A 1 694 ? -0.996 15.982 -37.902 1.00 88.62 694 ASN A C 1
ATOM 5250 O O . ASN A 1 694 ? 0.136 16.036 -37.407 1.00 88.62 694 ASN A O 1
ATOM 5254 N N . PRO A 1 695 ? -1.184 15.573 -39.169 1.00 89.88 695 PRO A N 1
ATOM 5255 C CA . PRO A 1 695 ? -0.104 15.026 -39.993 1.00 89.88 695 PRO A CA 1
ATOM 5256 C C . PRO A 1 695 ? 1.003 16.049 -40.270 1.00 89.88 695 PRO A C 1
ATOM 5258 O O . PRO A 1 695 ? 2.177 15.686 -40.285 1.00 89.88 695 PRO A O 1
ATOM 5261 N N . LYS A 1 696 ? 0.656 17.340 -40.402 1.00 91.62 696 LYS A N 1
ATOM 5262 C CA . LYS A 1 696 ? 1.629 18.429 -40.604 1.00 91.62 696 LYS A CA 1
ATOM 5263 C C . LYS A 1 696 ? 2.570 18.592 -39.404 1.00 91.62 696 LYS A C 1
ATOM 5265 O O . LYS A 1 696 ? 3.758 18.833 -39.584 1.00 91.62 696 LYS A O 1
ATOM 5270 N N . ARG A 1 697 ? 2.057 18.440 -38.176 1.00 87.12 697 ARG A N 1
ATOM 5271 C CA . ARG A 1 697 ? 2.849 18.549 -36.936 1.00 87.12 697 ARG A CA 1
ATOM 5272 C C . ARG A 1 697 ? 3.651 17.285 -36.617 1.00 87.12 697 ARG A C 1
ATOM 5274 O O . ARG A 1 697 ? 4.650 17.369 -35.905 1.00 87.12 697 ARG A O 1
ATOM 5281 N N . PHE A 1 698 ? 3.225 16.129 -37.123 1.00 87.75 698 PHE A N 1
ATOM 5282 C CA . PHE A 1 698 ? 3.879 14.838 -36.896 1.00 87.75 698 PHE A CA 1
ATOM 5283 C C . PHE A 1 698 ? 4.266 14.167 -38.230 1.00 87.75 698 PHE A C 1
ATOM 5285 O O . PHE A 1 698 ? 3.717 13.116 -38.567 1.00 87.75 698 PHE A O 1
ATOM 5292 N N . PRO A 1 699 ? 5.215 14.753 -38.993 1.00 90.19 699 PRO A N 1
ATOM 5293 C CA . PRO A 1 699 ? 5.576 14.265 -40.328 1.00 90.19 699 PRO A CA 1
ATOM 5294 C C . PRO A 1 699 ? 6.441 12.995 -40.302 1.00 90.19 699 PRO A C 1
ATOM 5296 O O . PRO A 1 699 ? 6.462 12.248 -41.279 1.00 90.19 699 PRO A O 1
ATOM 5299 N N . MET A 1 700 ? 7.133 12.738 -39.187 1.00 91.31 700 MET A N 1
ATOM 5300 C CA . MET A 1 700 ? 8.041 11.599 -39.015 1.00 91.31 700 MET A CA 1
ATOM 5301 C C . MET A 1 700 ? 7.347 10.247 -39.242 1.00 91.31 700 MET A C 1
ATOM 5303 O O . MET A 1 700 ? 6.125 10.105 -39.110 1.00 91.31 700 MET A O 1
ATOM 5307 N N . THR A 1 701 ? 8.138 9.229 -39.574 1.00 92.75 701 THR A N 1
ATOM 5308 C CA . THR A 1 701 ? 7.704 7.828 -39.481 1.00 92.75 701 THR A CA 1
ATOM 5309 C C . THR A 1 701 ? 7.663 7.374 -38.018 1.00 92.75 701 THR A C 1
ATOM 5311 O O . THR A 1 701 ? 8.234 8.029 -37.140 1.00 92.75 701 THR A O 1
ATOM 5314 N N . VAL A 1 702 ? 6.968 6.265 -37.737 1.00 93.38 702 VAL A N 1
ATOM 5315 C CA . VAL A 1 702 ? 6.911 5.689 -36.380 1.00 93.38 702 VAL A CA 1
ATOM 5316 C C . VAL A 1 702 ? 8.314 5.337 -35.890 1.00 93.38 702 VAL A C 1
ATOM 5318 O O . VAL A 1 702 ? 8.671 5.725 -34.783 1.00 93.38 702 VAL A O 1
ATOM 5321 N N . GLU A 1 703 ? 9.125 4.733 -36.758 1.00 94.56 703 GLU A N 1
ATOM 5322 C CA . GLU A 1 703 ? 10.544 4.445 -36.533 1.00 94.56 703 GLU A CA 1
ATOM 5323 C C . GLU A 1 703 ? 11.342 5.687 -36.103 1.00 94.56 703 GLU A C 1
ATOM 5325 O O . GLU A 1 703 ? 11.915 5.728 -35.018 1.00 94.56 703 GLU A O 1
ATOM 5330 N N . GLN A 1 704 ? 11.323 6.752 -36.915 1.00 94.94 704 GLN A N 1
ATOM 5331 C CA . GLN A 1 704 ? 12.060 7.990 -36.627 1.00 94.94 704 GLN A CA 1
ATOM 5332 C C . GLN A 1 704 ? 11.624 8.622 -35.303 1.00 94.94 704 GLN A C 1
ATOM 5334 O O . GLN A 1 704 ? 12.437 9.188 -34.575 1.00 94.94 704 GLN A O 1
ATOM 5339 N N . TYR A 1 705 ? 10.330 8.541 -34.995 1.00 94.12 705 TYR A N 1
ATOM 5340 C CA . TYR A 1 705 ? 9.771 9.036 -33.745 1.00 94.12 705 TYR A CA 1
ATOM 5341 C C . TYR A 1 705 ? 10.241 8.214 -32.538 1.00 94.12 705 TYR A C 1
ATOM 5343 O O . TYR A 1 705 ? 10.619 8.803 -31.526 1.00 94.12 705 TYR A O 1
ATOM 5351 N N . ALA A 1 706 ? 10.244 6.884 -32.656 1.00 95.69 706 ALA A N 1
ATOM 5352 C CA . ALA A 1 706 ? 10.687 5.967 -31.613 1.00 95.69 706 ALA A CA 1
ATOM 5353 C C . ALA A 1 706 ? 12.177 6.155 -31.295 1.00 95.69 706 ALA A C 1
ATOM 5355 O O . ALA A 1 706 ? 12.519 6.443 -30.150 1.00 95.69 706 ALA A O 1
ATOM 5356 N N . VAL A 1 707 ? 13.034 6.118 -32.321 1.00 96.31 707 VAL A N 1
ATOM 5357 C CA . VAL A 1 707 ? 14.489 6.307 -32.193 1.00 96.31 707 VAL A CA 1
ATOM 5358 C C . VAL A 1 707 ? 14.820 7.678 -31.603 1.00 96.31 707 VAL A C 1
ATOM 5360 O O . VAL A 1 707 ? 15.645 7.796 -30.700 1.00 96.31 707 VAL A O 1
ATOM 5363 N N . ARG A 1 708 ? 14.144 8.745 -32.054 1.00 94.62 708 ARG A N 1
ATOM 5364 C CA . ARG A 1 708 ? 14.336 10.093 -31.495 1.00 94.62 708 ARG A CA 1
ATOM 5365 C C . ARG A 1 708 ? 14.012 10.139 -30.002 1.00 94.62 708 ARG A C 1
ATOM 5367 O O . ARG A 1 708 ? 14.777 10.725 -29.234 1.00 94.62 708 ARG A O 1
ATOM 5374 N N . ASP A 1 709 ? 12.871 9.584 -29.603 1.00 94.19 709 ASP A N 1
ATOM 5375 C CA . ASP A 1 709 ? 12.422 9.612 -28.211 1.00 94.19 709 ASP A CA 1
ATOM 5376 C C . ASP A 1 709 ? 13.310 8.725 -27.321 1.00 94.19 709 ASP A C 1
ATOM 5378 O O . ASP A 1 709 ? 13.641 9.148 -26.210 1.00 94.19 709 ASP A O 1
ATOM 5382 N N . LEU A 1 710 ? 13.774 7.577 -27.830 1.00 95.88 710 LEU A N 1
ATOM 5383 C CA . LEU A 1 710 ? 14.719 6.681 -27.157 1.00 95.88 710 LEU A CA 1
ATOM 5384 C C . LEU A 1 710 ? 16.084 7.346 -26.950 1.00 95.88 710 LEU A C 1
ATOM 5386 O O . LEU A 1 710 ? 16.539 7.472 -25.814 1.00 95.88 710 LEU A O 1
ATOM 5390 N N . HIS A 1 711 ? 16.686 7.890 -28.011 1.00 94.31 711 HIS A N 1
ATOM 5391 C CA . HIS A 1 711 ? 17.954 8.620 -27.921 1.00 94.31 711 HIS A CA 1
ATOM 5392 C C . HIS A 1 711 ? 17.859 9.840 -27.001 1.00 94.31 711 HIS A C 1
ATOM 5394 O O . HIS A 1 711 ? 18.793 10.158 -26.262 1.00 94.31 711 HIS A O 1
ATOM 5400 N N . SER A 1 712 ? 16.735 10.564 -27.038 1.00 91.94 712 SER A N 1
ATOM 5401 C CA . SER A 1 712 ? 16.494 11.663 -26.102 1.00 91.94 712 SER A CA 1
ATOM 5402 C C . SER A 1 712 ? 16.431 11.160 -24.661 1.00 91.94 712 SER A C 1
ATOM 5404 O O . SER A 1 712 ? 16.798 11.917 -23.761 1.00 91.94 712 SER A O 1
ATOM 5406 N N . MET A 1 713 ? 15.961 9.930 -24.434 1.00 91.12 713 MET A N 1
ATOM 5407 C CA . MET A 1 713 ? 15.852 9.348 -23.102 1.00 91.12 713 MET A CA 1
ATOM 5408 C C . MET A 1 713 ? 17.159 8.838 -22.538 1.00 91.12 713 MET A C 1
ATOM 5410 O O . MET A 1 713 ? 17.524 9.240 -21.435 1.00 91.12 713 MET A O 1
ATOM 5414 N N . GLN A 1 714 ? 17.908 8.070 -23.320 1.00 91.75 714 GLN A N 1
ATOM 5415 C CA . GLN A 1 714 ? 19.234 7.582 -22.939 1.00 91.75 714 GLN A CA 1
ATOM 5416 C C . GLN A 1 714 ? 20.181 8.728 -22.537 1.00 91.75 714 GLN A C 1
ATOM 5418 O O . GLN A 1 714 ? 21.000 8.567 -21.644 1.00 91.75 714 GLN A O 1
ATOM 5423 N N . LYS A 1 715 ? 20.033 9.922 -23.133 1.00 90.50 715 LYS A N 1
ATOM 5424 C CA . LYS A 1 715 ? 20.830 11.115 -22.780 1.00 90.50 715 LYS A CA 1
ATOM 5425 C C . LYS A 1 715 ? 20.454 11.786 -21.456 1.00 90.50 715 LYS A C 1
ATOM 5427 O O . LYS A 1 715 ? 21.239 12.581 -20.950 1.00 90.50 715 LYS A O 1
ATOM 5432 N N . GLN A 1 716 ? 19.240 11.570 -20.956 1.00 88.50 716 GLN A N 1
ATOM 5433 C CA . GLN A 1 716 ? 18.710 12.259 -19.770 1.00 88.50 716 GLN A CA 1
ATOM 5434 C C . GLN A 1 716 ? 18.616 11.353 -18.544 1.00 88.50 716 GLN A C 1
ATOM 5436 O O . GLN A 1 716 ? 18.569 11.859 -17.424 1.00 88.50 716 GLN A O 1
ATOM 5441 N N . ILE A 1 717 ? 18.535 10.039 -18.751 1.00 89.12 717 ILE A N 1
ATOM 5442 C CA . ILE A 1 717 ? 18.473 9.068 -17.663 1.00 89.12 717 ILE A CA 1
ATOM 5443 C C . ILE A 1 717 ? 19.787 9.115 -16.866 1.00 89.12 717 ILE A C 1
ATOM 5445 O O . ILE A 1 717 ? 20.862 9.144 -17.469 1.00 89.12 717 ILE A O 1
ATOM 5449 N N . PRO A 1 718 ? 19.723 9.155 -15.521 1.00 88.38 718 PRO A N 1
ATOM 5450 C CA . PRO A 1 718 ? 20.913 9.036 -14.687 1.00 88.38 718 PRO A CA 1
ATOM 5451 C C . PRO A 1 718 ? 21.697 7.755 -15.002 1.00 88.38 718 PRO A C 1
ATOM 5453 O O . PRO A 1 718 ? 21.103 6.722 -15.287 1.00 88.38 718 PRO A O 1
ATOM 5456 N N . SER A 1 719 ? 23.028 7.806 -14.905 1.00 84.19 719 SER A N 1
ATOM 5457 C CA . SER A 1 719 ? 23.908 6.660 -15.201 1.00 84.19 719 SER A CA 1
ATOM 5458 C C . SER A 1 719 ? 23.744 5.478 -14.241 1.00 84.19 719 SER A C 1
ATOM 5460 O O . SER A 1 719 ? 24.181 4.373 -14.539 1.00 84.19 719 SER A O 1
ATOM 5462 N N . ASP A 1 720 ? 23.161 5.722 -13.073 1.00 84.31 720 ASP A N 1
ATOM 5463 C CA . ASP A 1 720 ? 22.826 4.705 -12.085 1.00 84.31 720 ASP A CA 1
ATOM 5464 C C . ASP A 1 720 ? 21.614 3.887 -12.550 1.00 84.31 720 ASP A C 1
ATOM 5466 O O . ASP A 1 720 ? 20.545 4.458 -12.738 1.00 84.31 720 ASP A O 1
ATOM 5470 N N . ALA A 1 721 ? 21.755 2.568 -12.697 1.00 77.94 721 ALA A N 1
ATOM 5471 C CA . ALA A 1 721 ? 20.693 1.681 -13.177 1.00 77.94 721 ALA A CA 1
ATOM 5472 C C . ALA A 1 721 ? 19.448 1.659 -12.268 1.00 77.94 721 ALA A C 1
ATOM 5474 O O . ALA A 1 721 ? 18.330 1.515 -12.765 1.00 77.94 721 ALA A O 1
ATOM 5475 N N . ASP A 1 722 ? 19.619 1.887 -10.963 1.00 84.06 722 ASP A N 1
ATOM 5476 C CA . ASP A 1 722 ? 18.555 1.828 -9.955 1.00 84.06 722 ASP A CA 1
ATOM 5477 C C . ASP A 1 722 ? 18.037 3.215 -9.548 1.00 84.06 722 ASP A C 1
ATOM 5479 O O . ASP A 1 722 ? 17.333 3.378 -8.547 1.00 84.06 722 ASP A O 1
ATOM 5483 N N . TRP A 1 723 ? 18.317 4.244 -10.352 1.00 87.31 723 TRP A N 1
ATOM 5484 C CA . TRP A 1 723 ? 17.943 5.634 -10.072 1.00 87.31 723 TRP A CA 1
ATOM 5485 C C . TRP A 1 723 ? 16.455 5.838 -9.732 1.00 87.31 723 TRP A C 1
ATOM 5487 O O . TRP A 1 723 ? 16.103 6.766 -9.000 1.00 87.31 723 TRP A O 1
ATOM 5497 N N . PHE A 1 724 ? 15.575 4.990 -10.267 1.00 85.00 724 PHE A N 1
ATOM 5498 C CA . PHE A 1 724 ? 14.126 5.055 -10.080 1.00 85.00 724 PHE A CA 1
ATOM 5499 C C . PHE A 1 724 ? 13.616 4.275 -8.857 1.00 85.00 724 PHE A C 1
ATOM 5501 O O . PHE A 1 724 ? 12.437 4.397 -8.520 1.00 85.00 724 PHE A O 1
ATOM 5508 N N . LYS A 1 725 ? 14.477 3.488 -8.197 1.00 81.94 725 LYS A N 1
ATOM 5509 C CA . LYS A 1 725 ? 14.172 2.789 -6.938 1.00 81.94 725 LYS A CA 1
ATOM 5510 C C . LYS A 1 725 ? 14.413 3.668 -5.704 1.00 81.94 725 LYS A C 1
ATOM 5512 O O . LYS A 1 725 ? 13.915 3.347 -4.633 1.00 81.94 725 LYS A O 1
ATOM 5517 N N . LYS A 1 726 ? 15.137 4.781 -5.858 1.00 75.50 726 LYS A N 1
ATOM 5518 C CA . LYS A 1 726 ? 15.469 5.719 -4.775 1.00 75.50 726 LYS A CA 1
ATOM 5519 C C . LYS A 1 726 ? 14.257 6.515 -4.288 1.00 75.50 726 LYS A C 1
ATOM 5521 O O . LYS A 1 726 ? 13.369 6.846 -5.074 1.00 75.50 726 LYS A O 1
ATOM 5526 N N . ASP A 1 727 ? 14.313 6.957 -3.031 1.00 59.53 727 ASP A N 1
ATOM 5527 C CA . ASP A 1 727 ? 13.252 7.728 -2.360 1.00 59.53 727 ASP A CA 1
ATOM 5528 C C . ASP A 1 727 ? 12.820 8.990 -3.117 1.00 59.53 727 ASP A C 1
ATOM 5530 O O . ASP A 1 727 ? 11.664 9.400 -3.060 1.00 59.53 727 ASP A O 1
ATOM 5534 N N . LYS A 1 728 ? 13.742 9.618 -3.859 1.00 73.12 728 LYS A N 1
ATOM 5535 C CA . LYS A 1 728 ? 13.484 10.829 -4.650 1.00 73.12 728 LYS A CA 1
ATOM 5536 C C . LYS A 1 728 ? 13.710 10.578 -6.135 1.00 73.12 728 LYS A C 1
ATOM 5538 O O . LYS A 1 728 ? 14.745 10.943 -6.688 1.00 73.12 728 LYS A O 1
ATOM 5543 N N . VAL A 1 729 ? 12.704 10.006 -6.793 1.00 78.25 729 VAL A N 1
ATOM 5544 C CA . VAL A 1 729 ? 12.716 9.793 -8.248 1.00 78.25 729 VAL A CA 1
ATOM 5545 C C . VAL A 1 729 ? 12.722 11.145 -8.995 1.00 78.25 729 VAL A C 1
ATOM 5547 O O . VAL A 1 729 ? 11.728 11.879 -8.932 1.00 78.25 729 VAL A O 1
ATOM 5550 N N . PRO A 1 730 ? 13.790 11.492 -9.740 1.00 77.44 730 PRO A N 1
ATOM 5551 C CA . PRO A 1 730 ? 13.954 12.798 -10.376 1.00 77.44 730 PRO A CA 1
ATOM 5552 C C . PRO A 1 730 ? 12.902 13.073 -11.454 1.00 77.44 730 PRO A C 1
ATOM 5554 O O . PRO A 1 730 ? 12.438 12.170 -12.152 1.00 77.44 730 PRO A O 1
ATOM 5557 N N . CYS A 1 731 ? 12.550 14.349 -11.622 1.00 78.25 731 CYS A N 1
ATOM 5558 C CA . CYS A 1 731 ? 11.617 14.831 -12.640 1.00 78.25 731 CYS A CA 1
ATOM 5559 C C . CYS A 1 731 ? 12.357 15.110 -13.959 1.00 78.25 731 CYS A C 1
ATOM 5561 O O . CYS A 1 731 ? 12.749 16.248 -14.209 1.00 78.25 731 CYS A O 1
ATOM 5563 N N . LEU A 1 732 ? 12.568 14.084 -14.793 1.00 78.50 732 LEU A N 1
ATOM 5564 C CA . LEU A 1 732 ? 13.306 14.251 -16.058 1.00 78.50 732 LEU A CA 1
ATOM 5565 C C . LEU A 1 732 ? 12.534 15.094 -17.085 1.00 78.50 732 LEU A C 1
ATOM 5567 O O . LEU A 1 732 ? 13.131 15.880 -17.815 1.00 78.50 732 LEU A O 1
ATOM 5571 N N . TYR A 1 733 ? 11.202 15.009 -17.086 1.00 71.06 733 TYR A N 1
ATOM 5572 C CA . TYR A 1 733 ? 10.342 15.901 -17.855 1.00 71.06 733 TYR A CA 1
ATOM 5573 C C . TYR A 1 733 ? 9.368 16.660 -16.950 1.00 71.06 733 TYR A C 1
ATOM 5575 O O . TYR A 1 733 ? 8.959 16.208 -15.884 1.00 71.06 733 TYR A O 1
ATOM 5583 N N . LYS A 1 734 ? 9.016 17.874 -17.390 1.00 58.16 734 LYS A N 1
ATOM 5584 C CA . LYS A 1 734 ? 8.048 18.749 -16.709 1.00 58.16 734 LYS A CA 1
ATOM 5585 C C . LYS A 1 734 ? 6.602 18.472 -17.137 1.00 58.16 734 LYS A C 1
ATOM 5587 O O . LYS A 1 734 ? 5.680 18.676 -16.356 1.00 58.16 734 LYS A O 1
ATOM 5592 N N . HIS A 1 735 ? 6.418 18.041 -18.387 1.00 61.72 735 HIS A N 1
ATOM 5593 C CA . HIS A 1 735 ? 5.134 17.646 -18.966 1.00 61.72 735 HIS A CA 1
ATOM 5594 C C . HIS A 1 735 ? 5.317 16.281 -19.638 1.00 61.72 735 HIS A C 1
ATOM 5596 O O . HIS A 1 735 ? 5.835 16.171 -20.751 1.00 61.72 735 HIS A O 1
ATOM 5602 N N . ASP A 1 736 ? 4.925 15.229 -18.928 1.00 62.59 736 ASP A N 1
ATOM 5603 C CA . ASP A 1 736 ? 5.423 13.863 -19.124 1.00 62.59 736 ASP A CA 1
ATOM 5604 C C . ASP A 1 736 ? 4.751 13.072 -20.273 1.00 62.59 736 ASP A C 1
ATOM 5606 O O . ASP A 1 736 ? 4.881 11.855 -20.372 1.00 62.59 736 ASP A O 1
ATOM 5610 N N . ILE A 1 737 ? 4.090 13.777 -21.201 1.00 63.44 737 ILE A N 1
ATOM 5611 C CA . ILE A 1 737 ? 3.571 13.258 -22.488 1.00 63.44 737 ILE A CA 1
ATOM 5612 C C . ILE A 1 737 ? 4.370 13.761 -23.708 1.00 63.44 737 ILE A C 1
ATOM 5614 O O . ILE A 1 737 ? 3.962 13.547 -24.859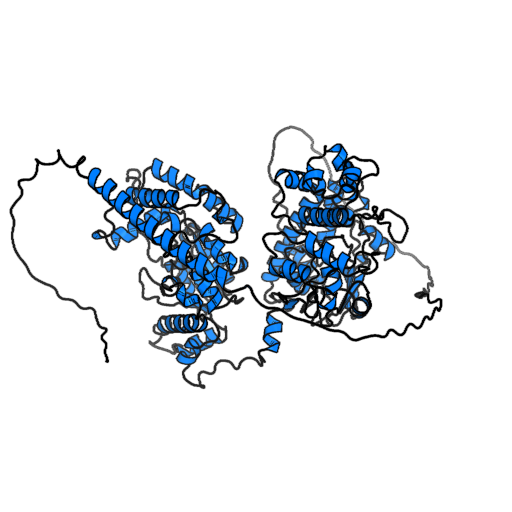 1.00 63.44 737 ILE A O 1
ATOM 5618 N N . GLY A 1 738 ? 5.455 14.508 -23.476 1.00 72.25 738 GLY A N 1
ATOM 5619 C CA . GLY A 1 738 ? 6.301 15.090 -24.525 1.00 72.25 738 GLY A CA 1
ATOM 5620 C C . GLY A 1 738 ? 7.220 14.078 -25.215 1.00 72.25 738 GLY A C 1
ATOM 5621 O O . GLY A 1 738 ? 7.480 14.219 -26.409 1.00 72.25 738 GLY A O 1
ATOM 5622 N N . ASN A 1 739 ? 7.637 13.041 -24.487 1.00 88.31 739 ASN A N 1
ATOM 5623 C CA . ASN A 1 739 ? 8.446 11.927 -24.971 1.00 88.31 739 ASN A CA 1
ATOM 5624 C C . ASN A 1 739 ? 7.655 10.630 -24.760 1.00 88.31 739 ASN A C 1
ATOM 5626 O O . ASN A 1 739 ? 7.239 10.329 -23.644 1.00 88.31 739 ASN A O 1
ATOM 5630 N N . SER A 1 740 ? 7.399 9.885 -25.834 1.00 89.81 740 SER A N 1
ATOM 5631 C CA . SER A 1 740 ? 6.611 8.661 -25.754 1.00 89.81 740 SER A CA 1
ATOM 5632 C C . SER A 1 740 ? 7.387 7.537 -25.092 1.00 89.81 740 SER A C 1
ATOM 5634 O O . SER A 1 740 ? 6.751 6.740 -24.419 1.00 89.81 740 SER A O 1
ATOM 5636 N N . VAL A 1 741 ? 8.713 7.468 -25.228 1.00 94.56 741 VAL A N 1
ATOM 5637 C CA . VAL A 1 741 ? 9.498 6.436 -24.541 1.00 94.56 741 VAL A CA 1
ATOM 5638 C C . VAL A 1 741 ? 9.380 6.601 -23.023 1.00 94.56 741 VAL A C 1
ATOM 5640 O O . VAL A 1 741 ? 9.004 5.663 -22.320 1.00 94.56 741 VAL A O 1
ATOM 5643 N N . TRP A 1 742 ? 9.547 7.834 -22.545 1.00 91.69 742 TRP A N 1
ATOM 5644 C CA . TRP A 1 742 ? 9.359 8.209 -21.145 1.00 91.69 742 TRP A CA 1
ATOM 5645 C C . TRP A 1 742 ? 8.001 7.797 -20.583 1.00 91.69 742 TRP A C 1
ATOM 5647 O O . TRP A 1 742 ? 7.947 7.142 -19.552 1.00 91.69 742 TRP A O 1
ATOM 5657 N N . SER A 1 743 ? 6.903 8.126 -21.277 1.00 90.62 743 SER A N 1
ATOM 5658 C CA . SER A 1 743 ? 5.549 7.801 -20.802 1.00 90.62 743 SER A CA 1
ATOM 5659 C C . SER A 1 743 ? 5.278 6.292 -20.689 1.00 90.62 743 SER A C 1
ATOM 5661 O O . SER A 1 743 ? 4.248 5.907 -20.140 1.00 90.62 743 SER A O 1
ATOM 5663 N N . GLY A 1 744 ? 6.134 5.448 -21.280 1.00 94.19 744 GLY A N 1
ATOM 5664 C CA . GLY A 1 744 ? 6.086 3.989 -21.157 1.00 94.19 744 GLY A CA 1
ATOM 5665 C C . GLY A 1 744 ? 6.829 3.441 -19.934 1.00 94.19 744 GLY A C 1
ATOM 5666 O O . GLY A 1 744 ? 6.715 2.259 -19.646 1.00 94.19 744 GLY A O 1
ATOM 5667 N N . MET A 1 745 ? 7.569 4.271 -19.193 1.00 94.19 745 MET A N 1
ATOM 5668 C CA . MET A 1 745 ? 8.334 3.861 -18.009 1.00 94.19 745 MET A CA 1
ATOM 5669 C C . MET A 1 745 ? 7.431 3.847 -16.764 1.00 94.19 745 MET A C 1
ATOM 5671 O O . MET A 1 745 ? 7.624 4.611 -15.817 1.00 94.19 745 MET A O 1
ATOM 5675 N N . TYR A 1 746 ? 6.394 3.004 -16.773 1.00 95.69 746 TYR A N 1
ATOM 5676 C CA . TYR A 1 746 ? 5.274 3.081 -15.823 1.00 95.69 746 TYR A CA 1
ATOM 5677 C C . TYR A 1 746 ? 5.696 3.026 -14.353 1.00 95.69 746 TYR A C 1
ATOM 5679 O O . TYR A 1 746 ? 5.213 3.832 -13.554 1.00 95.69 746 TYR A O 1
ATOM 5687 N N . ILE A 1 747 ? 6.621 2.126 -13.999 1.00 95.06 747 ILE A N 1
ATOM 5688 C CA . ILE A 1 747 ? 7.087 1.968 -12.616 1.00 95.06 747 ILE A CA 1
ATOM 5689 C C . ILE A 1 747 ? 7.746 3.240 -12.075 1.00 95.06 747 ILE A C 1
ATOM 5691 O O . ILE A 1 747 ? 7.549 3.585 -10.915 1.00 95.06 747 ILE A O 1
ATOM 5695 N N . VAL A 1 748 ? 8.453 3.997 -12.918 1.00 93.44 748 VAL A N 1
ATOM 5696 C CA . VAL A 1 748 ? 9.085 5.269 -12.534 1.00 93.44 748 VAL A CA 1
ATOM 5697 C C . VAL A 1 748 ? 8.027 6.278 -12.101 1.00 93.44 748 VAL A C 1
ATOM 5699 O O . VAL A 1 748 ? 8.190 6.988 -11.108 1.00 93.44 748 VAL A O 1
ATOM 5702 N N . HIS A 1 749 ? 6.922 6.342 -12.841 1.00 93.19 749 HIS A N 1
ATOM 5703 C CA . HIS A 1 749 ? 5.805 7.220 -12.520 1.00 93.19 749 HIS A CA 1
ATOM 5704 C C . HIS A 1 749 ? 5.087 6.753 -11.253 1.00 93.19 749 HIS A C 1
ATOM 5706 O O . HIS A 1 749 ? 4.882 7.548 -10.339 1.00 93.19 749 HIS A O 1
ATOM 5712 N N . LEU A 1 750 ? 4.771 5.460 -11.165 1.00 94.12 750 LEU A N 1
ATOM 5713 C CA . LEU A 1 750 ? 4.116 4.858 -10.004 1.00 94.12 750 LEU A CA 1
ATOM 5714 C C . LEU A 1 750 ? 4.938 5.038 -8.722 1.00 94.12 750 LEU A C 1
ATOM 5716 O O . LEU A 1 750 ? 4.372 5.396 -7.697 1.00 94.12 750 LEU A O 1
ATOM 5720 N N . ARG A 1 751 ? 6.269 4.914 -8.770 1.00 91.38 751 ARG A N 1
ATOM 5721 C CA . ARG A 1 751 ? 7.150 5.177 -7.617 1.00 91.38 751 ARG A CA 1
ATOM 5722 C C . ARG A 1 751 ? 7.038 6.614 -7.097 1.00 91.38 751 ARG A C 1
ATOM 5724 O O . ARG A 1 751 ? 7.129 6.816 -5.894 1.00 91.38 751 ARG A O 1
ATOM 5731 N N . ARG A 1 752 ? 6.773 7.613 -7.952 1.00 88.44 752 ARG A N 1
ATOM 5732 C CA . ARG A 1 752 ? 6.483 8.991 -7.492 1.00 88.44 752 ARG A CA 1
ATOM 5733 C C . ARG A 1 752 ? 5.137 9.101 -6.796 1.00 88.44 752 ARG A C 1
ATOM 5735 O O . ARG A 1 752 ? 5.009 9.847 -5.835 1.00 88.44 752 ARG A O 1
ATOM 5742 N N . TRP A 1 753 ? 4.137 8.385 -7.291 1.00 91.25 753 TRP A N 1
ATOM 5743 C CA . TRP A 1 753 ? 2.825 8.329 -6.657 1.00 91.25 753 TRP A CA 1
ATOM 5744 C C . TRP A 1 753 ? 2.884 7.636 -5.288 1.00 91.25 753 TRP A C 1
ATOM 5746 O O . TRP A 1 753 ? 2.326 8.152 -4.321 1.00 91.25 753 TRP A O 1
ATOM 5756 N N . LEU A 1 754 ? 3.640 6.539 -5.190 1.00 87.25 754 LEU A N 1
ATOM 5757 C CA . LEU A 1 754 ? 3.826 5.756 -3.964 1.00 87.25 754 LEU A CA 1
ATOM 5758 C C . LEU A 1 754 ? 4.578 6.501 -2.847 1.00 87.25 754 LEU A C 1
ATOM 5760 O O . LEU A 1 754 ? 4.491 6.097 -1.694 1.00 87.25 754 LEU A O 1
ATOM 5764 N N . GLN A 1 755 ? 5.270 7.606 -3.150 1.00 82.31 755 GLN A N 1
ATOM 5765 C CA . GLN A 1 755 ? 5.853 8.487 -2.123 1.00 82.31 755 GLN A CA 1
ATOM 5766 C C . GLN A 1 755 ? 4.791 9.226 -1.295 1.00 82.31 755 GLN A C 1
ATOM 5768 O O . GLN A 1 755 ? 5.093 9.708 -0.207 1.00 82.31 755 GLN A O 1
ATOM 5773 N N . TYR A 1 756 ? 3.572 9.368 -1.822 1.00 80.56 756 TYR A N 1
ATOM 5774 C CA . TYR A 1 756 ? 2.506 10.155 -1.195 1.00 80.56 756 TYR A CA 1
ATOM 5775 C C . TYR A 1 756 ? 1.277 9.326 -0.849 1.00 80.56 756 TYR A C 1
ATOM 5777 O O . TYR A 1 756 ? 0.571 9.648 0.102 1.00 80.56 756 TYR A O 1
ATOM 5785 N N . PHE A 1 757 ? 1.007 8.281 -1.628 1.00 81.88 757 PHE A N 1
ATOM 5786 C CA . PHE A 1 757 ? -0.182 7.462 -1.474 1.00 81.88 757 PHE A CA 1
ATOM 5787 C C . PHE A 1 757 ? 0.204 5.998 -1.248 1.00 81.88 757 PHE A C 1
ATOM 5789 O O . PHE A 1 757 ? 1.060 5.478 -1.965 1.00 81.88 757 PHE A O 1
ATOM 5796 N N . PRO A 1 758 ? -0.430 5.312 -0.286 1.00 80.44 758 PRO A N 1
ATOM 5797 C CA . PRO A 1 758 ? -0.211 3.894 -0.036 1.00 80.44 758 PRO A CA 1
ATOM 5798 C C . PRO A 1 758 ? -0.571 3.027 -1.253 1.00 80.44 758 PRO A C 1
ATOM 5800 O O . PRO A 1 758 ? -1.486 3.335 -2.022 1.00 80.44 758 PRO A O 1
ATOM 5803 N N . ARG A 1 759 ? 0.144 1.909 -1.409 1.00 85.75 759 ARG A N 1
ATOM 5804 C CA . ARG A 1 759 ? 0.039 0.979 -2.546 1.00 85.75 759 ARG A CA 1
ATOM 5805 C C . ARG A 1 759 ? -1.374 0.426 -2.740 1.00 85.75 759 ARG A C 1
ATOM 5807 O O . ARG A 1 759 ? -1.769 0.175 -3.878 1.00 85.75 759 ARG A O 1
ATOM 5814 N N . GLU A 1 760 ? -2.130 0.263 -1.662 1.00 85.38 760 GLU A N 1
ATOM 5815 C CA . GLU A 1 760 ? -3.494 -0.272 -1.641 1.00 85.38 760 GLU A CA 1
ATOM 5816 C C . GLU A 1 760 ? -4.496 0.662 -2.329 1.00 85.38 760 GLU A C 1
ATOM 5818 O O . GLU A 1 760 ? -5.555 0.219 -2.755 1.00 85.38 760 GLU A O 1
ATOM 5823 N N . GLN A 1 761 ? -4.160 1.947 -2.493 1.00 89.44 761 GLN A N 1
ATOM 5824 C CA . GLN A 1 761 ? -4.975 2.894 -3.258 1.00 89.44 761 GLN A CA 1
ATOM 5825 C C . GLN A 1 761 ? -4.720 2.818 -4.765 1.00 89.44 761 GLN A C 1
ATOM 5827 O O . GLN A 1 761 ? -5.334 3.584 -5.505 1.00 89.44 761 GLN A O 1
ATOM 5832 N N . PHE A 1 762 ? -3.869 1.900 -5.238 1.00 96.25 762 PHE A N 1
ATOM 5833 C CA . PHE A 1 762 ? -3.564 1.713 -6.655 1.00 96.25 762 PHE A CA 1
ATOM 5834 C C . PHE A 1 762 ? -4.054 0.367 -7.180 1.00 96.25 762 PHE A C 1
ATOM 5836 O O . PHE A 1 762 ? -3.663 -0.695 -6.690 1.00 96.25 762 PHE A O 1
ATOM 5843 N N . LEU A 1 763 ? -4.807 0.423 -8.273 1.00 97.56 763 LEU A N 1
ATOM 5844 C CA . LEU A 1 763 ? -5.092 -0.717 -9.129 1.00 97.56 763 LEU A CA 1
ATOM 5845 C C . LEU A 1 763 ? -4.387 -0.507 -10.468 1.00 97.56 763 LEU A C 1
ATOM 5847 O O . LEU A 1 763 ? -4.743 0.384 -11.241 1.00 97.56 763 LEU A O 1
ATOM 5851 N N . VAL A 1 764 ? -3.373 -1.327 -10.732 1.00 97.81 764 VAL A N 1
ATOM 5852 C CA . VAL A 1 764 ? -2.691 -1.367 -12.028 1.00 97.81 764 VAL A CA 1
ATOM 5853 C C . VAL A 1 764 ? -3.278 -2.516 -12.835 1.00 97.81 764 VAL A C 1
ATOM 5855 O O . VAL A 1 764 ? -3.487 -3.605 -12.305 1.00 97.81 764 VAL A O 1
ATOM 5858 N N . ILE A 1 765 ? -3.598 -2.249 -14.097 1.00 96.31 765 ILE A N 1
ATOM 5859 C CA . ILE A 1 765 ? -4.280 -3.189 -14.988 1.00 96.31 765 ILE A CA 1
ATOM 5860 C C . ILE A 1 765 ? -3.530 -3.234 -16.306 1.00 96.31 765 ILE A C 1
ATOM 5862 O O . ILE A 1 765 ? -3.237 -2.190 -16.894 1.00 96.31 765 ILE A O 1
ATOM 5866 N N . LYS A 1 766 ? -3.277 -4.443 -16.794 1.00 95.00 766 LYS A N 1
ATOM 5867 C CA . LYS A 1 766 ? -2.769 -4.669 -18.137 1.00 95.00 766 LYS A CA 1
ATOM 5868 C C . LYS A 1 766 ? -3.866 -4.349 -19.158 1.00 95.00 766 LYS A C 1
ATOM 5870 O O . LYS A 1 766 ? -4.996 -4.817 -19.064 1.00 95.00 766 LYS A O 1
ATOM 5875 N N . SER A 1 767 ? -3.564 -3.482 -20.115 1.00 95.12 767 SER A N 1
ATOM 5876 C CA . SER A 1 767 ? -4.538 -2.958 -21.079 1.00 95.12 767 SER A CA 1
ATOM 5877 C C . SER A 1 767 ? -4.992 -4.051 -22.035 1.00 95.12 767 SER A C 1
ATOM 5879 O O . SER A 1 767 ? -6.126 -4.033 -22.494 1.00 95.12 767 SER A O 1
ATOM 5881 N N . GLU A 1 768 ? -4.117 -5.009 -22.314 1.00 93.31 768 GLU A N 1
ATOM 5882 C CA . GLU A 1 768 ? -4.397 -6.217 -23.073 1.00 93.31 768 GLU A CA 1
ATOM 5883 C C . GLU A 1 768 ? -5.549 -7.011 -22.432 1.00 93.31 768 GLU A C 1
ATOM 5885 O O . GLU A 1 768 ? -6.481 -7.380 -23.146 1.00 93.31 768 GLU A O 1
ATOM 5890 N N . ASP A 1 769 ? -5.586 -7.136 -21.098 1.00 90.69 769 ASP A N 1
ATOM 5891 C CA . ASP A 1 769 ? -6.705 -7.763 -20.373 1.00 90.69 769 ASP A CA 1
ATOM 5892 C C . ASP A 1 769 ? -7.997 -6.960 -20.532 1.00 90.69 769 ASP A C 1
ATOM 5894 O O . ASP A 1 769 ? -9.071 -7.526 -20.718 1.00 90.69 769 ASP A O 1
ATOM 5898 N N . MET A 1 770 ? -7.903 -5.628 -20.501 1.00 91.44 770 MET A N 1
ATOM 5899 C CA . MET A 1 770 ? -9.044 -4.737 -20.730 1.00 91.44 770 MET A CA 1
ATOM 5900 C C . MET A 1 770 ? -9.575 -4.842 -22.165 1.00 91.44 770 MET A C 1
ATOM 5902 O O . MET A 1 770 ? -10.770 -4.676 -22.395 1.00 91.44 770 MET A O 1
ATOM 5906 N N . PHE A 1 771 ? -8.708 -5.102 -23.145 1.00 89.25 771 PHE A N 1
ATOM 5907 C CA . PHE A 1 771 ? -9.114 -5.292 -24.536 1.00 89.25 771 PHE A CA 1
ATOM 5908 C C . PHE A 1 771 ? -9.723 -6.674 -24.771 1.00 89.25 771 PHE A C 1
ATOM 5910 O O . PHE A 1 771 ? -10.699 -6.775 -25.511 1.00 89.25 771 PHE A O 1
ATOM 5917 N N . ALA A 1 772 ? -9.162 -7.713 -24.152 1.00 88.25 772 ALA A N 1
ATOM 5918 C CA . ALA A 1 772 ? -9.622 -9.088 -24.301 1.00 88.25 772 ALA A CA 1
ATOM 5919 C C . ALA A 1 772 ? -10.895 -9.368 -23.487 1.00 88.25 772 ALA A C 1
ATOM 5921 O O . ALA A 1 772 ? -11.824 -9.987 -23.995 1.00 88.25 772 ALA A O 1
ATOM 5922 N N . ASN A 1 773 ? -10.950 -8.886 -22.242 1.00 90.75 773 ASN A N 1
ATOM 5923 C CA . ASN A 1 773 ? -11.988 -9.201 -21.260 1.00 90.75 773 ASN A CA 1
ATOM 5924 C C . ASN A 1 773 ? -12.471 -7.937 -20.514 1.00 90.75 773 ASN A C 1
ATOM 5926 O O . ASN A 1 773 ? -12.347 -7.847 -19.286 1.00 90.75 773 ASN A O 1
ATOM 5930 N N . PRO A 1 774 ? -13.054 -6.944 -21.215 1.00 92.31 774 PRO A N 1
ATOM 5931 C CA . PRO A 1 774 ? -13.447 -5.674 -20.605 1.00 92.31 774 PRO A CA 1
ATOM 5932 C C . PRO A 1 774 ? -14.463 -5.834 -19.465 1.00 92.31 774 PRO A C 1
ATOM 5934 O O . PRO A 1 774 ? -14.421 -5.061 -18.510 1.00 92.31 774 PRO A O 1
ATOM 5937 N N . GLY A 1 775 ? -15.352 -6.834 -19.529 1.00 91.50 775 GLY A N 1
ATOM 5938 C CA . GLY A 1 775 ? -16.331 -7.113 -18.472 1.00 91.50 775 GLY A CA 1
ATOM 5939 C C . GLY A 1 775 ? -15.682 -7.559 -17.160 1.00 91.50 775 GLY A C 1
ATOM 5940 O O . GLY A 1 775 ? -16.042 -7.065 -16.091 1.00 91.50 775 GLY A O 1
ATOM 5941 N N . LEU A 1 776 ? -14.671 -8.431 -17.236 1.00 91.12 776 LEU A N 1
ATOM 5942 C CA . LEU A 1 776 ? -13.904 -8.879 -16.070 1.00 91.12 776 LEU A CA 1
ATOM 5943 C C . LEU A 1 776 ? -13.116 -7.720 -15.451 1.00 91.12 776 LEU A C 1
ATOM 5945 O O . LEU A 1 776 ? -13.127 -7.533 -14.234 1.00 91.12 776 LEU A O 1
ATOM 5949 N N . VAL A 1 777 ? -12.472 -6.907 -16.292 1.00 94.00 777 VAL A N 1
ATOM 5950 C CA . VAL A 1 777 ? -11.729 -5.732 -15.828 1.00 94.00 777 VAL A CA 1
ATOM 5951 C C . VAL A 1 777 ? -12.658 -4.704 -15.190 1.00 94.00 777 VAL A C 1
ATOM 5953 O O . VAL A 1 777 ? -12.323 -4.163 -14.138 1.00 94.00 777 VAL A O 1
ATOM 5956 N N . LEU A 1 778 ? -13.836 -4.455 -15.769 1.00 95.62 778 LEU A N 1
ATOM 5957 C CA . LEU A 1 778 ? -14.817 -3.539 -15.192 1.00 95.62 778 LEU A CA 1
ATOM 5958 C C . LEU A 1 778 ? -15.265 -3.998 -13.801 1.00 95.62 778 LEU A C 1
ATOM 5960 O O . LEU A 1 778 ? -15.246 -3.180 -12.887 1.00 95.62 778 LEU A O 1
ATOM 5964 N N . LYS A 1 779 ? -15.593 -5.286 -13.620 1.00 91.31 779 LYS A N 1
ATOM 5965 C CA . LYS A 1 779 ? -15.936 -5.854 -12.301 1.00 91.31 779 LYS A CA 1
ATOM 5966 C C . LYS A 1 779 ? -14.819 -5.610 -11.287 1.00 91.31 779 LYS A C 1
ATOM 5968 O O . LYS A 1 779 ? -15.053 -4.977 -10.267 1.00 91.31 779 LYS A O 1
ATOM 5973 N N . ARG A 1 780 ? -13.580 -5.968 -11.642 1.00 92.12 780 ARG A N 1
ATOM 5974 C CA . ARG A 1 780 ? -12.398 -5.751 -10.792 1.00 92.12 780 ARG A CA 1
ATOM 5975 C C . ARG A 1 780 ? -12.206 -4.282 -10.405 1.00 92.12 780 ARG A C 1
ATOM 5977 O O . ARG A 1 780 ? -11.785 -3.990 -9.288 1.00 92.12 780 ARG A O 1
ATOM 5984 N N . VAL A 1 781 ? -12.466 -3.351 -11.324 1.00 96.38 781 VAL A N 1
ATOM 5985 C CA . VAL A 1 781 ? -12.347 -1.914 -11.041 1.00 96.38 781 VAL A CA 1
ATOM 5986 C C . VAL A 1 781 ? -13.477 -1.443 -10.130 1.00 96.38 781 VAL A C 1
ATOM 5988 O O . VAL A 1 781 ? -13.193 -0.671 -9.221 1.00 96.38 781 VAL A O 1
ATOM 5991 N N . LEU A 1 782 ? -14.716 -1.896 -10.352 1.00 92.44 782 LEU A N 1
ATOM 5992 C CA . LEU A 1 782 ? -15.870 -1.578 -9.505 1.00 92.44 782 LEU A CA 1
ATOM 5993 C C . LEU A 1 782 ? -15.657 -2.071 -8.071 1.00 92.44 782 LEU A C 1
ATOM 5995 O O . LEU A 1 782 ? -15.756 -1.263 -7.152 1.00 92.44 782 LEU A O 1
ATOM 5999 N N . ASP A 1 783 ? -15.224 -3.321 -7.899 1.00 90.81 783 ASP A N 1
ATOM 6000 C CA . ASP A 1 783 ? -14.880 -3.888 -6.590 1.00 90.81 783 ASP A CA 1
ATOM 6001 C C . ASP A 1 783 ? -13.788 -3.059 -5.896 1.00 90.81 783 ASP A C 1
ATOM 6003 O O . ASP A 1 783 ? -13.887 -2.702 -4.724 1.00 90.81 783 ASP A O 1
ATOM 6007 N N . PHE A 1 784 ? -12.745 -2.676 -6.638 1.00 92.81 784 PHE A N 1
ATOM 6008 C CA . PHE A 1 784 ? -11.640 -1.878 -6.109 1.00 92.81 784 PHE A CA 1
ATOM 6009 C C . PHE A 1 784 ? -12.055 -0.475 -5.639 1.00 92.81 784 PHE A C 1
ATOM 6011 O O . PHE A 1 784 ? -11.486 0.057 -4.676 1.00 92.81 784 PHE A O 1
ATOM 6018 N N . ILE A 1 785 ? -13.024 0.142 -6.319 1.00 90.94 785 ILE A N 1
ATOM 6019 C CA . ILE A 1 785 ? -13.573 1.450 -5.941 1.00 90.94 785 ILE A CA 1
ATOM 6020 C C . ILE A 1 785 ? -14.820 1.344 -5.057 1.00 90.94 785 ILE A C 1
ATOM 6022 O O . ILE A 1 785 ? -15.441 2.372 -4.812 1.00 90.94 785 ILE A O 1
ATOM 6026 N N . ASP A 1 786 ? -15.141 0.152 -4.547 1.00 88.06 786 ASP A N 1
ATOM 6027 C CA . ASP A 1 786 ? -16.256 -0.102 -3.627 1.00 88.06 786 ASP A CA 1
ATOM 6028 C C . ASP A 1 786 ? -17.637 0.232 -4.227 1.00 88.06 786 ASP A C 1
ATOM 6030 O O . ASP A 1 786 ? -18.487 0.887 -3.621 1.00 88.06 786 ASP A O 1
ATOM 6034 N N . LEU A 1 787 ? -17.849 -0.185 -5.479 1.00 85.44 787 LEU A N 1
ATOM 6035 C CA . LEU A 1 787 ? -19.132 -0.103 -6.174 1.00 85.44 787 LEU A CA 1
ATOM 6036 C C . LEU A 1 787 ? -19.620 -1.501 -6.550 1.00 85.44 787 LEU A C 1
ATOM 6038 O O . LEU A 1 787 ? -18.874 -2.287 -7.118 1.00 85.44 787 LEU A O 1
ATOM 6042 N N . ASP A 1 788 ? -20.891 -1.779 -6.268 1.00 86.75 788 ASP A N 1
ATOM 6043 C CA . ASP A 1 788 ? -21.521 -3.082 -6.487 1.00 86.75 788 ASP A CA 1
ATOM 6044 C C . ASP A 1 788 ? -21.731 -3.373 -7.990 1.00 86.75 788 ASP A C 1
ATOM 6046 O O . ASP A 1 788 ? -22.576 -2.735 -8.633 1.00 86.75 788 ASP A O 1
ATOM 6050 N N . PRO A 1 789 ? -21.028 -4.367 -8.573 1.00 84.50 789 PRO A N 1
ATOM 6051 C CA . PRO A 1 789 ? -21.157 -4.693 -9.990 1.00 84.50 789 PRO A CA 1
ATOM 6052 C C . PRO A 1 789 ? -22.559 -5.154 -10.405 1.00 84.50 789 PRO A C 1
ATOM 6054 O O . PRO A 1 789 ? -22.883 -5.074 -11.589 1.00 84.50 789 PRO A O 1
ATOM 6057 N N . SER A 1 790 ? -23.399 -5.616 -9.469 1.00 87.88 790 SER A N 1
ATOM 6058 C CA . SER A 1 790 ? -24.765 -6.072 -9.761 1.00 87.88 790 SER A CA 1
ATOM 6059 C C . SER A 1 790 ? -25.723 -4.931 -10.130 1.00 87.88 790 SER A C 1
ATOM 6061 O O . SER A 1 790 ? -26.795 -5.172 -10.686 1.00 87.88 790 SER A O 1
ATOM 6063 N N . GLN A 1 791 ? -25.332 -3.675 -9.882 1.00 84.06 791 GLN A N 1
ATOM 6064 C CA . GLN A 1 791 ? -26.142 -2.490 -10.186 1.00 84.06 791 GLN A CA 1
ATOM 6065 C C . GLN A 1 791 ? -26.087 -2.059 -11.658 1.00 84.06 791 GLN A C 1
ATOM 6067 O O . GLN A 1 791 ? -26.750 -1.086 -12.036 1.00 84.06 791 GLN A O 1
ATOM 6072 N N . ILE A 1 792 ? -25.302 -2.747 -12.492 1.00 88.75 792 ILE A N 1
ATOM 6073 C CA . ILE A 1 792 ? -25.244 -2.529 -13.938 1.00 88.75 792 ILE A CA 1
ATOM 6074 C C . ILE A 1 792 ? -25.228 -3.846 -14.708 1.00 88.75 792 ILE A C 1
ATOM 6076 O O . ILE A 1 792 ? -24.714 -4.859 -14.245 1.00 88.75 792 ILE A O 1
ATOM 6080 N N . ASP A 1 793 ? -25.730 -3.805 -15.940 1.00 92.38 793 ASP A N 1
ATOM 6081 C CA . ASP A 1 793 ? -25.497 -4.874 -16.907 1.00 92.38 793 ASP A CA 1
ATOM 6082 C C . ASP A 1 793 ? -24.077 -4.724 -17.476 1.00 92.38 793 ASP A C 1
ATOM 6084 O O . ASP A 1 793 ? -23.808 -3.850 -18.309 1.00 92.38 793 ASP A O 1
ATOM 6088 N N . ILE A 1 794 ? -23.150 -5.540 -16.970 1.00 91.19 794 ILE A N 1
ATOM 6089 C CA . ILE A 1 794 ? -21.734 -5.504 -17.355 1.00 91.19 794 ILE A CA 1
ATOM 6090 C C . ILE A 1 794 ? -21.566 -5.791 -18.848 1.00 91.19 794 ILE A C 1
ATOM 6092 O O . ILE A 1 794 ? -20.867 -5.036 -19.524 1.00 91.19 794 ILE A O 1
ATOM 6096 N N . GLU A 1 795 ? -22.220 -6.829 -19.370 1.00 90.31 795 GLU A N 1
ATOM 6097 C CA . GLU A 1 795 ? -22.060 -7.262 -20.762 1.00 90.31 795 GLU A CA 1
ATOM 6098 C C . GLU A 1 795 ? -22.589 -6.203 -21.731 1.00 90.31 795 GLU A C 1
ATOM 6100 O O . GLU A 1 795 ? -21.921 -5.835 -22.702 1.00 90.31 795 GLU A O 1
ATOM 6105 N N . GLN A 1 796 ? -23.748 -5.618 -21.417 1.00 90.56 796 GLN A N 1
ATOM 6106 C CA . GLN A 1 796 ? -24.287 -4.507 -22.192 1.00 90.56 796 GLN A CA 1
ATOM 6107 C C . GLN A 1 796 ? -23.379 -3.270 -22.118 1.00 90.56 796 GLN A C 1
ATOM 6109 O O . GLN A 1 796 ? -23.167 -2.593 -23.128 1.00 90.56 796 GLN A O 1
ATOM 6114 N N . THR A 1 797 ? -22.832 -2.968 -20.937 1.00 89.31 797 THR A N 1
ATOM 6115 C CA . THR A 1 797 ? -21.989 -1.783 -20.713 1.00 89.31 797 THR A CA 1
ATOM 6116 C C . THR A 1 797 ? -20.697 -1.845 -21.526 1.00 89.31 797 THR A C 1
ATOM 6118 O O . THR A 1 797 ? -20.295 -0.842 -22.121 1.00 89.31 797 THR A O 1
ATOM 6121 N N . VAL A 1 798 ? -20.055 -3.015 -21.583 1.00 90.06 798 VAL A N 1
ATOM 6122 C CA . VAL A 1 798 ? -18.763 -3.183 -22.268 1.00 90.06 798 VAL A CA 1
ATOM 6123 C C . VAL A 1 798 ? -18.881 -3.455 -23.767 1.00 90.06 798 VAL A C 1
ATOM 6125 O O . VAL A 1 798 ? -17.873 -3.400 -24.472 1.00 90.06 798 VAL A O 1
ATOM 6128 N N . GLY A 1 799 ? -20.095 -3.686 -24.279 1.00 81.75 799 GLY A N 1
ATOM 6129 C CA . GLY A 1 799 ? -20.345 -3.962 -25.697 1.00 81.75 799 GLY A CA 1
ATOM 6130 C C . GLY A 1 799 ? -19.972 -2.815 -26.648 1.00 81.75 799 GLY A C 1
ATOM 6131 O O . GLY A 1 799 ? -19.784 -3.038 -27.845 1.00 81.75 799 GLY A O 1
ATOM 6132 N N . LYS A 1 800 ? -19.822 -1.583 -26.142 1.00 78.19 800 LYS A N 1
ATOM 6133 C CA . LYS A 1 800 ? -19.386 -0.427 -26.936 1.00 78.19 800 LYS A CA 1
ATOM 6134 C C . LYS A 1 800 ? -17.908 -0.122 -26.713 1.00 78.19 800 LYS A C 1
ATOM 6136 O O . LYS A 1 800 ? -17.539 0.521 -25.738 1.00 78.19 800 LYS A O 1
ATOM 6141 N N . VAL A 1 801 ? -17.069 -0.470 -27.685 1.00 74.81 801 VAL A N 1
ATOM 6142 C CA . VAL A 1 801 ? -15.646 -0.104 -27.668 1.00 74.81 801 VAL A CA 1
ATOM 6143 C C . VAL A 1 801 ? -15.453 1.335 -28.152 1.00 74.81 801 VAL A C 1
ATOM 6145 O O . VAL A 1 801 ? -15.894 1.705 -29.241 1.00 74.81 801 VAL A O 1
ATOM 6148 N N . TYR A 1 802 ? -14.745 2.147 -27.367 1.00 73.69 802 TYR A N 1
ATOM 6149 C CA . TYR A 1 802 ? -14.419 3.530 -27.709 1.00 73.69 802 TYR A CA 1
ATOM 6150 C C . TYR A 1 802 ? -12.998 3.651 -28.266 1.00 73.69 802 TYR A C 1
ATOM 6152 O O . TYR A 1 802 ? -12.075 2.965 -27.828 1.00 73.69 802 TYR A O 1
ATOM 6160 N N . ASN A 1 803 ? -12.799 4.579 -29.210 1.00 69.50 803 ASN A N 1
ATOM 6161 C CA . ASN A 1 803 ? -11.485 4.914 -29.778 1.00 69.50 803 ASN A CA 1
ATOM 6162 C C . ASN A 1 803 ? -10.694 3.714 -30.341 1.00 69.50 803 ASN A C 1
ATOM 6164 O O . ASN A 1 803 ? -9.455 3.756 -30.369 1.00 69.50 803 ASN A O 1
ATOM 6168 N N . SER A 1 804 ? -11.389 2.672 -30.813 1.00 65.50 804 SER A N 1
ATOM 6169 C CA . SER A 1 804 ? -10.774 1.534 -31.493 1.00 65.50 804 SER A CA 1
ATOM 6170 C C . SER A 1 804 ? -9.973 2.013 -32.705 1.00 65.50 804 SER A C 1
ATOM 6172 O O . SER A 1 804 ? -10.360 2.931 -33.439 1.00 65.50 804 SER A O 1
ATOM 6174 N N . ALA A 1 805 ? -8.788 1.431 -32.894 1.00 59.62 805 ALA A N 1
ATOM 6175 C CA . ALA A 1 805 ? -8.102 1.589 -34.166 1.00 59.62 805 ALA A CA 1
ATOM 6176 C C . ALA A 1 805 ? -8.983 0.952 -35.257 1.00 59.62 805 ALA A C 1
ATOM 6178 O O . ALA A 1 805 ? -9.609 -0.073 -34.978 1.00 59.62 805 ALA A O 1
ATOM 6179 N N . PRO A 1 806 ? -9.036 1.514 -36.479 1.00 53.88 806 PRO A N 1
ATOM 6180 C CA . PRO A 1 806 ? -9.601 0.791 -37.612 1.00 53.88 806 PRO A CA 1
ATOM 6181 C C . PRO A 1 806 ? -8.963 -0.596 -37.659 1.00 53.88 806 PRO A C 1
ATOM 6183 O O . PRO A 1 806 ? -7.750 -0.705 -37.444 1.00 53.88 806 PRO A O 1
ATOM 6186 N N . SER A 1 807 ? -9.760 -1.641 -37.888 1.00 43.72 807 SER A N 1
ATOM 6187 C CA . SER A 1 807 ? -9.255 -3.000 -38.052 1.00 43.72 807 SER A CA 1
ATOM 6188 C C . SER A 1 807 ? -8.359 -3.039 -39.286 1.00 43.72 807 SER A C 1
ATOM 6190 O O . SER A 1 807 ? -8.802 -3.314 -40.398 1.00 43.72 807 SER A O 1
ATOM 6192 N N . ASN A 1 808 ? -7.080 -2.738 -39.107 1.00 45.09 808 ASN A N 1
ATOM 6193 C CA . ASN A 1 808 ? -6.089 -3.062 -40.103 1.00 45.09 808 ASN A CA 1
ATOM 6194 C C . ASN A 1 808 ? -5.891 -4.567 -39.975 1.00 45.09 808 ASN A C 1
ATOM 6196 O O . ASN A 1 808 ? -5.079 -5.016 -39.168 1.00 45.09 808 ASN A O 1
ATOM 6200 N N . GLN A 1 809 ? -6.641 -5.343 -40.759 1.00 43.34 809 GLN A N 1
ATOM 6201 C CA . GLN A 1 809 ? -6.170 -6.656 -41.177 1.00 43.34 809 GLN A CA 1
ATOM 6202 C C . GLN A 1 809 ? -4.865 -6.408 -41.941 1.00 43.34 809 GLN A C 1
ATOM 6204 O O . GLN A 1 809 ? -4.851 -6.223 -43.155 1.00 43.34 809 GLN A O 1
ATOM 6209 N N . LYS A 1 810 ? -3.755 -6.278 -41.210 1.00 50.47 810 LYS A N 1
ATOM 6210 C CA . LYS A 1 810 ? -2.430 -6.333 -41.803 1.00 50.47 810 LYS A CA 1
ATOM 6211 C C . LYS A 1 810 ? -2.311 -7.755 -42.340 1.00 50.47 810 LYS A C 1
ATOM 6213 O O . LYS A 1 810 ? -2.254 -8.700 -41.559 1.00 50.47 810 LYS A O 1
ATOM 6218 N N . GLY A 1 811 ? -2.357 -7.909 -43.664 1.00 47.91 811 GLY A N 1
ATOM 6219 C CA . GLY A 1 811 ? -1.964 -9.164 -44.300 1.00 47.91 811 GLY A CA 1
ATOM 6220 C C . GLY A 1 811 ? -0.555 -9.550 -43.841 1.00 47.91 811 GLY A C 1
ATOM 6221 O O . GLY A 1 811 ? 0.202 -8.685 -43.395 1.00 47.91 811 GLY A O 1
ATOM 6222 N N . LYS A 1 812 ? -0.196 -10.834 -43.953 1.00 50.56 812 LYS A N 1
ATOM 6223 C CA . LYS A 1 812 ? 1.134 -11.347 -43.564 1.00 50.56 812 LYS A CA 1
ATOM 6224 C C . LYS A 1 812 ? 2.306 -10.568 -44.195 1.00 50.56 812 LYS A C 1
ATOM 6226 O O . LYS A 1 812 ? 3.394 -10.586 -43.636 1.00 50.56 812 LYS A O 1
ATOM 6231 N N . ASP A 1 813 ? 2.050 -9.830 -45.277 1.00 55.56 813 ASP A N 1
ATOM 6232 C CA . ASP A 1 813 ? 3.026 -9.043 -46.040 1.00 55.56 813 ASP A CA 1
ATOM 6233 C C . ASP A 1 813 ? 3.028 -7.531 -45.719 1.00 55.56 813 ASP A C 1
ATOM 6235 O O . ASP A 1 813 ? 3.692 -6.745 -46.397 1.00 55.56 813 ASP A O 1
ATOM 6239 N N . ALA A 1 814 ? 2.265 -7.068 -44.720 1.00 60.38 814 ALA A N 1
ATOM 6240 C CA . ALA A 1 814 ? 2.251 -5.650 -44.363 1.00 60.38 814 ALA A CA 1
ATOM 6241 C C . ALA A 1 814 ? 3.590 -5.228 -43.725 1.00 60.38 814 ALA A C 1
ATOM 6243 O O . ALA A 1 814 ? 4.063 -5.908 -42.811 1.00 60.38 814 ALA A O 1
ATOM 6244 N N . PRO A 1 815 ? 4.167 -4.070 -44.107 1.00 65.31 815 PRO A N 1
ATOM 6245 C CA . PRO A 1 815 ? 5.381 -3.570 -43.475 1.00 65.31 815 PRO A CA 1
ATOM 6246 C C . PRO A 1 815 ? 5.226 -3.457 -41.952 1.00 65.31 815 PRO A C 1
ATOM 6248 O O . PRO A 1 815 ? 4.187 -3.003 -41.435 1.00 65.31 815 PRO A O 1
ATOM 6251 N N . LEU A 1 816 ? 6.278 -3.858 -41.231 1.00 74.69 816 LEU A N 1
ATOM 6252 C CA . LEU A 1 816 ? 6.376 -3.632 -39.793 1.00 74.69 816 LEU A CA 1
ATOM 6253 C C . LEU A 1 816 ? 6.280 -2.126 -39.508 1.00 74.69 816 LEU A C 1
ATOM 6255 O O . LEU A 1 816 ? 6.748 -1.297 -40.287 1.00 74.69 816 LEU A O 1
ATOM 6259 N N . ASP A 1 817 ? 5.639 -1.757 -38.395 1.00 84.62 817 ASP A N 1
ATOM 6260 C CA . ASP A 1 817 ? 5.533 -0.340 -38.012 1.00 84.62 817 ASP A CA 1
ATOM 6261 C C . ASP A 1 817 ? 6.886 0.245 -37.575 1.00 84.62 817 ASP A C 1
ATOM 6263 O O . ASP A 1 817 ? 7.107 1.447 -37.729 1.00 84.62 817 ASP A O 1
ATOM 6267 N N . ILE A 1 818 ? 7.759 -0.612 -37.040 1.00 92.06 818 ILE A N 1
ATOM 6268 C CA . ILE A 1 818 ? 9.146 -0.341 -36.655 1.00 92.06 818 ILE A CA 1
ATOM 6269 C C . ILE A 1 818 ? 10.028 -1.521 -37.077 1.00 92.06 818 ILE A C 1
ATOM 6271 O O . ILE A 1 818 ? 9.516 -2.630 -37.247 1.00 92.06 818 ILE A O 1
ATOM 6275 N N . THR A 1 819 ? 11.327 -1.296 -37.254 1.00 93.81 819 THR A N 1
ATOM 6276 C CA . THR A 1 819 ? 12.279 -2.366 -37.603 1.00 93.81 819 THR A CA 1
ATOM 6277 C C . THR A 1 819 ? 12.447 -3.372 -36.459 1.00 93.81 819 THR A C 1
ATOM 6279 O O . THR A 1 819 ? 12.091 -3.093 -35.309 1.00 93.81 819 THR A O 1
ATOM 6282 N N . VAL A 1 820 ? 12.974 -4.562 -36.768 1.00 92.94 820 VAL A N 1
ATOM 6283 C CA . VAL A 1 820 ? 13.262 -5.587 -35.750 1.00 92.94 820 VAL A CA 1
ATOM 6284 C C . VAL A 1 820 ? 14.335 -5.076 -34.788 1.00 92.94 820 VAL A C 1
ATOM 6286 O O . VAL A 1 820 ? 14.219 -5.263 -33.581 1.00 92.94 820 VAL A O 1
ATOM 6289 N N . GLU A 1 821 ? 15.321 -4.352 -35.314 1.00 94.62 821 GLU A N 1
ATOM 6290 C CA . GLU A 1 821 ? 16.419 -3.750 -34.566 1.00 94.62 821 GLU A CA 1
ATOM 6291 C C . GLU A 1 821 ? 15.905 -2.695 -33.577 1.00 94.62 821 GLU A C 1
ATOM 6293 O O . GLU A 1 821 ? 16.199 -2.774 -32.386 1.00 94.62 821 GLU A O 1
ATOM 6298 N N . THR A 1 822 ? 15.066 -1.758 -34.033 1.00 95.50 822 THR A N 1
ATOM 6299 C CA . THR A 1 822 ? 14.472 -0.736 -33.153 1.00 95.50 822 THR A CA 1
ATOM 6300 C C . THR A 1 822 ? 13.537 -1.347 -32.114 1.00 95.50 822 THR A C 1
ATOM 6302 O O . THR A 1 822 ? 13.493 -0.877 -30.975 1.00 95.50 822 THR A O 1
ATOM 6305 N N . ARG A 1 823 ? 12.784 -2.400 -32.464 1.00 95.31 823 ARG A N 1
ATOM 6306 C CA . ARG A 1 823 ? 11.958 -3.121 -31.485 1.00 95.31 823 ARG A CA 1
ATOM 6307 C C . ARG A 1 823 ? 12.827 -3.764 -30.406 1.00 95.31 823 ARG A C 1
ATOM 6309 O O . ARG A 1 823 ? 12.545 -3.542 -29.234 1.00 95.31 823 ARG A O 1
ATOM 6316 N N . ALA A 1 824 ? 13.879 -4.484 -30.791 1.00 95.12 824 ALA A N 1
ATOM 6317 C CA . ALA A 1 824 ? 14.796 -5.126 -29.853 1.00 95.12 824 ALA A CA 1
ATOM 6318 C C . ALA A 1 824 ? 15.494 -4.104 -28.938 1.00 95.12 824 ALA A C 1
ATOM 6320 O O . ALA A 1 824 ? 15.611 -4.332 -27.734 1.00 95.12 824 ALA A O 1
ATOM 6321 N N . GLU A 1 825 ? 15.897 -2.944 -29.471 1.00 96.75 825 GLU A N 1
ATOM 6322 C CA . GLU A 1 825 ? 16.494 -1.872 -28.665 1.00 96.75 825 GLU A CA 1
ATOM 6323 C C . GLU A 1 825 ? 15.500 -1.313 -27.634 1.00 96.75 825 GLU A C 1
ATOM 6325 O O . GLU A 1 825 ? 15.845 -1.122 -26.467 1.00 96.75 825 GLU A O 1
ATOM 6330 N N . LEU A 1 826 ? 14.241 -1.098 -28.031 1.00 97.25 826 LEU A N 1
ATOM 6331 C CA . LEU A 1 826 ? 13.189 -0.659 -27.113 1.00 97.25 826 LEU A CA 1
ATOM 6332 C C . LEU A 1 826 ? 12.850 -1.724 -26.062 1.00 97.25 826 LEU A C 1
ATOM 6334 O O . LEU A 1 826 ? 12.652 -1.364 -24.904 1.00 97.25 826 LEU A O 1
ATOM 6338 N N . GLN A 1 827 ? 12.790 -3.007 -26.434 1.00 96.56 827 GLN A N 1
ATOM 6339 C CA . GLN A 1 827 ? 12.563 -4.111 -25.491 1.00 96.56 827 GLN A CA 1
ATOM 6340 C C . GLN A 1 827 ? 13.679 -4.155 -24.448 1.00 96.56 827 GLN A C 1
ATOM 6342 O O . GLN A 1 827 ? 13.407 -4.106 -23.249 1.00 96.56 827 GLN A O 1
ATOM 6347 N N . SER A 1 828 ? 14.936 -4.118 -24.900 1.00 95.56 828 SER A N 1
ATOM 6348 C CA . SER A 1 828 ? 16.103 -4.059 -24.018 1.00 95.56 828 SER A CA 1
ATOM 6349 C C . SER A 1 828 ? 16.064 -2.837 -23.094 1.00 95.56 828 SER A C 1
ATOM 6351 O O . SER A 1 828 ? 16.308 -2.963 -21.895 1.00 95.56 828 SER A O 1
ATOM 6353 N N . PHE A 1 829 ? 15.682 -1.668 -23.616 1.00 95.81 829 PHE A N 1
ATOM 6354 C CA . PHE A 1 829 ? 15.518 -0.456 -22.816 1.00 95.81 829 PHE A CA 1
ATOM 6355 C C . PHE A 1 829 ? 14.417 -0.588 -21.749 1.00 95.81 829 PHE A C 1
ATOM 6357 O O . PHE A 1 829 ? 14.584 -0.103 -20.629 1.00 95.81 829 PHE A O 1
ATOM 6364 N N . TYR A 1 830 ? 13.284 -1.216 -22.078 1.00 96.75 830 TYR A N 1
ATOM 6365 C CA . TYR A 1 830 ? 12.147 -1.338 -21.164 1.00 96.75 830 TYR A CA 1
ATOM 6366 C C . TYR A 1 830 ? 12.253 -2.485 -20.161 1.00 96.75 830 TYR A C 1
ATOM 6368 O O . TYR A 1 830 ? 11.611 -2.394 -19.113 1.00 96.75 830 TYR A O 1
ATOM 6376 N N . ALA A 1 831 ? 13.063 -3.511 -20.431 1.00 95.00 831 ALA A N 1
ATOM 6377 C CA . ALA A 1 831 ? 13.130 -4.746 -19.649 1.00 95.00 831 ALA A CA 1
ATOM 6378 C C . ALA A 1 831 ? 13.227 -4.500 -18.132 1.00 95.00 831 ALA A C 1
ATOM 6380 O O . ALA A 1 831 ? 12.378 -4.962 -17.371 1.00 95.00 831 ALA A O 1
ATOM 6381 N N . THR A 1 832 ? 14.185 -3.682 -17.683 1.00 93.56 832 THR A N 1
ATOM 6382 C CA . THR A 1 832 ? 14.372 -3.368 -16.252 1.00 93.56 832 THR A CA 1
ATOM 6383 C C . THR A 1 832 ? 13.145 -2.695 -15.626 1.00 93.56 832 THR A C 1
ATOM 6385 O O . THR A 1 832 ? 12.793 -2.963 -14.477 1.00 93.56 832 THR A O 1
ATOM 6388 N N . TYR A 1 833 ? 12.462 -1.825 -16.372 1.00 95.12 833 TYR A N 1
ATOM 6389 C CA . TYR A 1 833 ? 11.274 -1.121 -15.887 1.00 95.12 833 TYR A CA 1
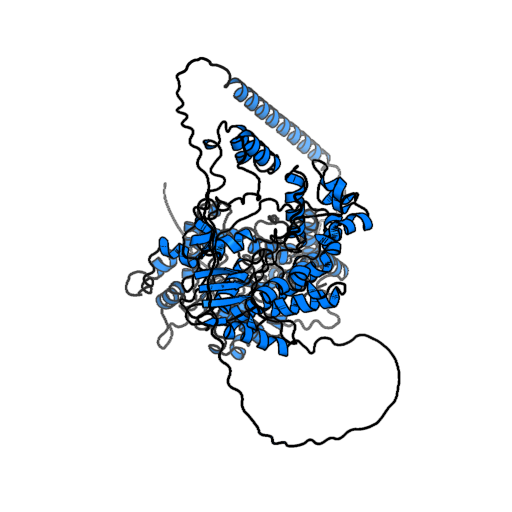ATOM 6390 C C . TYR A 1 833 ? 10.036 -2.024 -15.871 1.00 95.12 833 TYR A C 1
ATOM 6392 O O . TYR A 1 833 ? 9.219 -1.919 -14.955 1.00 95.12 833 TYR A O 1
ATOM 6400 N N . ASN A 1 834 ? 9.909 -2.914 -16.858 1.00 96.00 834 ASN A N 1
ATOM 6401 C CA . ASN A 1 834 ? 8.835 -3.899 -16.940 1.00 96.00 834 ASN A CA 1
ATOM 6402 C C . ASN A 1 834 ? 8.948 -4.922 -15.805 1.00 96.00 834 ASN A C 1
ATOM 6404 O O . ASN A 1 834 ? 7.962 -5.171 -15.116 1.00 96.00 834 ASN A O 1
ATOM 6408 N N . LEU A 1 835 ? 10.150 -5.447 -15.547 1.00 93.19 835 LEU A N 1
ATOM 6409 C CA . LEU A 1 835 ? 10.398 -6.377 -14.441 1.00 93.19 835 LEU A CA 1
ATOM 6410 C C . LEU A 1 835 ? 10.066 -5.745 -13.084 1.00 93.19 835 LEU A C 1
ATOM 6412 O O . LEU A 1 835 ? 9.337 -6.333 -12.292 1.00 93.19 835 LEU A O 1
ATOM 6416 N N . ALA A 1 836 ? 10.500 -4.504 -12.842 1.00 92.94 836 ALA A N 1
ATOM 6417 C CA . ALA A 1 836 ? 10.173 -3.805 -11.600 1.00 92.94 836 ALA A CA 1
ATOM 6418 C C . ALA A 1 836 ? 8.666 -3.497 -11.460 1.00 92.94 836 ALA A C 1
ATOM 6420 O O . ALA A 1 836 ? 8.142 -3.433 -10.344 1.00 92.94 836 ALA A O 1
ATOM 6421 N N . LEU A 1 837 ? 7.951 -3.294 -12.576 1.00 94.62 837 LEU A N 1
ATOM 6422 C CA . LEU A 1 837 ? 6.492 -3.170 -12.578 1.00 94.62 837 LEU A CA 1
ATOM 6423 C C . LEU A 1 837 ? 5.823 -4.493 -12.189 1.00 94.62 837 LEU A C 1
ATOM 6425 O O . LEU A 1 837 ? 4.917 -4.474 -11.355 1.00 94.62 837 LEU A O 1
ATOM 6429 N N . ALA A 1 838 ? 6.282 -5.609 -12.758 1.00 92.62 838 ALA A N 1
ATOM 6430 C CA . ALA A 1 838 ? 5.795 -6.946 -12.440 1.00 92.62 838 ALA A CA 1
ATOM 6431 C C . ALA A 1 838 ? 6.008 -7.278 -10.959 1.00 92.62 838 ALA A C 1
ATOM 6433 O O . ALA A 1 838 ? 5.055 -7.625 -10.271 1.00 92.62 838 ALA A O 1
ATOM 6434 N N . GLU A 1 839 ? 7.211 -7.043 -10.440 1.00 90.56 839 GLU A N 1
ATOM 6435 C CA . GLU A 1 839 ? 7.557 -7.255 -9.032 1.00 90.56 839 GLU A CA 1
ATOM 6436 C C . GLU A 1 839 ? 6.707 -6.389 -8.083 1.00 90.56 839 GLU A C 1
ATOM 6438 O O . GLU A 1 839 ? 6.170 -6.870 -7.090 1.00 90.56 839 GLU A O 1
ATOM 6443 N N . THR A 1 840 ? 6.533 -5.097 -8.393 1.00 85.81 840 THR A N 1
ATOM 6444 C CA . THR A 1 840 ? 5.853 -4.159 -7.477 1.00 85.81 840 THR A CA 1
ATOM 6445 C C . THR A 1 840 ? 4.318 -4.266 -7.540 1.00 85.81 840 THR A C 1
ATOM 6447 O O . THR A 1 840 ? 3.619 -3.949 -6.569 1.00 85.81 840 THR A O 1
ATOM 6450 N N . PHE A 1 841 ? 3.756 -4.640 -8.696 1.00 88.50 841 PHE A N 1
ATOM 6451 C CA . PHE A 1 841 ? 2.309 -4.602 -8.939 1.00 88.50 841 PHE A CA 1
ATOM 6452 C C . PHE A 1 841 ? 1.674 -5.938 -9.340 1.00 88.50 841 PHE A C 1
ATOM 6454 O O . PHE A 1 841 ? 0.447 -5.982 -9.428 1.00 88.50 841 PHE A O 1
ATOM 6461 N N . GLY A 1 842 ? 2.455 -7.003 -9.527 1.00 88.56 842 GLY A N 1
ATOM 6462 C CA . GLY A 1 842 ? 1.956 -8.321 -9.930 1.00 88.56 842 GLY A CA 1
ATOM 6463 C C . GLY A 1 842 ? 1.378 -8.336 -11.347 1.00 88.56 842 GLY A C 1
ATOM 6464 O O . GLY A 1 842 ? 0.391 -9.019 -11.598 1.00 88.56 842 GLY A O 1
ATOM 6465 N N . ILE A 1 843 ? 1.923 -7.518 -12.254 1.00 85.94 843 ILE A N 1
ATOM 6466 C CA . ILE A 1 843 ? 1.498 -7.477 -13.659 1.00 85.94 843 ILE A CA 1
ATOM 6467 C C . ILE A 1 843 ? 2.338 -8.463 -14.461 1.00 85.94 843 ILE A C 1
ATOM 6469 O O . ILE A 1 843 ? 3.562 -8.354 -14.462 1.00 85.94 843 ILE A O 1
ATOM 6473 N N . ASP A 1 844 ? 1.689 -9.376 -15.179 1.00 87.69 844 ASP A N 1
ATOM 6474 C CA . ASP A 1 844 ? 2.376 -10.245 -16.132 1.00 87.69 844 ASP A CA 1
ATOM 6475 C C . ASP A 1 844 ? 2.824 -9.441 -17.362 1.00 87.69 844 ASP A C 1
ATOM 6477 O O . ASP A 1 844 ? 2.006 -8.900 -18.111 1.00 87.69 844 ASP A O 1
ATOM 6481 N N . VAL A 1 845 ? 4.138 -9.360 -17.549 1.00 91.00 845 VAL A N 1
ATOM 6482 C CA . VAL A 1 845 ? 4.814 -8.650 -18.647 1.00 91.00 845 VAL A CA 1
ATOM 6483 C C . VAL A 1 845 ? 5.675 -9.594 -19.491 1.00 91.00 845 VAL A C 1
ATOM 6485 O O . VAL A 1 845 ? 6.549 -9.136 -20.226 1.00 91.00 845 VAL A O 1
ATOM 6488 N N . SER A 1 846 ? 5.487 -10.910 -19.352 1.00 89.19 846 SER A N 1
ATOM 6489 C CA . SER A 1 846 ? 6.290 -11.927 -20.046 1.00 89.19 846 SER A CA 1
ATOM 6490 C C . SER A 1 846 ? 6.213 -11.813 -21.573 1.00 89.19 846 SER A C 1
ATOM 6492 O O . SER A 1 846 ? 7.196 -12.063 -22.259 1.00 89.19 846 SER A O 1
ATOM 6494 N N . ASP A 1 847 ? 5.080 -11.350 -22.095 1.00 87.81 847 ASP A N 1
ATOM 6495 C CA . ASP A 1 847 ? 4.815 -11.089 -23.511 1.00 87.81 847 ASP A CA 1
ATOM 6496 C C . ASP A 1 847 ? 5.357 -9.740 -24.022 1.00 87.81 847 ASP A C 1
ATOM 6498 O O . ASP A 1 847 ? 5.254 -9.459 -25.216 1.00 87.81 847 ASP A O 1
ATOM 6502 N N . TRP A 1 848 ? 5.910 -8.887 -23.149 1.00 90.56 848 TRP A N 1
ATOM 6503 C CA . TRP A 1 848 ? 6.460 -7.575 -23.526 1.00 90.56 848 TRP A CA 1
ATOM 6504 C C . TRP A 1 848 ? 7.968 -7.598 -23.797 1.00 90.56 848 TRP A C 1
ATOM 6506 O O . TRP A 1 848 ? 8.476 -6.686 -24.457 1.00 90.56 848 TRP A O 1
ATOM 6516 N N . ASN A 1 849 ? 8.685 -8.582 -23.246 1.00 73.19 849 ASN A N 1
ATOM 6517 C CA . ASN A 1 849 ? 10.149 -8.594 -23.188 1.00 73.19 849 ASN A CA 1
ATOM 6518 C C . ASN A 1 849 ? 10.785 -9.393 -24.323 1.00 73.19 849 ASN A C 1
ATOM 6520 O O . ASN A 1 849 ? 10.329 -10.523 -24.597 1.00 73.19 849 ASN A O 1
#

Sequence (849 aa):
MARRRERADDDVLDEHDDGEEETRGLVSAQLGGSVQQNQAEREDLQREWFRRALKVTAVLAGVLFLVGLAHLGSGESAPTKGLPAAQASGSLQSSHDLTLIIRGDTSGGSSDSGADDYSAHDGSPDGDDDASQDAYADADAGADADADVDVDIIKNNRCPAGSKIIFIYPEVVNSGENTFEASFGDLDDLVNDPRYVEVSTAQRSAKHTFAILAQQRTYTSIASELGCAPGADGIASSCESTKPKTCVRWSFLLRDPVTRLVSAFNLVSASQTSPKSGRLLDGSAGVGNALFDCAPGSAAALLMQQEGTTVEDWANLDEGERNACSSSFNVFTRMLAPEVGDDPDAQLTLAKQRLAKMAWFGIYEKWTVSLQLLSFALHADVQHYVAASNPNERIDTLSAHAREVLEAHNAMDVNLYAFALDLLLRRGSKMRGAIHDPAYIPFKFSCDAEKVCWTHTPGQTTPTSFEQLKQGLLSYFPKSTAAAAASAAANASTAADVPDLCLAKQGCWREDLQERKSHIDEPKPPVDVKDGNVLEKARNFDTCLASVLVLGTRKGGTTSLFSYLSAHPRFYGVNLKGGPSDGELLFLEKLKLSKLTEPQSVRQSYNKAMVMSLNRFQSKATASGGKDIEHGLVDIMNGDALTGESSVGNGPSCLVPRFVASACGVHPRMRFVYLVRDPIERLISNHKMRKRLNPKRFPMTVEQYAVRDLHSMQKQIPSDADWFKKDKVPCLYKHDIGNSVWSGMYIVHLRRWLQYFPREQFLVIKSEDMFANPGLVLKRVLDFIDLDPSQIDIEQTVGKVYNSAPSNQKGKDAPLDITVETRAELQSFYATYNLALAETFGIDVSDWN

InterPro domains:
  IPR000863 Sulfotransferase domain [PF00685] (548-801)
  IPR027417 P-loop containing nucleoside triphosphate hydrolase [G3DSA:3.40.50.300] (231-437)
  IPR027417 P-loop containing nucleoside triphosphate hydrolase [G3DSA:3.40.50.300] (525-849)
  IPR027417 P-loop containing nucleoside triphosphate hydrolase [SSF52540] (530-849)
  IPR052654 Chondroitin Sulfate Sulfotransferase [PTHR15723] (666-842)

Foldseek 3Di:
DDDDDDDDDDDDDDDDDDDDDDDDDDDDDDDDDDPPVVPVVVVVVVVVVVVVVVVVVVVVVVVVVVVVVPDDDDDDDDDDDDDDDDDDDDDDDDDDDDDDDDDDDDDDDDDDDDDDDDDDDDDDDDDDDDDDDDDDDDPPPPDPVVLVVLVCLLPVQAAAFQAEEEEAEQAAPLLQVVLVCLLAAQPVCQVPDPQADQRAPDDFFPGYHHHYPDYLAFPVRRCVVCVQAQDPLRESCVQFDHDNHYTYFYEYGGEQQLQSLLLLLCVLLPPLDDPPQPADPVRHNGLRRCSWDFAPPAPLNVLSNDHPRHLVNLLPDDPVSVCSRLSNAQSQLCRHQVPVPPDLVVSLVSSLSRLLSTLAYYYPVPHLLRVLSVLRRHVGRTFFTARADDLSGDPVPDDPSSVVSSCVSHVSSNVSVVSNVVSSVSSSVVLVVPVVDPSRDRWDKDFDPPAHADGDDPPPDDPPDLVSVLVVQCVSDDPPPPPPQNVQSVPDDHPVSRPCHHDVNTGIGTPVVVVCVVDPPPPPPQPDPPPDDLLLCLLQPPAALAQEEAQDAQVLQLLLLLLLQCQFPQEFAFAQPFDSQGQALVQLLPDDPVCLVVLSVLRSVNSNSRLVGRDQQPVPPPDDDRDHSSRSSSCSSSVVGHYHGYHNQLQLALCNLSSCCRNHNQDPLHAYEYRAELLLVSLLVVLVVCCVVPVPVRVDASAVLLVVLVVVDVVQDDPDPCCLVDLDLDCSDNRQVPRSLSSNLNSSSVSSNCNRYPPLRYDYHHSVCCVVPVLVVSCVVCVSSVHDPVSDDSCVSSVDRGPDDPPPPQDPPHDDSYDPVSLVVSLVVCVSSLVSCCVSRVDDCVVSD

pLDDT: mean 70.06, std 24.84, range [21.22, 98.25]

Radius of gyration: 35.13 Å; chains: 1; bounding box: 77×109×120 Å